Protein 6TQS (pdb70)

Solvent-accessible surface area: 41996 Å² total; per-residue (Å²): 240,166,110,134,62,42,37,72,6,19,7,7,43,5,32,27,20,51,55,0,117,14,37,79,39,191,94,70,77,67,71,9,77,0,42,0,37,2,35,10,83,22,37,0,0,0,27,2,60,0,30,8,30,110,26,1,107,0,64,39,12,83,36,24,1,82,54,40,40,63,31,75,0,52,0,5,15,69,79,81,81,107,13,40,47,146,9,72,0,6,2,7,3,0,24,3,137,104,66,22,5,60,10,72,70,50,14,89,110,31,34,173,119,26,75,164,61,104,3,17,18,21,88,2,96,1,60,67,59,119,134,119,94,100,114,69,52,36,21,63,6,21,10,7,46,6,18,30,20,66,54,0,41,4,2,64,11,47,76,47,86,32,27,3,34,0,27,0,37,3,40,10,61,33,31,0,0,0,31,2,58,1,44,7,26,118,28,2,124,2,118,40,15,72,38,14,2,76,49,40,44,63,29,88,0,48,0,20,22,77,84,84,92,107,6,28,55,142,9,82,0,4,2,6,5,0,35,9,132,150,104,31,30,78,25,114,77,81,5,74,107,31,32,172,119,21,66,152,65,117,2,18,22,20,121,0,98,3,62,59,75,60,131,155,105,188,188,111,138,58,44,41,74,6,21,4,8,48,4,21,31,22,93,60,0,120,18,40,88,38,189,95,70,69,80,67,8,71,0,45,0,24,1,28,16,111,29,34,0,0,0,24,1,59,0,29,6,25,117,33,1,113,1,56,40,22,78,36,23,2,71,47,10,17,64,32,79,0,48,0,4,14,76,79,84,83,107,7,35,46,146,11,41,0,8,2,5,3,0,41,8,139,148,117,24,41,56,19,119,78,87,6,74,93,33,33,158,118,21,62,166,76,113,0,14,27,20,113,3,98,1,60,64,63,169,153,54,39,16,61,6,24,11,8,29,4,27,30,22,60,68,0,38,5,3,31,2,47,71,53,89,65,18,1,24,0,14,0,12,0,31,15,73,36,33,0,0,1,31,3,67,0,30,6,24,117,32,0,119,1,144,42,24,84,37,24,6,80,49,10,23,47,27,52,0,49,0,17,8,63,82,83,81,110,7,36,50,130,9,35,0,12,2,5,3,0,54,8,136,147,121,37,36,63,20,118,69,78,8,68,87,29,35,151,132,22,64,155,98,116,6,18,38,18,117,1,88,2,56,58,53,127,111,127,175,86,54,44,70,141,16,96,22,9,51,4,21,27,20,86,43,0,32,6,4,43,6,46,58,57,83,46,28,3,29,0,11,0,29,1,66,25,91,43,31,0,0,0,28,2,69,1,42,18,38,154,43,2,108,0,142,39,15,78,34,25,4,80,59,61,44,58,27,65,0,40,0,19,11,58,58,80,79,114,2,40,44,144,10,67,0,8,2,16,4,0,68,6,135,165,103,38,36,61,18,117,77,79,7,69,100,38,30,164,116,23,66,217,134,134,27,77,79,21,124,2,96,0,63,60,55,60,145,159,128,48,128,45,61,52,68,140,15,94,16,8,52,4,28,26,20,73,58,0,44,6,3,36,6,59,44,41,56,74,19,2,18,0,23,0,32,2,64,29,158,19,31,0,0,0,36,14,132,27,92,23,88,150,58,7,111,18,116,44,46,78,33,22,2,82,60,62,39,41,32,62,0,46,0,27,20,88,28,17,48,80,29,43,75,140,5,80,0,22,3,16,3,0,71,4,143,125,123,49,32,59,19,120,72,86,6,72,91,29,32,156,118,23,74,215,130,131,25,79,86,22,133,2,95,9,68,98,94,132,110,32,93,84,10,106,72,155,43,119,78,14,68,77,92,90,27,114,75,11,105,99,99,131,33,120,89,11,103,83,165,52,118,83,6,126,85

Structure (mmCIF, N/CA/C/O backbone):
data_6TQS
#
_entry.id   6TQS
#
_cell.length_a   126.874
_cell.length_b   126.874
_cell.length_c   184.449
_cell.angle_alpha   90.000
_cell.angle_beta   90.000
_cell.angle_gamma   120.000
#
_symmetry.space_group_name_H-M   'P 61 2 2'
#
loop_
_entity.id
_entity.type
_entity.pdbx_description
1 polymer 'Motile sperm domain-containing protein 2'
2 polymer 'Oxysterol-binding protein-related protein 1'
3 non-polymer GLYCEROL
4 non-polymer 'trifluoroacetic acid'
5 non-polymer 'SULFATE ION'
6 non-polymer 'CHLORIDE ION'
7 non-polymer DI(HYDROXYETHYL)ETHER
8 non-polymer 'PENTAETHYLENE GLYCOL'
9 water water
#
loop_
_atom_site.group_PDB
_atom_site.id
_atom_site.type_symbol
_atom_site.label_atom_id
_atom_site.label_alt_id
_atom_site.label_comp_id
_atom_site.label_asym_id
_atom_site.label_entity_id
_atom_site.label_seq_id
_atom_site.pdbx_PDB_ins_code
_atom_site.Cartn_x
_atom_site.Cartn_y
_atom_site.Cartn_z
_atom_site.occupancy
_atom_site.B_iso_or_equiv
_atom_site.auth_seq_id
_atom_site.auth_comp_id
_atom_site.auth_asym_id
_atom_site.auth_atom_id
_atom_site.pdbx_PDB_model_num
ATOM 1 N N . LYS A 1 37 ? 47.638 1.200 20.429 1.00 118.37 317 LYS A N 1
ATOM 2 C CA . LYS A 1 37 ? 48.772 0.426 20.919 1.00 115.79 317 LYS A CA 1
ATOM 3 C C . LYS A 1 37 ? 49.622 -0.091 19.761 1.00 118.93 317 LYS A C 1
ATOM 4 O O . LYS A 1 37 ? 49.350 0.206 18.597 1.00 121.14 317 LYS A O 1
ATOM 10 N N . LYS A 1 38 ? 50.655 -0.858 20.089 1.00 121.86 318 LYS A N 1
ATOM 11 C CA . LYS A 1 38 ? 51.494 -1.463 19.060 1.00 122.54 318 LYS A CA 1
ATOM 12 C C . LYS A 1 38 ? 50.850 -2.747 18.550 1.00 122.38 318 LYS A C 1
ATOM 13 O O . LYS A 1 38 ? 50.386 -3.562 19.354 1.00 122.77 318 LYS A O 1
ATOM 19 N N . PRO A 1 39 ? 50.798 -2.958 17.235 1.00 114.38 319 PRO A N 1
ATOM 20 C CA . PRO A 1 39 ? 50.250 -4.216 16.714 1.00 108.87 319 PRO A CA 1
ATOM 21 C C . PRO A 1 39 ? 51.144 -5.395 17.065 1.00 102.48 319 PRO A C 1
ATOM 22 O O . PRO A 1 39 ? 52.372 -5.319 16.972 1.00 102.71 319 PRO A O 1
ATOM 26 N N . LEU A 1 40 ? 50.512 -6.491 17.472 1.00 95.11 320 LEU A N 1
ATOM 27 C CA . LEU A 1 40 ? 51.253 -7.689 17.838 1.00 87.65 320 LEU A CA 1
ATOM 28 C C . LEU A 1 40 ? 51.878 -8.330 16.606 1.00 81.95 320 LEU A C 1
ATOM 29 O O . LEU A 1 40 ? 51.273 -8.370 15.531 1.00 85.34 320 LEU A O 1
ATOM 34 N N . SER A 1 41 ? 53.104 -8.822 16.764 1.00 70.40 321 SER A N 1
ATOM 35 C CA . SER A 1 41 ? 53.786 -9.557 15.702 1.00 62.16 321 SER A CA 1
ATOM 36 C C . SER A 1 41 ? 53.122 -10.919 15.557 1.00 54.67 321 SER A C 1
ATOM 37 O O . SER A 1 41 ? 53.372 -11.833 16.346 1.00 55.11 321 SER A O 1
ATOM 40 N N . VAL A 1 42 ? 52.270 -11.063 14.547 1.00 49.99 322 VAL A N 1
ATOM 41 C CA . VAL A 1 42 ? 51.519 -12.298 14.354 1.00 50.83 322 VAL A CA 1
ATOM 42 C C . VAL A 1 42 ? 51.353 -12.549 12.861 1.00 49.27 322 VAL A C 1
ATOM 43 O O . VAL A 1 42 ? 50.899 -11.672 12.119 1.00 49.36 322 VAL A O 1
ATOM 47 N N . PHE A 1 43 ? 51.744 -13.742 12.420 1.00 48.36 323 PHE A N 1
ATOM 48 C CA . PHE A 1 43 ? 51.395 -14.203 11.087 1.00 45.34 323 PHE A CA 1
ATOM 49 C C . PHE A 1 43 ? 49.988 -14.781 11.110 1.00 48.75 323 PHE A C 1
ATOM 50 O O . PHE A 1 43 ? 49.621 -15.517 12.030 1.00 50.71 323 PHE A O 1
ATOM 58 N N . LYS A 1 44 ? 49.199 -14.443 10.095 1.00 46.15 324 LYS A N 1
ATOM 59 C CA . LYS A 1 44 ? 47.809 -14.870 10.015 1.00 42.10 324 LYS A CA 1
ATOM 60 C C . LYS A 1 44 ? 47.618 -15.730 8.776 1.00 43.18 324 LYS A C 1
ATOM 61 O O . LYS A 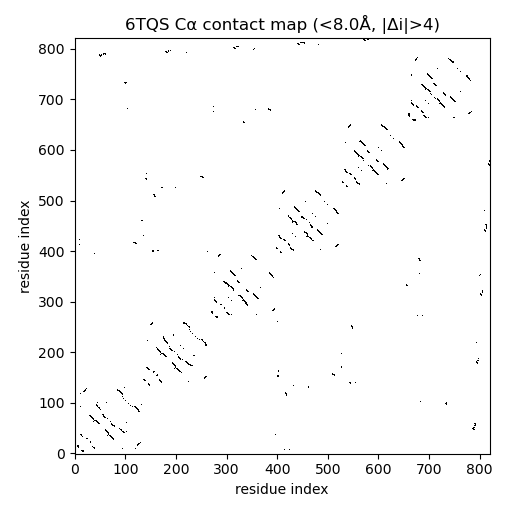1 44 ? 47.885 -15.282 7.656 1.00 47.27 324 LYS A O 1
ATOM 67 N N . GLY A 1 45 ? 47.166 -16.964 8.983 1.00 39.07 325 GLY A N 1
ATOM 68 C CA . GLY A 1 45 ? 46.836 -17.858 7.901 1.00 34.99 325 GLY A CA 1
ATOM 69 C C . GLY A 1 45 ? 45.414 -18.369 8.025 1.00 35.95 325 GLY A C 1
ATOM 70 O O . GLY A 1 45 ? 44.666 -17.974 8.924 1.00 43.74 325 GLY A O 1
ATOM 71 N N . PRO A 1 46 ? 45.011 -19.264 7.118 1.00 40.28 326 PRO A N 1
ATOM 72 C CA . PRO A 1 46 ? 43.635 -19.781 7.166 1.00 39.54 326 PRO A CA 1
ATOM 73 C C . PRO A 1 46 ? 43.392 -20.795 8.271 1.00 39.91 326 PRO A C 1
ATOM 74 O O . PRO A 1 46 ? 42.227 -21.042 8.610 1.00 40.98 326 PRO A O 1
ATOM 78 N N . LEU A 1 47 ? 44.438 -21.392 8.841 1.00 34.08 327 LEU A N 1
ATOM 79 C CA . LEU A 1 47 ? 44.288 -22.359 9.920 1.00 37.74 327 LEU A CA 1
ATOM 80 C C . LEU A 1 47 ? 44.786 -21.834 11.257 1.00 38.96 327 LEU A C 1
ATOM 81 O O . LEU A 1 47 ? 44.094 -21.966 12.273 1.00 35.18 327 LEU A O 1
ATOM 86 N N . LEU A 1 48 ? 45.974 -21.237 11.285 1.00 37.75 328 LEU A N 1
ATOM 87 C CA . LEU A 1 48 ? 46.592 -20.799 12.526 1.00 37.39 328 LEU A CA 1
ATOM 88 C C . LEU A 1 48 ? 47.006 -19.339 12.434 1.00 39.74 328 LEU A C 1
ATOM 89 O O . LEU A 1 48 ? 47.362 -18.839 11.364 1.00 41.46 328 LEU A O 1
ATOM 94 N N . HIS A 1 49 ? 46.951 -18.664 13.578 1.00 38.89 329 HIS A N 1
ATOM 95 C CA . HIS A 1 49 ? 47.663 -17.413 13.793 1.00 41.43 329 HIS A CA 1
ATOM 96 C C . HIS A 1 49 ? 48.896 -17.716 14.632 1.00 41.24 329 HIS A C 1
ATOM 97 O O . HIS A 1 49 ? 48.789 -18.335 15.696 1.00 43.29 329 HIS A O 1
ATOM 104 N N . ILE A 1 50 ? 50.062 -17.295 14.149 1.00 38.17 330 ILE A N 1
ATOM 105 C CA . ILE A 1 50 ? 51.340 -17.669 14.742 1.00 38.80 330 ILE A CA 1
ATOM 106 C C . ILE A 1 50 ? 52.055 -16.412 15.214 1.00 42.41 330 ILE A C 1
ATOM 107 O O . ILE A 1 50 ? 52.259 -15.476 14.432 1.00 47.22 330 ILE A O 1
ATOM 112 N N . SER A 1 51 ? 52.436 -16.396 16.489 1.00 40.03 331 SER A N 1
ATOM 113 C CA . SER A 1 51 ? 53.249 -15.341 17.063 1.00 47.10 331 SER A CA 1
ATOM 114 C C . SER A 1 51 ? 54.537 -15.940 17.612 1.00 43.50 331 SER A C 1
ATOM 115 O O . SER A 1 51 ? 54.485 -16.945 18.335 1.00 41.83 331 SER A O 1
ATOM 118 N N . PRO A 1 52 ? 55.711 -15.372 17.291 1.00 46.27 332 PRO A N 1
ATOM 119 C CA . PRO A 1 52 ? 55.886 -14.200 16.423 1.00 41.02 332 PRO A CA 1
ATOM 120 C C . PRO A 1 52 ? 55.720 -14.523 14.938 1.00 38.95 332 PRO A C 1
ATOM 121 O O . PRO A 1 52 ? 55.613 -15.694 14.569 1.00 35.98 332 PRO A O 1
ATOM 125 N N . ALA A 1 53 ? 55.709 -13.488 14.099 1.00 43.90 333 ALA A N 1
ATOM 126 C CA . ALA A 1 53 ? 55.408 -13.680 12.685 1.00 45.37 333 ALA A CA 1
ATOM 127 C C . ALA A 1 53 ? 56.574 -14.303 11.926 1.00 42.26 333 ALA A C 1
ATOM 128 O O . ALA A 1 53 ? 56.368 -15.215 11.117 1.00 41.22 333 ALA A O 1
ATOM 130 N N . GLU A 1 54 ? 57.799 -13.830 12.160 1.00 40.97 334 GLU A N 1
ATOM 131 C CA . GLU A 1 54 ? 58.928 -14.281 11.354 1.00 44.42 334 GLU A CA 1
ATOM 132 C C . GLU A 1 54 ? 60.160 -14.607 12.192 1.00 43.15 334 GLU A C 1
ATOM 133 O O . GLU A 1 54 ? 60.807 -15.636 11.972 1.00 40.64 334 GLU A O 1
ATOM 139 N N . GLU A 1 55 ? 60.500 -13.739 13.140 1.00 38.99 335 GLU A N 1
ATOM 140 C CA . GLU A 1 55 ? 61.764 -13.815 13.861 1.00 41.97 335 GLU A CA 1
ATOM 141 C C . GLU A 1 55 ? 61.542 -14.309 15.285 1.00 41.88 335 GLU A C 1
ATOM 142 O O . GLU A 1 55 ? 60.723 -13.749 16.021 1.00 39.68 335 GLU A O 1
ATOM 148 N N . LEU A 1 56 ? 62.285 -15.344 15.670 1.00 41.82 336 LEU A N 1
ATOM 149 C CA . LEU A 1 56 ? 62.275 -15.864 17.031 1.00 37.04 336 LEU A CA 1
ATOM 150 C C . LEU A 1 56 ? 63.430 -15.257 17.816 1.00 37.72 336 LEU A C 1
ATOM 151 O O . LEU A 1 56 ? 64.587 -15.340 17.392 1.00 37.44 336 LEU A O 1
ATOM 156 N N . TYR A 1 57 ? 63.114 -14.653 18.959 1.00 35.47 337 TYR A N 1
ATOM 157 C CA . TYR A 1 57 ? 64.107 -14.033 19.826 1.00 37.32 337 TYR A CA 1
ATOM 158 C C . TYR A 1 57 ? 64.137 -14.762 21.160 1.00 38.95 337 TYR A C 1
ATOM 159 O O . TYR A 1 57 ? 63.089 -14.989 21.774 1.00 34.63 337 TYR A O 1
ATOM 168 N N . PHE A 1 58 ? 65.338 -15.120 21.605 1.00 32.59 338 PHE A N 1
ATOM 169 C CA . PHE A 1 58 ? 65.532 -15.882 22.830 1.00 38.16 338 PHE A CA 1
ATOM 170 C C . PHE A 1 58 ? 65.919 -14.957 23.975 1.00 40.07 338 PHE A C 1
ATOM 171 O O . PHE A 1 58 ? 66.730 -14.042 23.805 1.00 43.11 338 PHE A O 1
ATOM 179 N N . GLY A 1 59 ? 65.336 -15.208 25.150 1.00 41.36 339 GLY A N 1
ATOM 180 C CA . GLY A 1 59 ? 65.661 -14.474 26.349 1.00 36.58 339 GLY A CA 1
ATOM 181 C C . GLY A 1 59 ? 66.177 -15.403 27.438 1.00 37.70 339 GLY A C 1
ATOM 182 O O . GLY A 1 59 ? 66.108 -16.633 27.331 1.00 41.87 339 GLY A O 1
ATOM 183 N N . SER A 1 60 ? 66.697 -14.791 28.497 1.00 40.99 340 SER A N 1
ATOM 184 C CA . SER A 1 60 ? 67.241 -15.517 29.636 1.00 39.26 340 SER A CA 1
ATOM 185 C C . SER A 1 60 ? 66.173 -15.644 30.713 1.00 39.75 340 SER A C 1
ATOM 186 O O . SER A 1 60 ? 65.485 -14.668 31.031 1.00 34.11 340 SER A O 1
ATOM 189 N N . THR A 1 61 ? 66.038 -16.843 31.269 1.00 35.80 341 THR A N 1
ATOM 190 C CA . THR A 1 61 ? 65.080 -17.102 32.332 1.00 36.84 341 THR A CA 1
ATOM 191 C C . THR A 1 61 ? 65.762 -17.016 33.692 1.00 39.67 341 THR A C 1
ATOM 192 O O . THR A 1 61 ? 66.984 -17.131 33.812 1.00 43.87 341 THR A O 1
ATOM 196 N N . GLU A 1 62 ? 64.944 -16.811 34.726 1.00 38.33 342 GLU A N 1
ATOM 197 C CA . GLU A 1 62 ? 65.463 -16.800 36.087 1.00 41.44 342 GLU A CA 1
ATOM 198 C C . GLU A 1 62 ? 66.053 -18.149 36.479 1.00 41.95 342 GLU A C 1
ATOM 199 O O . GLU A 1 62 ? 66.903 -18.210 37.374 1.00 40.09 342 GLU A O 1
ATOM 205 N N . SER A 1 63 ? 65.631 -19.227 35.820 1.00 42.65 343 SER A N 1
ATOM 206 C CA . SER A 1 63 ? 66.168 -20.560 36.051 1.00 43.10 343 SER A CA 1
ATOM 207 C C . SER A 1 63 ? 67.423 -20.840 35.232 1.00 40.73 343 SER A C 1
ATOM 208 O O . SER A 1 63 ? 67.804 -22.005 35.085 1.00 39.82 343 SER A O 1
ATOM 211 N N . GLY A 1 64 ? 68.057 -19.807 34.682 1.00 38.35 344 GLY A N 1
ATOM 212 C CA . GLY A 1 64 ? 69.342 -19.953 34.024 1.00 38.77 344 GLY A CA 1
ATOM 213 C C . GLY A 1 64 ? 69.337 -20.701 32.706 1.00 46.59 344 GLY A C 1
ATOM 214 O O . GLY A 1 64 ? 70.121 -21.637 32.523 1.00 49.76 344 GLY A O 1
ATOM 215 N N . GLU A 1 65 ? 68.477 -20.296 31.772 1.00 51.66 345 GLU A N 1
ATOM 216 C CA . GLU A 1 65 ? 68.445 -20.914 30.454 1.00 50.53 345 GLU A CA 1
ATOM 217 C C . GLU A 1 65 ? 67.921 -19.909 29.438 1.00 45.45 345 GLU A C 1
ATOM 218 O O . GLU A 1 65 ? 67.274 -18.919 29.789 1.00 46.55 345 GLU A O 1
ATOM 224 N N . LYS A 1 66 ? 68.223 -20.172 28.170 1.00 43.63 346 LYS A N 1
ATOM 225 C CA . LYS A 1 66 ? 67.662 -19.411 27.065 1.00 40.76 346 LYS A CA 1
ATOM 226 C C . LYS A 1 66 ? 66.332 -20.025 26.651 1.00 38.59 346 LYS A C 1
ATOM 227 O O . LYS A 1 66 ? 66.151 -21.244 26.702 1.00 39.42 346 LYS A O 1
ATOM 233 N N . LYS A 1 67 ? 65.399 -19.171 26.238 1.00 32.36 347 LYS A N 1
ATOM 234 C CA . LYS A 1 67 ? 64.042 -19.634 25.986 1.00 37.12 347 LYS A CA 1
ATOM 235 C C . LYS A 1 67 ? 63.305 -18.638 25.101 1.00 38.75 347 LYS A C 1
ATOM 236 O O . LYS A 1 67 ? 63.404 -17.425 25.306 1.00 36.61 347 LYS A O 1
ATOM 242 N N . THR A 1 68 ? 62.573 -19.162 24.119 1.00 43.02 348 THR A N 1
ATOM 243 C CA . THR A 1 68 ? 61.667 -18.381 23.289 1.00 42.94 348 THR A CA 1
ATOM 244 C C . THR A 1 68 ? 60.311 -19.072 23.259 1.00 42.22 348 THR A C 1
ATOM 245 O O . THR A 1 68 ? 60.163 -20.220 23.689 1.00 39.85 348 THR A O 1
ATOM 249 N N . LEU A 1 69 ? 59.310 -18.362 22.741 1.00 41.00 349 LEU A N 1
ATOM 250 C CA . LEU A 1 69 ? 57.943 -18.860 22.698 1.00 38.08 349 LEU A CA 1
ATOM 251 C C . LEU A 1 69 ? 57.394 -18.780 21.282 1.00 43.87 349 LEU A C 1
ATOM 252 O O . LEU A 1 69 ? 57.667 -17.824 20.550 1.00 41.88 349 LEU A O 1
ATOM 257 N N . ILE A 1 70 ? 56.622 -19.795 20.903 1.00 43.32 350 ILE A N 1
ATOM 258 C CA . ILE A 1 70 ? 55.840 -19.795 19.673 1.00 44.41 350 ILE A CA 1
ATOM 259 C C . ILE A 1 70 ? 54.398 -20.068 20.074 1.00 46.36 350 ILE A C 1
ATOM 260 O O . ILE A 1 70 ? 54.077 -21.167 20.546 1.00 46.36 350 ILE A O 1
ATOM 265 N N . VAL A 1 71 ? 53.531 -19.076 19.897 1.00 40.61 351 VAL A N 1
ATOM 266 C CA . VAL A 1 71 ? 52.121 -19.195 20.249 1.00 38.84 351 VAL A CA 1
ATOM 267 C C . VAL A 1 71 ? 51.333 -19.509 18.984 1.00 40.18 351 VAL A C 1
ATOM 268 O O . VAL A 1 71 ? 51.389 -18.757 18.002 1.00 38.21 351 VAL A O 1
ATOM 272 N N . LEU A 1 72 ? 50.606 -20.622 19.002 1.00 36.67 352 LEU A N 1
ATOM 273 C CA . LEU A 1 72 ? 49.719 -21.008 17.916 1.00 39.97 352 LEU A CA 1
ATOM 274 C C . LEU A 1 72 ? 48.277 -20.804 18.355 1.00 43.35 352 LEU A C 1
ATOM 275 O O . LEU A 1 72 ? 47.913 -21.143 19.484 1.00 48.01 352 LEU A O 1
ATOM 280 N N . THR A 1 73 ? 47.458 -20.250 17.464 1.00 40.90 353 THR A N 1
ATOM 281 C CA . THR A 1 73 ? 46.048 -20.012 17.750 1.00 38.88 353 THR A CA 1
ATOM 282 C C . THR A 1 73 ? 45.209 -20.589 16.620 1.00 39.97 353 THR A C 1
ATOM 283 O O . THR A 1 73 ? 45.334 -20.161 15.468 1.00 41.44 353 THR A O 1
ATOM 287 N N . ASN A 1 74 ? 44.360 -21.559 16.955 1.00 41.13 354 ASN A N 1
ATOM 288 C CA . ASN A 1 74 ? 43.452 -22.172 15.993 1.00 35.79 354 ASN A CA 1
ATOM 289 C C . ASN A 1 74 ? 42.286 -21.226 15.726 1.00 40.54 354 ASN A C 1
ATOM 290 O O . ASN A 1 74 ? 41.517 -20.907 16.640 1.00 35.22 354 ASN A O 1
ATOM 295 N N . VAL A 1 75 ? 42.147 -20.790 14.477 1.00 38.83 355 VAL A N 1
ATOM 296 C CA . VAL A 1 75 ? 41.090 -19.866 14.088 1.00 38.24 355 VAL A CA 1
ATOM 297 C C . VAL A 1 75 ? 40.024 -20.560 13.241 1.00 44.37 355 VAL A C 1
ATOM 298 O O . VAL A 1 75 ? 39.273 -19.898 12.528 1.00 50.55 355 VAL A O 1
ATOM 302 N N . THR A 1 76 ? 39.942 -21.884 13.310 1.00 44.86 356 THR A N 1
ATOM 303 C CA . THR A 1 76 ? 38.949 -22.659 12.581 1.00 46.87 356 THR A CA 1
ATOM 304 C C . THR A 1 76 ? 37.940 -23.254 13.558 1.00 46.85 356 THR A C 1
ATOM 305 O O . THR A 1 76 ? 38.055 -23.107 14.778 1.00 50.72 356 THR A O 1
ATOM 309 N N . LYS A 1 77 ? 36.937 -23.934 13.007 1.00 51.01 357 LYS A N 1
ATOM 310 C CA . LYS A 1 77 ? 35.920 -24.591 13.817 1.00 52.20 357 LYS A CA 1
ATOM 311 C C . LYS A 1 77 ? 36.287 -26.022 14.183 1.00 51.07 357 LYS A C 1
ATOM 312 O O . LYS A 1 77 ? 35.604 -26.625 15.017 1.00 53.14 357 LYS A O 1
ATOM 318 N N . ASN A 1 78 ? 37.336 -26.575 13.584 1.00 46.73 358 ASN A N 1
ATOM 319 C CA . ASN A 1 78 ? 37.757 -27.947 13.820 1.00 44.85 358 ASN A CA 1
ATOM 320 C C . ASN A 1 78 ? 39.102 -27.975 14.533 1.00 47.48 358 ASN A C 1
ATOM 321 O O . ASN A 1 78 ? 39.779 -26.956 14.691 1.00 54.82 358 ASN A O 1
ATOM 326 N N . ILE A 1 79 ? 39.483 -29.176 14.968 1.00 43.89 359 ILE A N 1
ATOM 327 C CA . ILE A 1 79 ? 40.792 -29.377 15.572 1.00 41.88 359 ILE A CA 1
ATOM 328 C C . ILE A 1 79 ? 41.864 -29.268 14.498 1.00 43.53 359 ILE A C 1
ATOM 329 O O . ILE A 1 79 ? 41.705 -29.778 13.380 1.00 42.53 359 ILE A O 1
ATOM 334 N N . VAL A 1 80 ? 42.960 -28.591 14.826 1.00 43.38 360 VAL A N 1
ATOM 335 C CA . VAL A 1 80 ? 44.104 -28.453 13.932 1.00 39.57 360 VAL A CA 1
ATOM 336 C C . VAL A 1 80 ? 45.268 -29.227 14.533 1.00 42.63 360 VAL A C 1
ATOM 337 O O . VAL A 1 80 ? 45.740 -28.902 15.630 1.00 41.45 360 VAL A O 1
ATOM 341 N N . ALA A 1 81 ? 45.727 -30.253 13.821 1.00 40.33 361 ALA A N 1
ATOM 342 C CA . ALA A 1 81 ? 46.928 -30.971 14.220 1.00 38.26 361 ALA A CA 1
ATOM 343 C C . ALA A 1 81 ? 48.158 -30.213 13.745 1.00 38.67 361 ALA A C 1
ATOM 344 O O . ALA A 1 81 ? 48.199 -29.714 12.617 1.00 37.56 361 ALA A O 1
ATOM 346 N N . PHE A 1 82 ? 49.163 -30.118 14.612 1.00 32.88 362 PHE A N 1
ATOM 347 C CA . PHE A 1 82 ? 50.372 -29.388 14.267 1.00 35.55 362 PHE A CA 1
ATOM 348 C C . PHE A 1 82 ? 51.602 -30.185 14.667 1.00 39.21 362 PHE A C 1
ATOM 349 O O . PHE A 1 82 ? 51.575 -30.976 15.613 1.00 36.78 362 PHE A O 1
ATOM 357 N N . LYS A 1 83 ? 52.680 -29.969 13.921 1.00 39.23 363 LYS A N 1
ATOM 358 C CA . LYS A 1 83 ? 53.995 -30.487 14.256 1.00 40.62 363 LYS A CA 1
ATOM 359 C C . LYS A 1 83 ? 55.011 -29.368 14.095 1.00 41.00 363 LYS A C 1
ATOM 360 O O . LYS A 1 83 ? 54.864 -28.492 13.238 1.00 42.67 363 LYS A O 1
ATOM 366 N N . VAL A 1 84 ? 56.036 -29.393 14.939 1.00 41.00 364 VAL A N 1
ATOM 367 C CA . VAL A 1 84 ? 57.109 -28.408 14.907 1.00 43.11 364 VAL A CA 1
ATOM 368 C C . VAL A 1 84 ? 58.379 -29.108 14.452 1.00 43.33 364 VAL A C 1
ATOM 369 O O . VAL A 1 84 ? 58.740 -30.162 14.987 1.00 48.30 364 VAL A O 1
ATOM 373 N N . ARG A 1 85 ? 59.045 -28.531 13.458 1.00 39.73 365 ARG A N 1
ATOM 374 C CA . ARG A 1 85 ? 60.296 -29.061 12.944 1.00 42.53 365 ARG A CA 1
ATOM 375 C C . ARG A 1 85 ? 61.358 -27.973 12.993 1.00 44.80 365 ARG A C 1
ATOM 376 O O . ARG A 1 85 ? 61.054 -26.778 12.983 1.00 44.28 365 ARG A O 1
ATOM 384 N N . THR A 1 86 ? 62.616 -28.402 13.045 1.00 44.25 366 THR A N 1
ATOM 385 C CA . THR A 1 86 ? 63.727 -27.468 13.121 1.00 43.26 366 THR A CA 1
ATOM 386 C C . THR A 1 86 ? 64.902 -28.017 12.327 1.00 45.03 366 THR A C 1
ATOM 387 O O . THR A 1 86 ? 65.045 -29.230 12.158 1.00 46.83 366 THR A O 1
ATOM 391 N N . THR A 1 87 ? 65.742 -27.104 11.836 1.00 42.50 367 THR A N 1
ATOM 392 C CA . THR A 1 87 ? 66.958 -27.505 11.141 1.00 40.74 367 THR A CA 1
ATOM 393 C C . THR A 1 87 ? 68.038 -28.004 12.090 1.00 41.59 367 THR A C 1
ATOM 394 O O . THR A 1 87 ? 69.030 -28.576 11.623 1.00 40.83 367 THR A O 1
ATOM 398 N N . ALA A 1 88 ? 67.875 -27.803 13.396 1.00 37.54 368 ALA A N 1
ATOM 399 C CA . ALA A 1 88 ? 68.847 -28.234 14.400 1.00 39.74 368 ALA A CA 1
ATOM 400 C C . ALA A 1 88 ? 68.133 -29.047 15.472 1.00 44.22 368 ALA A C 1
ATOM 401 O O . ALA A 1 88 ? 67.957 -28.586 16.607 1.00 44.33 368 ALA A O 1
ATOM 403 N N . PRO A 1 89 ? 67.714 -30.272 15.147 1.00 45.08 369 PRO A N 1
ATOM 404 C CA . PRO A 1 89 ? 66.997 -31.086 16.142 1.00 42.07 369 PRO A CA 1
ATOM 405 C C . PRO A 1 89 ? 67.849 -31.480 17.333 1.00 45.41 369 PRO A C 1
ATOM 406 O O . PRO A 1 89 ? 67.295 -31.810 18.389 1.00 48.10 369 PRO A O 1
ATOM 410 N N . GLU A 1 90 ? 69.176 -31.453 17.205 1.00 47.62 370 GLU A N 1
ATOM 411 C CA . GLU A 1 90 ? 70.057 -31.805 18.310 1.00 48.03 370 GLU A CA 1
ATOM 412 C C . GLU A 1 90 ? 70.253 -30.666 19.300 1.00 45.60 370 GLU A C 1
ATOM 413 O O . GLU A 1 90 ? 70.783 -30.901 20.391 1.00 51.86 370 GLU A O 1
ATOM 419 N N . LYS A 1 91 ? 69.834 -29.450 18.955 1.00 41.08 371 LYS A N 1
ATOM 420 C CA . LYS A 1 91 ? 70.156 -28.269 19.745 1.00 43.63 371 LYS A CA 1
ATOM 421 C C . LYS A 1 91 ? 69.016 -27.794 20.634 1.00 43.01 371 LYS A C 1
ATOM 422 O O . LYS A 1 91 ? 69.276 -27.278 21.726 1.00 44.65 371 LYS A O 1
ATOM 428 N N . TYR A 1 92 ? 67.766 -27.960 20.212 1.00 41.99 372 TYR A N 1
ATOM 429 C CA . TYR A 1 92 ? 66.635 -27.321 20.868 1.00 41.70 372 TYR A CA 1
ATOM 430 C C . TYR A 1 92 ? 65.706 -28.338 21.515 1.00 41.43 372 TYR A C 1
ATOM 431 O O . TYR A 1 92 ? 65.446 -29.409 20.956 1.00 36.35 372 TYR A O 1
ATOM 440 N N . ARG A 1 93 ? 65.209 -27.987 22.698 1.00 39.02 373 ARG A N 1
ATOM 441 C CA . ARG A 1 93 ? 64.044 -28.636 23.281 1.00 37.35 373 ARG A CA 1
ATOM 442 C C . ARG A 1 93 ? 62.798 -27.906 22.799 1.00 36.91 373 ARG A C 1
ATOM 443 O O . ARG A 1 93 ? 62.712 -26.679 22.910 1.00 38.94 373 ARG A O 1
ATOM 451 N N . VAL A 1 94 ? 61.845 -28.655 22.253 1.00 37.45 374 VAL A N 1
ATOM 452 C CA . VAL A 1 94 ? 60.634 -28.092 21.665 1.00 36.16 374 VAL A CA 1
ATOM 453 C C . VAL A 1 94 ? 59.446 -28.839 22.254 1.00 37.11 374 VAL A C 1
ATOM 454 O O . VAL A 1 94 ? 59.270 -30.036 21.995 1.00 36.86 374 VAL A O 1
ATOM 458 N N . LYS A 1 95 ? 58.622 -28.136 23.033 1.00 38.84 375 LYS A N 1
ATOM 459 C CA . LYS A 1 95 ? 57.518 -28.774 23.740 1.00 39.52 375 LYS A CA 1
ATOM 460 C C . LYS A 1 95 ? 56.298 -27.860 23.790 1.00 34.05 375 LYS A C 1
ATOM 461 O O . LYS A 1 95 ? 56.369 -26.761 24.352 1.00 33.01 375 LYS A O 1
ATOM 467 N N . PRO A 1 96 ? 55.157 -28.272 23.215 1.00 40.11 376 PRO A N 1
ATOM 468 C CA . PRO A 1 96 ? 55.002 -29.523 22.469 1.00 38.77 376 PRO A CA 1
ATOM 469 C C . PRO A 1 96 ? 55.519 -29.400 21.040 1.00 39.55 376 PRO A C 1
ATOM 470 O O . PRO A 1 96 ? 55.648 -28.287 20.525 1.00 44.05 376 PRO A O 1
ATOM 474 N N . SER A 1 97 ? 55.809 -30.535 20.413 1.00 36.18 377 SER A N 1
ATOM 475 C CA . SER A 1 97 ? 56.340 -30.562 19.061 1.00 37.21 377 SER A CA 1
ATOM 476 C C . SER A 1 97 ? 55.503 -31.379 18.089 1.00 40.61 377 SER A C 1
ATOM 477 O O . SER A 1 97 ? 55.717 -31.262 16.875 1.00 39.26 377 SER A O 1
ATOM 480 N N . ASN A 1 98 ? 54.566 -32.196 18.581 1.00 39.31 378 ASN A N 1
ATOM 481 C CA . ASN A 1 98 ? 53.756 -33.057 17.730 1.00 39.83 378 ASN A CA 1
ATOM 482 C C . ASN A 1 98 ? 52.402 -33.288 18.393 1.00 40.25 378 ASN A C 1
ATOM 483 O O . ASN A 1 98 ? 52.190 -34.320 19.043 1.00 43.65 378 ASN A O 1
ATOM 488 N N . SER A 1 99 ? 51.469 -32.352 18.211 1.00 36.45 379 SER A N 1
ATOM 489 C CA . SER A 1 99 ? 50.225 -32.403 18.962 1.00 36.35 379 SER A CA 1
ATOM 490 C C . SER A 1 99 ? 49.060 -31.812 18.176 1.00 41.65 379 SER A C 1
ATOM 491 O O . SER A 1 99 ? 49.029 -31.890 16.944 1.00 42.71 379 SER A O 1
ATOM 494 N N . SER A 1 100 ? 48.092 -31.234 18.881 1.00 44.04 380 SER A N 1
ATOM 495 C CA . SER A 1 100 ? 46.936 -30.630 18.237 1.00 43.38 380 SER A CA 1
ATOM 496 C C . SER A 1 100 ? 46.439 -29.464 19.079 1.00 43.23 380 SER A C 1
ATOM 497 O O . SER A 1 100 ? 46.770 -29.333 20.262 1.00 42.35 380 SER A O 1
ATOM 500 N N . CYS A 1 101 ? 45.633 -28.613 18.448 1.00 46.80 381 CYS A N 1
ATOM 501 C CA . CYS A 1 101 ? 45.078 -27.432 19.093 1.00 45.07 381 CYS A CA 1
ATOM 502 C C . CYS A 1 101 ? 43.576 -27.382 18.856 1.00 45.14 381 CYS A C 1
ATOM 503 O O . CYS A 1 101 ? 43.122 -27.413 17.707 1.00 48.35 381 CYS A O 1
ATOM 506 N N . ASP A 1 102 ? 42.815 -27.297 19.945 1.00 44.67 382 ASP A N 1
ATOM 507 C CA . ASP A 1 102 ? 41.370 -27.215 19.859 1.00 47.22 382 ASP A CA 1
ATOM 508 C C . ASP A 1 102 ? 40.946 -25.910 19.188 1.00 46.61 382 ASP A C 1
ATOM 509 O O . ASP A 1 102 ? 41.684 -24.921 19.209 1.00 45.62 382 ASP A O 1
ATOM 514 N N . PRO A 1 103 ? 39.765 -25.891 18.570 1.00 45.54 383 PRO A N 1
ATOM 515 C CA . PRO A 1 103 ? 39.295 -24.660 17.922 1.00 48.49 383 PRO A CA 1
ATOM 516 C C . PRO A 1 103 ? 39.128 -23.528 18.925 1.00 47.37 383 PRO A C 1
ATOM 517 O O . PRO A 1 103 ? 38.647 -23.725 20.043 1.00 46.15 383 PRO A O 1
ATOM 521 N N . GLY A 1 104 ? 39.538 -22.329 18.512 1.00 45.28 384 GLY A N 1
ATOM 522 C CA . GLY A 1 104 ? 39.497 -21.162 19.364 1.00 42.98 384 GLY A CA 1
ATOM 523 C C . GLY A 1 104 ? 40.564 -21.101 20.433 1.00 49.97 384 GLY A C 1
ATOM 524 O O . GLY A 1 104 ? 40.764 -20.031 21.020 1.00 52.30 384 GLY A O 1
ATOM 525 N N . ALA A 1 105 ? 41.261 -22.200 20.702 1.00 45.31 385 ALA A N 1
ATOM 526 C CA . ALA A 1 105 ? 42.257 -22.249 21.759 1.00 45.27 385 ALA A CA 1
ATOM 527 C C . ALA A 1 105 ? 43.633 -21.857 21.228 1.00 45.55 385 ALA A C 1
ATOM 528 O O . ALA A 1 105 ? 43.876 -21.799 20.021 1.00 50.81 385 ALA A O 1
ATOM 530 N N . SER A 1 106 ? 44.543 -21.583 22.159 1.00 42.68 386 SER A N 1
ATOM 531 C CA . SER A 1 106 ? 45.929 -21.281 21.845 1.00 40.55 386 SER A CA 1
ATOM 532 C C . SER A 1 106 ? 46.844 -22.273 22.548 1.00 39.94 386 SER A C 1
ATOM 533 O O . SER A 1 106 ? 46.501 -22.822 23.600 1.00 47.46 386 SER A O 1
ATOM 536 N N . VAL A 1 107 ? 48.012 -22.505 21.954 1.00 40.82 387 VAL A N 1
ATOM 537 C CA . VAL A 1 107 ? 49.018 -23.402 22.511 1.00 43.25 387 VAL A CA 1
ATOM 538 C C . VAL A 1 107 ? 50.356 -22.679 22.510 1.00 43.68 387 VAL A C 1
ATOM 539 O O . VAL A 1 107 ? 50.766 -22.122 21.485 1.00 44.20 387 VAL A O 1
ATOM 543 N N . ASP A 1 108 ? 51.032 -22.685 23.655 1.00 42.79 388 ASP A N 1
ATOM 544 C CA . ASP A 1 108 ? 52.367 -22.118 23.769 1.00 47.08 388 ASP A CA 1
ATOM 545 C C . ASP A 1 108 ? 53.405 -23.214 23.562 1.00 44.78 388 ASP A C 1
ATOM 546 O O . ASP A 1 108 ? 53.323 -24.281 24.180 1.00 51.65 388 ASP A O 1
ATOM 551 N N . ILE A 1 109 ? 54.371 -22.950 22.691 1.00 35.42 389 ILE A N 1
ATOM 552 C CA . ILE A 1 109 ? 55.448 -23.885 22.392 1.00 39.94 389 ILE A CA 1
ATOM 553 C C . ILE A 1 109 ? 56.726 -23.319 22.994 1.00 43.53 389 ILE A C 1
ATOM 554 O O . ILE A 1 109 ? 57.211 -22.263 22.569 1.00 45.18 389 ILE A O 1
ATOM 559 N N . VAL A 1 110 ? 57.269 -24.017 23.985 1.00 42.26 390 VAL A N 1
ATOM 560 C CA . VAL A 1 110 ? 58.481 -23.588 24.673 1.00 41.65 390 VAL A CA 1
ATOM 561 C C . VAL A 1 110 ? 59.683 -24.149 23.927 1.00 41.77 390 VAL A C 1
ATOM 562 O O . VAL A 1 110 ? 59.808 -25.367 23.756 1.00 41.09 390 VAL A O 1
ATOM 566 N N . VAL A 1 111 ? 60.569 -23.262 23.483 1.00 38.72 391 VAL A N 1
ATOM 567 C CA . VAL A 1 111 ? 61.772 -23.640 22.754 1.00 37.52 391 VAL A CA 1
ATOM 568 C C . VAL A 1 111 ? 62.978 -23.127 23.525 1.00 39.17 391 VAL A C 1
ATOM 569 O O . VAL A 1 111 ? 63.055 -21.936 23.847 1.00 39.13 391 VAL A O 1
ATOM 573 N N . SER A 1 112 ? 63.918 -24.028 23.820 1.00 37.54 392 SER A N 1
ATOM 574 C CA . SER A 1 112 ? 65.093 -23.689 24.598 1.00 38.45 392 SER A CA 1
ATOM 575 C C . SER A 1 112 ? 66.286 -24.481 24.073 1.00 37.14 392 SER A C 1
ATOM 576 O O . SER A 1 112 ? 66.186 -25.710 23.901 1.00 36.69 392 SER A O 1
ATOM 579 N N . PRO A 1 113 ? 67.414 -23.828 23.811 1.00 39.80 393 PRO A N 1
ATOM 580 C CA . PRO A 1 113 ? 68.611 -24.572 23.412 1.00 37.93 393 PRO A CA 1
ATOM 581 C C . PRO A 1 113 ? 69.210 -25.313 24.595 1.00 40.08 393 PRO A C 1
ATOM 582 O O . PRO A 1 113 ? 69.119 -24.877 25.745 1.00 39.63 393 PRO A O 1
ATOM 586 N N . HIS A 1 114 ? 69.817 -26.458 24.298 1.00 43.78 394 HIS A N 1
ATOM 587 C CA . HIS A 1 114 ? 70.484 -27.232 25.331 1.00 47.17 394 HIS A CA 1
ATOM 588 C C . HIS A 1 114 ? 71.665 -26.448 25.896 1.00 50.26 394 HIS A C 1
ATOM 589 O O . HIS A 1 114 ? 72.226 -25.561 25.246 1.00 52.79 394 HIS A O 1
ATOM 596 N N . GLY A 1 115 ? 72.031 -26.780 27.132 1.00 52.53 395 GLY A N 1
ATOM 597 C CA . GLY A 1 115 ? 73.081 -26.034 27.805 1.00 44.51 395 GLY A CA 1
ATOM 598 C C . GLY A 1 115 ? 74.395 -26.110 27.048 1.00 45.44 395 GLY A C 1
ATOM 599 O O . GLY A 1 115 ? 74.804 -27.172 26.573 1.00 52.32 395 GLY A O 1
ATOM 600 N N . GLY A 1 116 ? 75.062 -24.962 26.938 1.00 45.23 396 GLY A N 1
ATOM 601 C CA . GLY A 1 116 ? 76.321 -24.859 26.239 1.00 48.92 396 GLY A CA 1
ATOM 602 C C . GLY A 1 116 ? 76.210 -24.606 24.751 1.00 50.20 396 GLY A C 1
ATOM 603 O O . GLY A 1 116 ? 77.156 -24.079 24.155 1.00 53.98 396 GLY A O 1
ATOM 604 N N . LEU A 1 117 ? 75.087 -24.962 24.134 1.00 46.80 397 LEU A N 1
ATOM 605 C CA . LEU A 1 117 ? 74.889 -24.748 22.708 1.00 48.07 397 LEU A CA 1
ATOM 606 C C . LEU A 1 117 ? 74.344 -23.348 22.455 1.00 49.47 397 LEU A C 1
ATOM 607 O O . LEU A 1 117 ? 73.528 -22.836 23.227 1.00 56.11 397 LEU A O 1
ATOM 612 N N . THR A 1 118 ? 74.798 -22.737 21.366 1.00 50.76 398 THR A N 1
ATOM 613 C CA . THR A 1 118 ? 74.447 -21.368 21.023 1.00 52.71 398 THR A CA 1
ATOM 614 C C . THR A 1 118 ? 73.453 -21.340 19.870 1.00 44.07 398 THR A C 1
ATOM 615 O O . THR A 1 118 ? 73.475 -22.199 18.984 1.00 45.09 398 THR A O 1
ATOM 619 N N . VAL A 1 119 ? 72.583 -20.337 19.892 1.00 41.79 399 VAL A N 1
ATOM 620 C CA . VAL A 1 119 ? 71.602 -20.138 18.832 1.00 40.44 399 VAL A CA 1
ATOM 621 C C . VAL A 1 119 ? 72.299 -19.567 17.605 1.00 44.54 399 VAL A C 1
ATOM 622 O O . VAL A 1 119 ? 73.116 -18.644 17.706 1.00 46.51 399 VAL A O 1
ATOM 626 N N . SER A 1 120 ? 71.980 -20.121 16.439 1.00 46.36 400 SER A N 1
ATOM 627 C CA . SER A 1 120 ? 72.539 -19.677 15.171 1.00 46.89 400 SER A CA 1
ATOM 628 C C . SER A 1 120 ? 71.464 -18.989 14.342 1.00 43.75 400 SER A C 1
ATOM 629 O O . SER A 1 120 ? 70.303 -19.412 14.338 1.00 36.07 400 SER A O 1
ATOM 632 N N . ALA A 1 121 ? 71.858 -17.928 13.632 1.00 40.67 401 ALA A N 1
ATOM 633 C CA . ALA A 1 121 ? 70.922 -17.235 12.755 1.00 40.88 401 ALA A CA 1
ATOM 634 C C . ALA A 1 121 ? 70.419 -18.130 11.630 1.00 42.28 401 ALA A C 1
ATOM 635 O O . ALA A 1 121 ? 69.381 -17.829 11.031 1.00 46.63 401 ALA A O 1
ATOM 637 N N . GLN A 1 122 ? 71.126 -19.221 11.333 1.00 39.05 402 GLN A N 1
ATOM 638 C CA . GLN A 1 122 ? 70.673 -20.174 10.330 1.00 41.30 402 GLN A CA 1
ATOM 639 C C . GLN A 1 122 ? 69.663 -21.175 10.876 1.00 42.72 402 GLN A C 1
ATOM 640 O O . GLN A 1 122 ? 69.053 -21.904 10.087 1.00 44.20 402 GLN A O 1
ATOM 646 N N . ASP A 1 123 ? 69.475 -21.233 12.192 1.00 44.50 403 ASP A N 1
ATOM 647 C CA . ASP A 1 123 ? 68.476 -22.125 12.764 1.00 40.50 403 ASP A CA 1
ATOM 648 C C . ASP A 1 123 ? 67.080 -21.647 12.391 1.00 40.38 403 ASP A C 1
ATOM 649 O O . ASP A 1 123 ? 66.730 -20.483 12.612 1.00 42.83 403 ASP A O 1
ATOM 654 N N . ARG A 1 124 ? 66.283 -22.545 11.820 1.00 38.32 404 ARG A N 1
ATOM 655 C CA . ARG A 1 124 ? 64.928 -22.229 11.401 1.00 36.95 404 ARG A CA 1
ATOM 656 C C . ARG A 1 124 ? 63.965 -23.257 11.972 1.00 38.14 404 ARG A C 1
ATOM 657 O O . ARG A 1 124 ? 64.335 -24.407 12.223 1.00 35.43 404 ARG A O 1
ATOM 665 N N . PHE A 1 125 ? 62.723 -22.829 12.177 1.00 38.93 405 PHE A N 1
ATOM 666 C CA . PHE A 1 125 ? 61.664 -23.688 12.684 1.00 42.43 405 PHE A CA 1
ATOM 667 C C . PHE A 1 125 ? 60.525 -23.751 11.678 1.00 42.92 405 PHE A C 1
ATOM 668 O O . PHE A 1 125 ? 60.199 -22.751 11.030 1.00 38.67 405 PHE A O 1
ATOM 676 N N . LEU A 1 126 ? 59.926 -24.930 11.552 1.00 43.82 406 LEU A N 1
ATOM 677 C CA . LEU A 1 126 ? 58.837 -25.166 10.615 1.00 44.95 406 LEU A CA 1
ATOM 678 C C . LEU A 1 126 ? 57.585 -25.554 11.385 1.00 42.46 406 LEU A C 1
ATOM 679 O O . LEU A 1 126 ? 57.617 -26.476 12.207 1.00 39.21 406 LEU A O 1
ATOM 684 N N . ILE A 1 127 ? 56.491 -24.847 11.121 1.00 39.28 407 ILE A N 1
ATOM 685 C CA . ILE A 1 127 ? 55.187 -25.168 11.686 1.00 36.04 407 ILE A CA 1
ATOM 686 C C . ILE A 1 127 ? 54.348 -25.802 10.588 1.00 41.33 407 ILE A C 1
ATOM 687 O O . ILE A 1 127 ? 54.036 -25.154 9.582 1.00 41.88 407 ILE A O 1
ATOM 692 N N . MET A 1 128 ? 53.992 -27.069 10.772 1.00 39.63 408 MET A N 1
ATOM 693 C CA . MET A 1 128 ? 53.105 -27.785 9.867 1.00 41.46 408 MET A CA 1
ATOM 694 C C . MET A 1 128 ? 51.732 -27.881 10.513 1.00 38.37 408 MET A C 1
ATOM 695 O O . MET A 1 128 ? 51.617 -28.319 11.661 1.00 33.01 408 MET A O 1
ATOM 700 N N . ALA A 1 129 ? 50.697 -27.471 9.783 1.00 36.53 409 ALA A N 1
ATOM 701 C CA . ALA A 1 129 ? 49.341 -27.494 10.311 1.00 35.73 409 ALA A CA 1
ATOM 702 C C . ALA A 1 129 ? 48.382 -28.047 9.268 1.00 37.32 409 ALA A C 1
ATOM 703 O O . ALA A 1 129 ? 48.497 -27.738 8.079 1.00 37.80 409 ALA A O 1
ATOM 705 N N . ALA A 1 130 ? 47.436 -28.862 9.727 1.00 33.64 410 ALA A N 1
ATOM 706 C CA . ALA A 1 130 ? 46.382 -29.392 8.876 1.00 37.94 410 ALA A CA 1
ATOM 707 C C . ALA A 1 130 ? 45.126 -29.562 9.716 1.00 41.17 410 ALA A C 1
ATOM 708 O O . ALA A 1 130 ? 45.202 -29.935 10.890 1.00 39.61 410 ALA A O 1
ATOM 710 N N . GLU A 1 131 ? 43.974 -29.280 9.112 1.00 41.03 411 GLU A N 1
ATOM 711 C CA . GLU A 1 131 ? 42.708 -29.351 9.826 1.00 46.57 411 GLU A CA 1
ATOM 712 C C . GLU A 1 131 ? 42.265 -30.802 9.955 1.00 46.52 411 GLU A C 1
ATOM 713 O O . GLU A 1 131 ? 42.294 -31.559 8.979 1.00 42.48 411 GLU A O 1
ATOM 719 N N . MET A 1 132 ? 41.864 -31.192 11.161 1.00 49.28 412 MET A N 1
ATOM 720 C CA . MET A 1 132 ? 41.422 -32.554 11.412 1.00 52.39 412 MET A CA 1
ATOM 721 C C . MET A 1 132 ? 39.917 -32.677 11.194 1.00 57.81 412 MET A C 1
ATOM 722 O O . MET A 1 132 ? 39.187 -31.687 11.118 1.00 55.71 412 MET A O 1
ATOM 727 N N . GLU A 1 133 ? 39.456 -33.921 11.092 1.00 64.44 413 GLU A N 1
ATOM 728 C CA . GLU A 1 133 ? 38.041 -34.179 10.894 1.00 74.08 413 GLU A CA 1
ATOM 729 C C . GLU A 1 133 ? 37.254 -33.854 12.163 1.00 81.70 413 GLU A C 1
ATOM 730 O O . GLU A 1 133 ? 37.811 -33.630 13.241 1.00 80.04 413 GLU A O 1
ATOM 736 N N . GLN A 1 134 ? 35.927 -33.838 12.016 1.00 88.63 414 GLN A N 1
ATOM 737 C CA . GLN A 1 134 ? 35.057 -33.441 13.118 1.00 93.75 414 GLN A CA 1
ATOM 738 C C . GLN A 1 134 ? 35.097 -34.460 14.253 1.00 94.90 414 GLN A C 1
ATOM 739 O O . GLN A 1 134 ? 34.997 -34.091 15.429 1.00 94.17 414 GLN A O 1
ATOM 745 N N . SER A 1 135 ? 35.252 -35.742 13.922 1.00 97.71 415 SER A N 1
ATOM 746 C CA . SER A 1 135 ? 35.321 -36.794 14.930 1.00 103.29 415 SER A CA 1
ATOM 747 C C . SER A 1 135 ? 36.644 -37.544 14.835 1.00 98.23 415 SER A C 1
ATOM 748 O O . SER A 1 135 ? 36.662 -38.774 14.730 1.00 103.00 415 SER A O 1
ATOM 751 N N . SER A 1 136 ? 37.754 -36.814 14.874 1.00 87.85 416 SER A N 1
ATOM 752 C CA . SER A 1 136 ? 39.078 -37.398 14.728 1.00 78.33 416 SER A CA 1
ATOM 753 C C . SER A 1 136 ? 39.784 -37.472 16.076 1.00 64.81 416 SER A C 1
ATOM 754 O O . SER A 1 136 ? 39.583 -36.626 16.952 1.00 57.94 416 SER A O 1
ATOM 757 N N . GLY A 1 137 ? 40.618 -38.500 16.232 1.00 55.48 417 GLY A N 1
ATOM 758 C CA . GLY A 1 137 ? 41.350 -38.675 17.470 1.00 46.71 417 GLY A CA 1
ATOM 759 C C . GLY A 1 137 ? 42.629 -37.860 17.508 1.00 44.48 417 GLY A C 1
ATOM 760 O O . GLY A 1 137 ? 43.223 -37.533 16.482 1.00 46.86 417 GLY A O 1
ATOM 761 N N . THR A 1 138 ? 43.057 -37.529 18.726 1.00 41.49 418 THR A N 1
ATOM 762 C CA . THR A 1 138 ? 44.255 -36.726 18.935 1.00 42.61 418 THR A CA 1
ATOM 763 C C . THR A 1 138 ? 45.342 -37.479 19.688 1.00 35.28 418 THR A C 1
ATOM 764 O O . THR A 1 138 ? 46.343 -36.870 20.081 1.00 35.11 418 THR A O 1
ATOM 768 N N . GLY A 1 139 ? 45.175 -38.776 19.898 1.00 35.26 419 GLY A N 1
ATOM 769 C CA . GLY A 1 139 ? 46.188 -39.571 20.548 1.00 34.57 419 GLY A CA 1
ATOM 770 C C . GLY A 1 139 ? 47.371 -39.828 19.645 1.00 41.75 419 GLY A C 1
ATOM 771 O O . GLY A 1 139 ? 47.380 -39.494 18.449 1.00 44.87 419 GLY A O 1
ATOM 772 N N . PRO A 1 140 ? 48.403 -40.451 20.219 1.00 44.51 420 PRO A N 1
ATOM 773 C CA . PRO A 1 140 ? 49.659 -40.636 19.467 1.00 41.47 420 PRO A CA 1
ATOM 774 C C . PRO A 1 140 ? 49.492 -41.417 18.175 1.00 39.20 420 PRO A C 1
ATOM 775 O O . PRO A 1 140 ? 49.976 -40.979 17.123 1.00 42.02 420 PRO A O 1
ATOM 779 N N . ALA A 1 141 ? 48.824 -42.572 18.224 1.00 38.55 421 ALA A N 1
ATOM 780 C CA . ALA A 1 141 ? 48.641 -43.365 17.014 1.00 38.61 421 ALA A CA 1
ATOM 781 C C . ALA A 1 141 ? 47.711 -42.677 16.023 1.00 40.44 421 ALA A C 1
ATOM 782 O O . ALA A 1 141 ? 47.885 -42.826 14.808 1.00 40.28 421 ALA A O 1
ATOM 784 N N . GLU A 1 142 ? 46.722 -41.924 16.514 1.00 37.13 422 GLU A N 1
ATOM 785 C CA . GLU A 1 142 ? 45.828 -41.207 15.610 1.00 34.08 422 GLU A CA 1
ATOM 786 C C . GLU A 1 142 ? 46.552 -40.066 14.907 1.00 39.53 422 GLU A C 1
ATOM 787 O O . GLU A 1 142 ? 46.307 -39.804 13.723 1.00 43.17 422 GLU A O 1
ATOM 793 N N . LEU A 1 143 ? 47.443 -39.371 15.620 1.00 33.94 423 LEU A N 1
ATOM 794 C CA . LEU A 1 143 ? 48.222 -38.309 14.991 1.00 34.98 423 LEU A CA 1
ATOM 795 C C . LEU A 1 143 ? 49.171 -38.872 13.941 1.00 33.55 423 LEU A C 1
ATOM 796 O O . LEU A 1 143 ? 49.337 -38.282 12.867 1.00 37.45 423 LEU A O 1
ATOM 801 N N . THR A 1 144 ? 49.801 -40.011 14.235 1.00 36.16 424 THR A N 1
ATOM 802 C CA . THR A 1 144 ? 50.678 -40.650 13.260 1.00 37.65 424 THR A CA 1
ATOM 803 C C . THR A 1 144 ? 49.913 -41.016 11.994 1.00 41.81 424 THR A C 1
ATOM 804 O O . THR A 1 144 ? 50.376 -40.760 10.876 1.00 44.46 424 THR A O 1
ATOM 808 N N . GLN A 1 145 ? 48.728 -41.611 12.152 1.00 44.06 425 GLN A N 1
ATOM 809 C CA . GLN A 1 145 ? 47.937 -41.996 10.988 1.00 45.46 425 GLN A CA 1
ATOM 810 C C . GLN A 1 145 ? 47.440 -40.775 10.224 1.00 39.88 425 GLN A C 1
ATOM 811 O O . GLN A 1 145 ? 47.375 -40.796 8.990 1.00 40.87 425 GLN A O 1
ATOM 817 N N . PHE A 1 146 ? 47.091 -39.699 10.936 1.00 38.51 426 PHE A N 1
ATOM 818 C CA . PHE A 1 146 ? 46.597 -38.498 10.268 1.00 36.80 426 PHE A CA 1
ATOM 819 C C . PHE A 1 146 ? 47.644 -37.923 9.322 1.00 32.81 426 PHE A C 1
ATOM 820 O O . PHE A 1 146 ? 47.341 -37.583 8.173 1.00 32.02 426 PHE A O 1
ATOM 828 N N . TRP A 1 147 ? 48.889 -37.808 9.790 1.00 32.37 427 TRP A N 1
ATOM 829 C CA . TRP A 1 147 ? 49.941 -37.232 8.963 1.00 38.92 427 TRP A CA 1
ATOM 830 C C . TRP A 1 147 ? 50.397 -38.176 7.861 1.00 40.97 427 TRP A C 1
ATOM 831 O O . TRP A 1 147 ? 50.984 -37.717 6.875 1.00 40.82 427 TRP A O 1
ATOM 842 N N . LYS A 1 148 ? 50.146 -39.479 8.001 1.00 39.66 428 LYS A N 1
ATOM 843 C CA . LYS A 1 148 ? 50.437 -40.413 6.923 1.00 38.80 428 LYS A CA 1
ATOM 844 C C . LYS A 1 148 ? 49.376 -40.389 5.832 1.00 39.31 428 LYS A C 1
ATOM 845 O O . LYS A 1 148 ? 49.643 -40.854 4.718 1.00 42.54 428 LYS A O 1
ATOM 851 N N . GLU A 1 149 ? 48.189 -39.855 6.122 1.00 36.66 429 GLU A N 1
ATOM 852 C CA . GLU A 1 149 ? 47.073 -39.870 5.185 1.00 40.34 429 GLU A CA 1
ATOM 853 C C . GLU A 1 149 ? 46.741 -38.511 4.590 1.00 39.10 429 GLU A C 1
ATOM 854 O O . GLU A 1 149 ? 46.228 -38.458 3.471 1.00 45.09 429 GLU A O 1
ATOM 860 N N . VAL A 1 150 ? 47.010 -37.422 5.304 1.00 39.49 430 VAL A N 1
ATOM 861 C CA . VAL A 1 150 ? 46.543 -36.106 4.851 1.00 41.84 430 VAL A CA 1
ATOM 862 C C . VAL A 1 150 ? 47.200 -35.761 3.517 1.00 38.82 430 VAL A C 1
ATOM 863 O O . VAL A 1 150 ? 48.430 -35.908 3.371 1.00 36.21 430 VAL A O 1
ATOM 867 N N . PRO A 1 151 ? 46.439 -35.341 2.507 1.00 39.61 431 PRO A N 1
ATOM 868 C CA . PRO A 1 151 ? 47.062 -34.914 1.249 1.00 41.43 431 PRO A CA 1
ATOM 869 C C . PRO A 1 151 ? 47.910 -33.669 1.466 1.00 42.47 431 PRO A C 1
ATOM 870 O O . PRO A 1 151 ? 47.550 -32.777 2.236 1.00 45.66 431 PRO A O 1
ATOM 874 N N . ARG A 1 152 ? 49.050 -33.619 0.772 1.00 39.69 432 ARG A N 1
ATOM 875 C CA . ARG A 1 152 ? 50.044 -32.587 1.046 1.00 48.38 432 ARG A CA 1
ATOM 876 C C . ARG A 1 152 ? 49.552 -31.185 0.707 1.00 50.67 432 ARG A C 1
ATOM 877 O O . ARG A 1 152 ? 50.082 -30.210 1.251 1.00 51.03 432 ARG A O 1
ATOM 885 N N . ASN A 1 153 ? 48.553 -31.052 -0.167 1.00 50.38 433 ASN A N 1
ATOM 886 C CA A ASN A 1 153 ? 48.042 -29.731 -0.510 0.50 50.52 433 ASN A CA 1
ATOM 887 C CA B ASN A 1 153 ? 48.032 -29.737 -0.516 0.50 50.53 433 ASN A CA 1
ATOM 888 C C . ASN A 1 153 ? 47.086 -29.176 0.538 1.00 50.95 433 ASN A C 1
ATOM 889 O O . ASN A 1 153 ? 46.691 -28.008 0.437 1.00 53.18 433 ASN A O 1
ATOM 898 N N . LYS A 1 154 ? 46.713 -29.973 1.538 1.00 43.12 434 LYS A N 1
ATOM 899 C CA . LYS A 1 154 ? 45.916 -29.505 2.661 1.00 49.00 434 LYS A CA 1
ATOM 900 C C . LYS A 1 154 ? 46.764 -29.260 3.903 1.00 49.32 434 LYS A C 1
ATOM 901 O O . LYS A 1 154 ? 46.215 -28.995 4.978 1.00 53.24 434 LYS A O 1
ATOM 907 N N . VAL A 1 155 ? 48.084 -29.345 3.778 1.00 44.70 435 VAL A N 1
ATOM 908 C CA . VAL A 1 155 ? 49.006 -29.141 4.889 1.00 40.32 435 VAL A CA 1
ATOM 909 C C . VAL A 1 155 ? 49.580 -27.737 4.762 1.00 39.15 435 VAL A C 1
ATOM 910 O O . VAL A 1 155 ? 50.309 -27.436 3.811 1.00 36.78 435 VAL A O 1
ATOM 914 N N . MET A 1 156 ? 49.252 -26.873 5.718 1.00 39.44 436 MET A N 1
ATOM 915 C CA . MET A 1 156 ? 49.752 -25.506 5.728 1.00 35.30 436 MET A CA 1
ATOM 916 C C . MET A 1 156 ? 51.063 -25.436 6.499 1.00 39.50 436 MET A C 1
ATOM 917 O O . MET A 1 156 ? 51.231 -26.100 7.527 1.00 42.46 436 MET A O 1
ATOM 922 N N . GLU A 1 157 ? 51.993 -24.626 5.997 1.00 38.25 437 GLU A N 1
ATOM 923 C CA . GLU A 1 157 ? 53.321 -24.512 6.579 1.00 39.90 437 GLU A CA 1
ATOM 924 C C . GLU A 1 157 ? 53.701 -23.049 6.749 1.00 40.88 437 GLU A C 1
ATOM 925 O O . GLU A 1 157 ? 53.308 -22.188 5.956 1.00 39.56 437 GLU A O 1
ATOM 931 N N . HIS A 1 158 ? 54.476 -22.778 7.798 1.00 38.11 438 HIS A N 1
ATOM 932 C CA . HIS A 1 158 ? 55.008 -21.446 8.051 1.00 37.32 438 HIS A CA 1
ATOM 933 C C . HIS A 1 158 ? 56.354 -21.593 8.743 1.00 42.13 438 HIS A C 1
ATOM 934 O O . HIS A 1 158 ? 56.480 -22.366 9.697 1.00 44.07 438 HIS A O 1
ATOM 941 N N . ARG A 1 159 ? 57.348 -20.854 8.262 1.00 42.50 439 ARG A N 1
ATOM 942 C CA . ARG A 1 159 ? 58.718 -20.968 8.739 1.00 41.21 439 ARG A CA 1
ATOM 943 C C . ARG A 1 159 ? 59.093 -19.764 9.591 1.00 43.23 439 ARG A C 1
ATOM 944 O O . ARG A 1 159 ? 58.670 -18.637 9.316 1.00 44.77 439 ARG A O 1
ATOM 952 N N . LEU A 1 160 ? 59.886 -20.016 10.630 1.00 41.87 440 LEU A N 1
ATOM 953 C CA . LEU A 1 160 ? 60.405 -18.983 11.511 1.00 41.94 440 LEU A CA 1
ATOM 954 C C . LEU A 1 160 ? 61.923 -19.080 11.553 1.00 43.68 440 LEU A C 1
ATOM 955 O O . LEU A 1 160 ? 62.494 -20.162 11.386 1.00 43.06 440 LEU A O 1
ATOM 960 N N . ARG A 1 161 ? 62.575 -17.944 11.778 1.00 41.06 441 ARG A N 1
ATOM 961 C CA . ARG A 1 161 ? 64.027 -17.878 11.821 1.00 42.11 441 ARG A CA 1
ATOM 962 C C . ARG A 1 161 ? 64.487 -17.392 13.188 1.00 42.27 441 ARG A C 1
ATOM 963 O O . ARG A 1 161 ? 63.912 -16.456 13.753 1.00 42.86 441 ARG A O 1
ATOM 971 N N . CYS A 1 162 ? 65.526 -18.034 13.714 1.00 43.89 442 CYS A N 1
ATOM 972 C CA . CYS A 1 162 ? 66.099 -17.630 14.988 1.00 44.79 442 CYS A CA 1
ATOM 973 C C . CYS A 1 162 ? 67.055 -16.460 14.796 1.00 46.68 442 CYS A C 1
ATOM 974 O O . CYS A 1 162 ? 67.825 -16.418 13.832 1.00 43.49 442 CYS A O 1
ATOM 977 N N . HIS A 1 163 ? 66.998 -15.508 15.718 1.00 44.09 443 HIS A N 1
ATOM 978 C CA . HIS A 1 163 ? 67.956 -14.417 15.768 1.00 49.83 443 HIS A CA 1
ATOM 979 C C . HIS A 1 163 ? 69.021 -14.727 16.813 1.00 50.93 443 HIS A C 1
ATOM 980 O O . HIS A 1 163 ? 68.766 -15.435 17.791 1.00 49.26 443 HIS A O 1
ATOM 987 N N . THR A 1 164 ? 70.224 -14.203 16.589 1.00 54.28 444 THR A N 1
ATOM 988 C CA . THR A 1 164 ? 71.323 -14.451 17.512 1.00 53.68 444 THR A CA 1
ATOM 989 C C . THR A 1 164 ? 70.993 -13.904 18.897 1.00 57.93 444 THR A C 1
ATOM 990 O O .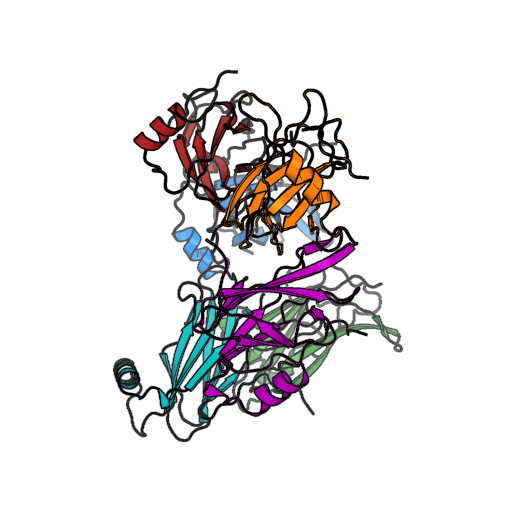 THR A 1 164 ? 70.299 -12.894 19.044 1.00 58.26 444 THR A O 1
ATOM 994 N N . VAL A 1 165 ? 71.502 -14.591 19.920 1.00 63.71 445 VAL A N 1
ATOM 995 C CA . VAL A 1 165 ? 71.182 -14.245 21.299 1.00 75.57 445 VAL A CA 1
ATOM 996 C C . VAL A 1 165 ? 71.798 -12.900 21.661 1.00 92.53 445 VAL A C 1
ATOM 997 O O . VAL A 1 165 ? 72.966 -12.623 21.354 1.00 90.18 445 VAL A O 1
ATOM 1001 N N . GLU A 1 166 ? 71.004 -12.052 22.310 1.00 111.31 446 GLU A N 1
ATOM 1002 C CA . GLU A 1 166 ? 71.470 -10.793 22.869 1.00 126.89 446 GLU A CA 1
ATOM 1003 C C . GLU A 1 166 ? 71.340 -10.846 24.385 1.00 135.13 446 GLU A C 1
ATOM 1004 O O . GLU A 1 166 ? 70.394 -11.438 24.915 1.00 141.30 446 GLU A O 1
ATOM 1010 N N . SER A 1 167 ? 72.295 -10.235 25.078 1.00 134.81 447 SER A N 1
ATOM 1011 C CA . SER A 1 167 ? 72.278 -10.212 26.536 1.00 132.31 447 SER A CA 1
ATOM 1012 C C . SER A 1 167 ? 73.087 -9.039 27.078 1.00 130.62 447 SER A C 1
ATOM 1013 O O . SER A 1 167 ? 73.539 -9.063 28.223 1.00 128.55 447 SER A O 1
ATOM 1016 N N . PHE B 1 36 ? 28.632 -35.236 11.944 1.00 101.95 316 PHE B N 1
ATOM 1017 C CA . PHE B 1 36 ? 27.581 -34.631 12.753 1.00 100.32 316 PHE B CA 1
ATOM 1018 C C . PHE B 1 36 ? 27.308 -33.198 12.307 1.00 102.27 316 PHE B C 1
ATOM 1019 O O . PHE B 1 36 ? 28.223 -32.478 11.907 1.00 106.28 316 PHE B O 1
ATOM 1021 N N . LYS B 1 37 ? 26.046 -32.792 12.380 1.00 96.35 317 LYS B N 1
ATOM 1022 C CA . LYS B 1 37 ? 25.623 -31.465 11.962 1.00 89.88 317 LYS B CA 1
ATOM 1023 C C . LYS B 1 37 ? 25.518 -30.531 13.162 1.00 86.28 317 LYS B C 1
ATOM 1024 O O . LYS B 1 37 ? 25.346 -30.963 14.305 1.00 85.44 317 LYS B O 1
ATOM 1028 N N . LYS B 1 38 ? 25.624 -29.237 12.885 1.00 85.29 318 LYS B N 1
ATOM 1029 C CA . LYS B 1 38 ? 25.453 -28.238 13.931 1.00 81.68 318 LYS B CA 1
ATOM 1030 C C . LYS B 1 38 ? 24.004 -28.243 14.404 1.00 81.57 318 LYS B C 1
ATOM 1031 O O . LYS B 1 38 ? 23.087 -28.204 13.574 1.00 80.92 318 LYS B O 1
ATOM 1037 N N . PRO B 1 39 ? 23.754 -28.306 15.711 1.00 82.22 319 PRO B N 1
ATOM 1038 C CA . PRO B 1 39 ? 22.368 -28.338 16.195 1.00 76.49 319 PRO B CA 1
ATOM 1039 C C . PRO B 1 39 ? 21.624 -27.066 15.819 1.00 74.18 319 PRO B C 1
ATOM 1040 O O . PRO B 1 39 ? 22.106 -25.953 16.041 1.00 73.89 319 PRO B O 1
ATOM 1044 N N . LEU B 1 40 ? 20.442 -27.243 15.232 1.00 71.20 320 LEU B N 1
ATOM 1045 C CA . LEU B 1 40 ? 19.617 -26.106 14.848 1.00 66.75 320 LEU B CA 1
ATOM 1046 C C . LEU B 1 40 ? 19.199 -25.317 16.081 1.00 63.59 320 LEU B C 1
ATOM 1047 O O . LEU B 1 40 ? 18.666 -25.879 17.042 1.00 62.78 320 LEU B O 1
ATOM 1052 N N . SER B 1 41 ? 19.456 -24.012 16.058 1.00 63.01 321 SER B N 1
ATOM 1053 C CA . SER B 1 41 ? 19.045 -23.136 17.150 1.00 62.73 321 SER B CA 1
ATOM 1054 C C . SER B 1 41 ? 17.525 -23.048 17.169 1.00 64.82 321 SER B C 1
ATOM 1055 O O . SER B 1 41 ? 16.919 -22.451 16.274 1.00 70.07 321 SER B O 1
ATOM 1058 N N . VAL B 1 42 ? 16.904 -23.647 18.181 1.00 63.20 322 VAL B N 1
ATOM 1059 C CA . VAL B 1 42 ? 15.447 -23.705 18.265 1.00 59.01 322 VAL B CA 1
ATOM 1060 C C . VAL B 1 42 ? 15.037 -23.746 19.730 1.00 59.92 322 VAL B C 1
ATOM 1061 O O . VAL B 1 42 ? 15.597 -24.511 20.522 1.00 61.64 322 VAL B O 1
ATOM 1065 N N . PHE B 1 43 ? 14.071 -22.905 20.092 1.00 57.37 323 PHE B N 1
ATOM 1066 C CA . PHE B 1 43 ? 13.418 -22.985 21.389 1.00 55.51 323 PHE B CA 1
ATOM 1067 C C . PHE B 1 43 ? 12.164 -23.837 21.254 1.00 54.55 323 PHE B C 1
ATOM 1068 O O . PHE B 1 43 ? 11.325 -23.580 20.385 1.00 59.50 323 PHE B O 1
ATOM 1076 N N . LYS B 1 44 ? 12.040 -24.847 22.107 1.00 54.28 324 LYS B N 1
ATOM 1077 C CA . LYS B 1 44 ? 10.916 -25.773 22.073 1.00 52.74 324 LYS B CA 1
ATOM 1078 C C . LYS B 1 44 ? 10.008 -25.503 23.265 1.00 54.03 324 LYS B C 1
ATOM 1079 O O . LYS B 1 44 ? 10.432 -25.644 24.417 1.00 56.80 324 LYS B O 1
ATOM 1085 N N . GLY B 1 45 ? 8.768 -25.113 22.984 1.00 53.19 325 GLY B N 1
ATOM 1086 C CA . GLY B 1 45 ? 7.777 -24.906 24.012 1.00 51.34 325 GLY B CA 1
ATOM 1087 C C . GLY B 1 45 ? 6.579 -25.813 23.822 1.00 50.40 325 GLY B C 1
ATOM 1088 O O . GLY B 1 45 ? 6.530 -26.628 22.896 1.00 50.84 325 GLY B O 1
ATOM 1089 N N . PRO B 1 46 ? 5.582 -25.691 24.703 1.00 49.45 326 PRO B N 1
ATOM 1090 C CA . PRO B 1 46 ? 4.400 -26.556 24.578 1.00 45.60 326 PRO B CA 1
ATOM 1091 C C . PRO B 1 46 ? 3.533 -26.226 23.375 1.00 48.33 326 PRO B C 1
ATOM 1092 O O . PRO B 1 46 ? 2.883 -27.128 22.833 1.00 48.28 326 PRO B O 1
ATOM 1096 N N . LEU B 1 47 ? 3.503 -24.968 22.936 1.00 48.92 327 LEU B N 1
ATOM 1097 C CA . LEU B 1 47 ? 2.662 -24.563 21.816 1.00 53.76 327 LEU B CA 1
ATOM 1098 C C . LEU B 1 47 ? 3.435 -24.369 20.518 1.00 58.86 327 LEU B C 1
ATOM 1099 O O . LEU B 1 47 ? 2.924 -24.707 19.446 1.00 61.62 327 LEU B O 1
ATOM 1104 N N . LEU B 1 48 ? 4.652 -23.832 20.580 1.00 59.86 328 LEU B N 1
ATOM 1105 C CA . LEU B 1 48 ? 5.402 -23.500 19.378 1.00 60.27 328 LEU B CA 1
ATOM 1106 C C . LEU B 1 48 ? 6.863 -23.891 19.538 1.00 59.53 328 LEU B C 1
ATOM 1107 O O . LEU B 1 48 ? 7.389 -23.960 20.652 1.00 54.43 328 LEU B O 1
ATOM 1112 N N . HIS B 1 49 ? 7.506 -24.157 18.404 1.00 57.38 329 HIS B N 1
ATOM 1113 C CA . HIS B 1 49 ? 8.958 -24.233 18.308 1.00 52.23 329 HIS B CA 1
ATOM 1114 C C . HIS B 1 49 ? 9.442 -22.962 17.621 1.00 55.18 329 HIS B C 1
ATOM 1115 O O . HIS B 1 49 ? 8.993 -22.642 16.515 1.00 60.34 329 HIS B O 1
ATOM 1122 N N . ILE B 1 50 ? 10.339 -22.235 18.279 1.00 50.12 330 ILE B N 1
ATOM 1123 C CA . ILE B 1 50 ? 10.775 -20.920 17.822 1.00 55.97 330 ILE B CA 1
ATOM 1124 C C . ILE B 1 50 ? 12.245 -21.006 17.440 1.00 57.68 330 ILE B C 1
ATOM 1125 O O . ILE B 1 50 ? 13.083 -21.426 18.248 1.00 61.00 330 ILE B O 1
ATOM 1130 N N . SER B 1 51 ? 12.557 -20.605 16.208 1.00 52.00 331 SER B N 1
ATOM 1131 C CA . SER B 1 51 ? 13.919 -20.599 15.702 1.00 58.10 331 SER B CA 1
ATOM 1132 C C . SER B 1 51 ? 14.233 -19.209 15.159 1.00 61.10 331 SER B C 1
ATOM 1133 O O . SER B 1 51 ? 13.479 -18.690 14.318 1.00 65.08 331 SER B O 1
ATOM 1136 N N . PRO B 1 52 ? 15.327 -18.568 15.605 1.00 57.56 332 PRO B N 1
ATOM 1137 C CA . PRO B 1 52 ? 16.290 -19.089 16.584 1.00 56.07 332 PRO B CA 1
ATOM 1138 C C . PRO B 1 52 ? 15.776 -19.055 18.023 1.00 61.37 332 PRO B C 1
ATOM 1139 O O . PRO B 1 52 ? 14.686 -18.544 18.280 1.00 62.08 332 PRO B O 1
ATOM 1143 N N . ALA B 1 53 ? 16.572 -19.592 18.950 1.00 61.19 333 ALA B N 1
ATOM 1144 C CA . ALA B 1 53 ? 16.107 -19.763 20.322 1.00 63.00 333 ALA B CA 1
ATOM 1145 C C . ALA B 1 53 ? 16.229 -18.480 21.137 1.00 67.25 333 ALA B C 1
ATOM 1146 O O . ALA B 1 53 ? 15.320 -18.146 21.905 1.00 66.58 333 ALA B O 1
ATOM 1148 N N . GLU B 1 54 ? 17.339 -17.754 20.996 1.00 69.17 334 GLU B N 1
ATOM 1149 C CA . GLU B 1 54 ? 17.580 -16.590 21.841 1.00 73.80 334 GLU B CA 1
ATOM 1150 C C . GLU B 1 54 ? 17.999 -15.366 21.035 1.00 75.04 334 GLU B C 1
ATOM 1151 O O . GLU B 1 54 ? 17.260 -14.379 20.962 1.00 78.68 334 GLU B O 1
ATOM 1157 N N . GLU B 1 55 ? 19.184 -15.419 20.433 1.00 73.25 335 GLU B N 1
ATOM 1158 C CA . GLU B 1 55 ? 19.790 -14.249 19.813 1.00 79.37 335 GLU B CA 1
ATOM 1159 C C . GLU B 1 55 ? 19.363 -14.123 18.356 1.00 74.62 335 GLU B C 1
ATOM 1160 O O . GLU B 1 55 ? 19.419 -15.096 17.597 1.00 78.59 335 GLU B O 1
ATOM 1166 N N . LEU B 1 56 ? 18.945 -12.921 17.971 1.00 72.15 336 LEU B N 1
ATOM 1167 C CA . LEU B 1 56 ? 18.613 -12.600 16.589 1.00 71.01 336 LEU B CA 1
ATOM 1168 C C . LEU B 1 56 ? 19.795 -11.892 15.940 1.00 74.30 336 LEU B C 1
ATOM 1169 O O . LEU B 1 56 ? 20.292 -10.892 16.469 1.00 76.80 336 LEU B O 1
ATOM 1174 N N . TYR B 1 57 ? 20.242 -12.409 14.799 1.00 71.72 337 TYR B N 1
ATOM 1175 C CA . TYR B 1 57 ? 21.352 -11.833 14.052 1.00 74.89 337 TYR B CA 1
ATOM 1176 C C . TYR B 1 57 ? 20.844 -11.281 12.729 1.00 74.95 337 TYR B C 1
ATOM 1177 O O . TYR B 1 57 ? 20.198 -11.999 11.958 1.00 73.02 337 TYR B O 1
ATOM 1186 N N . PHE B 1 58 ? 21.140 -10.011 12.471 1.00 74.39 338 PHE B N 1
ATOM 1187 C CA . PHE B 1 58 ? 20.694 -9.345 11.258 1.00 75.70 338 PHE B CA 1
ATOM 1188 C C . PHE B 1 58 ? 21.739 -9.489 10.162 1.00 81.10 338 PHE B C 1
ATOM 1189 O O . PHE B 1 58 ? 22.941 -9.354 10.410 1.00 86.97 338 PHE B O 1
ATOM 1197 N N . GLY B 1 59 ? 21.276 -9.762 8.954 1.00 78.00 339 GLY B N 1
ATOM 1198 C CA . GLY B 1 59 ? 22.152 -9.901 7.802 1.00 78.18 339 GLY B CA 1
ATOM 1199 C C . GLY B 1 59 ? 21.744 -8.954 6.692 1.00 85.60 339 GLY B C 1
ATOM 1200 O O . GLY B 1 59 ? 20.558 -8.668 6.516 1.00 86.26 339 GLY B O 1
ATOM 1201 N N . SER B 1 60 ? 22.733 -8.468 5.948 1.00 88.40 340 SER B N 1
ATOM 1202 C CA . SER B 1 60 ? 22.461 -7.592 4.817 1.00 87.87 340 SER B CA 1
ATOM 1203 C C . SER B 1 60 ? 21.857 -8.398 3.673 1.00 88.99 340 SER B C 1
ATOM 1204 O O . SER B 1 60 ? 22.454 -9.375 3.209 1.00 88.53 340 SER B O 1
ATOM 1207 N N . THR B 1 61 ? 20.672 -7.995 3.222 1.00 89.18 341 THR B N 1
ATOM 1208 C CA . THR B 1 61 ? 20.013 -8.662 2.113 1.00 86.93 341 THR B CA 1
ATOM 1209 C C . THR B 1 61 ? 20.534 -8.110 0.788 1.00 90.75 341 THR B C 1
ATOM 1210 O O . THR B 1 61 ? 21.343 -7.180 0.745 1.00 92.55 341 THR B O 1
ATOM 1214 N N . GLU B 1 62 ? 20.059 -8.692 -0.316 1.00 89.79 342 GLU B N 1
ATOM 1215 C CA . GLU B 1 62 ? 20.474 -8.213 -1.629 1.00 89.58 342 GLU B CA 1
ATOM 1216 C C . GLU B 1 62 ? 19.953 -6.808 -1.900 1.00 96.61 342 GLU B C 1
ATOM 1217 O O . GLU B 1 62 ? 20.625 -6.016 -2.572 1.00 103.49 342 GLU B O 1
ATOM 1223 N N . SER B 1 63 ? 18.777 -6.473 -1.372 1.00 99.12 343 SER B N 1
ATOM 1224 C CA . SER B 1 63 ? 18.187 -5.164 -1.621 1.00 99.69 343 SER B CA 1
ATOM 1225 C C . SER B 1 63 ? 17.630 -4.535 -0.348 1.00 102.73 343 SER B C 1
ATOM 1226 O O . SER B 1 63 ? 17.899 -3.362 -0.063 1.00 98.81 343 SER B O 1
ATOM 1229 N N . GLY B 1 64 ? 16.856 -5.302 0.425 1.00 108.30 344 GLY B N 1
ATOM 1230 C CA . GLY B 1 64 ? 16.150 -4.753 1.576 1.00 117.65 344 GLY B CA 1
ATOM 1231 C C . GLY B 1 64 ? 17.007 -4.427 2.781 1.00 121.03 344 GLY B C 1
ATOM 1232 O O . GLY B 1 64 ? 16.454 -4.119 3.841 1.00 117.49 344 GLY B O 1
ATOM 1233 N N . GLU B 1 65 ? 18.326 -4.506 2.654 1.00 131.65 345 GLU B N 1
ATOM 1234 C CA . GLU B 1 65 ? 19.283 -4.135 3.706 1.00 141.34 345 GLU B CA 1
ATOM 1235 C C . GLU B 1 65 ? 19.106 -5.038 4.928 1.00 134.55 345 GLU B C 1
ATOM 1236 O O . GLU B 1 65 ? 18.695 -6.196 4.799 1.00 133.96 345 GLU B O 1
ATOM 1239 N N . LYS B 1 66 ? 19.417 -4.503 6.110 1.00 120.89 346 LYS B N 1
ATOM 1240 C CA . LYS B 1 66 ? 19.496 -5.304 7.327 1.00 108.23 346 LYS B CA 1
ATOM 1241 C C . LYS B 1 66 ? 18.182 -6.020 7.611 1.00 102.90 346 LYS B C 1
ATOM 1242 O O . LYS B 1 66 ? 17.097 -5.458 7.438 1.00 108.16 346 LYS B O 1
ATOM 1244 N N . LYS B 1 67 ? 18.288 -7.267 8.069 1.00 93.65 347 LYS B N 1
ATOM 1245 C CA . LYS B 1 67 ? 17.122 -8.126 8.221 1.00 86.61 347 LYS B CA 1
ATOM 1246 C C . LYS B 1 67 ? 17.505 -9.390 8.980 1.00 85.38 347 LYS B C 1
ATOM 1247 O O . LYS B 1 67 ? 18.559 -9.978 8.724 1.00 81.40 347 LYS B O 1
ATOM 1253 N N . THR B 1 68 ? 16.644 -9.792 9.915 1.00 85.58 348 THR B N 1
ATOM 1254 C CA . THR B 1 68 ? 16.745 -11.074 10.596 1.00 83.09 348 THR B CA 1
ATOM 1255 C C . THR B 1 68 ? 15.414 -11.802 10.460 1.00 75.10 348 THR B C 1
ATOM 1256 O O . THR B 1 68 ? 14.394 -11.202 10.110 1.00 72.99 348 THR B O 1
ATOM 1260 N N . LEU B 1 69 ? 15.426 -13.103 10.744 1.00 72.12 349 LEU B N 1
ATOM 1261 C CA . LEU B 1 69 ? 14.247 -13.938 10.564 1.00 75.59 349 LEU B CA 1
ATOM 1262 C C . LEU B 1 69 ? 13.859 -14.647 11.855 1.00 76.43 349 LEU B C 1
ATOM 1263 O O . LEU B 1 69 ? 14.708 -14.969 12.692 1.00 76.37 349 LEU B O 1
ATOM 1268 N N . ILE B 1 70 ? 12.556 -14.889 11.995 1.00 76.58 350 ILE B N 1
ATOM 1269 C CA . ILE B 1 70 ? 11.980 -15.631 13.112 1.00 73.61 350 ILE B CA 1
ATOM 1270 C C . ILE B 1 70 ? 11.001 -16.643 12.533 1.00 73.59 350 ILE B C 1
ATOM 1271 O O . ILE B 1 70 ? 10.044 -16.261 11.849 1.00 80.00 350 ILE B O 1
ATOM 1276 N N . VAL B 1 71 ? 11.235 -17.924 12.803 1.00 66.96 351 VAL B N 1
ATOM 1277 C CA . VAL B 1 71 ? 10.409 -19.008 12.282 1.00 66.47 351 VAL B CA 1
ATOM 1278 C C . VAL B 1 71 ? 9.661 -19.650 13.442 1.00 66.12 351 VAL B C 1
ATOM 1279 O O . VAL B 1 71 ? 10.274 -20.052 14.438 1.00 65.52 351 VAL B O 1
ATOM 1283 N N . LEU B 1 72 ? 8.340 -19.745 13.311 1.00 65.54 352 LEU B N 1
ATOM 1284 C CA . LEU B 1 72 ? 7.486 -20.382 14.302 1.00 64.06 352 LEU B CA 1
ATOM 1285 C C . LEU B 1 72 ? 6.868 -21.641 13.709 1.00 61.94 352 LEU B C 1
ATOM 1286 O O . LEU B 1 72 ? 6.403 -21.633 12.565 1.00 65.46 352 LEU B O 1
ATOM 1291 N N . THR B 1 73 ? 6.859 -22.719 14.491 1.00 51.34 353 THR B N 1
ATOM 1292 C CA . THR B 1 73 ? 6.302 -23.994 14.058 1.00 54.36 353 THR B CA 1
ATOM 1293 C C . THR B 1 73 ? 5.280 -24.472 15.078 1.00 56.48 353 THR B C 1
ATOM 1294 O O . THR B 1 73 ? 5.594 -24.592 16.267 1.00 56.80 353 THR B O 1
ATOM 1298 N N . ASN B 1 74 ? 4.063 -24.745 14.612 1.00 61.08 354 ASN B N 1
ATOM 1299 C CA . ASN B 1 74 ? 2.996 -25.230 15.478 1.00 60.74 354 ASN B CA 1
ATOM 1300 C C . ASN B 1 74 ? 3.199 -26.716 15.744 1.00 62.94 354 ASN B C 1
ATOM 1301 O O . ASN B 1 74 ? 3.215 -27.524 14.809 1.00 65.22 354 ASN B O 1
ATOM 1306 N N . VAL B 1 75 ? 3.352 -27.076 17.017 1.00 63.31 355 VAL B N 1
ATOM 1307 C CA . VAL B 1 75 ? 3.565 -28.459 17.423 1.00 61.36 355 VAL B CA 1
ATOM 1308 C C . VAL B 1 75 ? 2.328 -29.052 18.083 1.00 61.00 355 VAL B C 1
ATOM 1309 O O . VAL B 1 75 ? 2.384 -30.170 18.605 1.00 57.34 355 VAL B O 1
ATOM 1313 N N . THR B 1 76 ? 1.210 -28.331 18.076 1.00 63.14 356 THR B N 1
ATOM 1314 C CA . THR B 1 76 ? -0.026 -28.805 18.673 1.00 65.08 356 THR B CA 1
ATOM 1315 C C . THR B 1 76 ? -0.951 -29.352 17.589 1.00 71.95 356 THR B C 1
ATOM 1316 O O . THR B 1 76 ? -0.604 -29.416 16.407 1.00 77.13 356 THR B O 1
ATOM 1320 N N . LYS B 1 77 ? -2.152 -29.753 18.004 1.00 72.02 357 LYS B N 1
ATOM 1321 C CA . LYS B 1 77 ? -3.166 -30.247 17.084 1.00 71.49 357 LYS B CA 1
ATOM 1322 C C . LYS B 1 77 ? -4.144 -29.168 16.641 1.00 71.57 357 LYS B C 1
ATOM 1323 O O . LYS B 1 77 ? -4.905 -29.398 15.695 1.00 71.61 357 LYS B O 1
ATOM 1327 N N . ASN B 1 78 ? -4.146 -28.010 17.292 1.00 74.38 358 ASN B N 1
ATOM 1328 C CA . ASN B 1 78 ? -5.046 -26.917 16.958 1.00 74.88 358 ASN B CA 1
ATOM 1329 C C . ASN B 1 78 ? -4.261 -25.736 16.401 1.00 73.36 358 ASN B C 1
ATOM 1330 O O . ASN B 1 78 ? -3.029 -25.692 16.453 1.00 72.02 358 ASN B O 1
ATOM 1335 N N . ILE B 1 79 ? -5.003 -24.766 15.865 1.00 72.29 359 ILE B N 1
ATOM 1336 C CA . ILE B 1 79 ? -4.390 -23.547 15.357 1.00 73.04 359 ILE B CA 1
ATOM 1337 C C . ILE B 1 79 ? -3.914 -22.695 16.525 1.00 74.37 359 ILE B C 1
ATOM 1338 O O . ILE B 1 79 ? -4.590 -22.586 17.557 1.00 74.32 359 ILE B O 1
ATOM 1343 N N . VAL B 1 80 ? -2.739 -22.091 16.373 1.00 75.77 360 VAL B N 1
ATOM 1344 C CA . VAL B 1 80 ? -2.132 -21.259 17.406 1.00 72.09 360 VAL B CA 1
ATOM 1345 C C . VAL B 1 80 ? -2.059 -19.829 16.890 1.00 74.43 360 VAL B C 1
ATOM 1346 O O . VAL B 1 80 ? -1.462 -19.570 15.837 1.00 74.15 360 VAL B O 1
ATOM 1350 N N . ALA B 1 81 ? -2.666 -18.905 17.627 1.00 72.50 361 ALA B N 1
ATOM 1351 C CA . ALA B 1 81 ? -2.570 -17.485 17.327 1.00 71.38 361 ALA B CA 1
ATOM 1352 C C . ALA B 1 81 ? -1.319 -16.906 17.973 1.00 72.54 361 ALA B C 1
ATOM 1353 O O . ALA B 1 81 ? -0.919 -17.311 19.068 1.00 74.44 361 ALA B O 1
ATOM 1355 N N . PHE B 1 82 ? -0.697 -15.951 17.284 1.00 69.28 362 PHE B N 1
ATOM 1356 C CA . PHE B 1 82 ? 0.549 -15.375 17.764 1.00 66.79 362 PHE B CA 1
ATOM 1357 C C . PHE B 1 82 ? 0.590 -13.879 17.486 1.00 65.64 362 PHE B C 1
ATOM 1358 O O . PHE B 1 82 ? 0.036 -13.396 16.495 1.00 65.55 362 PHE B O 1
ATOM 1366 N N . LYS B 1 83 ? 1.261 -13.154 18.381 1.00 66.45 363 LYS B N 1
ATOM 1367 C CA . LYS B 1 83 ? 1.482 -11.721 18.249 1.00 71.37 363 LYS B CA 1
ATOM 1368 C C . LYS B 1 83 ? 2.932 -11.417 18.599 1.00 69.52 363 LYS B C 1
ATOM 1369 O O . LYS B 1 83 ? 3.545 -12.110 19.416 1.00 60.96 363 LYS B O 1
ATOM 1375 N N . VAL B 1 84 ? 3.476 -10.375 17.975 1.00 70.74 364 VAL B N 1
ATOM 1376 C CA . VAL B 1 84 ? 4.873 -9.989 18.147 1.00 69.63 364 VAL B CA 1
ATOM 1377 C C . VAL B 1 84 ? 4.934 -8.647 18.862 1.00 79.59 364 VAL B C 1
ATOM 1378 O O . VAL B 1 84 ? 4.120 -7.753 18.601 1.00 83.03 364 VAL B O 1
ATOM 1382 N N . ARG B 1 85 ? 5.901 -8.508 19.768 1.00 81.66 365 ARG B N 1
ATOM 1383 C CA . ARG B 1 85 ? 6.125 -7.265 20.491 1.00 85.86 365 ARG B CA 1
ATOM 1384 C C . ARG B 1 85 ? 7.618 -6.968 20.516 1.00 88.67 365 ARG B C 1
ATOM 1385 O O . ARG B 1 85 ? 8.452 -7.834 20.240 1.00 90.07 365 ARG B O 1
ATOM 1393 N N . THR B 1 86 ? 7.951 -5.724 20.852 1.00 87.96 366 THR B N 1
ATOM 1394 C CA . THR B 1 86 ? 9.341 -5.290 20.854 1.00 85.27 366 THR B CA 1
ATOM 1395 C C . THR B 1 86 ? 9.500 -4.107 21.795 1.00 83.95 366 THR B C 1
ATOM 1396 O O . THR B 1 86 ? 8.587 -3.292 21.951 1.00 86.00 366 THR B O 1
ATOM 1400 N N . THR B 1 87 ? 10.676 -4.026 22.425 1.00 81.39 367 THR B N 1
ATOM 1401 C CA . THR B 1 87 ? 10.986 -2.888 23.282 1.00 84.80 367 THR B CA 1
ATOM 1402 C C . THR B 1 87 ? 11.195 -1.610 22.483 1.00 90.06 367 THR B C 1
ATOM 1403 O O . THR B 1 87 ? 11.128 -0.517 23.055 1.00 95.25 367 THR B O 1
ATOM 1407 N N . ALA B 1 88 ? 11.445 -1.723 21.180 1.00 90.31 368 ALA B N 1
ATOM 1408 C CA . ALA B 1 88 ? 11.639 -0.573 20.299 1.00 96.02 368 ALA B CA 1
ATOM 1409 C C . ALA B 1 88 ? 10.750 -0.731 19.071 1.00 93.48 368 ALA B C 1
ATOM 1410 O O . ALA B 1 88 ? 11.233 -1.022 17.970 1.00 91.97 368 ALA B O 1
ATOM 1412 N N . PRO B 1 89 ? 9.435 -0.544 19.227 1.00 95.02 369 PRO B N 1
ATOM 1413 C CA . PRO B 1 89 ? 8.539 -0.665 18.066 1.00 96.62 369 PRO B CA 1
ATOM 1414 C C . PRO B 1 89 ? 8.727 0.434 17.039 1.00 103.19 369 PRO B C 1
ATOM 1415 O O . PRO B 1 89 ? 8.335 0.249 15.880 1.00 104.33 369 PRO B O 1
ATOM 1419 N N . GLU B 1 90 ? 9.310 1.567 17.424 1.00 107.73 370 GLU B N 1
ATOM 1420 C CA . GLU B 1 90 ? 9.546 2.682 16.516 1.00 110.51 370 GLU B CA 1
ATOM 1421 C C . GLU B 1 90 ? 10.766 2.477 15.627 1.00 108.83 370 GLU B C 1
ATOM 1422 O O . GLU B 1 90 ? 11.064 3.350 14.804 1.00 111.23 370 GLU B O 1
ATOM 1428 N N . LYS B 1 91 ? 11.470 1.357 15.767 1.00 105.83 371 LYS B N 1
ATOM 1429 C CA . LYS B 1 91 ? 12.719 1.114 15.056 1.00 102.66 371 LYS B CA 1
ATOM 1430 C C . LYS B 1 91 ? 12.625 0.005 14.021 1.00 98.30 371 LYS B C 1
ATOM 1431 O O . LYS B 1 91 ? 13.260 0.099 12.968 1.00 94.96 371 LYS B O 1
ATOM 1437 N N . TYR B 1 92 ? 11.847 -1.039 14.285 1.00 98.95 372 TYR B N 1
ATOM 1438 C CA . TYR B 1 92 ? 11.798 -2.218 13.435 1.00 94.36 372 TYR B CA 1
ATOM 1439 C C . TYR B 1 92 ? 10.456 -2.327 12.723 1.00 93.44 372 TYR B C 1
ATOM 1440 O O . TYR B 1 92 ? 9.456 -1.728 13.128 1.00 90.86 372 TYR B O 1
ATOM 1449 N N . ARG B 1 93 ? 10.455 -3.110 11.647 1.00 94.83 373 ARG B N 1
ATOM 1450 C CA . ARG B 1 93 ? 9.250 -3.468 10.909 1.00 93.88 373 ARG B CA 1
ATOM 1451 C C . ARG B 1 93 ? 9.103 -4.982 10.951 1.00 91.67 373 ARG B C 1
ATOM 1452 O O . ARG B 1 93 ? 9.999 -5.707 10.506 1.00 86.88 373 ARG B O 1
ATOM 1460 N N . VAL B 1 94 ? 7.981 -5.455 11.488 1.00 91.42 374 VAL B N 1
ATOM 1461 C CA . VAL B 1 94 ? 7.733 -6.877 11.692 1.00 85.72 374 VAL B CA 1
ATOM 1462 C C . VAL B 1 94 ? 6.509 -7.276 10.882 1.00 85.77 374 VAL B C 1
ATOM 1463 O O . VAL B 1 94 ? 5.476 -6.599 10.935 1.00 92.42 374 VAL B O 1
ATOM 1467 N N . LYS B 1 95 ? 6.623 -8.374 10.138 1.00 82.50 375 LYS B N 1
ATOM 1468 C CA . LYS B 1 95 ? 5.520 -8.854 9.316 1.00 85.91 375 LYS B CA 1
ATOM 1469 C C . LYS B 1 95 ? 5.682 -10.342 9.029 1.00 84.73 375 LYS B C 1
ATOM 1470 O O . LYS B 1 95 ? 6.708 -10.757 8.476 1.00 85.91 375 LYS B O 1
ATOM 1476 N N . PRO B 1 96 ? 4.697 -11.184 9.381 1.00 85.00 376 PRO B N 1
ATOM 1477 C CA . PRO B 1 96 ? 3.456 -10.822 10.070 1.00 83.91 376 PRO B CA 1
ATOM 1478 C C . PRO B 1 96 ? 3.681 -10.626 11.564 1.00 84.16 376 PRO B C 1
ATOM 1479 O O . PRO B 1 96 ? 4.649 -11.146 12.119 1.00 84.45 376 PRO B O 1
ATOM 1483 N N . SER B 1 97 ? 2.788 -9.876 12.204 1.00 83.53 377 SER B N 1
ATOM 1484 C CA . SER B 1 97 ? 2.908 -9.573 13.620 1.00 83.31 377 SER B CA 1
ATOM 1485 C C . SER B 1 97 ? 1.652 -9.907 14.409 1.00 85.15 377 SER B C 1
ATOM 1486 O O . SER B 1 97 ? 1.663 -9.789 15.640 1.00 89.83 377 SER B O 1
ATOM 1489 N N . ASN B 1 98 ? 0.572 -10.311 13.739 1.00 83.12 378 ASN B N 1
ATOM 1490 C CA . ASN B 1 98 ? -0.678 -10.638 14.414 1.00 79.74 378 ASN B CA 1
ATOM 1491 C C . ASN B 1 98 ? -1.501 -11.607 13.571 1.00 79.83 378 ASN B C 1
ATOM 1492 O O . ASN B 1 98 ? -2.508 -11.217 12.968 1.00 81.65 378 ASN B O 1
ATOM 1497 N N . SER B 1 99 ? -1.090 -12.875 13.529 1.00 80.95 379 SER B N 1
ATOM 1498 C CA . SER B 1 99 ? -1.755 -13.852 12.675 1.00 81.30 379 SER B CA 1
ATOM 1499 C C . SER B 1 99 ? -1.954 -15.184 13.389 1.00 83.52 379 SER B C 1
ATOM 1500 O O . SER B 1 99 ? -2.081 -15.225 14.617 1.00 85.31 379 SER B O 1
ATOM 1503 N N . SER B 1 100 ? -1.990 -16.276 12.628 1.00 83.54 380 SER B N 1
ATOM 1504 C CA . SER B 1 100 ? -2.160 -17.603 13.201 1.00 79.49 380 SER B CA 1
ATOM 1505 C C . SER B 1 100 ? -1.393 -18.614 12.363 1.00 82.85 380 SER B C 1
ATOM 1506 O O . SER B 1 100 ? -1.148 -18.397 11.172 1.00 86.01 380 SER B O 1
ATOM 1509 N N . CYS B 1 101 ? -1.021 -19.723 12.998 1.00 82.20 381 CYS B N 1
ATOM 1510 C CA . CYS B 1 101 ? -0.282 -20.799 12.349 1.00 81.02 381 CYS B CA 1
ATOM 1511 C C . CYS B 1 101 ? -1.057 -22.098 12.511 1.00 81.32 381 CYS B C 1
ATOM 1512 O O . CYS B 1 101 ? -1.367 -22.504 13.637 1.00 82.01 381 CYS B O 1
ATOM 1515 N N . ASP B 1 102 ? -1.363 -22.745 11.389 1.00 83.23 382 ASP B N 1
ATOM 1516 C CA . ASP B 1 102 ? -2.083 -24.002 11.406 1.00 84.22 382 ASP B CA 1
ATOM 1517 C C . ASP B 1 102 ? -1.209 -25.106 12.000 1.00 80.99 382 ASP B C 1
ATOM 1518 O O . ASP B 1 102 ? 0.021 -25.025 11.963 1.00 79.64 382 ASP B O 1
ATOM 1523 N N . PRO B 1 103 ? -1.826 -26.141 12.572 1.00 79.34 383 PRO B N 1
ATOM 1524 C CA . PRO B 1 103 ? -1.036 -27.222 13.176 1.00 75.90 383 PRO B CA 1
ATOM 1525 C C . PRO B 1 103 ? -0.159 -27.921 12.147 1.00 76.10 383 PRO B C 1
ATOM 1526 O O . PRO B 1 103 ? -0.577 -28.180 11.016 1.00 78.57 383 PRO B O 1
ATOM 1530 N N . GLY B 1 104 ? 1.075 -28.223 12.553 1.00 72.64 384 GLY B N 1
ATOM 1531 C CA . GLY B 1 104 ? 2.052 -28.825 11.675 1.00 71.07 384 GLY B CA 1
ATOM 1532 C C . GLY B 1 104 ? 2.724 -27.875 10.709 1.00 70.88 384 GLY B C 1
ATOM 1533 O O . GLY B 1 104 ? 3.772 -28.220 10.152 1.00 69.59 384 GLY B O 1
ATOM 1534 N N . ALA B 1 105 ? 2.163 -26.689 10.495 1.00 71.09 385 ALA B N 1
ATOM 1535 C CA . ALA B 1 105 ? 2.715 -25.725 9.559 1.00 73.87 385 ALA B CA 1
ATOM 1536 C C . ALA B 1 105 ? 3.721 -24.811 10.253 1.00 79.69 385 ALA B C 1
ATOM 1537 O O . ALA B 1 105 ? 3.889 -24.834 11.474 1.00 84.33 385 ALA B O 1
ATOM 1539 N N . SER B 1 106 ? 4.399 -23.995 9.448 1.00 80.45 386 SER B N 1
ATOM 1540 C CA . SER B 1 106 ? 5.381 -23.042 9.940 1.00 77.81 386 SER B CA 1
ATOM 1541 C C . SER B 1 106 ? 5.122 -21.676 9.324 1.00 76.95 386 SER B C 1
ATOM 1542 O O . SER B 1 106 ? 4.557 -21.567 8.232 1.00 82.30 386 SER B O 1
ATOM 1545 N N . VAL B 1 107 ? 5.542 -20.632 10.036 1.00 72.72 387 VAL B N 1
ATOM 1546 C CA . VAL B 1 107 ? 5.355 -19.251 9.606 1.00 73.30 387 VAL B CA 1
ATOM 1547 C C . VAL B 1 107 ? 6.694 -18.533 9.685 1.00 72.39 387 VAL B C 1
ATOM 1548 O O . VAL B 1 107 ? 7.376 -18.595 10.714 1.00 71.76 387 VAL B O 1
ATOM 1552 N N . ASP B 1 108 ? 7.067 -17.857 8.602 1.00 75.77 388 ASP B N 1
ATOM 1553 C CA . ASP B 1 108 ? 8.284 -17.059 8.550 1.00 80.10 388 ASP B CA 1
ATOM 1554 C C . ASP B 1 108 ? 7.936 -15.609 8.861 1.00 78.98 388 ASP B C 1
ATOM 1555 O O . ASP B 1 108 ? 7.120 -14.999 8.162 1.00 83.23 388 ASP B O 1
ATOM 1560 N N . ILE B 1 109 ? 8.551 -15.064 9.907 1.00 71.93 389 ILE B N 1
ATOM 1561 C CA . ILE B 1 109 ? 8.334 -13.684 10.326 1.00 72.30 389 ILE B CA 1
ATOM 1562 C C . ILE B 1 109 ? 9.564 -12.877 9.935 1.00 75.33 389 ILE B C 1
ATOM 1563 O O . ILE B 1 109 ? 10.687 -13.207 10.337 1.00 74.98 389 ILE B O 1
ATOM 1568 N N . VAL B 1 110 ? 9.354 -11.821 9.154 1.00 77.53 390 VAL B N 1
ATOM 1569 C CA . VAL B 1 110 ? 10.434 -10.991 8.634 1.00 76.19 390 VAL B CA 1
ATOM 1570 C C . VAL B 1 110 ? 10.553 -9.749 9.506 1.00 77.26 390 VAL B C 1
ATOM 1571 O O . VAL B 1 110 ? 9.582 -9.002 9.675 1.00 75.62 390 VAL B O 1
ATOM 1575 N N A VAL B 1 111 ? 11.740 -9.529 10.065 0.30 78.51 391 VAL B N 1
ATOM 1576 N N B VAL B 1 111 ? 11.745 -9.523 10.052 0.70 78.60 391 VAL B N 1
ATOM 1577 C CA A VAL B 1 111 ? 12.010 -8.394 10.941 0.30 80.89 391 VAL B CA 1
ATOM 1578 C CA B VAL B 1 111 ? 12.039 -8.351 10.871 0.70 80.86 391 VAL B CA 1
ATOM 1579 C C A VAL B 1 111 ? 13.105 -7.563 10.288 0.30 85.32 391 VAL B C 1
ATOM 1580 C C B VAL B 1 111 ? 13.139 -7.580 10.153 0.70 85.37 391 VAL B C 1
ATOM 1581 O O A VAL B 1 111 ? 14.255 -8.010 10.182 0.30 86.15 391 VAL B O 1
ATOM 1582 O O B VAL B 1 111 ? 14.327 -7.900 10.289 0.70 86.23 391 VAL B O 1
ATOM 1589 N N A SER B 1 112 ? 12.754 -6.354 9.853 0.30 90.03 392 SER B N 1
ATOM 1590 N N B SER B 1 112 ? 12.753 -6.564 9.384 0.70 90.13 392 SER B N 1
ATOM 1591 C CA A SER B 1 112 ? 13.697 -5.456 9.208 0.30 93.98 392 SER B CA 1
ATOM 1592 C CA B SER B 1 112 ? 13.699 -5.748 8.630 0.70 93.94 392 SER B CA 1
ATOM 1593 C C A SER B 1 112 ? 13.631 -4.095 9.891 0.30 97.31 392 SER B C 1
ATOM 1594 C C B SER B 1 112 ? 13.358 -4.282 8.858 0.70 99.30 392 SER B C 1
ATOM 1595 O O A SER B 1 112 ? 12.538 -3.516 10.015 0.30 98.78 392 SER B O 1
ATOM 1596 O O B SER B 1 112 ? 12.229 -3.856 8.543 0.70 99.07 392 SER B O 1
ATOM 1601 N N A PRO B 1 113 ? 14.758 -3.557 10.351 0.30 98.87 393 PRO B N 1
ATOM 1602 N N B PRO B 1 113 ? 14.276 -3.481 9.392 0.70 98.88 393 PRO B N 1
ATOM 1603 C CA A PRO B 1 113 ? 14.738 -2.238 10.989 0.30 100.51 393 PRO B CA 1
ATOM 1604 C CA B PRO B 1 113 ? 13.988 -2.056 9.594 0.70 101.44 393 PRO B CA 1
ATOM 1605 C C A PRO B 1 113 ? 14.525 -1.132 9.968 0.30 104.53 393 PRO B C 1
ATOM 1606 C C B PRO B 1 113 ? 13.896 -1.316 8.267 0.70 102.47 393 PRO B C 1
ATOM 1607 O O A PRO B 1 113 ? 14.688 -1.316 8.759 0.30 102.81 393 PRO B O 1
ATOM 1608 O O B PRO B 1 113 ? 14.155 -1.857 7.190 0.70 99.98 393 PRO B O 1
ATOM 1615 N N A HIS B 1 114 ? 14.152 0.038 10.479 0.30 105.65 394 HIS B N 1
ATOM 1616 N N B HIS B 1 114 ? 13.515 -0.044 8.363 0.70 105.01 394 HIS B N 1
ATOM 1617 C CA A HIS B 1 114 ? 14.011 1.210 9.629 0.30 106.20 394 HIS B CA 1
ATOM 1618 C CA B HIS B 1 114 ? 13.353 0.793 7.183 0.70 104.23 394 HIS B CA 1
ATOM 1619 C C A HIS B 1 114 ? 15.381 1.698 9.178 0.30 104.81 394 HIS B C 1
ATOM 1620 C C B HIS B 1 114 ? 14.641 1.487 6.761 0.70 107.33 394 HIS B C 1
ATOM 1621 O O A HIS B 1 114 ? 16.327 1.762 9.969 0.30 101.79 394 HIS B O 1
ATOM 1622 O O B HIS B 1 114 ? 14.776 1.847 5.586 0.70 113.37 394 HIS B O 1
ATOM 1635 N N A GLY B 1 115 ? 15.486 2.035 7.895 0.30 109.73 395 GLY B N 1
ATOM 1636 N N B GLY B 1 115 ? 15.584 1.681 7.681 0.70 108.37 395 GLY B N 1
ATOM 1637 C CA A GLY B 1 115 ? 16.736 2.500 7.329 0.30 111.47 395 GLY B CA 1
ATOM 1638 C CA B GLY B 1 115 ? 16.855 2.289 7.341 0.70 111.41 395 GLY B CA 1
ATOM 1639 C C A GLY B 1 115 ? 17.284 3.737 8.009 0.30 115.34 395 GLY B C 1
ATOM 1640 C C B GLY B 1 115 ? 17.182 3.523 8.157 0.70 114.71 395 GLY B C 1
ATOM 1641 O O A GLY B 1 115 ? 16.567 4.725 8.197 0.30 118.01 395 GLY B O 1
ATOM 1642 O O B GLY B 1 115 ? 16.280 4.246 8.591 0.70 116.51 395 GLY B O 1
ATOM 1643 N N A GLY B 1 116 ? 18.561 3.692 8.380 0.30 116.07 396 GLY B N 1
ATOM 1644 N N B GLY B 1 116 ? 18.473 3.774 8.372 0.70 115.97 396 GLY B N 1
ATOM 1645 C CA A GLY B 1 116 ? 19.206 4.776 9.086 0.30 120.94 396 GLY B CA 1
ATOM 1646 C CA B GLY B 1 116 ? 18.920 4.932 9.116 0.70 121.32 396 GLY B CA 1
ATOM 1647 C C A GLY B 1 116 ? 19.281 4.596 10.587 0.30 121.38 396 GLY B C 1
ATOM 1648 C C B GLY B 1 116 ? 19.011 4.745 10.614 0.70 121.83 396 GLY B C 1
ATOM 1649 O O A GLY B 1 116 ? 19.966 5.382 11.255 0.30 124.06 396 GLY B O 1
ATOM 1650 O O B GLY B 1 116 ? 19.464 5.665 11.308 0.70 125.01 396 GLY B O 1
ATOM 1651 N N . LEU B 1 117 ? 18.601 3.593 11.135 1.00 118.58 397 LEU B N 1
ATOM 1652 C CA . LEU B 1 117 ? 18.627 3.317 12.562 1.00 115.31 397 LEU B CA 1
ATOM 1653 C C . LEU B 1 117 ? 19.589 2.172 12.854 1.00 114.58 397 LEU B C 1
ATOM 1654 O O . LEU B 1 117 ? 19.963 1.401 11.966 1.00 111.33 397 LEU B O 1
ATOM 1659 N N . THR B 1 118 ? 19.987 2.069 14.118 1.00 120.98 398 THR B N 1
ATOM 1660 C CA . THR B 1 118 ? 20.979 1.097 14.556 1.00 121.56 398 THR B CA 1
ATOM 1661 C C . THR B 1 118 ? 20.320 0.038 15.428 1.00 116.09 398 THR B C 1
ATOM 1662 O O . THR B 1 118 ? 19.612 0.369 16.386 1.00 119.82 398 THR B O 1
ATOM 1666 N N . VAL B 1 119 ? 20.551 -1.230 15.091 1.00 105.53 399 VAL B N 1
ATOM 1667 C CA . VAL B 1 119 ? 20.082 -2.325 15.929 1.00 100.40 399 VAL B CA 1
ATOM 1668 C C . VAL B 1 119 ? 20.826 -2.289 17.256 1.00 100.35 399 VAL B C 1
ATOM 1669 O O . VAL B 1 119 ? 22.062 -2.244 17.294 1.00 104.43 399 VAL B O 1
ATOM 1673 N N . SER B 1 120 ? 20.075 -2.301 18.350 1.00 95.77 400 SER B N 1
ATOM 1674 C CA . SER B 1 120 ? 20.640 -2.192 19.685 1.00 97.03 400 SER B CA 1
ATOM 1675 C C . SER B 1 120 ? 20.655 -3.554 20.364 1.00 89.59 400 SER B C 1
ATOM 1676 O O . SER B 1 120 ? 19.695 -4.323 20.259 1.00 86.33 400 SER B O 1
ATOM 1679 N N . ALA B 1 121 ? 21.751 -3.844 21.068 1.00 87.64 401 ALA B N 1
ATOM 1680 C CA . ALA B 1 121 ? 21.798 -5.037 21.905 1.00 88.02 401 ALA B CA 1
ATOM 1681 C C . ALA B 1 121 ? 20.811 -4.965 23.062 1.00 90.21 401 ALA B C 1
ATOM 1682 O O . ALA B 1 121 ? 20.536 -5.994 23.690 1.00 88.42 401 ALA B O 1
ATOM 1684 N N . GLN B 1 122 ? 20.283 -3.776 23.364 1.00 94.96 402 GLN B N 1
ATOM 1685 C CA . GLN B 1 122 ? 19.248 -3.652 24.380 1.00 98.63 402 GLN B CA 1
ATOM 1686 C C . GLN B 1 122 ? 17.859 -3.943 23.831 1.00 94.37 402 GLN B C 1
ATOM 1687 O O . GLN B 1 122 ? 16.925 -4.142 24.615 1.00 91.96 402 GLN B O 1
ATOM 1693 N N . ASP B 1 123 ? 17.706 -3.980 22.509 1.00 92.65 403 ASP B N 1
ATOM 1694 C CA . ASP B 1 123 ? 16.406 -4.241 21.908 1.00 90.38 403 ASP B CA 1
ATOM 1695 C C . ASP B 1 123 ? 15.990 -5.689 22.140 1.00 89.22 403 ASP B C 1
ATOM 1696 O O . ASP B 1 123 ? 16.777 -6.617 21.931 1.00 85.68 403 ASP B O 1
ATOM 1701 N N . ARG B 1 124 ? 14.747 -5.877 22.574 1.00 86.16 404 ARG B N 1
ATOM 1702 C CA . ARG B 1 124 ? 14.194 -7.192 22.848 1.00 83.04 404 ARG B CA 1
ATOM 1703 C C . ARG B 1 124 ? 12.972 -7.431 21.971 1.00 81.94 404 ARG B C 1
ATOM 1704 O O . ARG B 1 124 ? 12.355 -6.495 21.456 1.00 81.01 404 ARG B O 1
ATOM 1712 N N . PHE B 1 125 ? 12.633 -8.705 21.805 1.00 83.69 405 PHE B N 1
ATOM 1713 C CA . PHE B 1 125 ? 11.428 -9.115 21.104 1.00 82.10 405 PHE B CA 1
ATOM 1714 C C . PHE B 1 125 ? 10.687 -10.137 21.951 1.00 78.07 405 PHE B C 1
ATOM 1715 O O . PHE B 1 125 ? 11.288 -10.841 22.766 1.00 74.97 405 PHE B O 1
ATOM 1723 N N . LEU B 1 126 ? 9.373 -10.210 21.754 1.00 77.64 406 LEU B N 1
ATOM 1724 C CA . LEU B 1 126 ? 8.522 -11.083 22.549 1.00 77.45 406 LEU B CA 1
ATOM 1725 C C . LEU B 1 126 ? 7.470 -11.716 21.654 1.00 71.77 406 LEU B C 1
ATOM 1726 O O . LEU B 1 126 ? 6.774 -11.013 20.914 1.00 70.01 406 LEU B O 1
ATOM 1731 N N . ILE B 1 127 ? 7.359 -13.039 21.726 1.00 66.86 407 ILE B N 1
ATOM 1732 C CA . ILE B 1 127 ? 6.378 -13.801 20.963 1.00 62.63 407 ILE B CA 1
ATOM 1733 C C . ILE B 1 127 ? 5.303 -14.278 21.929 1.00 59.74 407 ILE B C 1
ATOM 1734 O O . ILE B 1 127 ? 5.597 -15.005 22.885 1.00 56.51 407 ILE B O 1
ATOM 1739 N N . MET B 1 128 ? 4.063 -13.866 21.685 1.00 66.21 408 MET B N 1
ATOM 1740 C CA . MET B 1 128 ? 2.913 -14.326 22.452 1.00 66.34 408 MET B CA 1
ATOM 1741 C C . MET B 1 128 ? 2.185 -15.397 21.655 1.00 63.48 408 MET B C 1
ATOM 1742 O O . MET B 1 128 ? 1.945 -15.223 20.458 1.00 63.63 408 MET B O 1
ATOM 1747 N N . ALA B 1 129 ? 1.837 -16.500 22.315 1.00 58.04 409 ALA B N 1
ATOM 1748 C CA . ALA B 1 129 ? 1.170 -17.610 21.650 1.00 57.35 409 ALA B CA 1
ATOM 1749 C C . ALA B 1 129 ? 0.091 -18.185 22.555 1.00 62.78 409 ALA B C 1
ATOM 1750 O O . ALA B 1 129 ? 0.300 -18.349 23.760 1.00 64.39 409 ALA B O 1
ATOM 1752 N N . ALA B 1 130 ? -1.059 -18.492 21.961 1.00 63.16 410 ALA B N 1
ATOM 1753 C CA . ALA B 1 130 ? -2.175 -19.105 22.665 1.00 65.01 410 ALA B CA 1
ATOM 1754 C C . ALA B 1 130 ? -2.878 -20.072 21.724 1.00 68.21 410 ALA B C 1
ATOM 1755 O O . ALA B 1 130 ? -3.064 -19.773 20.541 1.00 69.01 410 ALA B O 1
ATOM 1757 N N . GLU B 1 131 ? -3.262 -21.230 22.254 1.00 69.93 411 GLU B N 1
ATOM 1758 C CA . GLU B 1 131 ? -3.919 -22.252 21.452 1.00 75.17 411 GLU B CA 1
ATOM 1759 C C . GLU B 1 131 ? -5.409 -21.956 21.336 1.00 81.37 411 GLU B C 1
ATOM 1760 O O . GLU B 1 131 ? -6.098 -21.784 22.347 1.00 83.03 411 GLU B O 1
ATOM 1766 N N . MET B 1 132 ? -5.902 -21.899 20.102 1.00 89.52 412 MET B N 1
ATOM 1767 C CA . MET B 1 132 ? -7.303 -21.591 19.846 1.00 99.67 412 MET B CA 1
ATOM 1768 C C . MET B 1 132 ? -8.134 -22.868 19.951 1.00 109.60 412 MET B C 1
ATOM 1769 O O . MET B 1 132 ? -7.640 -23.934 20.330 1.00 111.28 412 MET B O 1
ATOM 1774 N N . GLU B 1 133 ? -9.418 -22.771 19.614 1.00 118.95 413 GLU B N 1
ATOM 1775 C CA . GLU B 1 133 ? -10.305 -23.926 19.629 1.00 123.29 413 GLU B CA 1
ATOM 1776 C C . GLU B 1 133 ? -10.024 -24.786 18.397 1.00 127.05 413 GLU B C 1
ATOM 1777 O O . GLU B 1 133 ? -9.072 -24.549 17.648 1.00 130.05 413 GLU B O 1
ATOM 1783 N N . GLN B 1 134 ? -10.856 -25.804 18.171 1.00 128.69 414 GLN B N 1
ATOM 1784 C CA . GLN B 1 134 ? -10.684 -26.639 16.987 1.00 129.35 414 GLN B CA 1
ATOM 1785 C C . GLN B 1 134 ? 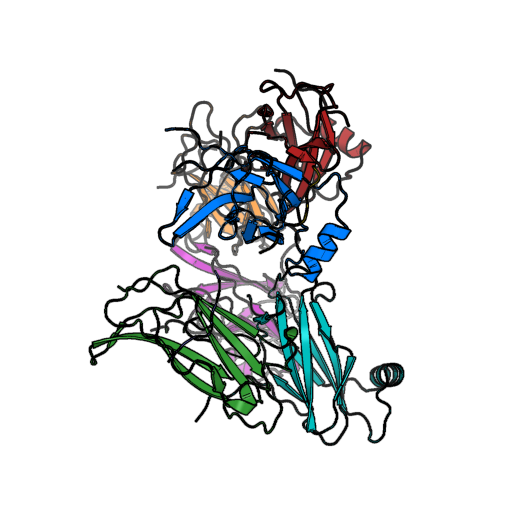-10.978 -25.857 15.713 1.00 132.96 414 GLN B C 1
ATOM 1786 O O . GLN B 1 134 ? -10.231 -25.952 14.732 1.00 132.32 414 GLN B O 1
ATOM 1792 N N . SER B 1 135 ? -12.057 -25.077 15.710 1.00 137.50 415 SER B N 1
ATOM 1793 C CA . SER B 1 135 ? -12.440 -24.253 14.565 1.00 139.79 415 SER B CA 1
ATOM 1794 C C . SER B 1 135 ? -12.699 -22.837 15.072 1.00 140.87 415 SER B C 1
ATOM 1795 O O . SER B 1 135 ? -13.800 -22.529 15.537 1.00 140.63 415 SER B O 1
ATOM 1798 N N . SER B 1 136 ? -11.684 -21.982 14.982 1.00 141.11 416 SER B N 1
ATOM 1799 C CA . SER B 1 136 ? -11.765 -20.608 15.451 1.00 139.89 416 SER B CA 1
ATOM 1800 C C . SER B 1 136 ? -11.576 -19.645 14.286 1.00 137.03 416 SER B C 1
ATOM 1801 O O . SER B 1 136 ? -11.011 -19.995 13.246 1.00 134.92 416 SER B O 1
ATOM 1804 N N . GLY B 1 137 ? -12.060 -18.421 14.476 1.00 137.15 417 GLY B N 1
ATOM 1805 C CA . GLY B 1 137 ? -11.987 -17.425 13.419 1.00 139.45 417 GLY B CA 1
ATOM 1806 C C . GLY B 1 137 ? -10.554 -16.995 13.164 1.00 137.65 417 GLY B C 1
ATOM 1807 O O . GLY B 1 137 ? -9.828 -16.614 14.090 1.00 140.02 417 GLY B O 1
ATOM 1808 N N . THR B 1 138 ? -10.140 -17.052 11.898 1.00 132.03 418 THR B N 1
ATOM 1809 C CA . THR B 1 138 ? -8.784 -16.689 11.513 1.00 122.22 418 THR B CA 1
ATOM 1810 C C . THR B 1 138 ? -8.643 -15.217 11.149 1.00 120.52 418 THR B C 1
ATOM 1811 O O . THR B 1 138 ? -7.535 -14.673 11.240 1.00 121.68 418 THR B O 1
ATOM 1815 N N . GLY B 1 139 ? -9.731 -14.561 10.751 1.00 115.76 419 GLY B N 1
ATOM 1816 C CA . GLY B 1 139 ? -9.695 -13.168 10.372 1.00 111.20 419 GLY B CA 1
ATOM 1817 C C . GLY B 1 139 ? -9.234 -12.266 11.499 1.00 106.45 419 GLY B C 1
ATOM 1818 O O . GLY B 1 139 ? -9.294 -12.625 12.679 1.00 105.75 419 GLY B O 1
ATOM 1819 N N . PRO B 1 140 ? -8.759 -11.068 11.148 1.00 104.72 420 PRO B N 1
ATOM 1820 C CA . PRO B 1 140 ? -8.219 -10.164 12.178 1.00 104.44 420 PRO B CA 1
ATOM 1821 C C . PRO B 1 140 ? -9.233 -9.765 13.234 1.00 105.44 420 PRO B C 1
ATOM 1822 O O . PRO B 1 140 ? -8.858 -9.581 14.399 1.00 103.27 420 PRO B O 1
ATOM 1826 N N . ALA B 1 141 ? -10.509 -9.625 12.867 1.00 109.13 421 ALA B N 1
ATOM 1827 C CA . ALA B 1 141 ? -11.518 -9.245 13.850 1.00 114.47 421 ALA B CA 1
ATOM 1828 C C . ALA B 1 141 ? -11.753 -10.360 14.861 1.00 112.67 421 ALA B C 1
ATOM 1829 O O . ALA B 1 141 ? -11.927 -10.096 16.056 1.00 112.65 421 ALA B O 1
ATOM 1831 N N . GLU B 1 142 ? -11.761 -11.613 14.401 1.00 108.29 422 GLU B N 1
ATOM 1832 C CA . GLU B 1 142 ? -11.962 -12.729 15.318 1.00 105.45 422 GLU B CA 1
ATOM 1833 C C . GLU B 1 142 ? -10.743 -12.954 16.203 1.00 102.79 422 GLU B C 1
ATOM 1834 O O . GLU B 1 142 ? -10.882 -13.425 17.338 1.00 102.55 422 GLU B O 1
ATOM 1840 N N . LEU B 1 143 ? -9.547 -12.628 15.707 1.00 99.57 423 LEU B N 1
ATOM 1841 C CA . LEU B 1 143 ? -8.348 -12.760 16.529 1.00 100.15 423 LEU B CA 1
ATOM 1842 C C . LEU B 1 143 ? -8.365 -11.774 17.689 1.00 103.78 423 LEU B C 1
ATOM 1843 O O . LEU B 1 143 ? -7.991 -12.125 18.815 1.00 104.94 423 LEU B O 1
ATOM 1848 N N . THR B 1 144 ? -8.796 -10.535 17.434 1.00 102.74 424 THR B N 1
ATOM 1849 C CA . THR B 1 144 ? -8.863 -9.539 18.499 1.00 100.80 424 THR B CA 1
ATOM 1850 C C . THR B 1 144 ? -9.827 -9.974 19.596 1.00 98.46 424 THR B C 1
ATOM 1851 O O . THR B 1 144 ? -9.557 -9.773 20.786 1.00 102.07 424 THR B O 1
ATOM 1855 N N . GLN B 1 145 ? -10.954 -10.581 19.216 1.00 95.79 425 GLN B N 1
ATOM 1856 C CA . GLN B 1 145 ? -11.865 -11.125 20.216 1.00 95.21 425 GLN B CA 1
ATOM 1857 C C . GLN B 1 145 ? -11.230 -12.293 20.961 1.00 87.53 425 GLN B C 1
ATOM 1858 O O . GLN B 1 145 ? -11.407 -12.430 22.177 1.00 84.68 425 GLN B O 1
ATOM 1864 N N . PHE B 1 146 ? -10.482 -13.138 20.248 1.00 84.20 426 PHE B N 1
ATOM 1865 C CA . PHE B 1 146 ? -9.875 -14.307 20.876 1.00 82.42 426 PHE B CA 1
ATOM 1866 C C . PHE B 1 146 ? -8.879 -13.901 21.954 1.00 85.81 426 PHE B C 1
ATOM 1867 O O . PHE B 1 146 ? -8.870 -14.467 23.054 1.00 84.73 426 PHE B O 1
ATOM 1875 N N . TRP B 1 147 ? -8.026 -12.917 21.655 1.00 88.78 427 TRP B N 1
ATOM 1876 C CA . TRP B 1 147 ? -7.004 -12.515 22.615 1.00 91.95 427 TRP B CA 1
ATOM 1877 C C . TRP B 1 147 ? -7.611 -11.853 23.845 1.00 95.88 427 TRP B C 1
ATOM 1878 O O . TRP B 1 147 ? -7.027 -11.919 24.933 1.00 96.53 427 TRP B O 1
ATOM 1889 N N . LYS B 1 148 ? -8.774 -11.216 23.702 1.00 100.71 428 LYS B N 1
ATOM 1890 C CA . LYS B 1 148 ? -9.466 -10.679 24.865 1.00 106.09 428 LYS B CA 1
ATOM 1891 C C . LYS B 1 148 ? -10.299 -11.735 25.579 1.00 107.41 428 LYS B C 1
ATOM 1892 O O . LYS B 1 148 ? -10.638 -11.549 26.754 1.00 109.53 428 LYS B O 1
ATOM 1898 N N . GLU B 1 149 ? -10.628 -12.839 24.904 1.00 105.85 429 GLU B N 1
ATOM 1899 C CA . GLU B 1 149 ? -11.308 -13.959 25.544 1.00 103.33 429 GLU B CA 1
ATOM 1900 C C . GLU B 1 149 ? -10.345 -14.938 26.197 1.00 102.61 429 GLU B C 1
ATOM 1901 O O . GLU B 1 149 ? -10.703 -15.568 27.198 1.00 104.04 429 GLU B O 1
ATOM 1907 N N . VAL B 1 150 ? -9.143 -15.086 25.653 1.00 100.71 430 VAL B N 1
ATOM 1908 C CA . VAL B 1 150 ? -8.226 -16.123 26.139 1.00 96.36 430 VAL B CA 1
ATOM 1909 C C . VAL B 1 150 ? -7.716 -15.738 27.523 1.00 93.15 430 VAL B C 1
ATOM 1910 O O . VAL B 1 150 ? -7.454 -14.547 27.775 1.00 91.58 430 VAL B O 1
ATOM 1914 N N . PRO B 1 151 ? -7.604 -16.678 28.458 1.00 92.43 431 PRO B N 1
ATOM 1915 C CA . PRO B 1 151 ? -7.009 -16.350 29.756 1.00 93.47 431 PRO B CA 1
ATOM 1916 C C . PRO B 1 151 ? -5.524 -16.061 29.622 1.00 96.73 431 PRO B C 1
ATOM 1917 O O . PRO B 1 151 ? -4.841 -16.582 28.736 1.00 96.91 431 PRO B O 1
ATOM 1921 N N . ARG B 1 152 ? -5.021 -15.216 30.525 1.00 97.47 432 ARG B N 1
ATOM 1922 C CA . ARG B 1 152 ? -3.613 -14.841 30.468 1.00 96.07 432 ARG B CA 1
ATOM 1923 C C . ARG B 1 152 ? -2.699 -15.977 30.910 1.00 91.79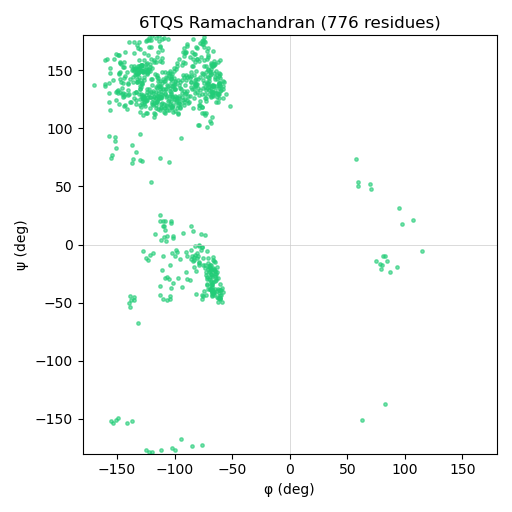 432 ARG B C 1
ATOM 1924 O O . ARG B 1 152 ? -1.539 -16.033 30.487 1.00 90.79 432 ARG B O 1
ATOM 1932 N N . ASN B 1 153 ? -3.190 -16.883 31.756 1.00 89.47 433 ASN B N 1
ATOM 1933 C CA . ASN B 1 153 ? -2.392 -18.030 32.170 1.00 84.56 433 ASN B CA 1
ATOM 1934 C C . ASN B 1 153 ? -2.321 -19.112 31.100 1.00 80.22 433 ASN B C 1
ATOM 1935 O O . ASN B 1 153 ? -1.606 -20.103 31.290 1.00 79.49 433 ASN B O 1
ATOM 1940 N N . LYS B 1 154 ? -3.041 -18.950 29.990 1.00 77.98 434 LYS B N 1
ATOM 1941 C CA . LYS B 1 154 ? -2.952 -19.855 28.852 1.00 77.07 434 LYS B CA 1
ATOM 1942 C C . LYS B 1 154 ? -2.240 -19.221 27.664 1.00 74.91 434 LYS B C 1
ATOM 1943 O O . LYS B 1 154 ? -2.289 -19.768 26.558 1.00 73.46 434 LYS B O 1
ATOM 1949 N N . VAL B 1 155 ? -1.582 -18.083 27.867 1.00 69.79 435 VAL B N 1
ATOM 1950 C CA . VAL B 1 155 ? -0.830 -17.397 26.822 1.00 67.29 435 VAL B CA 1
ATOM 1951 C C . VAL B 1 155 ? 0.652 -17.607 27.097 1.00 63.98 435 VAL B C 1
ATOM 1952 O O . VAL B 1 155 ? 1.172 -17.143 28.120 1.00 67.66 435 VAL B O 1
ATOM 1956 N N . MET B 1 156 ? 1.329 -18.301 26.190 1.00 55.78 436 MET B N 1
ATOM 1957 C CA . MET B 1 156 ? 2.758 -18.538 26.320 1.00 54.97 436 MET B CA 1
ATOM 1958 C C . MET B 1 156 ? 3.540 -17.366 25.741 1.00 59.61 436 MET B C 1
ATOM 1959 O O . MET B 1 156 ? 3.100 -16.705 24.797 1.00 58.69 436 MET B O 1
ATOM 1964 N N . GLU B 1 157 ? 4.711 -17.111 26.323 1.00 56.61 437 GLU B N 1
ATOM 1965 C CA . GLU B 1 157 ? 5.578 -16.028 25.889 1.00 56.24 437 GLU B CA 1
ATOM 1966 C C . GLU B 1 157 ? 7.016 -16.517 25.793 1.00 59.22 437 GLU B C 1
ATOM 1967 O O . GLU B 1 157 ? 7.454 -17.368 26.572 1.00 58.82 437 GLU B O 1
ATOM 1973 N N . HIS B 1 158 ? 7.745 -15.969 24.824 1.00 63.29 438 HIS B N 1
ATOM 1974 C CA . HIS B 1 158 ? 9.160 -16.267 24.646 1.00 64.48 438 HIS B CA 1
ATOM 1975 C C . HIS B 1 158 ? 9.869 -15.004 24.187 1.00 67.95 438 HIS B C 1
ATOM 1976 O O . HIS B 1 158 ? 9.452 -14.375 23.209 1.00 64.89 438 HIS B O 1
ATOM 1983 N N . ARG B 1 159 ? 10.938 -14.641 24.887 1.00 70.87 439 ARG B N 1
ATOM 1984 C CA A ARG B 1 159 ? 11.673 -13.416 24.611 0.51 74.15 439 ARG B CA 1
ATOM 1985 C CA B ARG B 1 159 ? 11.675 -13.416 24.613 0.49 74.16 439 ARG B CA 1
ATOM 1986 C C . ARG B 1 159 ? 12.912 -13.711 23.775 1.00 71.76 439 ARG B C 1
ATOM 1987 O O . ARG B 1 159 ? 13.579 -14.732 23.969 1.00 66.79 439 ARG B O 1
ATOM 2002 N N . LEU B 1 160 ? 13.209 -12.808 22.844 1.00 71.82 440 LEU B N 1
ATOM 2003 C CA . LEU B 1 160 ? 14.370 -12.902 21.973 1.00 74.48 440 LEU B CA 1
ATOM 2004 C C . LEU B 1 160 ? 15.208 -11.638 22.112 1.00 78.41 440 LEU B C 1
ATOM 2005 O O . LEU B 1 160 ? 14.679 -10.547 22.344 1.00 78.07 440 LEU B O 1
ATOM 2010 N N . ARG B 1 161 ? 16.521 -11.792 21.971 1.00 80.51 441 ARG B N 1
ATOM 2011 C CA . ARG B 1 161 ? 17.463 -10.692 22.118 1.00 86.75 441 ARG B CA 1
ATOM 2012 C C . ARG B 1 161 ? 18.090 -10.364 20.770 1.00 83.34 441 ARG B C 1
ATOM 2013 O O . ARG B 1 161 ? 18.639 -11.248 20.105 1.00 79.24 441 ARG B O 1
ATOM 2021 N N . CYS B 1 162 ? 18.009 -9.097 20.374 1.00 82.92 442 CYS B N 1
ATOM 2022 C CA . CYS B 1 162 ? 18.658 -8.647 19.153 1.00 83.46 442 CYS B CA 1
ATOM 2023 C C . CYS B 1 162 ? 20.160 -8.504 19.368 1.00 82.25 442 CYS B C 1
ATOM 2024 O O . CYS B 1 162 ? 20.626 -8.170 20.460 1.00 82.30 442 CYS B O 1
ATOM 2027 N N . HIS B 1 163 ? 20.917 -8.766 18.307 1.00 83.74 443 HIS B N 1
ATOM 2028 C CA . HIS B 1 163 ? 22.365 -8.625 18.317 1.00 86.60 443 HIS B CA 1
ATOM 2029 C C . HIS B 1 163 ? 22.763 -7.540 17.327 1.00 87.58 443 HIS B C 1
ATOM 2030 O O . HIS B 1 163 ? 22.240 -7.487 16.209 1.00 88.17 443 HIS B O 1
ATOM 2037 N N . THR B 1 164 ? 23.681 -6.672 17.747 1.00 88.74 444 THR B N 1
ATOM 2038 C CA . THR B 1 164 ? 24.121 -5.578 16.893 1.00 94.43 444 THR B CA 1
ATOM 2039 C C . THR B 1 164 ? 24.745 -6.115 15.610 1.00 97.35 444 THR B C 1
ATOM 2040 O O . THR B 1 164 ? 25.375 -7.176 15.594 1.00 96.06 444 THR B O 1
ATOM 2044 N N . VAL B 1 165 ? 24.555 -5.367 14.522 1.00 99.19 445 VAL B N 1
ATOM 2045 C CA . VAL B 1 165 ? 25.067 -5.789 13.223 1.00 99.85 445 VAL B CA 1
ATOM 2046 C C . VAL B 1 165 ? 26.587 -5.827 13.268 1.00 103.82 445 VAL B C 1
ATOM 2047 O O . VAL B 1 165 ? 27.242 -4.824 13.580 1.00 101.74 445 VAL B O 1
ATOM 2051 N N . GLU B 1 166 ? 27.154 -6.990 12.962 1.00 110.48 446 GLU B N 1
ATOM 2052 C CA . GLU B 1 166 ? 28.600 -7.144 12.913 1.00 119.74 446 GLU B CA 1
ATOM 2053 C C . GLU B 1 166 ? 29.136 -6.524 11.629 1.00 130.09 446 GLU B C 1
ATOM 2054 O O . GLU B 1 166 ? 28.634 -6.808 10.536 1.00 129.37 446 GLU B O 1
ATOM 2060 N N . SER B 1 167 ? 30.147 -5.672 11.765 1.00 140.14 447 SER B N 1
ATOM 2061 C CA . SER B 1 167 ? 30.706 -4.939 10.633 1.00 151.54 447 SER B CA 1
ATOM 2062 C C . SER B 1 167 ? 31.226 -5.874 9.546 1.00 155.96 447 SER B C 1
ATOM 2063 O O . SER B 1 167 ? 30.669 -5.932 8.450 1.00 159.28 447 SER B O 1
ATOM 2066 N N . ALA C 1 35 ? 17.782 -26.891 50.711 1.00 102.48 315 ALA C N 1
ATOM 2067 C CA . ALA C 1 35 ? 18.135 -28.112 51.426 1.00 102.65 315 ALA C CA 1
ATOM 2068 C C . ALA C 1 35 ? 18.769 -29.132 50.486 1.00 102.62 315 ALA C C 1
ATOM 2069 O O . ALA C 1 35 ? 19.193 -30.205 50.916 1.00 103.50 315 ALA C O 1
ATOM 2071 N N . PHE C 1 36 ? 18.825 -28.791 49.200 1.00 102.15 316 PHE C N 1
ATOM 2072 C CA . PHE C 1 36 ? 19.455 -29.665 48.220 1.00 100.88 316 PHE C CA 1
ATOM 2073 C C . PHE C 1 36 ? 20.969 -29.622 48.384 1.00 98.44 316 PHE C C 1
ATOM 2074 O O . PHE C 1 36 ? 21.576 -28.547 48.373 1.00 97.95 316 PHE C O 1
ATOM 2076 N N . LYS C 1 37 ? 21.576 -30.795 48.536 1.00 96.58 317 LYS C N 1
ATOM 2077 C CA . LYS C 1 37 ? 23.001 -30.871 48.821 1.00 90.49 317 LYS C CA 1
ATOM 2078 C C . LYS C 1 37 ? 23.828 -30.428 47.620 1.00 86.32 317 LYS C C 1
ATOM 2079 O O . LYS C 1 37 ? 23.457 -30.644 46.463 1.00 86.40 317 LYS C O 1
ATOM 2085 N N . LYS C 1 38 ? 24.961 -29.805 47.910 1.00 80.98 318 LYS C N 1
ATOM 2086 C CA . LYS C 1 38 ? 25.925 -29.491 46.866 1.00 74.17 318 LYS C CA 1
ATOM 2087 C C . LYS C 1 38 ? 26.564 -30.783 46.370 1.00 73.11 318 LYS C C 1
ATOM 2088 O O . LYS C 1 38 ? 27.024 -31.592 47.185 1.00 70.85 318 LYS C O 1
ATOM 2094 N N . PRO C 1 39 ? 26.598 -31.024 45.060 1.00 71.71 319 PRO C N 1
ATOM 2095 C CA . PRO C 1 39 ? 27.211 -32.260 44.559 1.00 67.18 319 PRO C CA 1
ATOM 2096 C C . PRO C 1 39 ? 28.701 -32.304 44.869 1.00 64.59 319 PRO C C 1
ATOM 2097 O O . PRO C 1 39 ? 29.419 -31.315 44.712 1.00 62.99 319 PRO C O 1
ATOM 2101 N N . LEU C 1 40 ? 29.155 -33.469 45.326 1.00 61.57 320 LEU C N 1
ATOM 2102 C CA . LEU C 1 40 ? 30.557 -33.648 45.681 1.00 58.33 320 LEU C CA 1
ATOM 2103 C C . LEU C 1 40 ? 31.432 -33.593 44.435 1.00 57.28 320 LEU C C 1
ATOM 2104 O O . LEU C 1 40 ? 31.136 -34.241 43.426 1.00 61.19 320 LEU C O 1
ATOM 2109 N N . SER C 1 41 ? 32.509 -32.814 44.505 1.00 50.38 321 SER C N 1
ATOM 2110 C CA . SER C 1 41 ? 33.460 -32.724 43.402 1.00 48.65 321 SER C CA 1
ATOM 2111 C C . SER C 1 41 ? 34.275 -34.010 43.336 1.00 48.28 321 SER C C 1
ATOM 2112 O O . SER C 1 41 ? 35.069 -34.297 44.238 1.00 47.22 321 SER C O 1
ATOM 2115 N N . VAL C 1 42 ? 34.083 -34.785 42.273 1.00 46.00 322 VAL C N 1
ATOM 2116 C CA . VAL C 1 42 ? 34.756 -36.072 42.124 1.00 44.65 322 VAL C CA 1
ATOM 2117 C C . VAL C 1 42 ? 34.948 -36.360 40.642 1.00 47.78 322 VAL C C 1
ATOM 2118 O O . VAL C 1 42 ? 34.015 -36.221 39.845 1.00 49.84 322 VAL C O 1
ATOM 2122 N N . PHE C 1 43 ? 36.167 -36.746 40.271 1.00 45.54 323 PHE C N 1
ATOM 2123 C CA . PHE C 1 43 ? 36.426 -37.315 38.957 1.00 41.32 323 PHE C CA 1
ATOM 2124 C C . PHE C 1 43 ? 36.287 -38.828 39.044 1.00 43.14 323 PHE C C 1
ATOM 2125 O O . PHE C 1 43 ? 36.887 -39.463 39.917 1.00 47.26 323 PHE C O 1
ATOM 2133 N N . LYS C 1 44 ? 35.503 -39.402 38.139 1.00 40.01 324 LYS C N 1
ATOM 2134 C CA . LYS C 1 44 ? 35.236 -40.834 38.125 1.00 43.37 324 LYS C CA 1
ATOM 2135 C C . LYS C 1 44 ? 35.882 -41.454 36.894 1.00 44.53 324 LYS C C 1
ATOM 2136 O O . LYS C 1 44 ? 35.573 -41.065 35.762 1.00 43.20 324 LYS C O 1
ATOM 2142 N N . GLY C 1 45 ? 36.781 -42.409 37.119 1.00 42.31 325 GLY C N 1
ATOM 2143 C CA . GLY C 1 45 ? 37.408 -43.144 36.049 1.00 40.38 325 GLY C CA 1
ATOM 2144 C C . GLY C 1 45 ? 37.171 -44.633 36.193 1.00 41.10 325 GLY C C 1
ATOM 2145 O O . GLY C 1 45 ? 36.486 -45.088 37.114 1.00 42.99 325 GLY C O 1
ATOM 2146 N N . PRO C 1 46 ? 37.736 -45.427 35.280 1.00 37.15 326 PRO C N 1
ATOM 2147 C CA . PRO C 1 46 ? 37.513 -46.879 35.350 1.00 36.67 326 PRO C CA 1
ATOM 2148 C C . PRO C 1 46 ? 38.192 -47.538 36.536 1.00 37.73 326 PRO C C 1
ATOM 2149 O O . PRO C 1 46 ? 37.703 -48.568 37.017 1.00 44.50 326 PRO C O 1
ATOM 2153 N N . LEU C 1 47 ? 39.300 -46.984 37.026 1.00 34.98 327 LEU C N 1
ATOM 2154 C CA . LEU C 1 47 ? 40.017 -47.568 38.154 1.00 37.82 327 LEU C CA 1
ATOM 2155 C C . LEU C 1 47 ? 39.793 -46.806 39.455 1.00 39.32 327 LEU C C 1
ATOM 2156 O O . LEU C 1 47 ? 39.528 -47.420 40.493 1.00 39.07 327 LEU C O 1
ATOM 2161 N N . LEU C 1 48 ? 39.898 -45.481 39.423 1.00 38.03 328 LEU C N 1
ATOM 2162 C CA . LEU C 1 48 ? 39.814 -44.665 40.624 1.00 35.85 328 LEU C CA 1
ATOM 2163 C C . LEU C 1 48 ? 38.728 -43.608 40.496 1.00 35.91 328 LEU C C 1
ATOM 2164 O O . LEU C 1 48 ? 38.434 -43.119 39.400 1.00 39.29 328 LEU C O 1
ATOM 2169 N N . HIS C 1 49 ? 38.133 -43.270 41.636 1.00 35.21 329 HIS C N 1
ATOM 2170 C CA . HIS C 1 49 ? 37.400 -42.025 41.813 1.00 34.50 329 HIS C CA 1
ATOM 2171 C C . HIS C 1 49 ? 38.282 -41.079 42.617 1.00 36.95 329 HIS C C 1
ATOM 2172 O O . HIS C 1 49 ? 38.848 -41.476 43.641 1.00 39.84 329 HIS C O 1
ATOM 2179 N N . ILE C 1 50 ? 38.415 -39.842 42.147 1.00 38.70 330 ILE C N 1
ATOM 2180 C CA . ILE C 1 50 ? 39.367 -38.894 42.710 1.00 36.40 330 ILE C CA 1
ATOM 2181 C C . ILE C 1 50 ? 38.620 -37.631 43.111 1.00 42.29 330 ILE C C 1
ATOM 2182 O O . ILE C 1 50 ? 37.935 -37.021 42.282 1.00 40.64 330 ILE C O 1
ATOM 2187 N N . SER C 1 51 ? 38.756 -37.241 44.378 1.00 37.58 331 SER C N 1
ATOM 2188 C CA A SER C 1 51 ? 38.151 -36.030 44.898 0.43 38.45 331 SER C CA 1
ATOM 2189 C CA B SER C 1 51 ? 38.152 -36.028 44.896 0.57 38.32 331 SER C CA 1
ATOM 2190 C C . SER C 1 51 ? 39.229 -35.133 45.494 1.00 41.10 331 SER C C 1
ATOM 2191 O O . SER C 1 51 ? 40.037 -35.604 46.308 1.00 42.11 331 SER C O 1
ATOM 2196 N N . PRO C 1 52 ? 39.285 -33.844 45.120 1.00 41.57 332 PRO C N 1
ATOM 2197 C CA . PRO C 1 52 ? 38.397 -33.175 44.159 1.00 40.63 332 PRO C CA 1
ATOM 2198 C C . PRO C 1 52 ? 38.674 -33.544 42.701 1.00 40.56 332 PRO C C 1
ATOM 2199 O O . PRO C 1 52 ? 39.628 -34.267 42.413 1.00 36.35 332 PRO C O 1
ATOM 2203 N N . ALA C 1 53 ? 37.836 -33.040 41.793 1.00 41.18 333 ALA C N 1
ATOM 2204 C CA . ALA C 1 53 ? 37.912 -33.457 40.398 1.00 42.14 333 ALA C CA 1
ATOM 2205 C C . ALA C 1 53 ? 39.084 -32.813 39.668 1.00 38.70 333 ALA C C 1
ATOM 2206 O O . ALA C 1 53 ? 39.780 -33.487 38.900 1.00 38.84 333 ALA C O 1
ATOM 2208 N N . GLU C 1 54 ? 39.315 -31.517 39.881 1.00 35.91 334 GLU C N 1
ATOM 2209 C CA . GLU C 1 54 ? 40.329 -30.805 39.113 1.00 41.83 334 GLU C CA 1
ATOM 2210 C C . GLU C 1 54 ? 41.166 -29.870 39.979 1.00 43.13 334 GLU C C 1
ATOM 2211 O O . GLU C 1 54 ? 42.399 -29.871 39.887 1.00 43.44 334 GLU C O 1
ATOM 2217 N N . GLU C 1 55 ? 40.513 -29.066 40.814 1.00 38.57 335 GLU C N 1
ATOM 2218 C CA . GLU C 1 55 ? 41.166 -27.969 41.518 1.00 40.71 335 GLU C CA 1
ATOM 2219 C C . GLU C 1 55 ? 41.423 -28.335 42.973 1.00 38.22 335 GLU C C 1
ATOM 2220 O O . GLU C 1 55 ? 40.510 -28.772 43.681 1.00 42.30 335 GLU C O 1
ATOM 2226 N N . LEU C 1 56 ? 42.662 -28.140 43.415 1.00 35.35 336 LEU C N 1
ATOM 2227 C CA . LEU C 1 56 ? 43.062 -28.390 44.792 1.00 40.18 336 LEU C CA 1
ATOM 2228 C C . LEU C 1 56 ? 43.120 -27.072 45.551 1.00 42.00 336 LEU C C 1
ATOM 2229 O O . LEU C 1 56 ? 43.805 -26.135 45.127 1.00 47.30 336 LEU C O 1
ATOM 2234 N N . TYR C 1 57 ? 42.403 -27.003 46.669 1.00 36.51 337 TYR C N 1
ATOM 2235 C CA . TYR C 1 57 ? 42.376 -25.820 47.518 1.00 37.22 337 TYR C CA 1
ATOM 2236 C C . TYR C 1 57 ? 43.064 -26.129 48.840 1.00 39.05 337 TYR C C 1
ATOM 2237 O O . TYR C 1 57 ? 42.782 -27.155 49.469 1.00 36.16 337 TYR C O 1
ATOM 2246 N N . PHE C 1 58 ? 43.961 -25.240 49.256 1.00 37.71 338 PHE C N 1
ATOM 2247 C CA . PHE C 1 58 ? 44.741 -25.412 50.472 1.00 37.96 338 PHE C CA 1
ATOM 2248 C C . PHE C 1 58 ? 44.130 -24.607 51.611 1.00 40.48 338 PHE C C 1
ATOM 2249 O O . PHE C 1 58 ? 43.665 -23.481 51.412 1.00 40.52 338 PHE C O 1
ATOM 2257 N N . GLY C 1 59 ? 44.139 -25.192 52.809 1.00 40.15 339 GLY C N 1
ATOM 2258 C CA . GLY C 1 59 ? 43.699 -24.519 54.007 1.00 38.71 339 GLY C CA 1
ATOM 2259 C C . GLY C 1 59 ? 44.776 -24.542 55.079 1.00 37.91 339 GLY C C 1
ATOM 2260 O O . GLY C 1 59 ? 45.831 -25.160 54.924 1.00 42.02 339 GLY C O 1
ATOM 2261 N N . SER C 1 60 ? 44.480 -23.854 56.176 1.00 39.57 340 SER C N 1
ATOM 2262 C CA . SER C 1 60 ? 45.394 -23.747 57.306 1.00 39.34 340 SER C CA 1
ATOM 2263 C C . SER C 1 60 ? 44.988 -24.738 58.387 1.00 39.95 340 SER C C 1
ATOM 2264 O O . SER C 1 60 ? 43.837 -24.737 58.836 1.00 43.74 340 SER C O 1
ATOM 2267 N N . THR C 1 61 ? 45.929 -25.577 58.802 1.00 40.80 341 THR C N 1
ATOM 2268 C CA . THR C 1 61 ? 45.672 -26.546 59.854 1.00 41.84 341 THR C CA 1
ATOM 2269 C C . THR C 1 61 ? 45.920 -25.926 61.224 1.00 42.27 341 THR C C 1
ATOM 2270 O O . THR C 1 61 ? 46.594 -24.903 61.360 1.00 42.18 341 THR C O 1
ATOM 2274 N N . GLU C 1 62 ? 45.361 -26.569 62.252 1.00 44.94 342 GLU C N 1
ATOM 2275 C CA . GLU C 1 62 ? 45.641 -26.154 63.620 1.00 45.09 342 GLU C CA 1
ATOM 2276 C C . GLU C 1 62 ? 47.107 -26.355 63.976 1.00 43.50 342 GLU C C 1
ATOM 2277 O O . GLU C 1 62 ? 47.614 -25.691 64.886 1.00 43.23 342 GLU C O 1
ATOM 2283 N N . SER C 1 63 ? 47.799 -27.247 63.269 1.00 41.22 343 SER C N 1
ATOM 2284 C CA . SER C 1 63 ? 49.226 -27.468 63.449 1.00 40.60 343 SER C CA 1
ATOM 2285 C C . SER C 1 63 ? 50.080 -26.483 62.658 1.00 43.02 343 SER C C 1
ATOM 2286 O O . SER C 1 63 ? 51.288 -26.701 62.528 1.00 42.01 343 SER C O 1
ATOM 2289 N N . GLY C 1 64 ? 49.482 -25.424 62.117 1.00 42.22 344 GLY C N 1
ATOM 2290 C CA . GLY C 1 64 ? 50.233 -24.355 61.486 1.00 41.22 344 GLY C CA 1
ATOM 2291 C C . GLY C 1 64 ? 50.888 -24.699 60.163 1.00 42.16 344 GLY C C 1
ATOM 2292 O O . GLY C 1 64 ? 52.064 -24.389 59.953 1.00 43.55 344 GLY C O 1
ATOM 2293 N N . GLU C 1 65 ? 50.144 -25.326 59.254 1.00 43.62 345 GLU C N 1
ATOM 2294 C CA . GLU C 1 65 ? 50.664 -25.638 57.932 1.00 46.65 345 GLU C CA 1
ATOM 2295 C C . GLU C 1 65 ? 49.549 -25.519 56.904 1.00 42.56 345 GLU C C 1
ATOM 2296 O O . GLU C 1 65 ? 48.369 -25.683 57.223 1.00 44.27 345 GLU C O 1
ATOM 2302 N N . LYS C 1 66 ? 49.936 -25.218 55.667 1.00 44.26 346 LYS C N 1
ATOM 2303 C CA . LYS C 1 66 ? 49.007 -25.281 54.549 1.00 40.91 346 LYS C CA 1
ATOM 2304 C C . LYS C 1 66 ? 48.850 -26.728 54.103 1.00 36.31 346 LYS C C 1
ATOM 2305 O O . LYS C 1 66 ? 49.814 -27.498 54.101 1.00 38.70 346 LYS C O 1
ATOM 2311 N N . LYS C 1 67 ? 47.629 -27.102 53.729 1.00 35.99 347 LYS C N 1
ATOM 2312 C CA . LYS C 1 67 ? 47.341 -28.506 53.474 1.00 41.58 347 LYS C CA 1
ATOM 2313 C C . LYS C 1 67 ? 46.130 -28.636 52.561 1.00 38.73 347 LYS C C 1
ATOM 2314 O O . LYS C 1 67 ? 45.149 -27.903 52.710 1.00 38.90 347 LYS C O 1
ATOM 2320 N N . THR C 1 68 ? 46.213 -29.572 51.619 1.00 40.67 348 THR C N 1
ATOM 2321 C CA . THR C 1 68 ? 45.081 -29.988 50.803 1.00 41.16 348 THR C CA 1
ATOM 2322 C C . THR C 1 68 ? 45.024 -31.510 50.795 1.00 41.22 348 THR C C 1
ATOM 2323 O O . THR C 1 68 ? 45.955 -32.190 51.234 1.00 38.12 348 THR C O 1
ATOM 2327 N N . LEU C 1 69 ? 43.917 -32.049 50.289 1.00 37.88 349 LEU C N 1
ATOM 2328 C CA . LEU C 1 69 ? 43.679 -33.485 50.308 1.00 38.73 349 LEU C CA 1
ATOM 2329 C C . LEU C 1 69 ? 43.316 -33.987 48.920 1.00 40.22 349 LEU C C 1
ATOM 2330 O O . LEU C 1 69 ? 42.547 -33.348 48.197 1.00 36.94 349 LEU C O 1
ATOM 2335 N N . ILE C 1 70 ? 43.874 -35.138 48.559 1.00 41.88 350 ILE C N 1
ATOM 2336 C CA . ILE C 1 70 ? 43.484 -35.877 47.364 1.00 39.80 350 ILE C CA 1
ATOM 2337 C C . ILE C 1 70 ? 42.940 -37.215 47.841 1.00 38.15 350 ILE C C 1
ATOM 2338 O O . ILE C 1 70 ? 43.688 -38.035 48.388 1.00 46.42 350 ILE C O 1
ATOM 2343 N N . VAL C 1 71 ? 41.644 -37.436 47.648 1.00 36.70 351 VAL C N 1
ATOM 2344 C CA . VAL C 1 71 ? 40.977 -38.646 48.114 1.00 35.67 351 VAL C CA 1
ATOM 2345 C C . VAL C 1 71 ? 40.842 -39.598 46.933 1.00 36.92 351 VAL C C 1
ATOM 2346 O O . VAL C 1 71 ? 40.134 -39.306 45.963 1.00 39.08 351 VAL C O 1
ATOM 2350 N N . LEU C 1 72 ? 41.522 -40.738 47.010 1.00 37.50 352 LEU C N 1
ATOM 2351 C CA . LEU C 1 72 ? 41.418 -41.787 46.006 1.00 37.28 352 LEU C CA 1
ATOM 2352 C C . LEU C 1 72 ? 40.509 -42.894 46.522 1.00 41.19 352 LEU C C 1
ATOM 2353 O O . LEU C 1 72 ? 40.610 -43.298 47.683 1.00 40.40 352 LEU C O 1
ATOM 2358 N N . THR C 1 73 ? 39.628 -43.386 45.655 1.00 40.43 353 THR C N 1
ATOM 2359 C CA . THR C 1 73 ? 38.735 -44.488 45.993 1.00 36.34 353 THR C CA 1
ATOM 2360 C C . THR C 1 73 ? 38.859 -45.563 44.925 1.00 32.71 353 THR C C 1
ATOM 2361 O O . THR C 1 73 ? 38.633 -45.292 43.741 1.00 35.60 353 THR C O 1
ATOM 2365 N N . ASN C 1 74 ? 39.220 -46.773 45.343 1.00 35.50 354 ASN C N 1
ATOM 2366 C CA . ASN C 1 74 ? 39.341 -47.904 44.431 1.00 36.63 354 ASN C CA 1
ATOM 2367 C C . ASN C 1 74 ? 37.952 -48.450 44.120 1.00 39.79 354 ASN C C 1
ATOM 2368 O O . ASN C 1 74 ? 37.233 -48.885 45.027 1.00 39.44 354 ASN C O 1
ATOM 2373 N N . VAL C 1 75 ? 37.577 -48.433 42.845 1.00 40.55 355 VAL C N 1
ATOM 2374 C CA . VAL C 1 75 ? 36.262 -48.892 42.421 1.00 42.03 355 VAL C CA 1
ATOM 2375 C C . VAL C 1 75 ? 36.352 -50.205 41.643 1.00 43.79 355 VAL C C 1
ATOM 2376 O O . VAL C 1 75 ? 35.397 -50.593 40.972 1.00 46.49 355 VAL C O 1
ATOM 2380 N N . THR C 1 76 ? 37.482 -50.898 41.727 1.00 44.55 356 THR C N 1
ATOM 2381 C CA . THR C 1 76 ? 37.669 -52.185 41.072 1.00 42.72 356 THR C CA 1
ATOM 2382 C C . THR C 1 76 ? 37.616 -53.301 42.112 1.00 45.53 356 THR C C 1
ATOM 2383 O O . THR C 1 76 ? 37.495 -53.061 43.316 1.00 47.89 356 THR C O 1
ATOM 2387 N N . LYS C 1 77 ? 37.708 -54.539 41.630 1.00 42.88 357 LYS C N 1
ATOM 2388 C CA . LYS C 1 77 ? 37.750 -55.702 42.506 1.00 51.14 357 LYS C CA 1
ATOM 2389 C C . LYS C 1 77 ? 39.167 -56.091 42.905 1.00 53.33 357 LYS C C 1
ATOM 2390 O O . LYS C 1 77 ? 39.336 -56.983 43.744 1.00 55.02 357 LYS C O 1
ATOM 2396 N N . ASN C 1 78 ? 40.178 -55.450 42.332 1.00 49.43 358 ASN C N 1
ATOM 2397 C CA . ASN C 1 78 ? 41.575 -55.758 42.594 1.00 48.11 358 ASN C CA 1
ATOM 2398 C C . ASN C 1 78 ? 42.251 -54.588 43.297 1.00 46.56 358 ASN C C 1
ATOM 2399 O O . ASN C 1 78 ? 41.732 -53.469 43.345 1.00 47.32 358 ASN C O 1
ATOM 2404 N N . ILE C 1 79 ? 43.428 -54.870 43.855 1.00 44.56 359 ILE C N 1
ATOM 2405 C CA . ILE C 1 79 ? 44.260 -53.820 44.425 1.00 46.91 359 ILE C CA 1
ATOM 2406 C C . ILE C 1 79 ? 44.741 -52.901 43.311 1.00 51.85 359 ILE C C 1
ATOM 2407 O O . ILE C 1 79 ? 45.145 -53.358 42.233 1.00 53.67 359 ILE C O 1
ATOM 2412 N N . VAL C 1 80 ? 44.689 -51.596 43.560 1.00 47.12 360 VAL C N 1
ATOM 2413 C CA . VAL C 1 80 ? 45.152 -50.592 42.610 1.00 40.02 360 VAL C CA 1
ATOM 2414 C C . VAL C 1 80 ? 46.394 -49.932 43.190 1.00 41.45 360 VAL C C 1
ATOM 2415 O O . VAL C 1 80 ? 46.334 -49.313 44.259 1.00 45.63 360 VAL C O 1
ATOM 2419 N N . ALA C 1 81 ? 47.518 -50.071 42.493 1.00 36.80 361 ALA C N 1
ATOM 2420 C CA . ALA C 1 81 ? 48.724 -49.343 42.855 1.00 38.06 361 ALA C CA 1
ATOM 2421 C C . ALA C 1 81 ? 48.655 -47.930 42.293 1.00 40.43 361 ALA C C 1
ATOM 2422 O O . ALA C 1 81 ? 48.236 -47.722 41.150 1.00 42.02 361 ALA C O 1
ATOM 2424 N N . PHE C 1 82 ? 49.059 -46.955 43.101 1.00 37.87 362 PHE C N 1
ATOM 2425 C CA . PHE C 1 82 ? 49.021 -45.564 42.683 1.00 36.65 362 PHE C CA 1
ATOM 2426 C C . PHE C 1 82 ? 50.335 -44.873 43.016 1.00 37.24 362 PHE C C 1
ATOM 2427 O O . PHE C 1 82 ? 50.990 -45.186 44.014 1.00 39.44 362 PHE C O 1
ATOM 2435 N N . LYS C 1 83 ? 50.713 -43.933 42.155 1.00 32.38 363 LYS C N 1
ATOM 2436 C CA . LYS C 1 83 ? 51.854 -43.063 42.382 1.00 37.52 363 LYS C CA 1
ATOM 2437 C C . LYS C 1 83 ? 51.434 -41.626 42.118 1.00 36.60 363 LYS C C 1
ATOM 2438 O O . LYS C 1 83 ? 50.584 -41.357 41.265 1.00 37.58 363 LYS C O 1
ATOM 2444 N N . VAL C 1 84 ? 52.034 -40.705 42.865 1.00 36.34 364 VAL C N 1
ATOM 2445 C CA . VAL C 1 84 ? 51.715 -39.286 42.781 1.00 38.02 364 VAL C CA 1
ATOM 2446 C C . VAL C 1 84 ? 52.939 -38.550 42.261 1.00 42.08 364 VAL C C 1
ATOM 2447 O O . VAL C 1 84 ? 54.040 -38.708 42.801 1.00 46.94 364 VAL C O 1
ATOM 2451 N N . ARG C 1 85 ? 52.746 -37.751 41.216 1.00 36.22 365 ARG C N 1
ATOM 2452 C CA . ARG C 1 85 ? 53.810 -36.945 40.645 1.00 38.18 365 ARG C CA 1
ATOM 2453 C C . ARG C 1 85 ? 53.362 -35.492 40.582 1.00 39.74 365 ARG C C 1
ATOM 2454 O O . ARG C 1 85 ? 52.168 -35.186 40.614 1.00 38.79 365 ARG C O 1
ATOM 2462 N N . THR C 1 86 ? 54.340 -34.593 40.503 1.00 38.23 366 THR C N 1
ATOM 2463 C CA . THR C 1 86 ? 54.059 -33.167 40.571 1.00 43.75 366 THR C CA 1
ATOM 2464 C C . THR C 1 86 ? 55.061 -32.408 39.716 1.00 47.70 366 THR C C 1
ATOM 2465 O O . THR C 1 86 ? 56.171 -32.879 39.453 1.00 48.23 366 THR C O 1
ATOM 2469 N N . THR C 1 87 ? 54.649 -31.217 39.282 1.00 45.54 367 THR C N 1
ATOM 2470 C CA . THR C 1 87 ? 55.527 -30.327 38.536 1.00 42.23 367 THR C CA 1
ATOM 2471 C C . THR C 1 87 ? 56.477 -29.549 39.435 1.00 45.73 367 THR C C 1
ATOM 2472 O O . THR C 1 87 ? 57.368 -28.864 38.922 1.00 45.58 367 THR C O 1
ATOM 2476 N N . ALA C 1 88 ? 56.311 -29.636 40.754 1.00 44.66 368 ALA C N 1
ATOM 2477 C CA . ALA C 1 88 ? 57.170 -28.937 41.711 1.00 40.76 368 ALA C CA 1
ATOM 2478 C C . ALA C 1 88 ? 57.512 -29.883 42.854 1.00 46.27 368 ALA C C 1
ATOM 2479 O O . ALA C 1 88 ? 57.048 -29.713 43.987 1.00 43.54 368 ALA C O 1
ATOM 2481 N N . PRO C 1 89 ? 58.338 -30.899 42.588 1.00 46.55 369 PRO C N 1
ATOM 2482 C CA . PRO C 1 89 ? 58.685 -31.855 43.653 1.00 43.91 369 PRO C CA 1
ATOM 2483 C C . PRO C 1 89 ? 59.479 -31.234 44.785 1.00 50.39 369 PRO C C 1
ATOM 2484 O O . PRO C 1 89 ? 59.465 -31.770 45.900 1.00 53.40 369 PRO C O 1
ATOM 2488 N N . GLU C 1 90 ? 60.167 -30.120 44.536 1.00 50.38 370 GLU C N 1
ATOM 2489 C CA . GLU C 1 90 ? 60.931 -29.442 45.573 1.00 48.20 370 GLU C CA 1
ATOM 2490 C C . GLU C 1 90 ? 60.057 -28.603 46.495 1.00 47.07 370 GLU C C 1
ATOM 2491 O O . GLU C 1 90 ? 60.517 -28.213 47.573 1.00 49.09 370 GLU C O 1
ATOM 2497 N N . LYS C 1 91 ? 58.816 -28.321 46.103 1.00 42.46 371 LYS C N 1
ATOM 2498 C CA . LYS C 1 91 ? 57.951 -27.428 46.863 1.00 41.75 371 LYS C CA 1
ATOM 2499 C C . LYS C 1 91 ? 56.989 -28.155 47.793 1.00 45.10 371 LYS C C 1
ATOM 2500 O O . LYS C 1 91 ? 56.624 -27.604 48.837 1.00 45.35 371 LYS C O 1
ATOM 2506 N N . TYR C 1 92 ? 56.583 -29.380 47.465 1.00 42.93 372 TYR C N 1
ATOM 2507 C CA . TYR C 1 92 ? 55.465 -30.022 48.140 1.00 41.34 372 TYR C CA 1
ATOM 2508 C C . TYR C 1 92 ? 55.883 -31.280 48.887 1.00 44.51 372 TYR C C 1
ATOM 2509 O O . TYR C 1 92 ? 56.778 -32.018 48.465 1.00 39.87 372 TYR C O 1
ATOM 2518 N N . ARG C 1 93 ? 55.204 -31.508 50.006 1.00 44.74 373 ARG C N 1
ATOM 2519 C CA A ARG C 1 93 ? 55.331 -32.737 50.778 0.60 44.27 373 ARG C CA 1
ATOM 2520 C CA B ARG C 1 93 ? 55.328 -32.732 50.786 0.40 44.31 373 ARG C CA 1
ATOM 2521 C C . ARG C 1 93 ? 54.088 -33.582 50.536 1.00 40.13 373 ARG C C 1
ATOM 2522 O O . ARG C 1 93 ? 52.971 -33.165 50.862 1.00 41.50 373 ARG C O 1
ATOM 2537 N N . VAL C 1 94 ? 54.281 -34.762 49.950 1.00 38.21 374 VAL C N 1
ATOM 2538 C CA . VAL C 1 94 ? 53.180 -35.618 49.525 1.00 40.48 374 VAL C CA 1
ATOM 2539 C C . VAL C 1 94 ? 53.302 -36.965 50.222 1.00 38.43 374 VAL C C 1
ATOM 2540 O O . VAL C 1 94 ? 54.354 -37.612 50.152 1.00 42.21 374 VAL C O 1
ATOM 2544 N N . LYS C 1 95 ? 52.219 -37.390 50.884 1.00 37.68 375 LYS C N 1
ATOM 2545 C CA . LYS C 1 95 ? 52.189 -38.653 51.597 1.00 40.35 375 LYS C CA 1
ATOM 2546 C C . LYS C 1 95 ? 50.777 -39.227 51.640 1.00 39.57 375 LYS C C 1
ATOM 2547 O O . LYS C 1 95 ? 49.854 -38.537 52.103 1.00 44.99 375 LYS C O 1
ATOM 2550 N N . PRO C 1 96 ? 50.570 -40.464 51.171 1.00 40.61 376 PRO C N 1
ATOM 2551 C CA . PRO C 1 96 ? 51.600 -41.255 50.490 1.00 33.49 376 PRO C CA 1
ATOM 2552 C C . PRO C 1 96 ? 51.733 -40.852 49.026 1.00 37.09 376 PRO C C 1
ATOM 2553 O O . PRO C 1 96 ? 50.816 -40.251 48.468 1.00 38.95 376 PRO C O 1
ATOM 2557 N N . SER C 1 97 ? 52.871 -41.171 48.416 1.00 35.45 377 SER C N 1
ATOM 2558 C CA . SER C 1 97 ? 53.126 -40.824 47.029 1.00 41.22 377 SER C CA 1
ATOM 2559 C C . SER C 1 97 ? 53.409 -42.029 46.146 1.00 47.05 377 SER C C 1
ATOM 2560 O O . SER C 1 97 ? 53.470 -41.872 44.921 1.00 48.13 377 SER C O 1
ATOM 2563 N N . ASN C 1 98 ? 53.576 -43.217 46.726 1.00 43.36 378 ASN C N 1
ATOM 2564 C CA . ASN C 1 98 ? 53.909 -44.415 45.967 1.00 43.10 378 ASN C CA 1
ATOM 2565 C C . ASN C 1 98 ? 53.431 -45.645 46.729 1.00 46.36 378 ASN C C 1
ATOM 2566 O O . ASN C 1 98 ? 54.235 -46.346 47.353 1.00 47.26 378 ASN C O 1
ATOM 2571 N N . SER C 1 99 ? 52.126 -45.917 46.686 1.00 44.55 379 SER C N 1
ATOM 2572 C CA . SER C 1 99 ? 51.551 -46.995 47.481 1.00 44.28 379 SER C CA 1
ATOM 2573 C C . SER C 1 99 ? 50.467 -47.735 46.708 1.00 44.06 379 SER C C 1
ATOM 2574 O O . SER C 1 99 ? 50.488 -47.765 45.473 1.00 41.96 379 SER C O 1
ATOM 2577 N N . SER C 1 100 ? 49.519 -48.336 47.425 1.00 42.68 380 SER C N 1
ATOM 2578 C CA . SER C 1 100 ? 48.418 -49.057 46.806 1.00 44.19 380 SER C CA 1
ATOM 2579 C C . SER C 1 100 ? 47.152 -48.840 47.624 1.00 48.00 380 SER C C 1
ATOM 2580 O O . SER C 1 100 ? 47.190 -48.365 48.763 1.00 48.70 380 SER C O 1
ATOM 2583 N N . CYS C 1 101 ? 46.018 -49.197 47.025 1.00 47.81 381 CYS C N 1
ATOM 2584 C CA . CYS C 1 101 ? 44.712 -49.027 47.645 1.00 42.27 381 CYS C CA 1
ATOM 2585 C C . CYS C 1 101 ? 43.910 -50.308 47.477 1.00 45.99 381 CYS C C 1
ATOM 2586 O O . CYS C 1 101 ? 43.820 -50.848 46.370 1.00 52.54 381 CYS C O 1
ATOM 2589 N N . ASP C 1 102 ? 43.332 -50.788 48.573 1.00 39.92 382 ASP C N 1
ATOM 2590 C CA . ASP C 1 102 ? 42.550 -52.011 48.527 1.00 47.70 382 ASP C CA 1
ATOM 2591 C C . ASP C 1 102 ? 41.221 -51.767 47.811 1.00 46.62 382 ASP C C 1
ATOM 2592 O O . ASP C 1 102 ? 40.717 -50.642 47.787 1.00 47.57 382 ASP C O 1
ATOM 2597 N N . PRO C 1 103 ? 40.642 -52.806 47.209 1.00 43.63 383 PRO C N 1
ATOM 2598 C CA . PRO C 1 103 ? 39.345 -52.644 46.539 1.00 46.36 383 PRO C CA 1
ATOM 2599 C C . PRO C 1 103 ? 38.269 -52.177 47.509 1.00 48.66 383 PRO C C 1
ATOM 2600 O O . PRO C 1 103 ? 38.123 -52.713 48.610 1.00 51.60 383 PRO C O 1
ATOM 2604 N N . GLY C 1 104 ? 37.514 -51.163 47.088 1.00 46.86 384 GLY C N 1
ATOM 2605 C CA . GLY C 1 104 ? 36.495 -50.560 47.918 1.00 49.88 384 GLY C CA 1
ATOM 2606 C C . GLY C 1 104 ? 37.003 -49.565 48.936 1.00 57.32 384 GLY C C 1
ATOM 2607 O O . GLY C 1 104 ? 36.209 -48.766 49.449 1.00 59.70 384 GLY C O 1
ATOM 2608 N N . ALA C 1 105 ? 38.297 -49.574 49.242 1.00 52.91 385 ALA C N 1
ATOM 2609 C CA . ALA C 1 105 ? 38.844 -48.683 50.252 1.00 45.84 385 ALA C CA 1
ATOM 2610 C C . ALA C 1 105 ? 39.186 -47.322 49.651 1.00 46.59 385 ALA C C 1
ATOM 2611 O O . ALA C 1 105 ? 39.244 -47.143 48.431 1.00 44.44 385 ALA C O 1
ATOM 2613 N N . SER C 1 106 ? 39.405 -46.354 50.538 1.00 46.50 386 SER C N 1
ATOM 2614 C CA . SER C 1 106 ? 39.830 -45.015 50.169 1.00 39.90 386 SER C CA 1
ATOM 2615 C C . SER C 1 106 ? 41.150 -44.690 50.854 1.00 41.09 386 SER C C 1
ATOM 2616 O O . SER C 1 106 ? 41.493 -45.262 51.892 1.00 45.73 386 SER C O 1
ATOM 2619 N N . VAL C 1 107 ? 41.894 -43.765 50.252 1.00 42.53 387 VAL C N 1
ATOM 2620 C CA . VAL C 1 107 ? 43.189 -43.334 50.768 1.00 44.13 387 VAL C CA 1
ATOM 2621 C C . VAL C 1 107 ? 43.252 -41.816 50.696 1.00 41.22 387 VAL C C 1
ATOM 2622 O O . VAL C 1 107 ? 42.961 -41.227 49.649 1.00 36.17 387 VAL C O 1
ATOM 2626 N N . ASP C 1 108 ? 43.629 -41.184 51.805 1.00 39.32 388 ASP C N 1
ATOM 2627 C CA . ASP C 1 108 ? 43.832 -39.742 51.851 1.00 43.96 388 ASP C CA 1
ATOM 2628 C C . ASP C 1 108 ? 45.291 -39.430 51.546 1.00 48.20 388 ASP C C 1
ATOM 2629 O O . ASP C 1 108 ? 46.192 -39.884 52.260 1.00 47.14 388 ASP C O 1
ATOM 2634 N N . ILE C 1 109 ? 45.522 -38.665 50.484 1.00 44.93 389 ILE C N 1
ATOM 2635 C CA . ILE C 1 109 ? 46.851 -38.177 50.138 1.00 42.13 389 ILE C CA 1
ATOM 2636 C C . ILE C 1 109 ? 46.993 -36.777 50.714 1.00 37.71 389 ILE C C 1
ATOM 2637 O O . ILE C 1 109 ? 46.246 -35.865 50.340 1.00 37.71 389 ILE C O 1
ATOM 2642 N N . VAL C 1 110 ? 47.938 -36.608 51.630 1.00 36.55 390 VAL C N 1
ATOM 2643 C CA . VAL C 1 110 ? 48.170 -35.325 52.282 1.00 38.16 390 VAL C CA 1
ATOM 2644 C C . VAL C 1 110 ? 49.238 -34.569 51.505 1.00 36.11 390 VAL C C 1
ATOM 2645 O O . VAL C 1 110 ? 50.341 -35.083 51.285 1.00 36.07 390 VAL C O 1
ATOM 2649 N N . VAL C 1 111 ? 48.908 -33.352 51.084 1.00 34.86 391 VAL C N 1
ATOM 2650 C CA . VAL C 1 111 ? 49.803 -32.508 50.302 1.00 36.44 391 VAL C CA 1
ATOM 2651 C C . VAL C 1 111 ? 49.986 -31.192 51.041 1.00 35.58 391 VAL C C 1
ATOM 2652 O O . VAL C 1 111 ? 49.003 -30.527 51.389 1.00 41.31 391 VAL C O 1
ATOM 2656 N N . SER C 1 112 ? 51.243 -30.815 51.277 1.00 31.35 392 SER C N 1
ATOM 2657 C CA . SER C 1 112 ? 51.557 -29.601 52.002 1.00 36.18 392 SER C CA 1
ATOM 2658 C C . SER C 1 112 ? 52.799 -28.961 51.393 1.00 35.72 392 SER C C 1
ATOM 2659 O O . SER C 1 112 ? 53.823 -29.646 51.216 1.00 38.33 392 SER C O 1
ATOM 2662 N N . PRO C 1 113 ? 52.753 -27.674 51.067 1.00 35.30 393 PRO C N 1
ATOM 2663 C CA . PRO C 1 113 ? 53.983 -26.979 50.687 1.00 37.95 393 PRO C CA 1
ATOM 2664 C C . PRO C 1 113 ? 54.890 -26.839 51.895 1.00 37.58 393 PRO C C 1
ATOM 2665 O O . PRO C 1 113 ? 54.431 -26.739 53.035 1.00 31.63 393 PRO C O 1
ATOM 2669 N N . HIS C 1 114 ? 56.194 -26.861 51.641 1.00 39.71 394 HIS C N 1
ATOM 2670 C CA . HIS C 1 114 ? 57.140 -26.643 52.722 1.00 38.22 394 HIS C CA 1
ATOM 2671 C C . HIS C 1 114 ? 56.956 -25.244 53.300 1.00 40.77 394 HIS C C 1
ATOM 2672 O O . HIS C 1 114 ? 56.427 -24.338 52.651 1.00 41.04 394 HIS C O 1
ATOM 2679 N N . GLY C 1 115 ? 57.383 -25.082 54.550 1.00 40.24 395 GLY C N 1
ATOM 2680 C CA . GLY C 1 115 ? 57.250 -23.791 55.202 1.00 35.87 395 GLY C CA 1
ATOM 2681 C C . GLY C 1 115 ? 57.962 -22.697 54.425 1.00 33.59 395 GLY C C 1
ATOM 2682 O O . GLY C 1 115 ? 59.079 -22.879 53.938 1.00 36.57 395 GLY C O 1
ATOM 2683 N N . GLY C 1 116 ? 57.296 -21.550 54.301 1.00 34.05 396 GLY C N 1
ATOM 2684 C CA . GLY C 1 116 ? 57.845 -20.422 53.581 1.00 42.62 396 GLY C CA 1
ATOM 2685 C C . GLY C 1 116 ? 57.630 -20.441 52.085 1.00 40.41 396 GLY C C 1
ATOM 2686 O O . GLY C 1 116 ? 57.836 -19.407 51.437 1.00 45.87 396 GLY C O 1
ATOM 2687 N N . LEU C 1 117 ? 57.227 -21.569 51.511 1.00 35.31 397 LEU C N 1
ATOM 2688 C CA . LEU C 1 117 ? 56.989 -21.652 50.079 1.00 41.47 397 LEU C CA 1
ATOM 2689 C C . LEU C 1 117 ? 55.535 -21.318 49.761 1.00 42.38 397 LEU C C 1
ATOM 2690 O O . LEU C 1 117 ? 54.642 -21.451 50.601 1.00 44.44 397 LEU C O 1
ATOM 2695 N N . THR C 1 118 ? 55.306 -20.877 48.528 1.00 41.94 398 THR C N 1
ATOM 2696 C CA . THR C 1 118 ? 54.015 -20.350 48.106 1.00 43.26 398 THR C CA 1
ATOM 2697 C C . THR C 1 118 ? 53.392 -21.256 47.054 1.00 42.18 398 THR C C 1
ATOM 2698 O O . THR C 1 118 ? 54.034 -21.586 46.050 1.00 45.58 398 THR C O 1
ATOM 2702 N N . VAL C 1 119 ? 52.140 -21.652 47.288 1.00 41.08 399 VAL C N 1
ATOM 2703 C CA . VAL C 1 119 ? 51.398 -22.433 46.308 1.00 38.67 399 VAL C CA 1
ATOM 2704 C C . VAL C 1 119 ? 51.136 -21.583 45.072 1.00 43.75 399 VAL C C 1
ATOM 2705 O O . VAL C 1 119 ? 50.766 -20.404 45.168 1.00 47.53 399 VAL C O 1
ATOM 2709 N N . SER C 1 120 ? 51.333 -22.179 43.899 1.00 43.66 400 SER C N 1
ATOM 2710 C CA . SER C 1 120 ? 51.150 -21.499 42.627 1.00 41.97 400 SER C CA 1
ATOM 2711 C C . SER C 1 120 ? 50.007 -22.135 41.847 1.00 40.96 400 SER C C 1
ATOM 2712 O O . SER C 1 120 ? 49.794 -23.349 41.906 1.00 42.98 400 SER C O 1
ATOM 2715 N N . ALA C 1 121 ? 49.275 -21.298 41.106 1.00 40.81 401 ALA C N 1
ATOM 2716 C CA . ALA C 1 121 ? 48.216 -21.784 40.230 1.00 40.73 401 ALA C CA 1
ATOM 2717 C C . ALA C 1 121 ? 48.747 -22.618 39.074 1.00 43.63 401 ALA C C 1
ATOM 2718 O O . ALA C 1 121 ? 47.952 -23.248 38.369 1.00 46.63 401 ALA C O 1
ATOM 2720 N N . GLN C 1 122 ? 50.061 -22.631 38.862 1.00 43.14 402 GLN C N 1
ATOM 2721 C CA . GLN C 1 122 ? 50.683 -23.411 37.804 1.00 50.31 402 GLN C CA 1
ATOM 2722 C C . GLN C 1 122 ? 51.254 -24.729 38.305 1.00 46.96 402 GLN C C 1
ATOM 2723 O O . GLN C 1 122 ? 51.739 -25.527 37.497 1.00 44.32 402 GLN C O 1
ATOM 2729 N N . ASP C 1 123 ? 51.215 -24.973 39.614 1.00 39.43 403 ASP C N 1
ATOM 2730 C CA . ASP C 1 123 ? 51.598 -26.272 40.145 1.00 39.56 403 ASP C CA 1
ATOM 2731 C C . ASP C 1 123 ? 50.511 -27.294 39.845 1.00 41.04 403 ASP C C 1
ATOM 2732 O O . ASP C 1 123 ? 49.319 -27.028 40.022 1.00 42.48 403 ASP C O 1
ATOM 2737 N N . ARG C 1 124 ? 50.926 -28.471 39.390 1.00 39.20 404 ARG C N 1
ATOM 2738 C CA . ARG C 1 124 ? 50.002 -29.525 39.003 1.00 39.57 404 ARG C CA 1
ATOM 2739 C C . ARG C 1 124 ? 50.474 -30.862 39.552 1.00 40.60 404 ARG C C 1
ATOM 2740 O O . ARG C 1 124 ? 51.671 -31.088 39.748 1.00 41.29 404 ARG C O 1
ATOM 2748 N N . PHE C 1 125 ? 49.512 -31.745 39.808 1.00 37.40 405 PHE C N 1
ATOM 2749 C CA . PHE C 1 125 ? 49.775 -33.082 40.315 1.00 37.40 405 PHE C CA 1
ATOM 2750 C C . PHE C 1 125 ? 49.213 -34.117 39.351 1.00 36.76 405 PHE C C 1
ATOM 2751 O O . PHE C 1 125 ? 48.214 -33.874 38.669 1.00 36.83 405 PHE C O 1
ATOM 2759 N N . LEU C 1 126 ? 49.866 -35.276 39.303 1.00 38.21 406 LEU C N 1
ATOM 2760 C CA . LEU C 1 126 ? 49.483 -36.361 38.410 1.00 38.82 406 LEU C CA 1
ATOM 2761 C C . LEU C 1 126 ? 49.293 -37.634 39.218 1.00 40.60 406 LEU C C 1
ATOM 2762 O O . LEU C 1 126 ? 50.190 -38.037 39.966 1.00 41.50 406 LEU C O 1
ATOM 2767 N N . ILE C 1 127 ? 48.133 -38.265 39.066 1.00 41.94 407 ILE C N 1
ATOM 2768 C CA . ILE C 1 127 ? 47.834 -39.533 39.719 1.00 37.03 407 ILE C CA 1
ATOM 2769 C C . ILE C 1 127 ? 47.938 -40.639 38.679 1.00 34.49 407 ILE C C 1
ATOM 2770 O O . ILE C 1 127 ? 47.221 -40.624 37.673 1.00 36.26 407 ILE C O 1
ATOM 2775 N N . MET C 1 128 ? 48.831 -41.594 38.916 1.00 38.93 408 MET C N 1
ATOM 2776 C CA . MET C 1 128 ? 48.987 -42.767 38.066 1.00 39.92 408 MET C CA 1
ATOM 2777 C C . MET C 1 128 ? 48.443 -43.978 38.807 1.00 37.37 408 MET C C 1
ATOM 2778 O O . MET C 1 128 ? 48.800 -44.205 39.966 1.00 38.26 408 MET C O 1
ATOM 2783 N N . ALA C 1 129 ? 47.587 -44.752 38.143 1.00 39.22 409 ALA C N 1
ATOM 2784 C CA . ALA C 1 129 ? 46.955 -45.904 38.769 1.00 39.51 409 ALA C CA 1
ATOM 2785 C C . ALA C 1 129 ? 46.918 -47.074 37.799 1.00 37.13 409 ALA C C 1
ATOM 2786 O O . ALA C 1 129 ? 46.702 -46.889 36.598 1.00 36.91 409 ALA C O 1
ATOM 2788 N N . ALA C 1 130 ? 47.121 -48.279 38.330 1.00 34.43 410 ALA C N 1
ATOM 2789 C CA . ALA C 1 130 ? 47.073 -49.500 37.540 1.00 40.31 410 ALA C CA 1
ATOM 2790 C C . ALA C 1 130 ? 46.684 -50.658 38.447 1.00 40.46 410 ALA C C 1
ATOM 2791 O O . ALA C 1 130 ? 47.110 -50.717 39.604 1.00 38.28 410 ALA C O 1
ATOM 2793 N N . GLU C 1 131 ? 45.871 -51.572 37.919 1.00 37.86 411 GLU C N 1
ATOM 2794 C CA . GLU C 1 131 ? 45.432 -52.721 38.698 1.00 43.98 411 GLU C CA 1
ATOM 2795 C C . GLU C 1 131 ? 46.557 -53.736 38.847 1.00 43.21 411 GLU C C 1
ATOM 2796 O O . GLU C 1 131 ? 47.302 -54.007 37.901 1.00 47.02 411 GLU C O 1
ATOM 2802 N N . MET C 1 132 ? 46.673 -54.302 40.042 1.00 46.72 412 MET C N 1
ATOM 2803 C CA . MET C 1 132 ? 47.575 -55.414 40.293 1.00 47.86 412 MET C CA 1
ATOM 2804 C C . MET C 1 132 ? 46.793 -56.719 40.232 1.00 54.02 412 MET C C 1
ATOM 2805 O O . MET C 1 132 ? 45.582 -56.748 40.466 1.00 56.09 412 MET C O 1
ATOM 2810 N N . GLU C 1 133 ? 47.494 -57.801 39.905 1.00 64.75 413 GLU C N 1
ATOM 2811 C CA . GLU C 1 133 ? 46.855 -59.107 39.877 1.00 77.96 413 GLU C CA 1
ATOM 2812 C C . GLU C 1 133 ? 46.430 -59.514 41.286 1.00 87.74 413 GLU C C 1
ATOM 2813 O O . GLU C 1 133 ? 46.952 -59.017 42.289 1.00 83.43 413 GLU C O 1
ATOM 2819 N N . GLN C 1 134 ? 45.457 -60.421 41.353 1.00 98.22 414 GLN C N 1
ATOM 2820 C CA . GLN C 1 134 ? 44.929 -60.847 42.642 1.00 105.60 414 GLN C CA 1
ATOM 2821 C C . GLN C 1 134 ? 46.026 -61.483 43.487 1.00 111.65 414 GLN C C 1
ATOM 2822 O O . GLN C 1 134 ? 46.864 -62.237 42.983 1.00 113.98 414 GLN C O 1
ATOM 2828 N N . SER C 1 135 ? 46.021 -61.158 44.781 1.00 117.05 415 SER C N 1
ATOM 2829 C CA . SER C 1 135 ? 47.035 -61.610 45.734 1.00 115.99 415 SER C CA 1
ATOM 2830 C C . SER C 1 135 ? 48.434 -61.183 45.277 1.00 108.42 415 SER C C 1
ATOM 2831 O O . SER C 1 135 ? 49.248 -61.979 44.806 1.00 110.11 415 SER C O 1
ATOM 2834 N N . SER C 1 136 ? 48.685 -59.885 45.430 1.00 101.19 416 SER C N 1
ATOM 2835 C CA . SER C 1 136 ? 49.951 -59.273 45.053 1.00 95.42 416 SER C CA 1
ATOM 2836 C C . SER C 1 136 ? 50.561 -58.589 46.266 1.00 90.67 416 SER C C 1
ATOM 2837 O O . SER C 1 136 ? 49.864 -57.878 46.998 1.00 90.09 416 SER C O 1
ATOM 2840 N N . GLY C 1 137 ? 51.856 -58.806 46.478 1.00 83.65 417 GLY C N 1
ATOM 2841 C CA . GLY C 1 137 ? 52.559 -58.067 47.509 1.00 74.69 417 GLY C CA 1
ATOM 2842 C C . GLY C 1 137 ? 52.632 -56.591 47.158 1.00 65.27 417 GLY C C 1
ATOM 2843 O O . GLY C 1 137 ? 52.892 -56.214 46.015 1.00 61.64 417 GLY C O 1
ATOM 2844 N N . THR C 1 138 ? 52.385 -55.746 48.158 1.00 59.70 418 THR C N 1
ATOM 2845 C CA . THR C 1 138 ? 52.353 -54.301 47.970 1.00 53.75 418 THR C CA 1
ATOM 2846 C C . THR C 1 138 ? 53.510 -53.604 48.681 1.00 53.65 418 THR C C 1
ATOM 2847 O O . THR C 1 138 ? 53.409 -52.427 49.035 1.00 54.58 418 THR C O 1
ATOM 2851 N N . GLY C 1 139 ? 54.614 -54.316 48.891 1.00 49.69 419 GLY C N 1
ATOM 2852 C CA . GLY C 1 139 ? 55.793 -53.734 49.483 1.00 48.04 419 GLY C CA 1
ATOM 2853 C C . GLY C 1 139 ? 56.493 -52.793 48.524 1.00 53.70 419 GLY C C 1
ATOM 2854 O O . GLY C 1 139 ? 56.210 -52.775 47.322 1.00 62.44 419 GLY C O 1
ATOM 2855 N N . PRO C 1 140 ? 57.421 -51.984 49.043 1.00 52.55 420 PRO C N 1
ATOM 2856 C CA . PRO C 1 140 ? 58.115 -51.020 48.170 1.00 52.28 420 PRO C CA 1
ATOM 2857 C C . PRO C 1 140 ? 58.839 -51.670 47.004 1.00 61.23 420 PRO C C 1
ATOM 2858 O O . PRO C 1 140 ? 58.798 -51.144 45.884 1.00 62.00 420 PRO C O 1
ATOM 2862 N N . ALA C 1 141 ? 59.500 -52.806 47.232 1.00 61.71 421 ALA C N 1
ATOM 2863 C CA . ALA C 1 141 ? 60.204 -53.476 46.143 1.00 56.82 421 ALA C CA 1
ATOM 2864 C C . ALA C 1 141 ? 59.229 -54.126 45.171 1.00 53.02 421 ALA C C 1
ATOM 2865 O O . ALA C 1 141 ? 59.483 -54.163 43.961 1.00 49.78 421 ALA C O 1
ATOM 2867 N N . GLU C 1 142 ? 58.108 -54.646 45.677 1.00 54.49 422 GLU C N 1
ATOM 2868 C CA . GLU C 1 142 ? 57.122 -55.266 44.798 1.00 58.08 422 GLU C CA 1
ATOM 2869 C C . GLU C 1 142 ? 56.454 -54.231 43.901 1.00 59.65 422 GLU C C 1
ATOM 2870 O O . GLU C 1 142 ? 56.189 -54.501 42.724 1.00 61.94 422 GLU C O 1
ATOM 2876 N N . LEU C 1 143 ? 56.171 -53.044 44.440 1.00 53.95 423 LEU C N 1
ATOM 2877 C CA . LEU C 1 143 ? 55.548 -52.000 43.633 1.00 49.16 423 LEU C CA 1
ATOM 2878 C C . LEU C 1 143 ? 56.504 -51.488 42.563 1.00 48.39 423 LEU C C 1
ATOM 2879 O O . LEU C 1 143 ? 56.087 -51.207 41.434 1.00 43.20 423 LEU C O 1
ATOM 2884 N N . THR C 1 144 ? 57.790 -51.358 42.900 1.00 50.82 424 THR C N 1
ATOM 2885 C CA . THR C 1 144 ? 58.775 -50.946 41.905 1.00 50.63 424 THR C CA 1
ATOM 2886 C C . THR C 1 144 ? 58.834 -51.939 40.752 1.00 51.43 424 THR C C 1
ATOM 2887 O O . THR C 1 144 ? 58.957 -51.544 39.587 1.00 51.66 424 THR C O 1
ATOM 2891 N N . GLN C 1 145 ? 58.741 -53.234 41.059 1.00 55.27 425 GLN C N 1
ATOM 2892 C CA A GLN C 1 145 ? 58.743 -54.243 40.007 0.57 58.88 425 GLN C CA 1
ATOM 2893 C CA B GLN C 1 145 ? 58.742 -54.246 40.008 0.43 58.92 425 GLN C CA 1
ATOM 2894 C C . GLN C 1 145 ? 57.465 -54.180 39.179 1.00 60.12 425 GLN C C 1
ATOM 2895 O O . GLN C 1 145 ? 57.507 -54.323 37.951 1.00 62.50 425 GLN C O 1
ATOM 2906 N N . PHE C 1 146 ? 56.323 -53.966 39.835 1.00 56.86 426 PHE C N 1
ATOM 2907 C CA . PHE C 1 146 ? 55.049 -53.910 39.125 1.00 51.79 426 PHE C CA 1
ATOM 2908 C C . PHE C 1 146 ? 55.033 -52.781 38.103 1.00 46.12 426 PHE C C 1
ATOM 2909 O O . PHE C 1 146 ? 54.607 -52.971 36.958 1.00 42.26 426 PHE C O 1
ATOM 2917 N N . TRP C 1 147 ? 55.494 -51.593 38.501 1.00 41.80 427 TRP C N 1
ATOM 2918 C CA . TRP C 1 147 ? 55.492 -50.454 37.591 1.00 45.87 427 TRP C CA 1
ATOM 2919 C C . TRP C 1 147 ? 56.450 -50.640 36.423 1.00 51.80 427 TRP C C 1
ATOM 2920 O O . TRP C 1 147 ? 56.290 -49.971 35.396 1.00 52.03 427 TRP C O 1
ATOM 2931 N N . LYS C 1 148 ? 57.434 -51.531 36.549 1.00 50.89 428 LYS C N 1
ATOM 2932 C CA . LYS C 1 148 ? 58.339 -51.809 35.442 1.00 52.17 428 LYS C CA 1
ATOM 2933 C C . LYS C 1 148 ? 57.750 -52.779 34.426 1.00 47.10 428 LYS C C 1
ATOM 2934 O O . LYS C 1 148 ? 58.188 -52.783 33.271 1.00 48.61 428 LYS C O 1
ATOM 2940 N N . GLU C 1 149 ? 56.770 -53.594 34.823 1.00 44.99 429 GLU C N 1
ATOM 2941 C CA A GLU C 1 149 ? 56.215 -54.624 33.957 0.57 45.07 429 GLU C CA 1
ATOM 2942 C CA B GLU C 1 149 ? 56.217 -54.620 33.952 0.43 45.29 429 GLU C CA 1
ATOM 2943 C C . GLU C 1 149 ? 54.797 -54.335 33.485 1.00 46.99 429 GLU C C 1
ATOM 2944 O O . GLU C 1 149 ? 54.293 -55.064 32.623 1.00 52.07 429 GLU C O 1
ATOM 2955 N N . VAL C 1 150 ? 54.141 -53.313 34.015 1.00 42.06 430 VAL C N 1
ATOM 2956 C CA . VAL C 1 150 ? 52.749 -53.054 33.639 1.00 40.84 430 VAL C CA 1
ATOM 2957 C C . VAL C 1 150 ? 52.722 -52.354 32.283 1.00 41.61 430 VAL C C 1
ATOM 2958 O O . VAL C 1 150 ? 53.447 -51.365 32.087 1.00 39.84 430 VAL C O 1
ATOM 2962 N N . PRO C 1 151 ? 51.943 -52.849 31.320 1.00 40.97 431 PRO C N 1
ATOM 2963 C CA . PRO C 1 151 ? 51.803 -52.133 30.048 1.00 39.49 431 PRO C CA 1
ATOM 2964 C C . PRO C 1 151 ? 51.207 -50.751 30.269 1.00 41.31 431 PRO C C 1
ATOM 2965 O O . PRO C 1 151 ? 50.280 -50.572 31.062 1.00 46.00 431 PRO C O 1
ATOM 2969 N N . ARG C 1 152 ? 51.757 -49.765 29.559 1.00 35.10 432 ARG C N 1
ATOM 2970 C CA . ARG C 1 152 ? 51.365 -48.378 29.783 1.00 38.49 432 ARG C CA 1
ATOM 2971 C C . ARG C 1 152 ? 49.961 -48.065 29.282 1.00 39.72 432 ARG C C 1
ATOM 2972 O O . ARG C 1 152 ? 49.436 -46.993 29.602 1.00 41.78 432 ARG C O 1
ATOM 2980 N N . ASN C 1 153 ? 49.342 -48.961 28.516 1.00 41.01 433 ASN C N 1
ATOM 2981 C CA . ASN C 1 153 ? 47.936 -48.801 28.174 1.00 39.72 433 ASN C CA 1
ATOM 2982 C C . ASN C 1 153 ? 47.012 -49.242 29.300 1.00 39.03 433 ASN C C 1
ATOM 2983 O O . ASN C 1 153 ? 45.804 -48.991 29.224 1.00 42.49 433 ASN C O 1
ATOM 2988 N N . LYS C 1 154 ? 47.546 -49.887 30.336 1.00 33.50 434 LYS C N 1
ATOM 2989 C CA . LYS C 1 154 ? 46.778 -50.254 31.517 1.00 34.88 434 LYS C CA 1
ATOM 2990 C C . LYS C 1 154 ? 47.025 -49.317 32.691 1.00 39.83 434 LYS C C 1
ATOM 2991 O O . LYS C 1 154 ? 46.531 -49.579 33.792 1.00 42.28 434 LYS C O 1
ATOM 2997 N N . VAL C 1 155 ? 47.779 -48.242 32.489 1.00 40.10 435 VAL C N 1
ATOM 2998 C CA . VAL C 1 155 ? 48.039 -47.251 33.525 1.00 37.60 435 VAL C CA 1
ATOM 2999 C C . VAL C 1 155 ? 47.153 -46.046 33.248 1.00 42.39 435 VAL C C 1
ATOM 3000 O O . VAL C 1 155 ? 47.281 -45.398 32.202 1.00 36.99 435 VAL C O 1
ATOM 3004 N N . MET C 1 156 ? 46.252 -45.747 34.177 1.00 40.30 436 MET C N 1
ATOM 3005 C CA . MET C 1 156 ? 45.383 -44.588 34.050 1.00 35.58 436 MET C CA 1
ATOM 3006 C C . MET C 1 156 ? 46.015 -43.386 34.739 1.00 37.73 436 MET C C 1
ATOM 3007 O O . MET C 1 156 ? 46.697 -43.517 35.759 1.00 36.88 436 MET C O 1
ATOM 3012 N N . GLU C 1 157 ? 45.785 -42.208 34.166 1.00 36.42 437 GLU C N 1
ATOM 3013 C CA . GLU C 1 157 ? 46.361 -40.970 34.671 1.00 35.13 437 GLU C CA 1
ATOM 3014 C C . GLU C 1 157 ? 45.289 -39.897 34.765 1.00 37.38 437 GLU C C 1
ATOM 3015 O O . GLU C 1 157 ? 44.432 -39.781 33.884 1.00 36.87 437 GLU C O 1
ATOM 3021 N N . HIS C 1 158 ? 45.346 -39.113 35.841 1.00 35.97 438 HIS C N 1
ATOM 3022 C CA . HIS C 1 158 ? 44.473 -37.960 36.016 1.00 35.81 438 HIS C CA 1
ATOM 3023 C C . HIS C 1 158 ? 45.273 -36.824 36.634 1.00 38.22 438 HIS C C 1
ATOM 3024 O O . HIS C 1 158 ? 45.995 -37.029 37.615 1.00 41.64 438 HIS C O 1
ATOM 3031 N N . ARG C 1 159 ? 45.137 -35.632 36.064 1.00 32.59 439 ARG C N 1
ATOM 3032 C CA . ARG C 1 159 ? 45.883 -34.461 36.495 1.00 35.51 439 ARG C CA 1
ATOM 3033 C C . ARG C 1 159 ? 45.009 -33.551 37.348 1.00 40.24 439 ARG C C 1
ATOM 3034 O O . ARG C 1 159 ? 43.795 -33.454 37.149 1.00 44.28 439 ARG C O 1
ATOM 3042 N N . LEU C 1 160 ? 45.645 -32.889 38.310 1.00 38.23 440 LEU C N 1
ATOM 3043 C CA . LEU C 1 160 ? 44.994 -31.914 39.169 1.00 38.41 440 LEU C CA 1
ATOM 3044 C C . LEU C 1 160 ? 45.800 -30.626 39.145 1.00 36.03 440 LEU C C 1
ATOM 3045 O O . LEU C 1 160 ? 47.005 -30.638 38.882 1.00 38.75 440 LEU C O 1
ATOM 3050 N N . ARG C 1 161 ? 45.128 -29.512 39.421 1.00 39.24 441 ARG C N 1
ATOM 3051 C CA . ARG C 1 161 ? 45.754 -28.197 39.405 1.00 42.68 441 ARG C CA 1
ATOM 3052 C C . ARG C 1 161 ? 45.552 -27.512 40.748 1.00 39.92 441 ARG C C 1
ATOM 3053 O O . ARG C 1 161 ? 44.440 -27.506 41.287 1.00 43.85 441 ARG C O 1
ATOM 3061 N N . CYS C 1 162 ? 46.626 -26.937 41.281 1.00 38.79 442 CYS C N 1
ATOM 3062 C CA . CYS C 1 162 ? 46.550 -26.197 42.531 1.00 37.41 442 CYS C CA 1
ATOM 3063 C C . CYS C 1 162 ? 45.904 -24.838 42.308 1.00 42.19 442 CYS C C 1
ATOM 3064 O O . CYS C 1 162 ? 46.131 -24.185 41.285 1.00 44.48 442 CYS C O 1
ATOM 3067 N N . HIS C 1 163 ? 45.092 -24.418 43.271 1.00 45.05 443 HIS C N 1
ATOM 3068 C CA . HIS C 1 163 ? 44.550 -23.0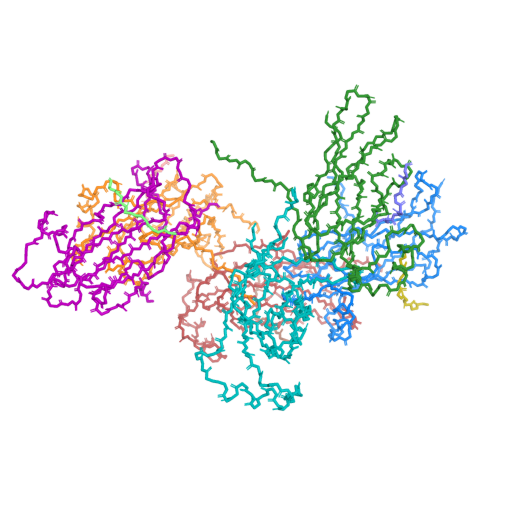69 43.303 1.00 49.30 443 HIS C CA 1
ATOM 3069 C C . HIS C 1 163 ? 45.316 -22.247 44.331 1.00 49.12 443 HIS C C 1
ATOM 3070 O O . HIS C 1 163 ? 45.745 -22.761 45.367 1.00 48.52 443 HIS C O 1
ATOM 3077 N N . THR C 1 164 ? 45.493 -20.963 44.028 1.00 52.28 444 THR C N 1
ATOM 3078 C CA . THR C 1 164 ? 46.248 -20.088 44.914 1.00 55.12 444 THR C CA 1
ATOM 3079 C C . THR C 1 164 ? 45.586 -20.010 46.285 1.00 57.96 444 THR C C 1
ATOM 3080 O O . THR C 1 164 ? 44.357 -20.025 46.403 1.00 57.69 444 THR C O 1
ATOM 3084 N N . VAL C 1 165 ? 46.417 -19.940 47.325 1.00 61.48 445 VAL C N 1
ATOM 3085 C CA . VAL C 1 165 ? 45.924 -19.964 48.697 1.00 68.21 445 VAL C CA 1
ATOM 3086 C C . VAL C 1 165 ? 45.087 -18.721 48.963 1.00 77.26 445 VAL C C 1
ATOM 3087 O O . VAL C 1 165 ? 45.484 -17.598 48.624 1.00 75.56 445 VAL C O 1
ATOM 3091 N N . GLU C 1 166 ? 43.919 -18.919 49.566 1.00 88.26 446 GLU C N 1
ATOM 3092 C CA . GLU C 1 166 ? 43.010 -17.821 49.870 1.00 96.82 446 GLU C CA 1
ATOM 3093 C C . GLU C 1 166 ? 43.117 -17.411 51.336 1.00 92.72 446 GLU C C 1
ATOM 3094 O O . GLU C 1 166 ? 43.501 -16.285 51.649 1.00 93.50 446 GLU C O 1
ATOM 3100 N N . LEU D 1 40 ? 37.212 -16.388 17.828 1.00 100.55 320 LEU D N 1
ATOM 3101 C CA . LEU D 1 40 ? 36.479 -17.052 16.757 1.00 98.48 320 LEU D CA 1
ATOM 3102 C C . LEU D 1 40 ? 35.893 -16.049 15.769 1.00 98.19 320 LEU D C 1
ATOM 3103 O O . LEU D 1 40 ? 34.813 -15.501 15.991 1.00 102.29 320 LEU D O 1
ATOM 3108 N N . SER D 1 41 ? 36.616 -15.816 14.676 1.00 92.40 321 SER D N 1
ATOM 3109 C CA . SER D 1 41 ? 36.153 -14.912 13.629 1.00 88.62 321 SER D CA 1
ATOM 3110 C C . SER D 1 41 ? 35.031 -15.581 12.847 1.00 79.74 321 SER D C 1
ATOM 3111 O O . SER D 1 41 ? 35.262 -16.560 12.129 1.00 76.53 321 SER D O 1
ATOM 3114 N N . VAL D 1 42 ? 33.813 -15.059 12.984 1.00 75.52 322 VAL D N 1
ATOM 3115 C CA . VAL D 1 42 ? 32.657 -15.626 12.299 1.00 74.01 322 VAL D CA 1
ATOM 3116 C C . VAL D 1 42 ? 31.569 -14.570 12.151 1.00 71.87 322 VAL D C 1
ATOM 3117 O O . VAL D 1 42 ? 31.218 -13.880 13.115 1.00 73.90 322 VAL D O 1
ATOM 3121 N N . PHE D 1 43 ? 31.045 -14.424 10.937 1.00 68.78 323 PHE D N 1
ATOM 3122 C CA . PHE D 1 43 ? 29.879 -13.588 10.689 1.00 65.75 323 PHE D CA 1
ATOM 3123 C C . PHE D 1 43 ? 28.623 -14.441 10.796 1.00 66.11 323 PHE D C 1
ATOM 3124 O O . PHE D 1 43 ? 28.555 -15.529 10.216 1.00 64.01 323 PHE D O 1
ATOM 3132 N N . LYS D 1 44 ? 27.633 -13.947 11.535 1.00 67.12 324 LYS D N 1
ATOM 3133 C CA . LYS D 1 44 ? 26.402 -14.684 11.794 1.00 64.91 324 LYS D CA 1
ATOM 3134 C C . LYS D 1 44 ? 25.232 -13.969 11.134 1.00 64.50 324 LYS D C 1
ATOM 3135 O O . LYS D 1 44 ? 24.916 -12.828 11.488 1.00 63.96 324 LYS D O 1
ATOM 3141 N N . GLY D 1 45 ? 24.595 -14.641 10.179 1.00 67.11 325 GLY D N 1
ATOM 3142 C CA . GLY D 1 45 ? 23.412 -14.124 9.535 1.00 67.15 325 GLY D CA 1
ATOM 3143 C C . GLY D 1 45 ? 22.227 -15.046 9.735 1.00 65.55 325 GLY D C 1
ATOM 3144 O O . GLY D 1 45 ? 22.333 -16.097 10.375 1.00 64.28 325 GLY D O 1
ATOM 3145 N N . PRO D 1 46 ? 21.066 -14.669 9.191 1.00 60.66 326 PRO D N 1
ATOM 3146 C CA . PRO D 1 46 ? 19.876 -15.518 9.360 1.00 58.80 326 PRO D CA 1
ATOM 3147 C C . PRO D 1 46 ? 19.939 -16.815 8.575 1.00 61.11 326 PRO D C 1
ATOM 3148 O O . PRO D 1 46 ? 19.224 -17.763 8.924 1.00 58.73 326 PRO D O 1
ATOM 3152 N N . LEU D 1 47 ? 20.766 -16.894 7.533 1.00 57.64 327 LEU D N 1
ATOM 3153 C CA . LEU D 1 47 ? 20.905 -18.106 6.738 1.00 54.68 327 LEU D CA 1
ATOM 3154 C C . LEU D 1 47 ? 22.217 -18.833 6.988 1.00 55.44 327 LEU D C 1
ATOM 3155 O O . LEU D 1 47 ? 22.218 -20.050 7.197 1.00 54.54 327 LEU D O 1
ATOM 3160 N N . LEU D 1 48 ? 23.341 -18.120 6.974 1.00 55.60 328 LEU D N 1
ATOM 3161 C CA . LEU D 1 48 ? 24.652 -18.746 7.045 1.00 53.92 328 LEU D CA 1
ATOM 3162 C C . LEU D 1 48 ? 25.488 -18.132 8.158 1.00 55.85 328 LEU D C 1
ATOM 3163 O O . LEU D 1 48 ? 25.358 -16.948 8.480 1.00 58.05 328 LEU D O 1
ATOM 3168 N N . HIS D 1 49 ? 26.348 -18.961 8.743 1.00 55.57 329 HIS D N 1
ATOM 3169 C CA . HIS D 1 49 ? 27.473 -18.503 9.546 1.00 53.47 329 HIS D CA 1
ATOM 3170 C C . HIS D 1 49 ? 28.727 -18.619 8.690 1.00 55.37 329 HIS D C 1
ATOM 3171 O O . HIS D 1 49 ? 29.092 -19.721 8.266 1.00 56.88 329 HIS D O 1
ATOM 3178 N N . ILE D 1 50 ? 29.376 -17.488 8.426 1.00 56.56 330 ILE D N 1
ATOM 3179 C CA . ILE D 1 50 ? 30.501 -17.416 7.501 1.00 55.43 330 ILE D CA 1
ATOM 3180 C C . ILE D 1 50 ? 31.779 -17.199 8.298 1.00 55.50 330 ILE D C 1
ATOM 3181 O O . ILE D 1 50 ? 31.847 -16.300 9.145 1.00 53.08 330 ILE D O 1
ATOM 3186 N N . SER D 1 51 ? 32.790 -18.023 8.024 1.00 54.35 331 SER D N 1
ATOM 3187 C CA . SER D 1 51 ? 34.090 -17.912 8.665 1.00 50.21 331 SER D CA 1
ATOM 3188 C C . SER D 1 51 ? 35.158 -17.861 7.578 1.00 45.33 331 SER D C 1
ATOM 3189 O O . SER D 1 51 ? 35.168 -18.722 6.681 1.00 45.71 331 SER D O 1
ATOM 3192 N N . PRO D 1 52 ? 36.072 -16.879 7.611 1.00 49.53 332 PRO D N 1
ATOM 3193 C CA . PRO D 1 52 ? 36.168 -15.813 8.616 1.00 47.07 332 PRO D CA 1
ATOM 3194 C C . PRO D 1 52 ? 35.096 -14.740 8.463 1.00 53.31 332 PRO D C 1
ATOM 3195 O O . PRO D 1 52 ? 34.282 -14.805 7.542 1.00 56.96 332 PRO D O 1
ATOM 3199 N N . ALA D 1 53 ? 35.106 -13.758 9.366 1.00 57.75 333 ALA D N 1
ATOM 3200 C CA . ALA D 1 53 ? 34.048 -12.754 9.379 1.00 62.84 333 ALA D CA 1
ATOM 3201 C C . ALA D 1 53 ? 34.226 -11.744 8.253 1.00 66.01 333 ALA D C 1
ATOM 3202 O O . ALA D 1 53 ? 33.269 -11.424 7.538 1.00 66.33 333 ALA D O 1
ATOM 3204 N N . GLU D 1 54 ? 35.442 -11.223 8.084 1.00 69.70 334 GLU D N 1
ATOM 3205 C CA . GLU D 1 54 ? 35.679 -10.172 7.100 1.00 75.72 334 GLU D CA 1
ATOM 3206 C C . GLU D 1 54 ? 36.992 -10.372 6.350 1.00 72.03 334 GLU D C 1
ATOM 3207 O O . GLU D 1 54 ? 37.018 -10.329 5.116 1.00 72.10 334 GLU D O 1
ATOM 3213 N N . GLU D 1 55 ? 38.083 -10.584 7.082 1.00 67.20 335 GLU D N 1
ATOM 3214 C CA . GLU D 1 55 ? 39.419 -10.607 6.498 1.00 63.23 335 GLU D CA 1
ATOM 3215 C C . GLU D 1 55 ? 39.802 -12.017 6.064 1.00 52.29 335 GLU D C 1
ATOM 3216 O O . GLU D 1 55 ? 39.679 -12.969 6.841 1.00 49.12 335 GLU D O 1
ATOM 3222 N N . LEU D 1 56 ? 40.280 -12.141 4.828 1.00 46.90 336 LEU D N 1
ATOM 3223 C CA . LEU D 1 56 ? 40.785 -13.401 4.296 1.00 43.12 336 LEU D CA 1
ATOM 3224 C C . LEU D 1 56 ? 42.308 -13.362 4.291 1.00 43.84 336 LEU D C 1
ATOM 3225 O O . LEU D 1 56 ? 42.908 -12.457 3.700 1.00 50.17 336 LEU D O 1
ATOM 3230 N N . TYR D 1 57 ? 42.928 -14.338 4.948 1.00 39.05 337 TYR D N 1
ATOM 3231 C CA . TYR D 1 57 ? 44.378 -14.452 5.010 1.00 40.23 337 TYR D CA 1
ATOM 3232 C C . TYR D 1 57 ? 44.829 -15.718 4.297 1.00 41.12 337 TYR D C 1
ATOM 3233 O O . TYR D 1 57 ? 44.252 -16.793 4.492 1.00 46.15 337 TYR D O 1
ATOM 3242 N N . PHE D 1 58 ? 45.865 -15.584 3.476 1.00 31.18 338 PHE D N 1
ATOM 3243 C CA . PHE D 1 58 ? 46.381 -16.684 2.675 1.00 41.72 338 PHE D CA 1
ATOM 3244 C C . PHE D 1 58 ? 47.626 -17.277 3.320 1.00 45.32 338 PHE D C 1
ATOM 3245 O O . PHE D 1 58 ? 48.504 -16.548 3.792 1.00 46.02 338 PHE D O 1
ATOM 3253 N N . GLY D 1 59 ? 47.697 -18.608 3.333 1.00 42.61 339 GLY D N 1
ATOM 3254 C CA . GLY D 1 59 ? 48.862 -19.324 3.795 1.00 42.12 339 GLY D CA 1
ATOM 3255 C C . GLY D 1 59 ? 49.497 -20.128 2.672 1.00 47.47 339 GLY D C 1
ATOM 3256 O O . GLY D 1 59 ? 49.001 -20.173 1.544 1.00 47.15 339 GLY D O 1
ATOM 3257 N N . SER D 1 60 ? 50.609 -20.773 3.011 1.00 46.51 340 SER D N 1
ATOM 3258 C CA . SER D 1 60 ? 51.378 -21.565 2.061 1.00 44.28 340 SER D CA 1
ATOM 3259 C C . SER D 1 60 ? 51.200 -23.044 2.366 1.00 43.62 340 SER D C 1
ATOM 3260 O O . SER D 1 60 ? 51.412 -23.478 3.503 1.00 45.08 340 SER D O 1
ATOM 3263 N N . THR D 1 61 ? 50.815 -23.812 1.351 1.00 40.91 341 THR D N 1
ATOM 3264 C CA . THR D 1 61 ? 50.670 -25.248 1.507 1.00 47.59 341 THR D CA 1
ATOM 3265 C C . THR D 1 61 ? 52.031 -25.933 1.407 1.00 55.35 341 THR D C 1
ATOM 3266 O O . THR D 1 61 ? 53.039 -25.327 1.032 1.00 51.59 341 THR D O 1
ATOM 3270 N N . GLU D 1 62 ? 52.052 -27.222 1.756 1.00 61.67 342 GLU D N 1
ATOM 3271 C CA . GLU D 1 62 ? 53.273 -28.004 1.599 1.00 66.41 342 GLU D CA 1
ATOM 3272 C C . GLU D 1 62 ? 53.666 -28.122 0.133 1.00 70.91 342 GLU D C 1
ATOM 3273 O O . GLU D 1 62 ? 54.847 -28.312 -0.183 1.00 70.63 342 GLU D O 1
ATOM 3279 N N . SER D 1 63 ? 52.693 -28.007 -0.774 1.00 74.62 343 SER D N 1
ATOM 3280 C CA . SER D 1 63 ? 53.002 -27.967 -2.198 1.00 80.13 343 SER D CA 1
ATOM 3281 C C . SER D 1 63 ? 53.734 -26.686 -2.576 1.00 83.69 343 SER D C 1
ATOM 3282 O O . SER D 1 63 ? 54.558 -26.693 -3.497 1.00 87.42 343 SER D O 1
ATOM 3285 N N . GLY D 1 64 ? 53.452 -25.586 -1.879 1.00 87.61 344 GLY D N 1
ATOM 3286 C CA . GLY D 1 64 ? 54.067 -24.301 -2.148 1.00 83.66 344 GLY D CA 1
ATOM 3287 C C . GLY D 1 64 ? 53.110 -23.236 -2.636 1.00 79.47 344 GLY D C 1
ATOM 3288 O O . GLY D 1 64 ? 53.522 -22.077 -2.779 1.00 77.83 344 GLY D O 1
ATOM 3289 N N . GLU D 1 65 ? 51.852 -23.582 -2.889 1.00 72.16 345 GLU D N 1
ATOM 3290 C CA . GLU D 1 65 ? 50.884 -22.637 -3.422 1.00 68.48 345 GLU D CA 1
ATOM 3291 C C . GLU D 1 65 ? 50.093 -21.976 -2.300 1.00 59.82 345 GLU D C 1
ATOM 3292 O O . GLU D 1 65 ? 49.940 -22.530 -1.207 1.00 57.65 345 GLU D O 1
ATOM 3298 N N . LYS D 1 66 ? 49.594 -20.777 -2.583 1.00 53.14 346 LYS D N 1
ATOM 3299 C CA . LYS D 1 66 ? 48.858 -20.002 -1.597 1.00 49.56 346 LYS D CA 1
ATOM 3300 C C . LYS D 1 66 ? 47.410 -20.474 -1.524 1.00 46.89 346 LYS D C 1
ATOM 3301 O O . LYS D 1 66 ? 46.834 -20.929 -2.516 1.00 48.58 346 LYS D O 1
ATOM 3307 N N . LYS D 1 67 ? 46.820 -20.357 -0.335 1.00 42.26 347 LYS D N 1
ATOM 3308 C CA . LYS D 1 67 ? 45.493 -20.913 -0.109 1.00 46.13 347 LYS D CA 1
ATOM 3309 C C . LYS D 1 67 ? 44.853 -20.254 1.106 1.00 45.89 347 LYS D C 1
ATOM 3310 O O . LYS D 1 67 ? 45.518 -20.031 2.121 1.00 47.49 347 LYS D O 1
ATOM 3316 N N . THR D 1 68 ? 43.562 -19.946 0.990 1.00 44.55 348 THR D N 1
ATOM 3317 C CA . THR D 1 68 ? 42.754 -19.463 2.101 1.00 43.60 348 THR D CA 1
ATOM 3318 C C . THR D 1 68 ? 41.441 -20.236 2.126 1.00 44.02 348 THR D C 1
ATOM 3319 O O . THR D 1 68 ? 41.128 -21.002 1.211 1.00 42.39 348 THR D O 1
ATOM 3323 N N . LEU D 1 69 ? 40.664 -20.028 3.188 1.00 40.69 349 LEU D N 1
ATOM 3324 C CA . LEU D 1 69 ? 39.444 -20.790 3.414 1.00 44.71 349 LEU D CA 1
ATOM 3325 C C . LEU D 1 69 ? 38.257 -19.864 3.635 1.00 47.68 349 LEU D C 1
ATOM 3326 O O . LEU D 1 69 ? 38.389 -18.798 4.243 1.00 51.88 349 LEU D O 1
ATOM 3331 N N . ILE D 1 70 ? 37.099 -20.287 3.132 1.00 46.06 350 ILE D N 1
ATOM 3332 C CA . ILE D 1 70 ? 35.810 -19.682 3.448 1.00 47.30 350 ILE D CA 1
ATOM 3333 C C . ILE D 1 70 ? 34.898 -20.816 3.893 1.00 51.83 350 ILE D C 1
ATOM 3334 O O . ILE D 1 70 ? 34.530 -21.675 3.082 1.00 56.20 350 ILE D O 1
ATOM 3339 N N . VAL D 1 71 ? 34.537 -20.828 5.173 1.00 48.36 351 VAL D N 1
ATOM 3340 C CA . VAL D 1 71 ? 33.706 -21.880 5.748 1.00 45.67 351 VAL D CA 1
ATOM 3341 C C . VAL D 1 71 ? 32.295 -21.338 5.923 1.00 42.20 351 VAL D C 1
ATOM 3342 O O . VAL D 1 71 ? 32.084 -20.346 6.630 1.00 40.88 351 VAL D O 1
ATOM 3346 N N . LEU D 1 72 ? 31.329 -21.985 5.279 1.00 43.71 352 LEU D N 1
ATOM 3347 C CA . LEU D 1 72 ? 29.924 -21.624 5.389 1.00 44.17 352 LEU D CA 1
ATOM 3348 C C . LEU D 1 72 ? 29.196 -22.679 6.209 1.00 40.76 352 LEU D C 1
ATOM 3349 O O . LEU D 1 72 ? 29.464 -23.875 6.071 1.00 41.42 352 LEU D O 1
ATOM 3354 N N . THR D 1 73 ? 28.273 -22.235 7.059 1.00 40.74 353 THR D N 1
ATOM 3355 C CA . THR D 1 73 ? 27.494 -23.133 7.902 1.00 43.03 353 THR D CA 1
ATOM 3356 C C . THR D 1 73 ? 26.020 -22.787 7.770 1.00 45.56 353 THR D C 1
ATOM 3357 O O . THR D 1 73 ? 25.615 -21.659 8.072 1.00 43.78 353 THR D O 1
ATOM 3361 N N . ASN D 1 74 ? 25.223 -23.754 7.321 1.00 49.63 354 ASN D N 1
ATOM 3362 C CA . ASN D 1 74 ? 23.780 -23.580 7.210 1.00 52.18 354 ASN D CA 1
ATOM 3363 C C . ASN D 1 74 ? 23.155 -23.678 8.597 1.00 51.60 354 ASN D C 1
ATOM 3364 O O . ASN D 1 74 ? 23.247 -24.722 9.252 1.00 48.01 354 ASN D O 1
ATOM 3369 N N . VAL D 1 75 ? 22.519 -22.599 9.042 1.00 49.83 355 VAL D N 1
ATOM 3370 C CA . VAL D 1 75 ? 21.862 -22.564 10.341 1.00 51.01 355 VAL D CA 1
ATOM 3371 C C . VAL D 1 75 ? 20.341 -22.551 10.193 1.00 53.29 355 VAL D C 1
ATOM 3372 O O . VAL D 1 75 ? 19.629 -22.229 11.141 1.00 58.79 355 VAL D O 1
ATOM 3376 N N . THR D 1 76 ? 19.832 -22.894 9.014 1.00 53.82 356 THR D N 1
ATOM 3377 C CA . THR D 1 76 ? 18.401 -22.986 8.783 1.00 56.66 356 THR D CA 1
ATOM 3378 C C . THR D 1 76 ? 17.980 -24.453 8.784 1.00 56.47 356 THR D C 1
ATOM 3379 O O . THR D 1 76 ? 18.779 -25.355 9.052 1.00 56.76 356 THR D O 1
ATOM 3383 N N . LYS D 1 77 ? 16.708 -24.700 8.477 1.00 57.29 357 LYS D N 1
ATOM 3384 C CA . LYS D 1 77 ? 16.166 -26.050 8.439 1.00 55.99 357 LYS D CA 1
ATOM 3385 C C . LYS D 1 77 ? 16.021 -26.596 7.025 1.00 60.76 357 LYS D C 1
ATOM 3386 O O . LYS D 1 77 ? 15.703 -27.779 6.865 1.00 61.32 357 LYS D O 1
ATOM 3390 N N . ASN D 1 78 ? 16.247 -25.774 6.005 1.00 64.52 358 ASN D N 1
ATOM 3391 C CA . ASN D 1 78 ? 16.199 -26.199 4.615 1.00 69.52 358 ASN D CA 1
ATOM 3392 C C . ASN D 1 78 ? 17.589 -26.123 3.997 1.00 63.09 358 ASN D C 1
ATOM 3393 O O . ASN D 1 78 ? 18.550 -25.654 4.613 1.00 56.69 358 ASN D O 1
ATOM 3398 N N . ILE D 1 79 ? 17.684 -26.595 2.755 1.00 63.01 359 ILE D N 1
ATOM 3399 C CA . ILE D 1 79 ? 18.923 -26.467 1.999 1.00 61.98 359 ILE D CA 1
ATOM 3400 C C . ILE D 1 79 ? 19.103 -25.014 1.583 1.00 64.54 359 ILE D C 1
ATOM 3401 O O . ILE D 1 79 ? 18.167 -24.372 1.088 1.00 70.67 359 ILE D O 1
ATOM 3406 N N . VAL D 1 80 ? 20.304 -24.485 1.790 1.00 60.94 360 VAL D N 1
ATOM 3407 C CA . VAL D 1 80 ? 20.643 -23.120 1.406 1.00 58.96 360 VAL D CA 1
ATOM 3408 C C . VAL D 1 80 ? 21.588 -23.198 0.216 1.00 56.61 360 VAL D C 1
ATOM 3409 O O . VAL D 1 80 ? 22.722 -23.678 0.340 1.00 56.19 360 VAL D O 1
ATOM 3413 N N . ALA D 1 81 ? 21.122 -22.736 -0.940 1.00 56.37 361 ALA D N 1
ATOM 3414 C CA . ALA D 1 81 ? 21.968 -22.651 -2.119 1.00 53.45 361 ALA D CA 1
ATOM 3415 C C . ALA D 1 81 ? 22.847 -21.412 -2.034 1.00 59.07 361 ALA D C 1
ATOM 3416 O O . ALA D 1 81 ? 22.378 -20.325 -1.686 1.00 65.94 361 ALA D O 1
ATOM 3418 N N . PHE D 1 82 ? 24.129 -21.578 -2.348 1.00 55.88 362 PHE D N 1
ATOM 3419 C CA . PHE D 1 82 ? 25.084 -20.487 -2.257 1.00 53.63 362 PHE D CA 1
ATOM 3420 C C . PHE D 1 82 ? 25.869 -20.362 -3.554 1.00 52.81 362 PHE D C 1
ATOM 3421 O O . PHE D 1 82 ? 26.109 -21.349 -4.256 1.00 56.57 362 PHE D O 1
ATOM 3429 N N . LYS D 1 83 ? 26.263 -19.129 -3.862 1.00 46.17 363 LYS D N 1
ATOM 3430 C CA . LYS D 1 83 ? 27.144 -18.834 -4.980 1.00 55.47 363 LYS D CA 1
ATOM 3431 C C . LYS D 1 83 ? 28.224 -17.870 -4.512 1.00 61.58 363 LYS D C 1
ATOM 3432 O O . LYS D 1 83 ? 27.996 -17.043 -3.625 1.00 66.86 363 LYS D O 1
ATOM 3438 N N . VAL D 1 84 ? 29.406 -17.990 -5.109 1.00 59.22 364 VAL D N 1
ATOM 3439 C CA . VAL D 1 84 ? 30.568 -17.195 -4.732 1.00 55.62 364 VAL D CA 1
ATOM 3440 C C . VAL D 1 84 ? 30.954 -16.309 -5.907 1.00 59.57 364 VAL D C 1
ATOM 3441 O O . VAL D 1 84 ? 31.151 -16.802 -7.024 1.00 64.09 364 VAL D O 1
ATOM 3445 N N . ARG D 1 85 ? 31.061 -15.007 -5.655 1.00 55.94 365 ARG D N 1
ATOM 3446 C CA A ARG D 1 85 ? 31.472 -14.043 -6.661 0.50 60.11 365 ARG D CA 1
ATOM 3447 C CA B ARG D 1 85 ? 31.471 -14.041 -6.661 0.50 60.11 365 ARG D CA 1
ATOM 3448 C C . ARG D 1 85 ? 32.683 -13.265 -6.164 1.00 61.07 365 ARG D C 1
ATOM 3449 O O . ARG D 1 85 ? 32.894 -13.116 -4.957 1.00 55.06 365 ARG D O 1
ATOM 3464 N N . THR D 1 86 ? 33.482 -12.771 -7.108 1.00 65.53 366 THR D N 1
ATOM 3465 C CA . THR D 1 86 ? 34.708 -12.062 -6.772 1.00 63.21 366 THR D CA 1
ATOM 3466 C C . THR D 1 86 ? 34.935 -10.919 -7.751 1.00 61.75 366 THR D C 1
ATOM 3467 O O . THR D 1 86 ? 34.428 -10.921 -8.875 1.00 63.04 366 THR D O 1
ATOM 3471 N N . THR D 1 87 ? 35.716 -9.936 -7.301 1.00 63.99 367 THR D N 1
ATOM 3472 C CA . THR D 1 87 ? 36.090 -8.801 -8.134 1.00 66.35 367 THR D CA 1
ATOM 3473 C C . THR D 1 87 ? 37.272 -9.099 -9.046 1.00 64.49 367 THR D C 1
ATOM 3474 O O . THR D 1 87 ? 37.583 -8.278 -9.916 1.00 64.49 367 THR D O 1
ATOM 3478 N N . ALA D 1 88 ? 37.937 -10.237 -8.866 1.00 63.86 368 ALA D N 1
ATOM 3479 C CA . ALA D 1 88 ? 39.066 -10.639 -9.706 1.00 65.64 368 ALA D CA 1
ATOM 3480 C C . ALA D 1 88 ? 38.910 -12.111 -10.062 1.00 65.34 368 ALA D C 1
ATOM 3481 O O . ALA D 1 88 ? 39.619 -12.977 -9.536 1.00 60.79 368 ALA D O 1
ATOM 3483 N N . PRO D 1 89 ? 37.978 -12.431 -10.965 1.00 68.29 369 PRO D N 1
ATOM 3484 C CA . PRO D 1 89 ? 37.778 -13.841 -11.335 1.00 64.93 369 PRO D CA 1
ATOM 3485 C C . PRO D 1 89 ? 38.934 -14.431 -12.120 1.00 65.91 369 PRO D C 1
ATOM 3486 O O . PRO D 1 89 ? 39.038 -15.660 -12.206 1.00 66.35 369 PRO D O 1
ATOM 3490 N N . GLU D 1 90 ? 39.803 -13.602 -12.695 1.00 65.92 370 GLU D N 1
ATOM 3491 C CA . GLU D 1 90 ? 40.959 -14.088 -13.432 1.00 68.59 370 GLU D CA 1
ATOM 3492 C C . GLU D 1 90 ? 42.159 -14.373 -12.539 1.00 61.79 370 GLU D C 1
ATOM 3493 O O . GLU D 1 90 ? 43.173 -14.877 -13.031 1.00 62.62 370 GLU D O 1
ATOM 3499 N N . LYS D 1 91 ? 42.072 -14.066 -11.246 1.00 58.39 371 LYS D N 1
ATOM 3500 C CA . LYS D 1 91 ? 43.203 -14.227 -10.343 1.00 56.10 371 LYS D CA 1
ATOM 3501 C C . LYS D 1 91 ? 43.061 -15.411 -9.397 1.00 53.76 371 LYS D C 1
ATOM 3502 O O . LYS D 1 91 ? 44.076 -15.985 -8.989 1.00 54.37 371 LYS D O 1
ATOM 3508 N N . TYR D 1 92 ? 41.838 -15.802 -9.052 1.00 50.71 372 TYR D N 1
ATOM 3509 C CA . TYR D 1 92 ? 41.603 -16.792 -8.011 1.00 52.25 372 TYR D CA 1
ATOM 3510 C C . TYR D 1 92 ? 40.863 -18.003 -8.559 1.00 53.70 372 TYR D C 1
ATOM 3511 O O . TYR D 1 92 ? 39.975 -17.874 -9.406 1.00 54.24 372 TYR D O 1
ATOM 3520 N N . ARG D 1 93 ? 41.237 -19.178 -8.059 1.00 56.07 373 ARG D N 1
ATOM 3521 C CA . ARG D 1 93 ? 40.486 -20.408 -8.265 1.00 57.93 373 ARG D CA 1
ATOM 3522 C C . ARG D 1 93 ? 39.611 -20.648 -7.042 1.00 53.07 373 ARG D C 1
ATOM 3523 O O . ARG D 1 93 ? 40.111 -20.664 -5.912 1.00 51.15 373 ARG D O 1
ATOM 3531 N N . VAL D 1 94 ? 38.311 -20.821 -7.266 1.00 52.13 374 VAL D N 1
ATOM 3532 C CA . VAL D 1 94 ? 37.333 -20.952 -6.192 1.00 48.89 374 VAL D CA 1
ATOM 3533 C C . VAL D 1 94 ? 36.606 -22.278 -6.358 1.00 50.91 374 VAL D C 1
ATOM 3534 O O . VAL D 1 94 ? 36.120 -22.592 -7.451 1.00 55.29 374 VAL D O 1
ATOM 3538 N N . LYS D 1 95 ? 36.525 -23.048 -5.274 1.00 50.72 375 LYS D N 1
ATOM 3539 C CA . LYS D 1 95 ? 35.949 -24.385 -5.339 1.00 55.41 375 LYS D CA 1
ATOM 3540 C C . LYS D 1 95 ? 35.425 -24.820 -3.975 1.00 50.06 375 LYS D C 1
ATOM 3541 O O . LYS D 1 95 ? 36.206 -24.975 -3.027 1.00 48.16 375 LYS D O 1
ATOM 3547 N N . PRO D 1 96 ? 34.106 -25.023 -3.829 1.00 44.11 376 PRO D N 1
ATOM 3548 C CA . PRO D 1 96 ? 33.115 -24.778 -4.881 1.00 46.61 376 PRO D CA 1
ATOM 3549 C C . PRO D 1 96 ? 32.685 -23.317 -4.945 1.00 54.05 376 PRO D C 1
ATOM 3550 O O . PRO D 1 96 ? 32.926 -22.563 -4.003 1.00 52.73 376 PRO D O 1
ATOM 3554 N N . SER D 1 97 ? 32.050 -22.928 -6.051 1.00 55.83 377 SER D N 1
ATOM 3555 C CA . SER D 1 97 ? 31.575 -21.567 -6.236 1.00 56.46 377 SER D CA 1
ATOM 3556 C C . SER D 1 97 ? 30.092 -21.479 -6.558 1.00 57.95 377 SER D C 1
ATOM 3557 O O . SER D 1 97 ? 29.537 -20.375 -6.529 1.00 64.43 377 SER D O 1
ATOM 3560 N N . ASN D 1 98 ? 29.437 -22.599 -6.862 1.00 53.69 378 ASN D N 1
ATOM 3561 C CA . ASN D 1 98 ? 28.023 -22.606 -7.241 1.00 53.80 378 ASN D CA 1
ATOM 3562 C C . ASN D 1 98 ? 27.465 -23.971 -6.832 1.00 57.58 378 ASN D C 1
ATOM 3563 O O . ASN D 1 98 ? 27.481 -24.922 -7.617 1.00 63.04 378 ASN D O 1
ATOM 3568 N N . SER D 1 99 ? 26.978 -24.053 -5.594 1.00 49.99 379 SER D N 1
ATOM 3569 C CA . SER D 1 99 ? 26.500 -25.321 -5.057 1.00 54.20 379 SER D CA 1
ATOM 3570 C C . SER D 1 99 ? 25.441 -25.103 -3.982 1.00 57.44 379 SER D C 1
ATOM 3571 O O . SER D 1 99 ? 24.746 -24.082 -3.984 1.00 60.08 379 SER D O 1
ATOM 3574 N N . SER D 1 100 ? 25.311 -26.058 -3.062 1.00 55.12 380 SER D N 1
ATOM 3575 C CA . SER D 1 100 ? 24.311 -25.996 -2.007 1.00 59.17 380 SER D CA 1
ATOM 3576 C C . SER D 1 100 ? 24.928 -26.483 -0.703 1.00 54.86 380 SER D C 1
ATOM 3577 O O . SER D 1 100 ? 26.070 -26.949 -0.665 1.00 56.71 380 SER D O 1
ATOM 3580 N N . CYS D 1 101 ? 24.156 -26.370 0.377 1.00 53.17 381 CYS D N 1
ATOM 3581 C CA . CYS D 1 101 ? 24.620 -26.767 1.702 1.00 50.71 381 CYS D CA 1
ATOM 3582 C C . CYS D 1 101 ? 23.429 -27.274 2.499 1.00 53.15 381 CYS D C 1
ATOM 3583 O O . CYS D 1 101 ? 22.462 -26.535 2.706 1.00 50.51 381 CYS D O 1
ATOM 3586 N N . ASP D 1 102 ? 23.502 -28.528 2.941 1.00 51.78 382 ASP D N 1
ATOM 3587 C CA . ASP D 1 102 ? 22.409 -29.124 3.690 1.00 56.33 382 ASP D CA 1
ATOM 3588 C C . ASP D 1 102 ? 22.256 -28.439 5.049 1.00 54.05 382 ASP D C 1
ATOM 3589 O O . ASP D 1 102 ? 23.218 -27.879 5.582 1.00 49.33 382 ASP D O 1
ATOM 3594 N N . PRO D 1 103 ? 21.053 -28.460 5.622 1.00 51.78 383 PRO D N 1
ATOM 3595 C CA . PRO D 1 103 ? 20.837 -27.789 6.912 1.00 51.22 383 PRO D CA 1
ATOM 3596 C C . PRO D 1 103 ? 21.716 -28.378 8.006 1.00 48.87 383 PRO D C 1
ATOM 3597 O O . PRO D 1 103 ? 21.800 -29.596 8.175 1.00 47.23 383 PRO D O 1
ATOM 3601 N N . GLY D 1 104 ? 22.376 -27.493 8.752 1.00 48.75 384 GLY D N 1
ATOM 3602 C CA . GLY D 1 104 ? 23.289 -27.893 9.798 1.00 47.06 384 GLY D CA 1
ATOM 3603 C C . GLY D 1 104 ? 24.681 -28.255 9.334 1.00 50.36 384 GLY D C 1
ATOM 3604 O O . GLY D 1 104 ? 25.571 -28.422 10.177 1.00 50.07 384 GLY D O 1
ATOM 3605 N N . ALA D 1 105 ? 24.905 -28.375 8.030 1.00 47.32 385 ALA D N 1
ATOM 3606 C CA . ALA D 1 105 ? 26.188 -28.807 7.501 1.00 44.37 385 ALA D CA 1
ATOM 3607 C C . ALA D 1 105 ? 27.099 -27.612 7.228 1.00 44.74 385 ALA D C 1
ATOM 3608 O O . ALA D 1 105 ? 26.669 -26.458 7.188 1.00 41.06 385 ALA D O 1
ATOM 3610 N N . SER D 1 106 ? 28.380 -27.908 7.037 1.00 43.44 386 SER D N 1
ATOM 3611 C CA . SER D 1 106 ? 29.378 -26.910 6.690 1.00 44.20 386 SER D CA 1
ATOM 3612 C C . SER D 1 106 ? 30.075 -27.303 5.395 1.00 47.31 386 SER D C 1
ATOM 3613 O O . SER D 1 106 ? 30.239 -28.489 5.093 1.00 50.42 386 SER D O 1
ATOM 3616 N N . VAL D 1 107 ? 30.485 -26.294 4.630 1.00 47.31 387 VAL D N 1
ATOM 3617 C CA . VAL D 1 107 ? 31.185 -26.492 3.367 1.00 48.34 387 VAL D CA 1
ATOM 3618 C C . VAL D 1 107 ? 32.439 -25.629 3.370 1.00 51.88 387 VAL D C 1
ATOM 3619 O O . VAL D 1 107 ? 32.390 -24.454 3.753 1.00 57.58 387 VAL D O 1
ATOM 3623 N N . ASP D 1 108 ? 33.561 -26.214 2.962 1.00 49.08 388 ASP D N 1
ATOM 3624 C CA . ASP D 1 108 ? 34.826 -25.500 2.852 1.00 49.44 388 ASP D CA 1
ATOM 3625 C C . ASP D 1 108 ? 35.010 -25.032 1.414 1.00 50.74 388 ASP D C 1
ATOM 3626 O O . ASP D 1 108 ? 35.072 -25.852 0.491 1.00 53.96 388 ASP D O 1
ATOM 3631 N N . ILE D 1 109 ? 35.092 -23.720 1.229 1.00 44.51 389 ILE D N 1
ATOM 3632 C CA . ILE D 1 109 ? 35.379 -23.120 -0.067 1.00 42.10 389 ILE D CA 1
ATOM 3633 C C . ILE D 1 109 ? 36.870 -22.814 -0.104 1.00 46.16 389 ILE D C 1
ATOM 3634 O O . ILE D 1 109 ? 37.356 -21.951 0.634 1.00 45.53 389 ILE D O 1
ATOM 3639 N N . VAL D 1 110 ? 37.599 -23.523 -0.958 1.00 40.74 390 VAL D N 1
ATOM 3640 C CA . VAL D 1 110 ? 39.037 -23.334 -1.095 1.00 39.77 390 VAL D CA 1
ATOM 3641 C C . VAL D 1 110 ? 39.282 -22.238 -2.123 1.00 44.37 390 VAL D C 1
ATOM 3642 O O . VAL D 1 110 ? 38.837 -22.339 -3.272 1.00 42.90 390 VAL D O 1
ATOM 3646 N N . VAL D 1 111 ? 39.987 -21.190 -1.709 1.00 41.96 391 VAL D N 1
ATOM 3647 C CA . VAL D 1 111 ? 40.311 -20.060 -2.571 1.00 43.80 391 VAL D CA 1
ATOM 3648 C C . VAL D 1 111 ? 41.826 -19.969 -2.664 1.00 45.54 391 VAL D C 1
ATOM 3649 O O . VAL D 1 111 ? 42.509 -19.845 -1.639 1.00 46.94 391 VAL D O 1
ATOM 3653 N N . SER D 1 112 ? 42.350 -20.029 -3.889 1.00 50.69 392 SER D N 1
ATOM 3654 C CA . SER D 1 112 ? 43.784 -20.013 -4.116 1.00 53.24 392 SER D CA 1
ATOM 3655 C C . SER D 1 112 ? 44.090 -19.139 -5.327 1.00 55.96 392 SER D C 1
ATOM 3656 O O . SER D 1 112 ? 43.476 -19.324 -6.394 1.00 56.98 392 SER D O 1
ATOM 3659 N N . PRO D 1 113 ? 45.016 -18.191 -5.207 1.00 56.80 393 PRO D N 1
ATOM 3660 C CA . PRO D 1 113 ? 45.407 -17.402 -6.376 1.00 51.86 393 PRO D CA 1
ATOM 3661 C C . PRO D 1 113 ? 46.285 -18.216 -7.309 1.00 53.35 393 PRO D C 1
ATOM 3662 O O . PRO D 1 113 ? 46.967 -19.157 -6.896 1.00 52.73 393 PRO D O 1
ATOM 3666 N N . HIS D 1 114 ? 46.251 -17.854 -8.588 1.00 54.70 394 HIS D N 1
ATOM 3667 C CA . HIS D 1 114 ? 47.154 -18.479 -9.541 1.00 57.83 394 HIS D CA 1
ATOM 3668 C C . HIS D 1 114 ? 48.592 -18.109 -9.198 1.00 55.12 394 HIS D C 1
ATOM 3669 O O . HIS D 1 114 ? 48.871 -16.998 -8.739 1.00 44.88 394 HIS D O 1
ATOM 3676 N N . GLY D 1 115 ? 49.503 -19.057 -9.406 1.00 57.24 395 GLY D N 1
ATOM 3677 C CA . GLY D 1 115 ? 50.899 -18.860 -9.064 1.00 54.13 395 GLY D CA 1
ATOM 3678 C C . GLY D 1 115 ? 51.515 -17.633 -9.702 1.00 60.22 395 GLY D C 1
ATOM 3679 O O . GLY D 1 115 ? 51.394 -17.426 -10.913 1.00 67.29 395 GLY D O 1
ATOM 3680 N N . GLY D 1 116 ? 52.173 -16.805 -8.892 1.00 58.32 396 GLY D N 1
ATOM 3681 C CA . GLY D 1 116 ? 52.806 -15.597 -9.365 1.00 59.88 396 GLY D CA 1
ATOM 3682 C C . GLY D 1 116 ? 51.955 -14.348 -9.275 1.00 63.96 396 GLY D C 1
ATOM 3683 O O . GLY D 1 116 ? 52.501 -13.240 -9.315 1.00 69.30 396 GLY D O 1
ATOM 3684 N N . LEU D 1 117 ? 50.637 -14.490 -9.159 1.00 60.06 397 LEU D N 1
ATOM 3685 C CA . LEU D 1 117 ? 49.760 -13.334 -9.048 1.00 63.00 397 LEU D CA 1
ATOM 3686 C C . LEU D 1 117 ? 49.735 -12.829 -7.612 1.00 66.12 397 LEU D C 1
ATOM 3687 O O . LEU D 1 117 ? 49.686 -13.615 -6.661 1.00 62.64 397 LEU D O 1
ATOM 3692 N N . THR D 1 118 ? 49.770 -11.508 -7.460 1.00 69.39 398 THR D N 1
ATOM 3693 C CA . THR D 1 118 ? 49.861 -10.881 -6.150 1.00 66.21 398 THR D CA 1
ATOM 3694 C C . THR D 1 118 ? 48.470 -10.692 -5.558 1.00 65.29 398 THR D C 1
ATOM 3695 O O . THR D 1 118 ? 47.583 -10.126 -6.206 1.00 67.80 398 THR D O 1
ATOM 3699 N N . VAL D 1 119 ? 48.284 -11.172 -4.329 1.00 60.87 399 VAL D N 1
ATOM 3700 C CA . VAL D 1 119 ? 47.040 -10.929 -3.612 1.00 56.28 399 VAL D CA 1
ATOM 3701 C C . VAL D 1 119 ? 46.941 -9.447 -3.280 1.00 55.79 399 VAL D C 1
ATOM 3702 O O . VAL D 1 119 ? 47.894 -8.843 -2.770 1.00 62.82 399 VAL D O 1
ATOM 3706 N N . SER D 1 120 ? 45.791 -8.851 -3.575 1.00 52.38 400 SER D N 1
ATOM 3707 C CA . SER D 1 120 ? 45.581 -7.422 -3.401 1.00 60.09 400 SER D CA 1
ATOM 3708 C C . SER D 1 120 ? 44.530 -7.172 -2.330 1.00 62.08 400 SER D C 1
ATOM 3709 O O . SER D 1 120 ? 43.552 -7.919 -2.219 1.00 59.43 400 SER D O 1
ATOM 3712 N N . ALA D 1 121 ? 44.738 -6.113 -1.545 1.00 65.37 401 ALA D N 1
ATOM 3713 C CA . ALA D 1 121 ? 43.751 -5.691 -0.559 1.00 65.36 401 ALA D CA 1
ATOM 3714 C C . ALA D 1 121 ? 42.464 -5.188 -1.198 1.00 65.73 401 ALA D C 1
ATOM 3715 O O . ALA D 1 121 ? 41.465 -5.022 -0.491 1.00 63.75 401 ALA D O 1
ATOM 3717 N N . GLN D 1 122 ? 42.468 -4.936 -2.506 1.00 69.53 402 GLN D N 1
ATOM 3718 C CA . GLN D 1 122 ? 41.267 -4.548 -3.230 1.00 75.28 402 GLN D CA 1
ATOM 3719 C C . GLN D 1 122 ? 40.449 -5.743 -3.703 1.00 70.25 402 GLN D C 1
ATOM 3720 O O . GLN D 1 122 ? 39.301 -5.560 -4.122 1.00 71.28 402 GLN D O 1
ATOM 3726 N N . ASP D 1 123 ? 41.008 -6.950 -3.648 1.00 65.09 403 ASP D N 1
ATOM 3727 C CA . ASP D 1 123 ? 40.276 -8.141 -4.061 1.00 63.05 403 ASP D CA 1
ATOM 3728 C C . ASP D 1 123 ? 39.181 -8.451 -3.049 1.00 62.51 403 ASP D C 1
ATOM 3729 O O . ASP D 1 123 ? 39.462 -8.682 -1.869 1.00 60.05 403 ASP D O 1
ATOM 3734 N N A ARG D 1 124 ? 37.935 -8.441 -3.507 0.40 63.09 404 ARG D N 1
ATOM 3735 N N B ARG D 1 124 ? 37.935 -8.471 -3.515 0.60 62.86 404 ARG D N 1
ATOM 3736 C CA A ARG D 1 124 ? 36.791 -8.742 -2.664 0.40 63.61 404 ARG D CA 1
ATOM 3737 C CA B ARG D 1 124 ? 36.776 -8.719 -2.674 0.60 63.64 404 ARG D CA 1
ATOM 3738 C C A ARG D 1 124 ? 36.121 -10.029 -3.125 0.40 59.98 404 ARG D C 1
ATOM 3739 C C B ARG D 1 124 ? 36.055 -9.977 -3.140 0.60 59.88 404 ARG D C 1
ATOM 3740 O O A ARG D 1 124 ? 36.233 -10.437 -4.284 0.40 59.47 404 ARG D O 1
ATOM 3741 O O B ARG D 1 124 ? 36.069 -10.317 -4.327 0.60 59.80 404 ARG D O 1
ATOM 3756 N N . PHE D 1 125 ? 35.424 -10.668 -2.192 1.00 59.87 405 PHE D N 1
ATOM 3757 C CA . PHE D 1 125 ? 34.641 -11.861 -2.471 1.00 57.47 405 PHE D CA 1
ATOM 3758 C C . PHE D 1 125 ? 33.222 -11.656 -1.964 1.00 57.75 405 PHE D C 1
ATOM 3759 O O . PHE D 1 125 ? 32.997 -10.975 -0.960 1.00 56.47 405 PHE D O 1
ATOM 3767 N N . LEU D 1 126 ? 32.265 -12.246 -2.674 1.00 60.05 406 LEU D N 1
ATOM 3768 C CA . LEU D 1 126 ? 30.852 -12.092 -2.360 1.00 62.48 406 LEU D CA 1
ATOM 3769 C C . LEU D 1 126 ? 30.224 -13.465 -2.185 1.00 59.73 406 LEU D C 1
ATOM 3770 O O . LEU D 1 126 ? 30.377 -14.335 -3.048 1.00 61.00 406 LEU D O 1
ATOM 3775 N N . ILE D 1 127 ? 29.527 -13.655 -1.070 1.00 56.28 407 ILE D N 1
ATOM 3776 C CA . ILE D 1 127 ? 28.762 -14.868 -0.810 1.00 54.90 407 ILE D CA 1
ATOM 3777 C C . ILE D 1 127 ? 27.288 -14.520 -0.951 1.00 58.02 407 ILE D C 1
ATOM 3778 O O . ILE D 1 127 ? 26.776 -13.655 -0.230 1.00 59.66 407 ILE D O 1
ATOM 3783 N N . MET D 1 128 ? 26.610 -15.180 -1.884 1.00 56.95 408 MET D N 1
ATOM 3784 C CA . MET D 1 128 ? 25.175 -15.029 -2.075 1.00 60.25 408 MET D CA 1
ATOM 3785 C C . MET D 1 128 ? 24.492 -16.327 -1.674 1.00 58.28 408 MET D C 1
ATOM 3786 O O . MET D 1 128 ? 24.858 -17.398 -2.164 1.00 56.36 408 MET D O 1
ATOM 3791 N N . ALA D 1 129 ? 23.505 -16.231 -0.786 1.00 62.28 409 ALA D N 1
ATOM 3792 C CA . ALA D 1 129 ? 22.841 -17.408 -0.250 1.00 62.31 409 ALA D CA 1
ATOM 3793 C C . ALA D 1 129 ? 21.337 -17.191 -0.224 1.00 62.58 409 ALA D C 1
ATOM 3794 O O . ALA D 1 129 ? 20.865 -16.081 0.033 1.00 64.06 409 ALA D O 1
ATOM 3796 N N . ALA D 1 130 ? 20.592 -18.262 -0.488 1.00 62.98 410 ALA D N 1
ATOM 3797 C CA . ALA D 1 130 ? 19.139 -18.223 -0.456 1.00 66.73 410 ALA D CA 1
ATOM 3798 C C . ALA D 1 130 ? 18.623 -19.584 -0.013 1.00 68.15 410 ALA D C 1
ATOM 3799 O O . ALA D 1 130 ? 19.236 -20.617 -0.295 1.00 67.23 410 ALA D O 1
ATOM 3801 N N . GLU D 1 131 ? 17.493 -19.574 0.688 1.00 69.44 411 GLU D N 1
ATOM 3802 C CA . GLU D 1 131 ? 16.898 -20.809 1.180 1.00 67.98 411 GLU D CA 1
ATOM 3803 C C . GLU D 1 131 ? 16.085 -21.480 0.080 1.00 71.36 411 GLU D C 1
ATOM 3804 O O . GLU D 1 131 ? 15.257 -20.837 -0.574 1.00 71.70 411 GLU D O 1
ATOM 3810 N N . MET D 1 132 ? 16.323 -22.771 -0.123 1.00 73.28 412 MET D N 1
ATOM 3811 C CA . MET D 1 132 ? 15.570 -23.546 -1.095 1.00 78.01 412 MET D CA 1
ATOM 3812 C C . MET D 1 132 ? 14.363 -24.204 -0.430 1.00 83.34 412 MET D C 1
ATOM 3813 O O . MET D 1 132 ? 14.221 -24.218 0.794 1.00 79.11 412 MET D O 1
ATOM 3818 N N . GLU D 1 133 ? 13.484 -24.755 -1.261 1.00 92.40 413 GLU D N 1
ATOM 3819 C CA . GLU D 1 133 ? 12.350 -25.506 -0.752 1.00 97.93 413 GLU D CA 1
ATOM 3820 C C . GLU D 1 133 ? 12.774 -26.932 -0.413 1.00 101.60 413 GLU D C 1
ATOM 3821 O O . GLU D 1 133 ? 13.771 -27.450 -0.923 1.00 102.36 413 GLU D O 1
ATOM 3827 N N . GLN D 1 134 ? 12.003 -27.564 0.467 1.00 105.38 414 GLN D N 1
ATOM 3828 C CA . GLN D 1 134 ? 12.321 -28.921 0.889 1.00 107.53 414 GLN D CA 1
ATOM 3829 C C . GLN D 1 134 ? 12.069 -29.902 -0.250 1.00 111.92 414 GLN D C 1
ATOM 3830 O O . GLN D 1 134 ? 11.121 -29.747 -1.026 1.00 116.56 414 GLN D O 1
ATOM 3836 N N . SER D 1 135 ? 12.938 -30.912 -0.349 1.00 112.50 415 SER D N 1
ATOM 3837 C CA . SER D 1 135 ? 12.895 -31.903 -1.427 1.00 117.04 415 SER D CA 1
ATOM 3838 C C . SER D 1 135 ? 13.042 -31.235 -2.795 1.00 120.63 415 SER D C 1
ATOM 3839 O O . SER D 1 135 ? 12.252 -31.459 -3.715 1.00 122.41 415 SER D O 1
ATOM 3842 N N . SER D 1 136 ? 14.071 -30.402 -2.921 1.00 119.92 416 SER D N 1
ATOM 3843 C CA . SER D 1 136 ? 14.405 -29.738 -4.170 1.00 118.77 416 SER D CA 1
ATOM 3844 C C . SER D 1 136 ? 15.710 -30.297 -4.722 1.00 113.77 416 SER D C 1
ATOM 3845 O O . SER D 1 136 ? 16.595 -30.712 -3.969 1.00 111.32 416 SER D O 1
ATOM 3848 N N . GLY D 1 137 ? 15.819 -30.305 -6.048 1.00 111.64 417 GLY D N 1
ATOM 3849 C CA . GLY D 1 137 ? 17.022 -30.813 -6.681 1.00 106.41 417 GLY D CA 1
ATOM 3850 C C . GLY D 1 137 ? 18.201 -29.878 -6.468 1.00 99.88 417 GLY D C 1
ATOM 3851 O O . GLY D 1 137 ? 18.060 -28.655 -6.450 1.00 98.48 417 GLY D O 1
ATOM 3852 N N . THR D 1 138 ? 19.382 -30.472 -6.302 1.00 94.04 418 THR D N 1
ATOM 3853 C CA . THR D 1 138 ? 20.614 -29.723 -6.093 1.00 86.71 418 THR D CA 1
ATOM 3854 C C . THR D 1 138 ? 21.549 -29.788 -7.294 1.00 78.07 418 THR D C 1
ATOM 3855 O O . THR D 1 138 ? 22.681 -29.300 -7.212 1.00 74.95 418 THR D O 1
ATOM 3859 N N . GLY D 1 139 ? 21.107 -30.378 -8.401 1.00 75.03 419 GLY D N 1
ATOM 3860 C CA . GLY D 1 139 ? 21.925 -30.492 -9.584 1.00 79.02 419 GLY D CA 1
ATOM 3861 C C . GLY D 1 139 ? 22.207 -29.147 -10.221 1.00 83.75 419 GLY D C 1
ATOM 3862 O O . GLY D 1 139 ? 21.574 -28.137 -9.899 1.00 88.71 419 GLY D O 1
ATOM 3863 N N . PRO D 1 140 ? 23.177 -29.110 -11.141 1.00 81.69 420 PRO D N 1
ATOM 3864 C CA . PRO D 1 140 ? 23.513 -27.830 -11.791 1.00 81.16 420 PRO D CA 1
ATOM 3865 C C . PRO D 1 140 ? 22.349 -27.215 -12.547 1.00 85.65 420 PRO D C 1
ATOM 3866 O O . PRO D 1 140 ? 22.177 -25.990 -12.519 1.00 88.39 420 PRO D O 1
ATOM 3870 N N . ALA D 1 141 ? 21.541 -28.033 -13.224 1.00 86.93 421 ALA D N 1
ATOM 3871 C CA . ALA D 1 141 ? 20.386 -27.498 -13.937 1.00 87.58 421 ALA D CA 1
ATOM 3872 C C . ALA D 1 141 ? 19.340 -26.961 -12.968 1.00 92.10 421 ALA D C 1
ATOM 3873 O O . ALA D 1 141 ? 18.756 -25.898 -13.205 1.00 96.70 421 ALA D O 1
ATOM 3875 N N . GLU D 1 142 ? 19.095 -27.679 -11.869 1.00 92.58 422 GLU D N 1
ATOM 3876 C CA . GLU D 1 142 ? 18.109 -27.223 -10.893 1.00 95.48 422 GLU D CA 1
ATOM 3877 C C . GLU D 1 142 ? 18.570 -25.949 -10.194 1.00 91.50 422 GLU D C 1
ATOM 3878 O O . GLU D 1 142 ? 17.776 -25.021 -10.000 1.00 89.84 422 GLU D O 1
ATOM 3884 N N . LEU D 1 143 ? 19.847 -25.889 -9.804 1.00 85.17 423 LEU D N 1
ATOM 3885 C CA . LEU D 1 143 ? 20.370 -24.682 -9.173 1.00 81.88 423 LEU D CA 1
ATOM 3886 C C . LEU D 1 143 ? 20.306 -23.493 -10.124 1.00 83.49 423 LEU D C 1
ATOM 3887 O O . LEU D 1 143 ? 20.012 -22.368 -9.704 1.00 84.41 423 LEU D O 1
ATOM 3892 N N . THR D 1 144 ? 20.579 -23.724 -11.410 1.00 80.54 424 THR D N 1
ATOM 3893 C CA . THR D 1 144 ? 20.446 -22.657 -12.397 1.00 83.38 424 THR D CA 1
ATOM 3894 C C . THR D 1 144 ? 19.003 -22.176 -12.484 1.00 80.29 424 THR D C 1
ATOM 3895 O O . THR D 1 144 ? 18.736 -20.968 -12.494 1.00 76.07 424 THR D O 1
ATOM 3899 N N . GLN D 1 145 ? 18.054 -23.114 -12.540 1.00 81.00 425 GLN D N 1
ATOM 3900 C CA . GLN D 1 145 ? 16.646 -22.736 -12.596 1.00 86.10 425 GLN D CA 1
ATOM 3901 C C . GLN D 1 145 ? 16.197 -22.086 -11.294 1.00 80.21 425 GLN D C 1
ATOM 3902 O O . GLN D 1 145 ? 15.367 -21.169 -11.307 1.00 75.60 425 GLN D O 1
ATOM 3908 N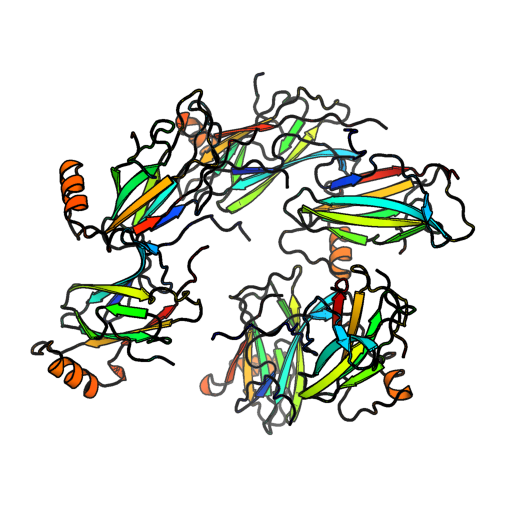 N . PHE D 1 146 ? 16.734 -22.545 -10.161 1.00 79.20 426 PHE D N 1
ATOM 3909 C CA . PHE D 1 146 ? 16.365 -21.958 -8.876 1.00 77.71 426 PHE D CA 1
ATOM 3910 C C . PHE D 1 146 ? 16.765 -20.490 -8.808 1.00 81.54 426 PHE D C 1
ATOM 3911 O O . PHE D 1 146 ? 15.955 -19.631 -8.440 1.00 85.63 426 PHE D O 1
ATOM 3919 N N . TRP D 1 147 ? 18.018 -20.183 -9.159 1.00 81.35 427 TRP D N 1
ATOM 3920 C CA . TRP D 1 147 ? 18.485 -18.802 -9.087 1.00 81.27 427 TRP D CA 1
ATOM 3921 C C . TRP D 1 147 ? 17.743 -17.901 -10.066 1.00 88.54 427 TRP D C 1
ATOM 3922 O O . TRP D 1 147 ? 17.626 -16.693 -9.829 1.00 86.20 427 TRP D O 1
ATOM 3933 N N . LYS D 1 148 ? 17.237 -18.463 -11.166 1.00 91.10 428 LYS D N 1
ATOM 3934 C CA . LYS D 1 148 ? 16.384 -17.685 -12.059 1.00 94.45 428 LYS D CA 1
ATOM 3935 C C . LYS D 1 148 ? 15.017 -17.437 -11.434 1.00 99.68 428 LYS D C 1
ATOM 3936 O O . LYS D 1 148 ? 14.413 -16.378 -11.643 1.00 104.83 428 LYS D O 1
ATOM 3942 N N . GLU D 1 149 ? 14.515 -18.399 -10.659 1.00 97.16 429 GLU D N 1
ATOM 3943 C CA . GLU D 1 149 ? 13.171 -18.315 -10.102 1.00 95.35 429 GLU D CA 1
ATOM 3944 C C . GLU D 1 149 ? 13.122 -17.614 -8.751 1.00 89.13 429 GLU D C 1
ATOM 3945 O O . GLU D 1 149 ? 12.104 -16.992 -8.426 1.00 88.41 429 GLU D O 1
ATOM 3951 N N . VAL D 1 150 ? 14.185 -17.699 -7.960 1.00 87.18 430 VAL D N 1
ATOM 3952 C CA . VAL D 1 150 ? 14.152 -17.146 -6.600 1.00 84.65 430 VAL D CA 1
ATOM 3953 C C . VAL D 1 150 ? 14.072 -15.626 -6.673 1.00 78.68 430 VAL D C 1
ATOM 3954 O O . VAL D 1 150 ? 14.766 -15.011 -7.504 1.00 76.62 430 VAL D O 1
ATOM 3958 N N . PRO D 1 151 ? 13.231 -14.980 -5.868 1.00 82.27 431 PRO D N 1
ATOM 3959 C CA . PRO D 1 151 ? 13.147 -13.518 -5.914 1.00 85.84 431 PRO D CA 1
ATOM 3960 C C . PRO D 1 151 ? 14.350 -12.859 -5.256 1.00 82.22 431 PRO D C 1
ATOM 3961 O O . PRO D 1 151 ? 15.056 -13.448 -4.435 1.00 79.41 431 PRO D O 1
ATOM 3965 N N . ARG D 1 152 ? 14.566 -11.598 -5.635 1.00 86.69 432 ARG D N 1
ATOM 3966 C CA . ARG D 1 152 ? 15.693 -10.825 -5.126 1.00 87.34 432 ARG D CA 1
ATOM 3967 C C . ARG D 1 152 ? 15.554 -10.496 -3.645 1.00 87.69 432 ARG D C 1
ATOM 3968 O O . ARG D 1 152 ? 16.563 -10.239 -2.981 1.00 84.76 432 ARG D O 1
ATOM 3976 N N . ASN D 1 153 ? 14.331 -10.518 -3.111 1.00 93.63 433 ASN D N 1
ATOM 3977 C CA . ASN D 1 153 ? 14.103 -10.119 -1.727 1.00 94.92 433 ASN D CA 1
ATOM 3978 C C . ASN D 1 153 ? 14.683 -11.111 -0.724 1.00 87.30 433 ASN D C 1
ATOM 3979 O O . ASN D 1 153 ? 14.917 -10.739 0.430 1.00 80.27 433 ASN D O 1
ATOM 3984 N N . LYS D 1 154 ? 14.931 -12.354 -1.136 1.00 85.36 434 LYS D N 1
ATOM 3985 C CA . LYS D 1 154 ? 15.340 -13.408 -0.216 1.00 81.13 434 LYS D CA 1
ATOM 3986 C C . LYS D 1 154 ? 16.840 -13.675 -0.215 1.00 76.68 434 LYS D C 1
ATOM 3987 O O . LYS D 1 154 ? 17.319 -14.409 0.657 1.00 73.02 434 LYS D O 1
ATOM 3993 N N . VAL D 1 155 ? 17.589 -13.108 -1.154 1.00 71.88 435 VAL D N 1
ATOM 3994 C CA . VAL D 1 155 ? 19.010 -13.413 -1.284 1.00 65.10 435 VAL D CA 1
ATOM 3995 C C . VAL D 1 155 ? 19.789 -12.651 -0.218 1.00 66.03 435 VAL D C 1
ATOM 3996 O O . VAL D 1 155 ? 19.711 -11.421 -0.136 1.00 69.84 435 VAL D O 1
ATOM 4000 N N . MET D 1 156 ? 20.543 -13.382 0.598 1.00 63.59 436 MET D N 1
ATOM 4001 C CA . MET D 1 156 ? 21.422 -12.792 1.597 1.00 65.39 436 MET D CA 1
ATOM 4002 C C . MET D 1 156 ? 22.838 -12.703 1.041 1.00 65.80 436 MET D C 1
ATOM 4003 O O . MET D 1 156 ? 23.324 -13.642 0.404 1.00 66.15 436 MET D O 1
ATOM 4008 N N . GLU D 1 157 ? 23.495 -11.570 1.282 1.00 65.98 437 GLU D N 1
ATOM 4009 C CA . GLU D 1 157 ? 24.826 -11.320 0.749 1.00 62.80 437 GLU D CA 1
ATOM 4010 C C . GLU D 1 157 ? 25.766 -10.874 1.859 1.00 62.44 437 GLU D C 1
ATOM 4011 O O . GLU D 1 157 ? 25.385 -10.088 2.732 1.00 66.19 437 GLU D O 1
ATOM 4017 N N . HIS D 1 158 ? 26.995 -11.382 1.814 1.00 58.98 438 HIS D N 1
ATOM 4018 C CA . HIS D 1 158 ? 28.052 -10.986 2.732 1.00 60.00 438 HIS D CA 1
ATOM 4019 C C . HIS D 1 158 ? 29.358 -10.903 1.959 1.00 62.73 438 HIS D C 1
ATOM 4020 O O . HIS D 1 158 ? 29.644 -11.760 1.118 1.00 63.66 438 HIS D O 1
ATOM 4027 N N . ARG D 1 159 ? 30.147 -9.874 2.246 1.00 61.84 439 ARG D N 1
ATOM 4028 C CA . ARG D 1 159 ? 31.363 -9.592 1.500 1.00 62.61 439 ARG D CA 1
ATOM 4029 C C . ARG D 1 159 ? 32.591 -9.839 2.363 1.00 61.26 439 ARG D C 1
ATOM 4030 O O . ARG D 1 159 ? 32.611 -9.497 3.550 1.00 65.16 439 ARG D O 1
ATOM 4038 N N . LEU D 1 160 ? 33.611 -10.439 1.758 1.00 56.20 440 LEU D N 1
ATOM 4039 C CA . LEU D 1 160 ? 34.906 -10.636 2.389 1.00 55.00 440 LEU D CA 1
ATOM 4040 C C . LEU D 1 160 ? 35.969 -9.917 1.572 1.00 58.67 440 LEU D C 1
ATOM 4041 O O . LEU D 1 160 ? 35.823 -9.736 0.360 1.00 63.95 440 LEU D O 1
ATOM 4046 N N . ARG D 1 161 ? 37.040 -9.500 2.242 1.00 57.03 441 ARG D N 1
ATOM 4047 C CA A ARG D 1 161 ? 38.134 -8.785 1.600 0.40 61.36 441 ARG D CA 1
ATOM 4048 C CA B ARG D 1 161 ? 38.131 -8.806 1.575 0.60 61.27 441 ARG D CA 1
ATOM 4049 C C . ARG D 1 161 ? 39.448 -9.505 1.869 1.00 60.25 441 ARG D C 1
ATOM 4050 O O . ARG D 1 161 ? 39.720 -9.908 3.006 1.00 56.64 441 ARG D O 1
ATOM 4065 N N . CYS D 1 162 ? 40.260 -9.651 0.825 1.00 56.19 442 CYS D N 1
ATOM 4066 C CA . CYS D 1 162 ? 41.549 -10.310 0.939 1.00 55.61 442 CYS D CA 1
ATOM 4067 C C . CYS D 1 162 ? 42.564 -9.404 1.623 1.00 58.55 442 CYS D C 1
ATOM 4068 O O . CYS D 1 162 ? 42.539 -8.179 1.475 1.00 60.80 442 CYS D O 1
ATOM 4071 N N . HIS D 1 163 ? 43.463 -10.024 2.378 1.00 59.89 443 HIS D N 1
ATOM 4072 C CA . HIS D 1 163 ? 44.601 -9.341 2.971 1.00 56.75 443 HIS D CA 1
ATOM 4073 C C . HIS D 1 163 ? 45.863 -9.763 2.230 1.00 53.96 443 HIS D C 1
ATOM 4074 O O . HIS D 1 163 ? 45.984 -10.914 1.800 1.00 50.39 443 HIS D O 1
ATOM 4081 N N . THR D 1 164 ? 46.793 -8.827 2.067 1.00 58.41 444 THR D N 1
ATOM 4082 C CA . THR D 1 164 ? 48.026 -9.138 1.362 1.00 61.67 444 THR D CA 1
ATOM 4083 C C . THR D 1 164 ? 48.882 -10.101 2.178 1.00 64.64 444 THR D C 1
ATOM 4084 O O . THR D 1 164 ? 48.771 -10.194 3.404 1.00 60.75 444 THR D O 1
ATOM 4088 N N . VAL D 1 165 ? 49.742 -10.831 1.475 1.00 71.00 445 VAL D N 1
ATOM 4089 C CA . VAL D 1 165 ? 50.708 -11.709 2.124 1.00 73.00 445 VAL D CA 1
ATOM 4090 C C . VAL D 1 165 ? 51.927 -10.880 2.505 1.00 79.14 445 VAL D C 1
ATOM 4091 O O . VAL D 1 165 ? 52.603 -10.319 1.637 1.00 79.95 445 VAL D O 1
ATOM 4095 N N . GLU D 1 166 ? 52.205 -10.797 3.802 1.00 89.17 446 GLU D N 1
ATOM 4096 C CA . GLU D 1 166 ? 53.318 -9.987 4.275 1.00 102.32 446 GLU D CA 1
ATOM 4097 C C . GLU D 1 166 ? 54.650 -10.643 3.928 1.00 110.11 446 GLU D C 1
ATOM 4098 O O . GLU D 1 166 ? 54.841 -11.847 4.121 1.00 109.78 446 GLU D O 1
ATOM 4104 N N . SER D 1 167 ? 55.572 -9.835 3.412 1.00 118.52 447 SER D N 1
ATOM 4105 C CA . SER D 1 167 ? 56.829 -10.324 2.870 1.00 124.97 447 SER D CA 1
ATOM 4106 C C . SER D 1 167 ? 57.815 -10.672 3.982 1.00 127.37 447 SER D C 1
ATOM 4107 O O . SER D 1 167 ? 57.683 -10.242 5.131 1.00 127.82 447 SER D O 1
ATOM 4110 N N . SER D 1 168 ? 58.818 -11.466 3.616 1.00 129.56 448 SER D N 1
ATOM 4111 C CA . SER D 1 168 ? 59.885 -11.858 4.529 1.00 128.53 448 SER D CA 1
ATOM 4112 C C . SER D 1 168 ? 61.084 -12.379 3.744 1.00 128.61 448 SER D C 1
ATOM 4113 O O . SER D 1 168 ? 60.968 -13.342 2.986 1.00 127.03 448 SER D O 1
ATOM 4116 N N . PRO E 1 39 ? 5.796 -33.361 10.703 1.00 117.29 319 PRO E N 1
ATOM 4117 C CA . PRO E 1 39 ? 4.635 -34.048 11.278 1.00 115.04 319 PRO E CA 1
ATOM 4118 C C . PRO E 1 39 ? 4.405 -33.688 12.742 1.00 109.83 319 PRO E C 1
ATOM 4119 O O . PRO E 1 39 ? 5.233 -33.012 13.352 1.00 110.66 319 PRO E O 1
ATOM 4123 N N . LEU E 1 40 ? 3.285 -34.142 13.295 1.00 102.20 320 LEU E N 1
ATOM 4124 C CA . LEU E 1 40 ? 2.939 -33.861 14.680 1.00 92.38 320 LEU E CA 1
ATOM 4125 C C . LEU E 1 40 ? 3.587 -34.887 15.600 1.00 83.81 320 LEU E C 1
ATOM 4126 O O . LEU E 1 40 ? 3.643 -36.078 15.281 1.00 83.56 320 LEU E O 1
ATOM 4131 N N . SER E 1 41 ? 4.077 -34.417 16.744 1.00 75.10 321 SER E N 1
ATOM 4132 C CA . SER E 1 41 ? 4.619 -35.306 17.769 1.00 68.41 321 SER E CA 1
ATOM 4133 C C . SER E 1 41 ? 3.447 -35.920 18.520 1.00 65.37 321 SER E C 1
ATOM 4134 O O . SER E 1 41 ? 2.826 -35.272 19.367 1.00 68.00 321 SER E O 1
ATOM 4137 N N . VAL E 1 42 ? 3.131 -37.174 18.208 1.00 58.46 322 VAL E N 1
ATOM 4138 C CA . VAL E 1 42 ? 1.981 -37.847 18.803 1.00 56.48 322 VAL E CA 1
ATOM 4139 C C . VAL E 1 42 ? 2.279 -39.335 18.910 1.00 54.33 322 VAL E C 1
ATOM 4140 O O . VAL E 1 42 ? 2.724 -39.962 17.944 1.00 51.57 322 VAL E O 1
ATOM 4144 N N . PHE E 1 43 ? 2.054 -39.895 20.094 1.00 50.18 323 PHE E N 1
ATOM 4145 C CA . PHE E 1 43 ? 2.052 -41.338 20.270 1.00 41.63 323 PHE E CA 1
ATOM 4146 C C . PHE E 1 43 ? 0.667 -41.873 19.941 1.00 40.85 323 PHE E C 1
ATOM 4147 O O . PHE E 1 43 ? -0.345 -41.259 20.287 1.00 41.75 323 PHE E O 1
ATOM 4155 N N . LYS E 1 44 ? 0.626 -43.019 19.269 1.00 42.34 324 LYS E N 1
ATOM 4156 C CA . LYS E 1 44 ? -0.627 -43.647 18.868 1.00 42.06 324 LYS E CA 1
ATOM 4157 C C . LYS E 1 44 ? -0.701 -45.042 19.470 1.00 39.89 324 LYS E C 1
ATOM 4158 O O . LYS E 1 44 ? 0.135 -45.900 19.166 1.00 41.55 324 LYS E O 1
ATOM 4164 N N . GLY E 1 45 ? -1.697 -45.259 20.326 1.00 35.43 325 GLY E N 1
ATOM 4165 C CA . GLY E 1 45 ? -1.949 -46.557 20.902 1.00 29.66 325 GLY E CA 1
ATOM 4166 C C . GLY E 1 45 ? -3.356 -47.023 20.593 1.00 34.96 325 GLY E C 1
ATOM 4167 O O . GLY E 1 45 ? -4.145 -46.309 19.968 1.00 36.00 325 GLY E O 1
ATOM 4168 N N . PRO E 1 46 ? -3.704 -48.236 21.031 1.00 33.19 326 PRO E N 1
ATOM 4169 C CA . PRO E 1 46 ? -5.046 -48.761 20.730 1.00 32.76 326 PRO E CA 1
ATOM 4170 C C . PRO E 1 46 ? -6.166 -48.027 21.451 1.00 38.99 326 PRO E C 1
ATOM 4171 O O . PRO E 1 46 ? -7.328 -48.151 21.041 1.00 41.05 326 PRO E O 1
ATOM 4175 N N . LEU E 1 47 ? -5.866 -47.267 22.501 1.00 37.10 327 LEU E N 1
ATOM 4176 C CA . LEU E 1 47 ? -6.886 -46.532 23.241 1.00 38.26 327 LEU E CA 1
ATOM 4177 C C . LEU E 1 47 ? -6.775 -45.024 23.095 1.00 40.11 327 LEU E C 1
ATOM 4178 O O . LEU E 1 47 ? -7.793 -44.354 22.904 1.00 43.57 327 LEU E O 1
ATOM 4183 N N . LEU E 1 48 ? -5.569 -44.468 23.177 1.00 39.86 328 LEU E N 1
ATOM 4184 C CA . LEU E 1 48 ? -5.382 -43.026 23.165 1.00 44.11 328 LEU E CA 1
ATOM 4185 C C . LEU E 1 48 ? -4.314 -42.624 22.159 1.00 43.41 328 LEU E C 1
ATOM 4186 O O . LEU E 1 48 ? -3.396 -43.389 21.855 1.00 40.49 328 LEU E O 1
ATOM 4191 N N . HIS E 1 49 ? -4.455 -41.405 21.647 1.00 42.19 329 HIS E N 1
ATOM 4192 C CA . HIS E 1 49 ? -3.359 -40.677 21.029 1.00 42.62 329 HIS E CA 1
ATOM 4193 C C . HIS E 1 49 ? -2.884 -39.617 22.014 1.00 44.72 329 HIS E C 1
ATOM 4194 O O . HIS E 1 49 ? -3.698 -38.917 22.624 1.00 47.46 329 HIS E O 1
ATOM 4201 N N . ILE E 1 50 ? -1.568 -39.510 22.181 1.00 39.68 330 ILE E N 1
ATOM 4202 C CA . ILE E 1 50 ? -0.982 -38.662 23.213 1.00 42.04 330 ILE E CA 1
ATOM 4203 C C . ILE E 1 50 ? -0.016 -37.686 22.559 1.00 47.15 330 ILE E C 1
ATOM 4204 O O . ILE E 1 50 ? 0.930 -38.103 21.879 1.00 46.12 330 ILE E O 1
ATOM 4209 N N . SER E 1 51 ? -0.248 -36.392 22.771 1.00 48.38 331 SER E N 1
ATOM 4210 C CA . SER E 1 51 ? 0.632 -35.338 22.304 1.00 52.40 331 SER E CA 1
ATOM 4211 C C . SER E 1 51 ? 1.187 -34.574 23.499 1.00 55.45 331 SER E C 1
ATOM 4212 O O . SER E 1 51 ? 0.410 -34.128 24.356 1.00 57.82 331 SER E O 1
ATOM 4215 N N . PRO E 1 52 ? 2.514 -34.406 23.606 1.00 52.95 332 PRO E N 1
ATOM 4216 C CA . PRO E 1 52 ? 3.516 -34.907 22.660 1.00 52.22 332 PRO E CA 1
ATOM 4217 C C . PRO E 1 52 ? 3.766 -36.406 22.800 1.00 51.83 332 PRO E C 1
ATOM 4218 O O . PRO E 1 52 ? 3.222 -37.039 23.705 1.00 51.07 332 PRO E O 1
ATOM 4222 N N . ALA E 1 53 ? 4.588 -36.958 21.908 1.00 49.32 333 ALA E N 1
ATOM 4223 C CA . ALA E 1 53 ? 4.830 -38.396 21.909 1.00 45.12 333 ALA E CA 1
ATOM 4224 C C . ALA E 1 53 ? 5.743 -38.820 23.052 1.00 46.08 333 ALA E C 1
ATOM 4225 O O . ALA E 1 53 ? 5.521 -39.869 23.666 1.00 49.92 333 ALA E O 1
ATOM 4227 N N . GLU E 1 54 ? 6.776 -38.029 23.350 1.00 44.38 334 GLU E N 1
ATOM 4228 C CA . GLU E 1 54 ? 7.768 -38.440 24.337 1.00 47.38 334 GLU E CA 1
ATOM 4229 C C . GLU E 1 54 ? 8.201 -37.296 25.249 1.00 46.70 334 GLU E C 1
ATOM 4230 O O . GLU E 1 54 ? 8.151 -37.424 26.477 1.00 47.68 334 GLU E O 1
ATOM 4236 N N . GLU E 1 55 ? 8.634 -36.182 24.665 1.00 48.02 335 GLU E N 1
ATOM 4237 C CA . GLU E 1 55 ? 9.322 -35.125 25.398 1.00 54.12 335 GLU E CA 1
ATOM 4238 C C . GLU E 1 55 ? 8.373 -33.984 25.741 1.00 53.27 335 GLU E C 1
ATOM 4239 O O . GLU E 1 55 ? 7.704 -33.438 24.858 1.00 56.45 335 GLU E O 1
ATOM 4245 N N . LEU E 1 56 ? 8.336 -33.618 27.021 1.00 50.87 336 LEU E N 1
ATOM 4246 C CA . LEU E 1 56 ? 7.562 -32.480 27.502 1.00 51.47 336 LEU E CA 1
ATOM 4247 C C . LEU E 1 56 ? 8.483 -31.273 27.634 1.00 51.18 336 LEU E C 1
ATOM 4248 O O . LEU E 1 56 ? 9.496 -31.335 28.339 1.00 52.74 336 LEU E O 1
ATOM 4253 N N . TYR E 1 57 ? 8.132 -30.183 26.959 1.00 51.13 337 TYR E N 1
ATOM 4254 C CA . TYR E 1 57 ? 8.883 -28.936 27.025 1.00 54.44 337 TYR E CA 1
ATOM 4255 C C . TYR E 1 57 ? 8.043 -27.880 27.729 1.00 57.98 337 TYR E C 1
ATOM 4256 O O . TYR E 1 57 ? 6.856 -27.721 27.425 1.00 55.72 337 TYR E O 1
ATOM 4265 N N . PHE E 1 58 ? 8.661 -27.162 28.663 1.00 59.16 338 PHE E N 1
ATOM 4266 C CA . PHE E 1 58 ? 7.974 -26.170 29.479 1.00 59.28 338 PHE E CA 1
ATOM 4267 C C . PHE E 1 58 ? 8.226 -24.771 28.931 1.00 60.82 338 PHE E C 1
ATOM 4268 O O . PHE E 1 58 ? 9.368 -24.416 28.619 1.00 60.60 338 PHE E O 1
ATOM 4276 N N . GLY E 1 59 ? 7.158 -23.981 28.821 1.00 61.32 339 GLY E N 1
ATOM 4277 C CA . GLY E 1 59 ? 7.243 -22.595 28.426 1.00 59.65 339 GLY E CA 1
ATOM 4278 C C . GLY E 1 59 ? 6.841 -21.659 29.556 1.00 61.07 339 GLY E C 1
ATOM 4279 O O . GLY E 1 59 ? 6.479 -22.073 30.654 1.00 59.56 339 GLY E O 1
ATOM 4280 N N . SER E 1 60 ? 6.908 -20.366 29.256 1.00 63.97 340 SER E N 1
ATOM 4281 C CA . SER E 1 60 ? 6.585 -19.316 30.213 1.00 61.87 340 SER E CA 1
ATOM 4282 C C . SER E 1 60 ? 5.262 -18.666 29.832 1.00 60.21 340 SER E C 1
ATOM 4283 O O . SER E 1 60 ? 5.045 -18.331 28.664 1.00 55.64 340 SER E O 1
ATOM 4286 N N . THR E 1 61 ? 4.390 -18.485 30.818 1.00 66.01 341 THR E N 1
ATOM 4287 C CA . THR E 1 61 ? 3.071 -17.921 30.581 1.00 68.29 341 THR E CA 1
ATOM 4288 C C . THR E 1 61 ? 3.084 -16.408 30.765 1.00 73.38 341 THR E C 1
ATOM 4289 O O . THR E 1 61 ? 3.989 -15.834 31.375 1.00 73.68 341 THR E O 1
ATOM 4293 N N . GLU E 1 62 ? 2.050 -15.762 30.218 1.00 78.99 342 GLU E N 1
ATOM 4294 C CA . GLU E 1 62 ? 1.878 -14.329 30.429 1.00 83.50 342 GLU E CA 1
ATOM 4295 C C . GLU E 1 62 ? 1.628 -14.012 31.897 1.00 87.19 342 GLU E C 1
ATOM 4296 O O . GLU E 1 62 ? 1.987 -12.928 32.370 1.00 87.54 342 GLU E O 1
ATOM 4302 N N . SER E 1 63 ? 1.027 -14.949 32.633 1.00 89.12 343 SER E N 1
ATOM 4303 C CA . SER E 1 63 ? 0.784 -14.749 34.057 1.00 91.29 343 SER E CA 1
ATOM 4304 C C . SER E 1 63 ? 2.055 -14.859 34.888 1.00 94.57 343 SER E C 1
ATOM 4305 O O . SER E 1 63 ? 2.072 -14.397 36.033 1.00 97.64 343 SER E O 1
ATOM 4308 N N . GLY E 1 64 ? 3.108 -15.457 34.345 1.00 98.89 344 GLY E N 1
ATOM 4309 C CA . GLY E 1 64 ? 4.391 -15.516 35.015 1.00 97.78 344 GLY E CA 1
ATOM 4310 C C . GLY E 1 64 ? 4.789 -16.858 35.587 1.00 95.32 344 GLY E C 1
ATOM 4311 O O . GLY E 1 64 ? 5.640 -16.896 36.482 1.00 100.04 344 GLY E O 1
ATOM 4312 N N . GLU E 1 65 ? 4.204 -17.951 35.108 1.00 87.93 345 GLU E N 1
ATOM 4313 C CA . GLU E 1 65 ? 4.522 -19.287 35.581 1.00 83.90 345 GLU E CA 1
ATOM 4314 C C . GLU E 1 65 ? 4.963 -20.160 34.414 1.00 78.10 345 GLU E C 1
ATOM 4315 O O . GLU E 1 65 ? 4.739 -19.836 33.245 1.00 76.47 345 GLU E O 1
ATOM 4321 N N . LYS E 1 66 ? 5.604 -21.273 34.751 1.00 74.29 346 LYS E N 1
ATOM 4322 C CA . LYS E 1 66 ? 6.027 -22.272 33.781 1.00 66.87 346 LYS E CA 1
ATOM 4323 C C . LYS E 1 66 ? 4.997 -23.391 33.721 1.00 63.39 346 LYS E C 1
ATOM 4324 O O . LYS E 1 66 ? 4.443 -23.791 34.749 1.00 65.58 346 LYS E O 1
ATOM 4328 N N . LYS E 1 67 ? 4.740 -23.893 32.515 1.00 59.45 347 LYS E N 1
ATOM 4329 C CA . LYS E 1 67 ? 3.813 -25.006 32.353 1.00 61.25 347 LYS E CA 1
ATOM 4330 C C . LYS E 1 67 ? 4.053 -25.680 31.010 1.00 58.47 347 LYS E C 1
ATOM 4331 O O . LYS E 1 67 ? 4.629 -25.093 30.090 1.00 58.22 347 LYS E O 1
ATOM 4337 N N . THR E 1 68 ? 3.605 -26.930 30.919 1.00 56.03 348 THR E N 1
ATOM 4338 C CA . THR E 1 68 ? 3.613 -27.699 29.684 1.00 54.71 348 THR E CA 1
ATOM 4339 C C . THR E 1 68 ? 2.236 -28.322 29.492 1.00 56.30 348 THR E C 1
ATOM 4340 O O . THR E 1 68 ? 1.364 -28.229 30.360 1.00 57.19 348 THR E O 1
ATOM 4344 N N . LEU E 1 69 ? 2.040 -28.970 28.345 1.00 49.59 349 LEU E N 1
ATOM 4345 C CA . LEU E 1 69 ? 0.725 -29.463 27.960 1.00 52.00 349 LEU E CA 1
ATOM 4346 C C . LEU E 1 69 ? 0.793 -30.929 27.557 1.00 52.57 349 LEU E C 1
ATOM 4347 O O . LEU E 1 69 ? 1.754 -31.368 26.917 1.00 52.25 349 LEU E O 1
ATOM 4352 N N . ILE E 1 70 ? -0.236 -31.681 27.945 1.00 47.62 350 ILE E N 1
ATOM 4353 C CA . ILE E 1 70 ? -0.442 -33.057 27.507 1.00 46.69 350 ILE E CA 1
ATOM 4354 C C . ILE E 1 70 ? -1.857 -33.159 26.960 1.00 48.93 350 ILE E C 1
ATOM 4355 O O . ILE E 1 70 ? -2.819 -32.810 27.653 1.00 57.63 350 ILE E O 1
ATOM 4360 N N . VAL E 1 71 ? -1.986 -33.631 25.723 1.00 40.42 351 VAL E N 1
ATOM 4361 C CA . VAL E 1 71 ? -3.277 -33.745 25.054 1.00 40.52 351 VAL E CA 1
ATOM 4362 C C . VAL E 1 71 ? -3.545 -35.219 24.782 1.00 38.92 351 VAL E C 1
ATOM 4363 O O . VAL E 1 71 ? -2.744 -35.890 24.119 1.00 38.79 351 VAL E O 1
ATOM 4367 N N . LEU E 1 72 ? -4.666 -35.716 25.293 1.00 33.12 352 LEU E N 1
ATOM 4368 C CA . LEU E 1 72 ? -5.109 -37.082 25.067 1.00 39.02 352 LEU E CA 1
ATOM 4369 C C . LEU E 1 72 ? -6.312 -37.078 24.132 1.00 43.35 352 LEU E C 1
ATOM 4370 O O . LEU E 1 72 ? -7.108 -36.136 24.127 1.00 43.32 352 LEU E O 1
ATOM 4375 N N . THR E 1 73 ? -6.441 -38.139 23.338 1.00 40.42 353 THR E N 1
ATOM 4376 C CA . THR E 1 73 ? -7.553 -38.272 22.403 1.00 41.18 353 THR E CA 1
ATOM 4377 C C . THR E 1 73 ? -8.065 -39.702 22.441 1.00 43.51 353 THR E C 1
ATOM 4378 O O . THR E 1 73 ? -7.305 -40.643 22.194 1.00 46.16 353 THR E O 1
ATOM 4382 N N . ASN E 1 74 ? -9.351 -39.859 22.748 1.00 43.44 354 ASN E N 1
ATOM 4383 C CA . ASN E 1 74 ? -9.989 -41.170 22.788 1.00 46.33 354 ASN E CA 1
ATOM 4384 C C . ASN E 1 74 ? -10.304 -41.623 21.366 1.00 47.02 354 ASN E C 1
ATOM 4385 O O . ASN E 1 74 ? -11.098 -40.984 20.668 1.00 43.02 354 ASN E O 1
ATOM 4390 N N . VAL E 1 75 ? -9.692 -42.725 20.940 1.00 46.15 355 VAL E N 1
ATOM 4391 C CA . VAL E 1 75 ? -9.904 -43.262 19.602 1.00 40.00 355 VAL E CA 1
ATOM 4392 C C . VAL E 1 75 ? -10.697 -44.568 19.642 1.00 47.65 355 VAL E C 1
ATOM 4393 O O . VAL E 1 75 ? -10.658 -45.345 18.688 1.00 51.47 355 VAL E O 1
ATOM 4397 N N . THR E 1 76 ? -11.418 -44.824 20.729 1.00 43.16 356 THR E N 1
ATOM 4398 C CA . THR E 1 76 ? -12.265 -46.001 20.855 1.00 43.45 356 THR E CA 1
ATOM 4399 C C . THR E 1 76 ? -13.732 -45.585 20.799 1.00 47.01 356 THR E C 1
ATOM 4400 O O . THR E 1 76 ? -14.068 -44.401 20.711 1.00 50.86 356 THR E O 1
ATOM 4404 N N . LYS E 1 77 ? -14.615 -46.582 20.856 1.00 46.55 357 LYS E N 1
ATOM 4405 C CA . LYS E 1 77 ? -16.048 -46.324 20.818 1.00 51.36 357 LYS E CA 1
ATOM 4406 C C . LYS E 1 77 ? -16.632 -45.994 22.185 1.00 51.47 357 LYS E C 1
ATOM 4407 O O . LYS E 1 77 ? -17.789 -45.567 22.256 1.00 50.61 357 LYS E O 1
ATOM 4409 N N . ASN E 1 78 ? -15.871 -46.172 23.260 1.00 51.32 358 ASN E N 1
ATOM 4410 C CA . ASN E 1 78 ? -16.370 -45.999 24.615 1.00 50.56 358 ASN E CA 1
ATOM 4411 C C . ASN E 1 78 ? -15.556 -44.945 25.355 1.00 47.54 358 ASN E C 1
ATOM 4412 O O . ASN E 1 78 ? -14.508 -44.487 24.893 1.00 48.85 358 ASN E O 1
ATOM 4417 N N . ILE E 1 79 ? -16.064 -44.563 26.528 1.00 45.48 359 ILE E N 1
ATOM 4418 C CA . ILE E 1 79 ? -15.351 -43.636 27.396 1.00 50.29 359 ILE E CA 1
ATOM 4419 C C . ILE E 1 79 ? -14.079 -44.297 27.907 1.00 49.25 359 ILE E C 1
ATOM 4420 O O . ILE E 1 79 ? -14.075 -45.478 28.280 1.00 51.49 359 ILE E O 1
ATOM 4425 N N . VAL E 1 80 ? -12.985 -43.541 27.918 1.00 48.73 360 VAL E N 1
ATOM 4426 C CA . VAL E 1 80 ? -11.699 -44.019 28.412 1.00 45.51 360 VAL E CA 1
ATOM 4427 C C . VAL E 1 80 ? -11.385 -43.282 29.705 1.00 43.54 360 VAL E C 1
ATOM 4428 O O . VAL E 1 80 ? -11.330 -42.046 29.727 1.00 43.66 360 VAL E O 1
ATOM 4432 N N . ALA E 1 81 ? -11.192 -44.037 30.782 1.00 41.96 361 ALA E N 1
ATOM 4433 C CA . ALA E 1 81 ? -10.708 -43.466 32.028 1.00 37.77 361 ALA E CA 1
ATOM 4434 C C . ALA E 1 81 ? -9.195 -43.319 31.965 1.00 40.68 361 ALA E C 1
ATOM 4435 O O . ALA E 1 81 ? -8.500 -44.170 31.403 1.00 46.08 361 ALA E O 1
ATOM 4437 N N . PHE E 1 82 ? -8.681 -42.231 32.535 1.00 38.39 362 PHE E N 1
ATOM 4438 C CA . PHE E 1 82 ? -7.246 -41.994 32.509 1.00 41.66 362 PHE E CA 1
ATOM 4439 C C . PHE E 1 82 ? -6.786 -41.365 33.814 1.00 42.55 362 PHE E C 1
ATOM 4440 O O . PHE E 1 82 ? -7.509 -40.570 34.422 1.00 46.51 362 PHE E O 1
ATOM 4448 N N . LYS E 1 83 ? -5.576 -41.730 34.234 1.00 38.53 363 LYS E N 1
ATOM 4449 C CA . LYS E 1 83 ? -4.925 -41.144 35.395 1.00 42.05 363 LYS E CA 1
ATOM 4450 C C . LYS E 1 83 ? -3.495 -40.779 35.027 1.00 44.81 363 LYS E C 1
ATOM 4451 O O . LYS E 1 83 ? -2.881 -41.407 34.160 1.00 40.09 363 LYS E O 1
ATOM 4457 N N . VAL E 1 84 ? -2.968 -39.756 35.693 1.00 47.16 364 VAL E N 1
ATOM 4458 C CA . VAL E 1 84 ? -1.627 -39.250 35.429 1.00 49.33 364 VAL E CA 1
ATOM 4459 C C . VAL E 1 84 ? -0.776 -39.494 36.665 1.00 47.50 364 VAL E C 1
ATOM 4460 O O . VAL E 1 84 ? -1.125 -39.052 37.767 1.00 50.42 364 VAL E O 1
ATOM 4464 N N . ARG E 1 85 ? 0.337 -40.199 36.486 1.00 46.40 365 ARG E N 1
ATOM 4465 C CA . ARG E 1 85 ? 1.288 -40.450 37.555 1.00 50.14 365 ARG E CA 1
ATOM 4466 C C . ARG E 1 85 ? 2.631 -39.827 37.199 1.00 47.18 365 ARG E C 1
ATOM 4467 O O . ARG E 1 85 ? 2.939 -39.590 36.028 1.00 45.51 365 ARG E O 1
ATOM 4475 N N . THR E 1 86 ? 3.433 -39.560 38.227 1.00 48.11 366 THR E N 1
ATOM 4476 C CA . THR E 1 86 ? 4.707 -38.886 38.028 1.00 50.60 366 THR E CA 1
ATOM 4477 C C . THR E 1 86 ? 5.715 -39.387 39.051 1.00 50.57 366 THR E C 1
ATOM 4478 O O . THR E 1 86 ? 5.354 -39.889 40.119 1.00 50.24 366 THR E O 1
ATOM 4482 N N . THR E 1 87 ? 6.996 -39.245 38.705 1.00 51.36 367 THR E N 1
ATOM 4483 C CA . THR E 1 87 ? 8.072 -39.634 39.606 1.00 53.00 367 THR E CA 1
ATOM 4484 C C . THR E 1 87 ? 8.328 -38.599 40.693 1.00 54.49 367 THR E C 1
ATOM 4485 O O . THR E 1 87 ? 8.995 -38.914 41.685 1.00 56.63 367 THR E O 1
ATOM 4489 N N . ALA E 1 88 ? 7.815 -37.380 40.533 1.00 52.77 368 ALA E N 1
ATOM 4490 C CA . ALA E 1 88 ? 7.990 -36.302 41.506 1.00 57.99 368 ALA E CA 1
ATOM 4491 C C . ALA E 1 88 ? 6.640 -35.641 41.746 1.00 56.70 368 ALA E C 1
ATOM 4492 O O . ALA E 1 88 ? 6.352 -34.568 41.196 1.00 52.96 368 ALA E O 1
ATOM 4494 N N . PRO E 1 89 ? 5.785 -36.252 42.571 1.00 54.52 369 PRO E N 1
ATOM 4495 C CA . PRO E 1 89 ? 4.438 -35.694 42.776 1.00 54.40 369 PRO E CA 1
ATOM 4496 C C . PRO E 1 89 ? 4.422 -34.393 43.560 1.00 62.65 369 PRO E C 1
ATOM 4497 O O . PRO E 1 89 ? 3.429 -33.660 43.481 1.00 68.83 369 PRO E O 1
ATOM 4501 N N . GLU E 1 90 ? 5.477 -34.081 44.309 1.00 61.88 370 GLU E N 1
ATOM 4502 C CA . GLU E 1 90 ? 5.550 -32.841 45.069 1.00 69.70 370 GLU E CA 1
ATOM 4503 C C . GLU E 1 90 ? 6.227 -31.717 44.297 1.00 72.37 370 GLU E C 1
ATOM 4504 O O . GLU E 1 90 ? 6.514 -30.666 44.880 1.00 77.20 370 GLU E O 1
ATOM 4510 N N . LYS E 1 91 ? 6.486 -31.912 43.003 1.00 71.63 371 LYS E N 1
ATOM 4511 C CA . LYS E 1 91 ? 7.104 -30.889 42.173 1.00 71.93 371 LYS E CA 1
ATOM 4512 C C . LYS E 1 91 ? 6.171 -30.292 41.132 1.00 65.97 371 LYS E C 1
ATOM 4513 O O . LYS E 1 91 ? 6.427 -29.175 40.673 1.00 60.73 371 LYS E O 1
ATOM 4519 N N . TYR E 1 92 ? 5.101 -30.990 40.756 1.00 63.92 372 TYR E N 1
ATOM 4520 C CA . TYR E 1 92 ? 4.243 -30.558 39.663 1.00 60.57 372 TYR E CA 1
ATOM 4521 C C . TYR E 1 92 ? 2.783 -30.547 40.091 1.00 55.04 372 TYR E C 1
ATOM 4522 O O . TYR E 1 92 ? 2.369 -31.291 40.984 1.00 52.53 372 TYR E O 1
ATOM 4531 N N . ARG E 1 93 ? 2.010 -29.691 39.430 1.00 52.79 373 ARG E N 1
ATOM 4532 C CA . ARG E 1 93 ? 0.558 -29.656 39.548 1.00 57.51 373 ARG E CA 1
ATOM 4533 C C . ARG E 1 93 ? -0.029 -30.176 38.242 1.00 57.89 373 ARG E C 1
ATOM 4534 O O . ARG E 1 93 ? 0.235 -29.614 37.174 1.00 60.98 373 ARG E O 1
ATOM 4542 N N . VAL E 1 94 ? -0.812 -31.247 38.326 1.00 54.93 374 VAL E N 1
ATOM 4543 C CA . VAL E 1 94 ? -1.368 -31.911 37.152 1.00 54.48 374 VAL E CA 1
ATOM 4544 C C . VAL E 1 94 ? -2.884 -31.790 37.205 1.00 54.58 374 VAL E C 1
ATOM 4545 O O . VAL E 1 94 ? -3.522 -32.322 38.122 1.00 53.88 374 VAL E O 1
ATOM 4549 N N . LYS E 1 95 ? -3.458 -31.110 36.216 1.00 52.71 375 LYS E N 1
ATOM 4550 C CA . LYS E 1 95 ? -4.897 -30.888 36.190 1.00 57.02 375 LYS E CA 1
ATOM 4551 C C . LYS E 1 95 ? -5.435 -31.008 34.769 1.00 53.37 375 LYS E C 1
ATOM 4552 O O . LYS E 1 95 ? -5.056 -30.221 33.892 1.00 50.41 375 LYS E O 1
ATOM 4558 N N . PRO E 1 96 ? -6.317 -31.982 34.496 1.00 53.56 376 PRO E N 1
ATOM 4559 C CA . PRO E 1 96 ? -6.743 -32.983 35.478 1.00 50.50 376 PRO E CA 1
ATOM 4560 C C . PRO E 1 96 ? -5.772 -34.157 35.565 1.00 51.57 376 PRO E C 1
ATOM 4561 O O . PRO E 1 96 ? -5.001 -34.392 34.635 1.00 57.42 376 PRO E O 1
ATOM 4565 N N . SER E 1 97 ? -5.817 -34.885 36.679 1.00 51.26 377 SER E N 1
ATOM 4566 C CA . SER E 1 97 ? -4.943 -36.026 36.899 1.00 51.65 377 SER E CA 1
ATOM 4567 C C . SER E 1 97 ? -5.687 -37.340 37.084 1.00 48.69 377 SER E C 1
ATOM 4568 O O . SER E 1 97 ? -5.038 -38.391 37.140 1.00 48.73 377 SER E O 1
ATOM 4571 N N . ASN E 1 98 ? -7.017 -37.313 37.180 1.00 46.04 378 ASN E N 1
ATOM 4572 C CA . ASN E 1 98 ? -7.805 -38.523 37.429 1.00 45.40 378 ASN E CA 1
ATOM 4573 C C . ASN E 1 98 ? -9.218 -38.228 36.914 1.00 47.06 378 ASN E C 1
ATOM 4574 O O . ASN E 1 98 ? -10.043 -37.671 37.636 1.00 43.45 378 ASN E O 1
ATOM 4579 N N . SER E 1 99 ? -9.477 -38.605 35.660 1.00 50.47 379 SER E N 1
ATOM 4580 C CA . SER E 1 99 ? -10.744 -38.221 35.037 1.00 46.93 379 SER E CA 1
ATOM 4581 C C . SER E 1 99 ? -11.073 -39.217 33.921 1.00 46.94 379 SER E C 1
ATOM 4582 O O . SER E 1 99 ? -10.677 -40.381 33.984 1.00 49.76 379 SER E O 1
ATOM 4585 N N . SER E 1 100 ? -11.809 -38.749 32.911 1.00 46.35 380 SER E N 1
ATOM 4586 C CA . SER E 1 100 ? -12.205 -39.589 31.791 1.00 46.11 380 SER E CA 1
ATOM 4587 C C . SER E 1 100 ? -12.299 -38.735 30.534 1.00 46.97 380 SER E C 1
ATOM 4588 O O . SER E 1 100 ? -12.371 -37.505 30.598 1.00 47.32 380 SER E O 1
ATOM 4591 N N . CYS E 1 101 ? -12.306 -39.410 29.385 1.00 52.28 381 CYS E N 1
ATOM 4592 C CA . CYS E 1 101 ? -12.386 -38.755 28.084 1.00 47.98 381 CYS E CA 1
ATOM 4593 C C . CYS E 1 101 ? -13.424 -39.471 27.233 1.00 46.46 381 CYS E C 1
ATOM 4594 O O . CYS E 1 101 ? -13.326 -40.684 27.020 1.00 49.94 381 CYS E O 1
ATOM 4597 N N . ASP E 1 102 ? -14.411 -38.719 26.749 1.00 42.70 382 ASP E N 1
ATOM 4598 C CA . ASP E 1 102 ? -15.460 -39.285 25.921 1.00 46.84 382 ASP E CA 1
ATOM 4599 C C . ASP E 1 102 ? -14.896 -39.739 24.575 1.00 45.36 382 ASP E C 1
ATOM 4600 O O . ASP E 1 102 ? -13.859 -39.245 24.128 1.00 48.27 382 ASP E O 1
ATOM 4605 N N . PRO E 1 103 ? -15.559 -40.691 23.917 1.00 44.95 383 PRO E N 1
ATOM 4606 C CA . PRO E 1 103 ? -15.047 -41.195 22.636 1.00 48.47 383 PRO E CA 1
ATOM 4607 C C . PRO E 1 103 ? -14.978 -40.099 21.584 1.00 48.66 383 PRO E C 1
ATOM 4608 O O . PRO E 1 103 ? -15.911 -39.311 21.416 1.00 54.02 383 PRO E O 1
ATOM 4612 N N . GLY E 1 104 ? -13.852 -40.057 20.872 1.00 44.31 384 GLY E N 1
ATOM 4613 C CA . GLY E 1 104 ? -13.601 -39.039 19.878 1.00 44.83 384 GLY E CA 1
ATOM 4614 C C . GLY E 1 104 ? -13.153 -37.701 20.425 1.00 50.47 384 GLY E C 1
ATOM 4615 O O . GLY E 1 104 ? -12.548 -36.918 19.683 1.00 52.95 384 GLY E O 1
ATOM 4616 N N . ALA E 1 105 ? -13.419 -37.415 21.697 1.00 47.75 385 ALA E N 1
ATOM 4617 C CA . ALA E 1 105 ? -13.082 -36.128 22.280 1.00 48.06 385 ALA E CA 1
ATOM 4618 C C . ALA E 1 105 ? -11.613 -36.087 22.698 1.00 41.88 385 ALA E C 1
ATOM 4619 O O . ALA E 1 105 ? -10.908 -37.100 22.716 1.00 39.65 385 ALA E O 1
ATOM 4621 N N . SER E 1 106 ? -11.156 -34.886 23.043 1.00 43.15 386 SER E N 1
ATOM 4622 C CA . SER E 1 106 ? -9.799 -34.667 23.513 1.00 46.04 386 SER E CA 1
ATOM 4623 C C . SER E 1 106 ? -9.834 -33.887 24.819 1.00 44.42 386 SER E C 1
ATOM 4624 O O . SER E 1 106 ? -10.744 -33.090 25.060 1.00 44.39 386 SER E O 1
ATOM 4627 N N . VAL E 1 107 ? -8.832 -34.124 25.661 1.00 41.08 387 VAL E N 1
ATOM 4628 C CA . VAL E 1 107 ? -8.719 -33.465 26.956 1.00 44.21 387 VAL E CA 1
ATOM 4629 C C . VAL E 1 107 ? -7.310 -32.906 27.091 1.00 46.45 387 VAL E C 1
ATOM 4630 O O . VAL E 1 107 ? -6.331 -33.590 26.771 1.00 48.08 387 VAL E O 1
ATOM 4634 N N . ASP E 1 108 ? -7.210 -31.659 27.543 1.00 46.21 388 ASP E N 1
ATOM 4635 C CA . ASP E 1 108 ? -5.929 -31.000 27.756 1.00 50.94 388 ASP E CA 1
ATOM 4636 C C . ASP E 1 108 ? -5.527 -31.130 29.218 1.00 52.34 388 ASP E C 1
ATOM 4637 O O . ASP E 1 108 ? -6.308 -30.792 30.114 1.00 60.10 388 ASP E O 1
ATOM 4642 N N . ILE E 1 109 ? -4.313 -31.617 29.454 1.00 47.11 389 ILE E N 1
ATOM 4643 C CA . ILE E 1 109 ? -3.767 -31.777 30.797 1.00 46.78 389 ILE E CA 1
ATOM 4644 C C . ILE E 1 109 ? -2.675 -30.734 30.985 1.00 45.46 389 ILE E C 1
ATOM 4645 O O . ILE E 1 109 ? -1.660 -30.751 30.276 1.00 41.87 389 ILE E O 1
ATOM 4650 N N . VAL E 1 110 ? -2.882 -29.829 31.935 1.00 45.18 390 VAL E N 1
ATOM 4651 C CA . VAL E 1 110 ? -1.921 -28.773 32.230 1.00 43.42 390 VAL E CA 1
ATOM 4652 C C . VAL E 1 110 ? -0.977 -29.268 33.318 1.00 48.32 390 VAL E C 1
ATOM 4653 O O . VAL E 1 110 ? -1.415 -29.648 34.409 1.00 52.00 390 VAL E O 1
ATOM 4657 N N . VAL E 1 111 ? 0.319 -29.267 33.019 1.00 44.41 391 VAL E N 1
ATOM 4658 C CA . VAL E 1 111 ? 1.354 -29.674 33.961 1.00 47.36 391 VAL E CA 1
ATOM 4659 C C . VAL E 1 111 ? 2.233 -28.459 34.223 1.00 59.72 391 VAL E C 1
ATOM 4660 O O . VAL E 1 111 ? 2.947 -27.996 33.325 1.00 65.03 391 VAL E O 1
ATOM 4664 N N . SER E 1 112 ? 2.184 -27.944 35.450 1.00 57.53 392 SER E N 1
ATOM 4665 C CA . SER E 1 112 ? 2.953 -26.771 35.834 1.00 61.20 392 SER E CA 1
ATOM 4666 C C . SER E 1 112 ? 3.729 -27.079 37.109 1.00 61.49 392 SER E C 1
ATOM 4667 O O . SER E 1 112 ? 3.135 -27.538 38.101 1.00 55.24 392 SER E O 1
ATOM 4670 N N . PRO E 1 113 ? 5.040 -26.851 37.131 1.00 60.86 393 PRO E N 1
ATOM 4671 C CA . PRO E 1 113 ? 5.799 -27.075 38.364 1.00 67.33 393 PRO E CA 1
ATOM 4672 C C . PRO E 1 113 ? 5.474 -26.022 39.410 1.00 73.53 393 PRO E C 1
ATOM 4673 O O . PRO E 1 113 ? 5.118 -24.885 39.091 1.00 77.24 393 PRO E O 1
ATOM 4677 N N . HIS E 1 114 ? 5.590 -26.421 40.675 1.00 81.99 394 HIS E N 1
ATOM 4678 C CA . HIS E 1 114 ? 5.384 -25.480 41.767 1.00 94.91 394 HIS E CA 1
ATOM 4679 C C . HIS E 1 114 ? 6.415 -24.362 41.689 1.00 110.30 394 HIS E C 1
ATOM 4680 O O . HIS E 1 114 ? 7.599 -24.612 41.444 1.00 113.72 394 HIS E O 1
ATOM 4687 N N . GLY E 1 115 ? 5.955 -23.127 41.885 1.00 121.84 395 GLY E N 1
ATOM 4688 C CA . GLY E 1 115 ? 6.813 -21.961 41.803 1.00 132.01 395 GLY E CA 1
ATOM 4689 C C . GLY E 1 115 ? 8.062 -22.075 42.651 1.00 141.74 395 GLY E C 1
ATOM 4690 O O . GLY E 1 115 ? 7.983 -22.213 43.875 1.00 147.02 395 GLY E O 1
ATOM 4691 N N . GLY E 1 116 ? 9.223 -22.029 42.006 1.00 138.63 396 GLY E N 1
ATOM 4692 C CA . GLY E 1 116 ? 10.476 -22.204 42.707 1.00 141.79 396 GLY E CA 1
ATOM 4693 C C . GLY E 1 116 ? 11.013 -23.614 42.698 1.00 136.96 396 GLY E C 1
ATOM 4694 O O . GLY E 1 116 ? 11.665 -24.023 43.665 1.00 144.06 396 GLY E O 1
ATOM 4695 N N . LEU E 1 117 ? 10.750 -24.380 41.642 1.00 118.86 397 LEU E N 1
ATOM 4696 C CA . LEU E 1 117 ? 11.277 -25.733 41.503 1.00 102.69 397 LEU E CA 1
ATOM 4697 C C . LEU E 1 117 ? 11.720 -25.925 40.063 1.00 91.68 397 LEU E C 1
ATOM 4698 O O . LEU E 1 117 ? 10.920 -25.754 39.139 1.00 94.83 397 LEU E O 1
ATOM 4703 N N . THR E 1 118 ? 12.990 -26.274 39.875 1.00 84.64 398 THR E N 1
ATOM 4704 C CA . THR E 1 118 ? 13.545 -26.428 38.538 1.00 84.43 398 THR E CA 1
ATOM 4705 C C . THR E 1 118 ? 13.157 -27.783 37.959 1.00 82.06 398 THR E C 1
ATOM 4706 O O . THR E 1 118 ? 13.311 -28.817 38.616 1.00 79.50 398 THR E O 1
ATOM 4710 N N . VAL E 1 119 ? 12.651 -27.773 36.726 1.00 79.19 399 VAL E N 1
ATOM 4711 C CA . VAL E 1 119 ? 12.304 -29.014 36.046 1.00 70.82 399 VAL E CA 1
ATOM 4712 C C . VAL E 1 119 ? 13.572 -29.809 35.770 1.00 69.47 399 VAL E C 1
ATOM 4713 O O . VAL E 1 119 ? 14.547 -29.285 35.216 1.00 68.56 399 VAL E O 1
ATOM 4717 N N . SER E 1 120 ? 13.567 -31.079 36.161 1.00 67.01 400 SER E N 1
ATOM 4718 C CA . SER E 1 120 ? 14.710 -31.959 35.977 1.00 65.74 400 SER E CA 1
ATOM 4719 C C . SER E 1 120 ? 14.462 -32.903 34.809 1.00 66.11 400 SER E C 1
ATOM 4720 O O . SER E 1 120 ? 13.337 -33.367 34.597 1.00 64.75 400 SER E O 1
ATOM 4723 N N . ALA E 1 121 ? 15.524 -33.186 34.051 1.00 66.65 401 ALA E N 1
ATOM 4724 C CA . ALA E 1 121 ? 15.432 -34.145 32.958 1.00 65.27 401 ALA E CA 1
ATOM 4725 C C . ALA E 1 121 ? 15.158 -35.560 33.446 1.00 67.78 401 ALA E C 1
ATOM 4726 O O . ALA E 1 121 ? 14.804 -36.421 32.633 1.00 71.34 401 ALA E O 1
ATOM 4728 N N . GLN E 1 122 ? 15.315 -35.819 34.744 1.00 65.05 402 GLN E N 1
ATOM 4729 C CA . GLN E 1 122 ? 14.998 -37.113 35.332 1.00 65.09 402 GLN E CA 1
ATOM 4730 C C . GLN E 1 122 ? 13.521 -37.265 35.667 1.00 55.76 402 GLN E C 1
ATOM 4731 O O . GLN E 1 122 ? 13.078 -38.385 35.941 1.00 55.75 402 GLN E O 1
ATOM 4737 N N . ASP E 1 123 ? 12.756 -36.177 35.656 1.00 53.49 403 ASP E N 1
ATOM 4738 C CA . ASP E 1 123 ? 11.337 -36.258 35.970 1.00 55.97 403 ASP E CA 1
ATOM 4739 C C . ASP E 1 123 ? 10.576 -36.933 34.836 1.00 53.69 403 ASP E C 1
ATOM 4740 O O . ASP E 1 123 ? 10.826 -36.675 33.655 1.00 53.16 403 ASP E O 1
ATOM 4745 N N . ARG E 1 124 ? 9.637 -37.802 35.204 1.00 49.82 404 ARG E N 1
ATOM 4746 C CA . ARG E 1 124 ? 8.893 -38.593 34.238 1.00 55.17 404 ARG E CA 1
ATOM 4747 C C . ARG E 1 124 ? 7.416 -38.583 34.605 1.00 50.76 404 ARG E C 1
ATOM 4748 O O . ARG E 1 124 ? 7.052 -38.410 35.771 1.00 49.57 404 ARG E O 1
ATOM 4756 N N . PHE E 1 125 ? 6.568 -38.762 33.594 1.00 47.74 405 PHE E N 1
ATOM 4757 C CA . PHE E 1 125 ? 5.125 -38.818 33.778 1.00 45.10 405 PHE E CA 1
ATOM 4758 C C . PHE E 1 125 ? 4.576 -40.084 33.138 1.00 47.44 405 PHE E C 1
ATOM 4759 O O . PHE E 1 125 ? 5.117 -40.584 32.149 1.00 50.59 405 PHE E O 1
ATOM 4767 N N . LEU E 1 126 ? 3.489 -40.597 33.712 1.00 44.81 406 LEU E N 1
ATOM 4768 C CA . LEU E 1 126 ? 2.880 -41.840 33.263 1.00 40.83 406 LEU E CA 1
ATOM 4769 C C . LEU E 1 126 ? 1.395 -41.624 33.022 1.00 42.53 406 LEU E C 1
ATOM 4770 O O . LEU E 1 126 ? 0.680 -41.155 33.913 1.00 47.73 406 LEU E O 1
ATOM 4775 N N . ILE E 1 127 ? 0.937 -41.972 31.824 1.00 36.25 407 ILE E N 1
ATOM 4776 C CA . ILE E 1 127 ? -0.479 -41.938 31.480 1.00 37.35 407 ILE E CA 1
ATOM 4777 C C . ILE E 1 127 ? -1.012 -43.363 31.554 1.00 40.96 407 ILE E C 1
ATOM 4778 O O . ILE E 1 127 ? -0.526 -44.253 30.848 1.00 45.03 407 ILE E O 1
ATOM 4783 N N . MET E 1 128 ? -1.999 -43.583 32.415 1.00 42.56 408 MET E N 1
ATOM 4784 C CA . MET E 1 128 ? -2.701 -44.855 32.512 1.00 42.04 408 MET E CA 1
ATOM 4785 C C . MET E 1 128 ? -4.077 -44.703 31.884 1.00 39.57 408 MET E C 1
ATOM 4786 O O . MET E 1 128 ? -4.757 -43.700 32.109 1.00 37.22 408 MET E O 1
ATOM 4791 N N . ALA E 1 129 ? -4.488 -45.692 31.094 1.00 40.23 409 ALA E N 1
ATOM 4792 C CA . ALA E 1 129 ? -5.770 -45.607 30.409 1.00 36.74 409 ALA E CA 1
ATOM 4793 C C . ALA E 1 129 ? -6.388 -46.990 30.285 1.00 38.55 409 ALA E C 1
ATOM 4794 O O . ALA E 1 129 ? -5.690 -47.970 30.009 1.00 40.72 409 ALA E O 1
ATOM 4796 N N . ALA E 1 130 ? -7.703 -47.054 30.485 1.00 35.41 410 ALA E N 1
ATOM 4797 C CA . ALA E 1 130 ? -8.466 -48.278 30.303 1.00 38.00 410 ALA E CA 1
ATOM 4798 C C . ALA E 1 130 ? -9.855 -47.909 29.807 1.00 44.47 410 ALA E C 1
ATOM 4799 O O . ALA E 1 130 ? -10.390 -46.851 30.148 1.00 44.31 410 ALA E O 1
ATOM 4801 N N . GLU E 1 131 ? -10.433 -48.792 28.997 1.00 45.06 411 GLU E N 1
ATOM 4802 C CA . GLU E 1 131 ? -11.722 -48.521 28.375 1.00 47.01 411 GLU E CA 1
ATOM 4803 C C . GLU E 1 131 ? -12.854 -48.905 29.318 1.00 46.63 411 GLU E C 1
ATOM 4804 O O . GLU E 1 131 ? -12.835 -49.984 29.920 1.00 45.16 411 GLU E O 1
ATOM 4810 N N . MET E 1 132 ? -13.833 -48.017 29.453 1.00 46.37 412 MET E N 1
ATOM 4811 C CA . MET E 1 132 ? -15.010 -48.288 30.261 1.00 50.52 412 MET E CA 1
ATOM 4812 C C . MET E 1 132 ? -16.122 -48.867 29.390 1.00 59.87 412 MET E C 1
ATOM 4813 O O . MET E 1 132 ? -16.073 -48.821 28.160 1.00 61.56 412 MET E O 1
ATOM 4818 N N . GLU E 1 133 ? -17.133 -49.427 30.045 1.00 70.65 413 GLU E N 1
ATOM 4819 C CA . GLU E 1 133 ? -18.278 -49.945 29.316 1.00 80.42 413 GLU E CA 1
ATOM 4820 C C . GLU E 1 133 ? -19.249 -48.814 28.982 1.00 86.01 413 GLU E C 1
ATOM 4821 O O . GLU E 1 133 ? -19.182 -47.717 29.543 1.00 83.79 413 GLU E O 1
ATOM 4827 N N . GLN E 1 134 ? -20.160 -49.095 28.045 1.00 93.80 414 GLN E N 1
ATOM 4828 C CA . GLN E 1 134 ? -21.025 -48.041 27.520 1.00 104.15 414 GLN E CA 1
ATOM 4829 C C . GLN E 1 134 ? -21.953 -47.476 28.589 1.00 111.58 414 GLN E C 1
ATOM 4830 O O . GLN E 1 134 ? -22.304 -46.292 28.541 1.00 110.63 414 GLN E O 1
ATOM 4836 N N . SER E 1 135 ? -22.358 -48.296 29.556 1.00 123.07 415 SER E N 1
ATOM 4837 C CA . SER E 1 135 ? -23.229 -47.842 30.638 1.00 130.39 415 SER E CA 1
ATOM 4838 C C . SER E 1 135 ? -22.405 -47.678 31.914 1.00 127.93 415 SER E C 1
ATOM 4839 O O . SER E 1 135 ? -22.511 -48.444 32.874 1.00 133.66 415 SER E O 1
ATOM 4842 N N . SER E 1 136 ? -21.565 -46.646 31.904 1.00 120.22 416 SER E N 1
ATOM 4843 C CA . SER E 1 136 ? -20.639 -46.381 32.995 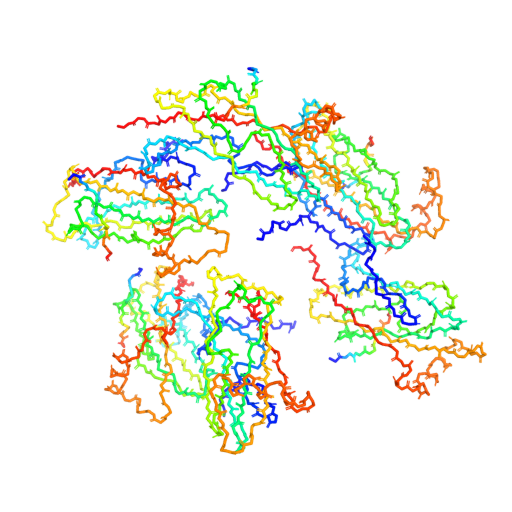1.00 109.62 416 SER E CA 1
ATOM 4844 C C . SER E 1 136 ? -20.716 -44.918 33.401 1.00 99.31 416 SER E C 1
ATOM 4845 O O . SER E 1 136 ? -20.839 -44.032 32.550 1.00 95.16 416 SER E O 1
ATOM 4848 N N . GLY E 1 137 ? -20.641 -44.672 34.706 1.00 94.14 417 GLY E N 1
ATOM 4849 C CA . GLY E 1 137 ? -20.586 -43.320 35.218 1.00 92.86 417 GLY E CA 1
ATOM 4850 C C . GLY E 1 137 ? -19.156 -42.828 35.354 1.00 87.89 417 GLY E C 1
ATOM 4851 O O . GLY E 1 137 ? -18.242 -43.591 35.657 1.00 92.20 417 GLY E O 1
ATOM 4852 N N . THR E 1 138 ? -18.970 -41.529 35.121 1.00 76.77 418 THR E N 1
ATOM 4853 C CA . THR E 1 138 ? -17.655 -40.908 35.169 1.00 68.19 418 THR E CA 1
ATOM 4854 C C . THR E 1 138 ? -17.432 -40.108 36.448 1.00 63.40 418 THR E C 1
ATOM 4855 O O . THR E 1 138 ? -16.551 -39.241 36.484 1.00 60.42 418 THR E O 1
ATOM 4859 N N . GLY E 1 139 ? -18.207 -40.380 37.495 1.00 64.94 419 GLY E N 1
ATOM 4860 C CA . GLY E 1 139 ? -18.045 -39.706 38.760 1.00 65.13 419 GLY E CA 1
ATOM 4861 C C . GLY E 1 139 ? -16.786 -40.144 39.480 1.00 66.33 419 GLY E C 1
ATOM 4862 O O . GLY E 1 139 ? -16.225 -41.209 39.204 1.00 68.47 419 GLY E O 1
ATOM 4863 N N . PRO E 1 140 ? -16.314 -39.321 40.422 1.00 66.08 420 PRO E N 1
ATOM 4864 C CA . PRO E 1 140 ? -15.074 -39.670 41.140 1.00 65.56 420 PRO E CA 1
ATOM 4865 C C . PRO E 1 140 ? -15.157 -40.997 41.874 1.00 68.43 420 PRO E C 1
ATOM 4866 O O . PRO E 1 140 ? -14.170 -41.742 41.914 1.00 67.00 420 PRO E O 1
ATOM 4870 N N . ALA E 1 141 ? -16.314 -41.314 42.460 1.00 67.12 421 ALA E N 1
ATOM 4871 C CA . ALA E 1 141 ? -16.470 -42.602 43.125 1.00 65.34 421 ALA E CA 1
ATOM 4872 C C . ALA E 1 141 ? -16.519 -43.742 42.115 1.00 67.58 421 ALA E C 1
ATOM 4873 O O . ALA E 1 141 ? -15.960 -44.818 42.358 1.00 69.86 421 ALA E O 1
ATOM 4875 N N . GLU E 1 142 ? -17.178 -43.524 40.974 1.00 70.01 422 GLU E N 1
ATOM 4876 C CA . GLU E 1 142 ? -17.247 -44.564 39.951 1.00 66.59 422 GLU E CA 1
ATOM 4877 C C . GLU E 1 142 ? -15.877 -44.827 39.339 1.00 62.09 422 GLU E C 1
ATOM 4878 O O . GLU E 1 142 ? -15.522 -45.981 39.074 1.00 63.76 422 GLU E O 1
ATOM 4884 N N . LEU E 1 143 ? -15.097 -43.768 39.103 1.00 55.81 423 LEU E N 1
ATOM 4885 C CA . LEU E 1 143 ? -13.763 -43.944 38.539 1.00 54.31 423 LEU E CA 1
ATOM 4886 C C . LEU E 1 143 ? -12.840 -44.654 39.520 1.00 56.09 423 LEU E C 1
ATOM 4887 O O . LEU E 1 143 ? -12.053 -45.522 39.124 1.00 55.12 423 LEU E O 1
ATOM 4892 N N . THR E 1 144 ? -12.916 -44.296 40.804 1.00 57.18 424 THR E N 1
ATOM 4893 C CA . THR E 1 144 ? -12.155 -45.019 41.816 1.00 56.08 424 THR E CA 1
ATOM 4894 C C . THR E 1 144 ? -12.574 -46.483 41.865 1.00 52.27 424 THR E C 1
ATOM 4895 O O . THR E 1 144 ? -11.728 -47.378 41.970 1.00 49.81 424 THR E O 1
ATOM 4899 N N . GLN E 1 145 ? -13.881 -46.742 41.783 1.00 55.02 425 GLN E N 1
ATOM 4900 C CA . GLN E 1 145 ? -14.372 -48.115 41.741 1.00 56.98 425 GLN E CA 1
ATOM 4901 C C . GLN E 1 145 ? -13.909 -48.826 40.476 1.00 55.72 425 GLN E C 1
ATOM 4902 O O . GLN E 1 145 ? -13.564 -50.013 40.511 1.00 54.47 425 GLN E O 1
ATOM 4908 N N . PHE E 1 146 ? -13.881 -48.107 39.351 1.00 51.81 426 PHE E N 1
ATOM 4909 C CA . PHE E 1 146 ? -13.502 -48.721 38.083 1.00 48.25 426 PHE E CA 1
ATOM 4910 C C . PHE E 1 146 ? -12.046 -49.168 38.092 1.00 47.57 426 PHE E C 1
ATOM 4911 O O . PHE E 1 146 ? -11.722 -50.266 37.625 1.00 46.14 426 PHE E O 1
ATOM 4919 N N . TRP E 1 147 ? -11.151 -48.328 38.618 1.00 46.34 427 TRP E N 1
ATOM 4920 C CA . TRP E 1 147 ? -9.728 -48.655 38.591 1.00 50.38 427 TRP E CA 1
ATOM 4921 C C . TRP E 1 147 ? -9.395 -49.837 39.493 1.00 54.66 427 TRP E C 1
ATOM 4922 O O . TRP E 1 147 ? -8.405 -50.537 39.251 1.00 46.53 427 TRP E O 1
ATOM 4933 N N . LYS E 1 148 ? -10.203 -50.079 40.528 1.00 54.92 428 LYS E N 1
ATOM 4934 C CA . LYS E 1 148 ? -9.987 -51.239 41.385 1.00 52.23 428 LYS E CA 1
ATOM 4935 C C . LYS E 1 148 ? -10.378 -52.543 40.704 1.00 52.37 428 LYS E C 1
ATOM 4936 O O . LYS E 1 148 ? -9.868 -53.603 41.083 1.00 54.59 428 LYS E O 1
ATOM 4942 N N . GLU E 1 149 ? -11.262 -52.491 39.706 1.00 52.83 429 GLU E N 1
ATOM 4943 C CA . GLU E 1 149 ? -11.779 -53.699 39.078 1.00 53.02 429 GLU E CA 1
ATOM 4944 C C . GLU E 1 149 ? -11.178 -53.990 37.710 1.00 44.35 429 GLU E C 1
ATOM 4945 O O . GLU E 1 149 ? -11.290 -55.126 37.236 1.00 45.71 429 GLU E O 1
ATOM 4951 N N . VAL E 1 150 ? -10.555 -53.012 37.068 1.00 38.23 430 VAL E N 1
ATOM 4952 C CA . VAL E 1 150 ? -10.072 -53.224 35.699 1.00 43.12 430 VAL E CA 1
ATOM 4953 C C . VAL E 1 150 ? -8.842 -54.128 35.730 1.00 47.45 430 VAL E C 1
ATOM 4954 O O . VAL E 1 150 ? -7.914 -53.885 36.523 1.00 43.11 430 VAL E O 1
ATOM 4958 N N . PRO E 1 151 ? -8.799 -55.187 34.924 1.00 51.96 431 PRO E N 1
ATOM 4959 C CA . PRO E 1 151 ? -7.619 -56.059 34.915 1.00 45.47 431 PRO E CA 1
ATOM 4960 C C . PRO E 1 151 ? -6.396 -55.329 34.386 1.00 41.72 431 PRO E C 1
ATOM 4961 O O . PRO E 1 151 ? -6.490 -54.447 33.529 1.00 45.62 431 PRO E O 1
ATOM 4965 N N . ARG E 1 152 ? -5.232 -55.711 34.917 1.00 39.05 432 ARG E N 1
ATOM 4966 C CA . ARG E 1 152 ? -3.997 -55.019 34.563 1.00 41.89 432 ARG E CA 1
ATOM 4967 C C . ARG E 1 152 ? -3.662 -55.172 33.084 1.00 43.63 432 ARG E C 1
ATOM 4968 O O . ARG E 1 152 ? -3.054 -54.272 32.494 1.00 44.98 432 ARG E O 1
ATOM 4976 N N . ASN E 1 153 ? -4.049 -56.289 32.465 1.00 44.71 433 ASN E N 1
ATOM 4977 C CA . ASN E 1 153 ? -3.784 -56.480 31.044 1.00 46.08 433 ASN E CA 1
ATOM 4978 C C . ASN E 1 153 ? -4.723 -55.677 30.154 1.00 44.70 433 ASN E C 1
ATOM 4979 O O . ASN E 1 153 ? -4.577 -55.721 28.928 1.00 41.01 433 ASN E O 1
ATOM 4984 N N . LYS E 1 154 ? -5.681 -54.956 30.735 1.00 45.01 434 LYS E N 1
ATOM 4985 C CA . LYS E 1 154 ? -6.542 -54.051 29.989 1.00 42.07 434 LYS E CA 1
ATOM 4986 C C . LYS E 1 154 ? -6.219 -52.587 30.250 1.00 40.85 434 LYS E C 1
ATOM 4987 O O . LYS E 1 154 ? -6.915 -51.709 29.729 1.00 40.26 434 LYS E O 1
ATOM 4993 N N . VAL E 1 155 ? -5.187 -52.302 31.040 1.00 41.96 435 VAL E N 1
ATOM 4994 C CA . VAL E 1 155 ? -4.763 -50.940 31.341 1.00 40.10 435 VAL E CA 1
ATOM 4995 C C . VAL E 1 155 ? -3.542 -50.627 30.489 1.00 38.38 435 VAL E C 1
ATOM 4996 O O . VAL E 1 155 ? -2.506 -51.292 30.608 1.00 32.78 435 VAL E O 1
ATOM 5000 N N . MET E 1 156 ? -3.660 -49.620 29.629 1.00 31.42 436 MET E N 1
ATOM 5001 C CA . MET E 1 156 ? -2.550 -49.194 28.792 1.00 37.15 436 MET E CA 1
ATOM 5002 C C . MET E 1 156 ? -1.766 -48.097 29.498 1.00 39.58 436 MET E C 1
ATOM 5003 O O . MET E 1 156 ? -2.341 -47.262 30.202 1.00 39.83 436 MET E O 1
ATOM 5008 N N . GLU E 1 157 ? -0.449 -48.111 29.314 1.00 36.60 437 GLU E N 1
ATOM 5009 C CA . GLU E 1 157 ? 0.438 -47.147 29.948 1.00 40.24 437 GLU E CA 1
ATOM 5010 C C . GLU E 1 157 ? 1.375 -46.547 28.912 1.00 42.30 437 GLU E C 1
ATOM 5011 O O . GLU E 1 157 ? 1.810 -47.234 27.984 1.00 43.20 437 GLU E O 1
ATOM 5017 N N . HIS E 1 158 ? 1.680 -45.262 29.078 1.00 43.44 438 HIS E N 1
ATOM 5018 C CA . HIS E 1 158 ? 2.627 -44.571 28.212 1.00 42.22 438 HIS E CA 1
ATOM 5019 C C . HIS E 1 158 ? 3.361 -43.522 29.033 1.00 45.61 438 HIS E C 1
ATOM 5020 O O . HIS E 1 158 ? 2.729 -42.737 29.746 1.00 43.71 438 HIS E O 1
ATOM 5027 N N . ARG E 1 159 ? 4.686 -43.510 28.924 1.00 46.54 439 ARG E N 1
ATOM 5028 C CA . ARG E 1 159 ? 5.533 -42.645 29.730 1.00 46.07 439 ARG E CA 1
ATOM 5029 C C . ARG E 1 159 ? 5.975 -41.419 28.940 1.00 47.14 439 ARG E C 1
ATOM 5030 O O . ARG E 1 159 ? 6.130 -41.463 27.717 1.00 47.92 439 ARG E O 1
ATOM 5038 N N . LEU E 1 160 ? 6.170 -40.316 29.662 1.00 47.04 440 LEU E N 1
ATOM 5039 C CA . LEU E 1 160 ? 6.636 -39.059 29.096 1.00 44.67 440 LEU E CA 1
ATOM 5040 C C . LEU E 1 160 ? 7.756 -38.509 29.964 1.00 47.41 440 LEU E C 1
ATOM 5041 O O . LEU E 1 160 ? 7.689 -38.578 31.195 1.00 46.79 440 LEU E O 1
ATOM 5046 N N . ARG E 1 161 ? 8.781 -37.960 29.321 1.00 49.36 441 ARG E N 1
ATOM 5047 C CA . ARG E 1 161 ? 9.970 -37.467 30.001 1.00 52.22 441 ARG E CA 1
ATOM 5048 C C . ARG E 1 161 ? 10.012 -35.947 29.933 1.00 53.83 441 ARG E C 1
ATOM 5049 O O . ARG E 1 161 ? 9.791 -35.362 28.868 1.00 54.15 441 ARG E O 1
ATOM 5057 N N . CYS E 1 162 ? 10.293 -35.315 31.070 1.00 47.47 442 CYS E N 1
ATOM 5058 C CA . CYS E 1 162 ? 10.432 -33.867 31.118 1.00 50.14 442 CYS E CA 1
ATOM 5059 C C . CYS E 1 162 ? 11.786 -33.443 30.566 1.00 54.53 442 CYS E C 1
ATOM 5060 O O . CYS E 1 162 ? 12.794 -34.131 30.752 1.00 58.05 442 CYS E O 1
ATOM 5063 N N . HIS E 1 163 ? 11.802 -32.304 29.883 1.00 55.34 443 HIS E N 1
ATOM 5064 C CA . HIS E 1 163 ? 13.028 -31.702 29.383 1.00 57.66 443 HIS E CA 1
ATOM 5065 C C . HIS E 1 163 ? 13.334 -30.451 30.194 1.00 62.18 443 HIS E C 1
ATOM 5066 O O . HIS E 1 163 ? 12.424 -29.696 30.553 1.00 60.64 443 HIS E O 1
ATOM 5073 N N . THR E 1 164 ? 14.615 -30.242 30.490 1.00 69.08 444 THR E N 1
ATOM 5074 C CA . THR E 1 164 ? 15.019 -29.099 31.296 1.00 73.89 444 THR E CA 1
ATOM 5075 C C . THR E 1 164 ? 14.641 -27.792 30.608 1.00 76.53 444 THR E C 1
ATOM 5076 O O . THR E 1 164 ? 14.663 -27.680 29.379 1.00 72.89 444 THR E O 1
ATOM 5080 N N . VAL E 1 165 ? 14.280 -26.799 31.422 1.00 82.14 445 VAL E N 1
ATOM 5081 C CA . VAL E 1 165 ? 13.906 -25.492 30.894 1.00 91.19 445 VAL E CA 1
ATOM 5082 C C . VAL E 1 165 ? 15.100 -24.897 30.163 1.00 100.33 445 VAL E C 1
ATOM 5083 O O . VAL E 1 165 ? 16.182 -24.728 30.740 1.00 102.08 445 VAL E O 1
ATOM 5087 N N . GLU E 1 166 ? 14.908 -24.579 28.886 1.00 107.73 446 GLU E N 1
ATOM 5088 C CA . GLU E 1 166 ? 15.998 -24.151 28.012 1.00 117.66 446 GLU E CA 1
ATOM 5089 C C . GLU E 1 166 ? 16.502 -22.784 28.457 1.00 122.65 446 GLU E C 1
ATOM 5090 O O . GLU E 1 166 ? 15.859 -21.759 28.220 1.00 123.07 446 GLU E O 1
ATOM 5096 N N . SER E 1 167 ? 17.661 -22.771 29.107 1.00 126.05 447 SER E N 1
ATOM 5097 C CA . SER E 1 167 ? 18.271 -21.537 29.582 1.00 128.62 447 SER E CA 1
ATOM 5098 C C . SER E 1 167 ? 19.791 -21.666 29.613 1.00 129.14 447 SER E C 1
ATOM 5099 O O . SER E 1 167 ? 20.327 -22.770 29.714 1.00 127.97 447 SER E O 1
ATOM 5101 N N . PHE F 1 36 ? 33.174 -51.762 55.968 1.00 115.07 316 PHE F N 1
ATOM 5102 C CA . PHE F 1 36 ? 33.050 -50.335 56.241 1.00 120.16 316 PHE F CA 1
ATOM 5103 C C . PHE F 1 36 ? 33.597 -49.509 55.082 1.00 124.90 316 PHE F C 1
ATOM 5104 O O . PHE F 1 36 ? 33.798 -48.301 55.206 1.00 126.77 316 PHE F O 1
ATOM 5106 N N . LYS F 1 37 ? 33.834 -50.171 53.954 1.00 124.49 317 LYS F N 1
ATOM 5107 C CA . LYS F 1 37 ? 34.374 -49.518 52.772 1.00 119.66 317 LYS F CA 1
ATOM 5108 C C . LYS F 1 37 ? 33.227 -49.095 51.853 1.00 116.87 317 LYS F C 1
ATOM 5109 O O . LYS F 1 37 ? 32.056 -49.100 52.240 1.00 113.95 317 LYS F O 1
ATOM 5115 N N . LYS F 1 38 ? 33.558 -48.723 50.618 1.00 117.81 318 LYS F N 1
ATOM 5116 C CA . LYS F 1 38 ? 32.538 -48.269 49.680 1.00 117.11 318 LYS F CA 1
ATOM 5117 C C . LYS F 1 38 ? 32.072 -49.426 48.805 1.00 114.05 318 LYS F C 1
ATOM 5118 O O . LYS F 1 38 ? 32.906 -50.180 48.289 1.00 110.54 318 LYS F O 1
ATOM 5120 N N . PRO F 1 39 ? 30.764 -49.599 48.623 1.00 115.24 319 PRO F N 1
ATOM 5121 C CA . PRO F 1 39 ? 30.277 -50.661 47.733 1.00 114.48 319 PRO F CA 1
ATOM 5122 C C . PRO F 1 39 ? 30.535 -50.305 46.277 1.00 113.80 319 PRO F C 1
ATOM 5123 O O . PRO F 1 39 ? 30.144 -49.234 45.805 1.00 118.70 319 PRO F O 1
ATOM 5127 N N . LEU F 1 40 ? 31.202 -51.210 45.567 1.00 108.58 320 LEU F N 1
ATOM 5128 C CA . LEU F 1 40 ? 31.524 -50.972 44.169 1.00 104.95 320 LEU F CA 1
ATOM 5129 C C . LEU F 1 40 ? 30.260 -50.972 43.316 1.00 101.19 320 LEU F C 1
ATOM 5130 O O . LEU F 1 40 ? 29.292 -51.684 43.596 1.00 106.07 320 LEU F O 1
ATOM 5132 N N . SER F 1 41 ? 30.274 -50.153 42.267 1.00 93.53 321 SER F N 1
ATOM 5133 C CA . SER F 1 41 ? 29.165 -50.101 41.319 1.00 83.07 321 SER F CA 1
ATOM 5134 C C . SER F 1 41 ? 29.130 -51.399 40.523 1.00 72.70 321 SER F C 1
ATOM 5135 O O . SER F 1 41 ? 29.976 -51.624 39.651 1.00 74.11 321 SER F O 1
ATOM 5138 N N . VAL F 1 42 ? 28.158 -52.258 40.819 1.00 61.44 322 VAL F N 1
ATOM 5139 C CA . VAL F 1 42 ? 28.078 -53.570 40.185 1.00 56.61 322 VAL F CA 1
ATOM 5140 C C . VAL F 1 42 ? 26.615 -53.948 40.002 1.00 51.26 322 VAL F C 1
ATOM 5141 O O . VAL F 1 42 ? 25.818 -53.870 40.942 1.00 55.14 322 VAL F O 1
ATOM 5145 N N . PHE F 1 43 ? 26.260 -54.342 38.782 1.00 46.80 323 PHE F N 1
ATOM 5146 C CA . PHE F 1 43 ? 25.001 -55.023 38.531 1.00 43.46 323 PHE F CA 1
ATOM 5147 C C . PHE F 1 43 ? 25.196 -56.512 38.772 1.00 40.85 323 PHE F C 1
ATOM 5148 O O . PHE F 1 43 ? 26.192 -57.097 38.337 1.00 43.14 323 PHE F O 1
ATOM 5156 N N . LYS F 1 44 ? 24.245 -57.123 39.472 1.00 41.43 324 LYS F N 1
ATOM 5157 C CA . LYS F 1 44 ? 24.302 -58.545 39.787 1.00 44.71 324 LYS F CA 1
ATOM 5158 C C . LYS F 1 44 ? 23.142 -59.250 39.102 1.00 47.55 324 LYS F C 1
ATOM 5159 O O . LYS F 1 44 ? 21.976 -58.926 39.354 1.00 46.85 324 LYS F O 1
ATOM 5165 N N . GLY F 1 45 ? 23.465 -60.202 38.231 1.00 42.30 325 GLY F N 1
ATOM 5166 C CA . GLY F 1 45 ? 22.472 -61.024 37.585 1.00 43.67 325 GLY F CA 1
ATOM 5167 C C . GLY F 1 45 ? 22.724 -62.491 37.864 1.00 41.73 325 GLY F C 1
ATOM 5168 O O . GLY F 1 45 ? 23.718 -62.859 38.497 1.00 39.30 325 GLY F O 1
ATOM 5169 N N . PRO F 1 46 ? 21.826 -63.363 37.396 1.00 40.55 326 PRO F N 1
ATOM 5170 C CA . PRO F 1 46 ? 21.997 -64.800 37.668 1.00 39.58 326 PRO F CA 1
ATOM 5171 C C . PRO F 1 46 ? 23.177 -65.422 36.943 1.00 41.08 326 PRO F C 1
ATOM 5172 O O . PRO F 1 46 ? 23.680 -66.458 37.395 1.00 47.79 326 PRO F O 1
ATOM 5176 N N . LEU F 1 47 ? 23.635 -64.833 35.841 1.00 38.00 327 LEU F N 1
ATOM 5177 C CA . LEU F 1 47 ? 24.767 -65.364 35.094 1.00 34.68 327 LEU F CA 1
ATOM 5178 C C . LEU F 1 47 ? 26.049 -64.577 35.316 1.00 41.13 327 LEU F C 1
ATOM 5179 O O . LEU F 1 47 ? 27.110 -65.177 35.514 1.00 43.43 327 LEU F O 1
ATOM 5184 N N . LEU F 1 48 ? 25.980 -63.249 35.287 1.00 36.21 328 LEU F N 1
ATOM 5185 C CA . LEU F 1 48 ? 27.165 -62.411 35.362 1.00 38.19 328 LEU F CA 1
ATOM 5186 C C . LEU F 1 48 ? 26.990 -61.316 36.402 1.00 44.17 328 LEU F C 1
ATOM 5187 O O . LEU F 1 48 ? 25.881 -60.827 36.640 1.00 43.13 328 LEU F O 1
ATOM 5192 N N . HIS F 1 49 ? 28.105 -60.939 37.018 1.00 40.86 329 HIS F N 1
ATOM 5193 C CA . HIS F 1 49 ? 28.232 -59.668 37.712 1.00 45.02 329 HIS F CA 1
ATOM 5194 C C . HIS F 1 49 ? 28.965 -58.700 36.793 1.00 45.77 329 HIS F C 1
ATOM 5195 O O . HIS F 1 49 ? 29.975 -59.059 36.179 1.00 42.97 329 HIS F O 1
ATOM 5202 N N . ILE F 1 50 ? 28.446 -57.480 36.684 1.00 42.23 330 ILE F N 1
ATOM 5203 C CA . ILE F 1 50 ? 28.940 -56.512 35.712 1.00 41.72 330 ILE F CA 1
ATOM 5204 C C . ILE F 1 50 ? 29.292 -55.225 36.442 1.00 45.33 330 ILE F C 1
ATOM 5205 O O . ILE F 1 50 ? 28.435 -54.628 37.105 1.00 42.50 330 ILE F O 1
ATOM 5210 N N . SER F 1 51 ? 30.547 -54.798 36.316 1.00 42.61 331 SER F N 1
ATOM 5211 C CA . SER F 1 51 ? 31.005 -53.523 36.833 1.00 43.60 331 SER F CA 1
ATOM 5212 C C . SER F 1 51 ? 31.511 -52.665 35.681 1.00 43.98 331 SER F C 1
ATOM 5213 O O . SER F 1 51 ? 32.310 -53.147 34.865 1.00 44.49 331 SER F O 1
ATOM 5216 N N . PRO F 1 52 ? 31.081 -51.397 35.571 1.00 47.91 332 PRO F N 1
ATOM 5217 C CA . PRO F 1 52 ? 30.155 -50.725 36.490 1.00 47.94 332 PRO F CA 1
ATOM 5218 C C . PRO F 1 52 ? 28.705 -51.162 36.311 1.00 52.35 332 PRO F C 1
ATOM 5219 O O . PRO F 1 52 ? 28.390 -51.887 35.366 1.00 48.64 332 PRO F O 1
ATOM 5223 N N . ALA F 1 53 ? 27.834 -50.712 37.216 1.00 50.39 333 ALA F N 1
ATOM 5224 C CA . ALA F 1 53 ? 26.455 -51.184 37.214 1.00 46.26 333 ALA F CA 1
ATOM 5225 C C . ALA F 1 53 ? 25.664 -50.606 36.048 1.00 45.29 333 ALA F C 1
ATOM 5226 O O . ALA F 1 53 ? 24.906 -51.328 35.390 1.00 47.37 333 ALA F O 1
ATOM 5228 N N . GLU F 1 54 ? 25.816 -49.308 35.778 1.00 49.45 334 GLU F N 1
ATOM 5229 C CA . GLU F 1 54 ? 24.962 -48.657 34.791 1.00 54.32 334 GLU F CA 1
ATOM 5230 C C . GLU F 1 54 ? 25.719 -47.691 33.886 1.00 52.10 334 GLU F C 1
ATOM 5231 O O . GLU F 1 54 ? 25.501 -47.681 32.670 1.00 51.76 334 GLU F O 1
ATOM 5237 N N . GLU F 1 55 ? 26.597 -46.869 34.456 1.00 55.39 335 GLU F N 1
ATOM 5238 C CA . GLU F 1 55 ? 27.212 -45.763 33.733 1.00 54.28 335 GLU F CA 1
ATOM 5239 C C . GLU F 1 55 ? 28.709 -45.986 33.570 1.00 45.41 335 GLU F C 1
ATOM 5240 O O . GLU F 1 55 ? 29.410 -46.283 34.543 1.00 35.32 335 GLU F O 1
ATOM 5246 N N . LEU F 1 56 ? 29.192 -45.823 32.340 1.00 41.98 336 LEU F N 1
ATOM 5247 C CA . LEU F 1 56 ? 30.608 -45.950 32.031 1.00 39.00 336 LEU F CA 1
ATOM 5248 C C . LEU F 1 56 ? 31.279 -44.582 32.055 1.00 40.77 336 LEU F C 1
ATOM 5249 O O . LEU F 1 56 ? 30.712 -43.587 31.593 1.00 41.82 336 LEU F O 1
ATOM 5254 N N . TYR F 1 57 ? 32.492 -44.540 32.601 1.00 39.83 337 TYR F N 1
ATOM 5255 C CA . TYR F 1 57 ? 33.289 -43.324 32.686 1.00 40.53 337 TYR F CA 1
ATOM 5256 C C . TYR F 1 57 ? 34.634 -43.565 32.018 1.00 41.57 337 TYR F C 1
ATOM 5257 O O . TYR F 1 57 ? 35.299 -44.568 32.299 1.00 39.89 337 TYR F O 1
ATOM 5266 N N . PHE F 1 58 ? 35.033 -42.647 31.142 1.00 38.44 338 PHE F N 1
ATOM 5267 C CA . PHE F 1 58 ? 36.282 -42.776 30.405 1.00 41.32 338 PHE F CA 1
ATOM 5268 C C . PHE F 1 58 ? 37.414 -42.053 31.123 1.00 41.04 338 PHE F C 1
ATOM 5269 O O . PHE F 1 58 ? 37.223 -40.969 31.683 1.00 40.57 338 PHE F O 1
ATOM 5277 N N . GLY F 1 59 ? 38.599 -42.663 31.097 1.00 41.78 339 GLY F N 1
ATOM 5278 C CA . GLY F 1 59 ? 39.793 -42.075 31.658 1.00 33.83 339 GLY F CA 1
ATOM 5279 C C . GLY F 1 59 ? 40.907 -41.988 30.628 1.00 36.70 339 GLY F C 1
ATOM 5280 O O . GLY F 1 59 ? 40.781 -42.454 29.493 1.00 36.53 339 GLY F O 1
ATOM 5281 N N . SER F 1 60 ? 42.010 -41.380 31.056 1.00 39.90 340 SER F N 1
ATOM 5282 C CA . SER F 1 60 ? 43.179 -41.185 30.207 1.00 41.40 340 SER F CA 1
ATOM 5283 C C . SER F 1 60 ? 44.269 -42.176 30.591 1.00 40.81 340 SER F C 1
ATOM 5284 O O . SER F 1 60 ? 44.583 -42.334 31.775 1.00 41.22 340 SER F O 1
ATOM 5287 N N . THR F 1 61 ? 44.842 -42.834 29.591 1.00 41.27 341 THR F N 1
ATOM 5288 C CA . THR F 1 61 ? 45.902 -43.801 29.815 1.00 37.73 341 THR F CA 1
ATOM 5289 C C . THR F 1 61 ? 47.264 -43.129 29.704 1.00 37.02 341 THR F C 1
ATOM 5290 O O . THR F 1 61 ? 47.418 -42.079 29.075 1.00 37.84 341 THR F O 1
ATOM 5294 N N . GLU F 1 62 ? 48.264 -43.752 30.333 1.00 36.78 342 GLU F N 1
ATOM 5295 C CA . GLU F 1 62 ? 49.630 -43.259 30.202 1.00 39.53 342 GLU F CA 1
ATOM 5296 C C . GLU F 1 62 ? 50.102 -43.321 28.755 1.00 40.92 342 GLU F C 1
ATOM 5297 O O . GLU F 1 62 ? 50.931 -42.507 28.335 1.00 39.39 342 GLU F O 1
ATOM 5303 N N . SER F 1 63 ? 49.575 -44.268 27.976 1.00 40.65 343 SER F N 1
ATOM 5304 C CA . SER F 1 63 ? 49.906 -44.375 26.561 1.00 38.45 343 SER F CA 1
ATOM 5305 C C . SER F 1 63 ? 49.285 -43.264 25.721 1.00 44.63 343 SER F C 1
ATOM 5306 O O . SER F 1 63 ? 49.577 -43.188 24.522 1.00 46.77 343 SER F O 1
ATOM 5309 N N . GLY F 1 64 ? 48.442 -42.419 26.304 1.00 42.37 344 GLY F N 1
ATOM 5310 C CA . GLY F 1 64 ? 47.923 -41.254 25.619 1.00 35.58 344 GLY F CA 1
ATOM 5311 C C . GLY F 1 64 ? 46.549 -41.392 24.998 1.00 40.18 344 GLY F C 1
ATOM 5312 O O . GLY F 1 64 ? 46.195 -40.566 24.149 1.00 38.63 344 GLY F O 1
ATOM 5313 N N . GLU F 1 65 ? 45.764 -42.388 25.396 1.00 39.46 345 GLU F N 1
ATOM 5314 C CA . GLU F 1 65 ? 44.457 -42.647 24.808 1.00 38.20 345 GLU F CA 1
ATOM 5315 C C . GLU F 1 65 ? 43.370 -42.567 25.876 1.00 46.03 345 GLU F C 1
ATOM 5316 O O . GLU F 1 65 ? 43.640 -42.386 27.066 1.00 47.59 345 GLU F O 1
ATOM 5322 N N . LYS F 1 66 ? 42.125 -42.711 25.428 1.00 43.31 346 LYS F N 1
ATOM 5323 C CA . LYS F 1 66 ? 40.951 -42.710 26.290 1.00 41.46 346 LYS F CA 1
ATOM 5324 C C . LYS F 1 66 ? 40.340 -44.104 26.301 1.00 38.62 346 LYS F C 1
ATOM 5325 O O . LYS F 1 66 ? 40.203 -44.730 25.244 1.00 37.95 346 LYS F O 1
ATOM 5331 N N . LYS F 1 67 ? 39.967 -44.587 27.484 1.00 41.02 347 LYS F N 1
ATOM 5332 C CA . LYS F 1 67 ? 39.361 -45.908 27.564 1.00 43.86 347 LYS F CA 1
ATOM 5333 C C . LYS F 1 67 ? 38.569 -46.042 28.855 1.00 40.00 347 LYS F C 1
ATOM 5334 O O . LYS F 1 67 ? 38.773 -45.297 29.817 1.00 42.90 347 LYS F O 1
ATOM 5340 N N . THR F 1 68 ? 37.648 -47.003 28.847 1.00 38.83 348 THR F N 1
ATOM 5341 C CA . THR F 1 68 ? 36.909 -47.417 30.029 1.00 42.06 348 THR F CA 1
ATOM 5342 C C . THR F 1 68 ? 36.874 -48.939 30.053 1.00 42.90 348 THR F C 1
ATOM 5343 O O . THR F 1 68 ? 37.313 -49.603 29.111 1.00 38.74 348 THR F O 1
ATOM 5347 N N . LEU F 1 69 ? 36.343 -49.497 31.138 1.00 39.02 349 LEU F N 1
ATOM 5348 C CA . LEU F 1 69 ? 36.360 -50.939 31.340 1.00 43.94 349 LEU F CA 1
ATOM 5349 C C . LEU F 1 69 ? 34.967 -51.454 31.670 1.00 48.95 349 LEU F C 1
ATOM 5350 O O . LEU F 1 69 ? 34.222 -50.824 32.427 1.00 44.37 349 LEU F O 1
ATOM 5355 N N . ILE F 1 70 ? 34.624 -52.602 31.090 1.00 46.38 350 ILE F N 1
ATOM 5356 C CA . ILE F 1 70 ? 33.432 -53.360 31.450 1.00 43.52 350 ILE F CA 1
ATOM 5357 C C . ILE F 1 70 ? 33.916 -54.703 31.977 1.00 44.76 350 ILE F C 1
ATOM 5358 O O . ILE F 1 70 ? 34.426 -55.530 31.209 1.00 48.04 350 ILE F O 1
ATOM 5363 N N . VAL F 1 71 ? 33.772 -54.920 33.281 1.00 41.33 351 VAL F N 1
ATOM 5364 C CA . VAL F 1 71 ? 34.260 -56.127 33.939 1.00 38.96 351 VAL F CA 1
ATOM 5365 C C . VAL F 1 71 ? 33.102 -57.107 34.072 1.00 35.59 351 VAL F C 1
ATOM 5366 O O . VAL F 1 71 ? 32.088 -56.801 34.711 1.00 36.28 351 VAL F O 1
ATOM 5370 N N . LEU F 1 72 ? 33.250 -58.284 33.473 1.00 32.90 352 LEU F N 1
ATOM 5371 C CA . LEU F 1 72 ? 32.267 -59.355 33.571 1.00 36.66 352 LEU F CA 1
ATOM 5372 C C . LEU F 1 72 ? 32.820 -60.451 34.469 1.00 40.96 352 LEU F C 1
ATOM 5373 O O . LEU F 1 72 ? 33.978 -60.853 34.317 1.00 38.45 352 LEU F O 1
ATOM 5378 N N . THR F 1 73 ? 31.995 -60.933 35.396 1.00 40.44 353 THR F N 1
ATOM 5379 C CA . THR F 1 73 ? 32.383 -62.004 36.307 1.00 48.44 353 THR F CA 1
ATOM 5380 C C . THR F 1 73 ? 31.356 -63.122 36.216 1.00 44.98 353 THR F C 1
ATOM 5381 O O . THR F 1 73 ? 30.174 -62.909 36.505 1.00 42.62 353 THR F O 1
ATOM 5385 N N . ASN F 1 74 ? 31.810 -64.306 35.811 1.00 40.47 354 ASN F N 1
ATOM 5386 C CA . ASN F 1 74 ? 30.956 -65.483 35.700 1.00 38.01 354 ASN F CA 1
ATOM 5387 C C . ASN F 1 74 ? 30.690 -66.026 37.100 1.00 44.87 354 ASN F C 1
ATOM 5388 O O . ASN F 1 74 ? 31.608 -66.511 37.769 1.00 46.71 354 ASN F O 1
ATOM 5393 N N . VAL F 1 75 ? 29.438 -65.952 37.542 1.00 46.57 355 VAL F N 1
ATOM 5394 C CA . VAL F 1 75 ? 29.058 -66.411 38.871 1.00 43.78 355 VAL F CA 1
ATOM 5395 C C . VAL F 1 75 ? 28.351 -67.767 38.817 1.00 48.70 355 VAL F C 1
ATOM 5396 O O . VAL F 1 75 ? 27.671 -68.148 39.770 1.00 50.86 355 VAL F O 1
ATOM 5400 N N . THR F 1 76 ? 28.503 -68.504 37.722 1.00 50.17 356 THR F N 1
ATOM 5401 C CA . THR F 1 76 ? 27.857 -69.796 37.546 1.00 52.29 356 THR F CA 1
ATOM 5402 C C . THR F 1 76 ? 28.900 -70.910 37.553 1.00 52.90 356 THR F C 1
ATOM 5403 O O . THR F 1 76 ? 30.095 -70.682 37.755 1.00 55.10 356 THR F O 1
ATOM 5407 N N . LYS F 1 77 ? 28.426 -72.134 37.323 1.00 53.98 357 LYS F N 1
ATOM 5408 C CA . LYS F 1 77 ? 29.286 -73.306 37.260 1.00 59.16 357 LYS F CA 1
ATOM 5409 C C . LYS F 1 77 ? 29.651 -73.699 35.836 1.00 58.64 357 LYS F C 1
ATOM 5410 O O . LYS F 1 77 ? 30.477 -74.599 35.652 1.00 63.37 357 LYS F O 1
ATOM 5416 N N . ASN F 1 78 ? 29.063 -73.053 34.834 1.00 58.46 358 ASN F N 1
ATOM 5417 C CA . ASN F 1 78 ? 29.326 -73.341 33.433 1.00 61.88 358 ASN F CA 1
ATOM 5418 C C . ASN F 1 78 ? 30.072 -72.183 32.783 1.00 62.02 358 ASN F C 1
ATOM 5419 O O . ASN F 1 78 ? 30.186 -71.086 33.337 1.00 62.68 358 ASN F O 1
ATOM 5424 N N . ILE F 1 79 ? 30.589 -72.450 31.584 1.00 58.66 359 ILE F N 1
ATOM 5425 C CA . ILE F 1 79 ? 31.140 -71.388 30.754 1.00 55.76 359 ILE F CA 1
ATOM 5426 C C . ILE F 1 79 ? 30.003 -70.505 30.259 1.00 53.06 359 ILE F C 1
ATOM 5427 O O . ILE F 1 79 ? 28.950 -70.998 29.828 1.00 50.90 359 ILE F O 1
ATOM 5432 N N . VAL F 1 80 ? 30.203 -69.193 30.330 1.00 47.37 360 VAL F N 1
ATOM 5433 C CA . VAL F 1 80 ? 29.215 -68.220 29.880 1.00 43.43 360 VAL F CA 1
ATOM 5434 C C . VAL F 1 80 ? 29.779 -67.496 28.666 1.00 41.62 360 VAL F C 1
ATOM 5435 O O . VAL F 1 80 ? 30.797 -66.799 28.765 1.00 38.26 360 VAL F O 1
ATOM 5439 N N . ALA F 1 81 ? 29.124 -67.668 27.522 1.00 42.90 361 ALA F N 1
ATOM 5440 C CA . ALA F 1 81 ? 29.473 -66.916 26.326 1.00 42.64 361 ALA F CA 1
ATOM 5441 C C . ALA F 1 81 ? 28.813 -65.545 26.374 1.00 40.53 361 ALA F C 1
ATOM 5442 O O . ALA F 1 81 ? 27.671 -65.407 26.822 1.00 40.59 361 ALA F O 1
ATOM 5444 N N . PHE F 1 82 ? 29.538 -64.525 25.921 1.00 38.52 362 PHE F N 1
ATOM 5445 C CA . PHE F 1 82 ? 29.031 -63.164 25.993 1.00 37.96 362 PHE F CA 1
ATOM 5446 C C . PHE F 1 82 ? 29.320 -62.421 24.699 1.00 38.32 362 PHE F C 1
ATOM 5447 O O . PHE F 1 82 ? 30.307 -62.691 24.012 1.00 42.10 362 PHE F O 1
ATOM 5455 N N . LYS F 1 83 ? 28.436 -61.477 24.378 1.00 32.09 363 LYS F N 1
ATOM 5456 C CA . LYS F 1 83 ? 28.617 -60.567 23.259 1.00 41.30 363 LYS F CA 1
ATOM 5457 C C . LYS F 1 83 ? 28.282 -59.155 23.716 1.00 42.27 363 LYS F C 1
ATOM 5458 O O . LYS F 1 83 ? 27.481 -58.959 24.634 1.00 41.49 363 LYS F O 1
ATOM 5464 N N . VAL F 1 84 ? 28.908 -58.173 23.074 1.00 41.83 364 VAL F N 1
ATOM 5465 C CA . VAL F 1 84 ? 28.745 -56.766 23.426 1.00 43.75 364 VAL F CA 1
ATOM 5466 C C . VAL F 1 84 ? 28.277 -56.021 22.185 1.00 47.47 364 VAL F C 1
ATOM 5467 O O . VAL F 1 84 ? 29.027 -55.895 21.209 1.00 56.00 364 VAL F O 1
ATOM 5471 N N . ARG F 1 85 ? 27.047 -55.520 22.223 1.00 42.68 365 ARG F N 1
ATOM 5472 C CA . ARG F 1 85 ? 26.514 -54.667 21.172 1.00 47.02 365 ARG F CA 1
ATOM 5473 C C . ARG F 1 85 ? 26.530 -53.216 21.631 1.00 52.64 365 ARG F C 1
ATOM 5474 O O . ARG F 1 85 ? 26.270 -52.921 22.801 1.00 54.63 365 ARG F O 1
ATOM 5482 N N . THR F 1 86 ? 26.837 -52.314 20.705 1.00 54.28 366 THR F N 1
ATOM 5483 C CA . THR F 1 86 ? 26.771 -50.885 20.959 1.00 56.02 366 THR F CA 1
ATOM 5484 C C . THR F 1 86 ? 25.839 -50.238 19.945 1.00 50.59 366 THR F C 1
ATOM 5485 O O . THR F 1 86 ? 25.694 -50.719 18.818 1.00 48.20 366 THR F O 1
ATOM 5489 N N . THR F 1 87 ? 25.192 -49.147 20.361 1.00 50.85 367 THR F N 1
ATOM 5490 C CA . THR F 1 87 ? 24.273 -48.447 19.472 1.00 57.46 367 THR F CA 1
ATOM 5491 C C . THR F 1 87 ? 24.995 -47.713 18.349 1.00 67.87 367 THR F C 1
ATOM 5492 O O . THR F 1 87 ? 24.355 -47.330 17.364 1.00 73.15 367 THR F O 1
ATOM 5496 N N . ALA F 1 88 ? 26.305 -47.510 18.473 1.00 75.17 368 ALA F N 1
ATOM 5497 C CA . ALA F 1 88 ? 27.104 -46.839 17.447 1.00 75.39 368 ALA F CA 1
ATOM 5498 C C . ALA F 1 88 ? 28.403 -47.605 17.265 1.00 69.51 368 ALA F C 1
ATOM 5499 O O . ALA F 1 88 ? 29.430 -47.283 17.878 1.00 69.09 368 ALA F O 1
ATOM 5501 N N . PRO F 1 89 ? 28.397 -48.641 16.420 1.00 66.98 369 PRO F N 1
ATOM 5502 C CA . PRO F 1 89 ? 29.618 -49.441 16.238 1.00 65.80 369 PRO F CA 1
ATOM 5503 C C . PRO F 1 89 ? 30.763 -48.671 15.605 1.00 68.43 369 PRO F C 1
ATOM 5504 O O . PRO F 1 89 ? 31.926 -49.035 15.817 1.00 69.79 369 PRO F O 1
ATOM 5508 N N . GLU F 1 90 ? 30.475 -47.623 14.835 1.00 66.30 370 GLU F N 1
ATOM 5509 C CA . GLU F 1 90 ? 31.518 -46.805 14.229 1.00 67.93 370 GLU F CA 1
ATOM 5510 C C . GLU F 1 90 ? 32.136 -45.810 15.203 1.00 61.83 370 GLU F C 1
ATOM 5511 O O . GLU F 1 90 ? 33.045 -45.069 14.813 1.00 59.25 370 GLU F O 1
ATOM 5517 N N . LYS F 1 91 ? 31.673 -45.773 16.451 1.00 58.60 371 LYS F N 1
ATOM 5518 C CA . LYS F 1 91 ? 32.173 -44.813 17.425 1.00 55.20 371 LYS F CA 1
ATOM 5519 C C . LYS F 1 91 ? 33.106 -45.421 18.460 1.00 47.64 371 LYS F C 1
ATOM 5520 O O . LYS F 1 91 ? 33.997 -44.722 18.950 1.00 48.90 371 LYS F O 1
ATOM 5526 N N . TYR F 1 92 ? 32.935 -46.696 18.806 1.00 46.34 372 TYR F N 1
ATOM 5527 C CA . TYR F 1 92 ? 33.687 -47.302 19.897 1.00 49.15 372 TYR F CA 1
ATOM 5528 C C . TYR F 1 92 ? 34.315 -48.618 19.464 1.00 46.31 372 TYR F C 1
ATOM 5529 O O . TYR F 1 92 ? 33.675 -49.436 18.795 1.00 47.57 372 TYR F O 1
ATOM 5538 N N . ARG F 1 93 ? 35.571 -48.811 19.857 1.00 43.39 373 ARG F N 1
ATOM 5539 C CA . ARG F 1 93 ? 36.248 -50.096 19.734 1.00 44.54 373 ARG F CA 1
ATOM 5540 C C . ARG F 1 93 ? 35.988 -50.906 21.000 1.00 50.78 373 ARG F C 1
ATOM 5541 O O . ARG F 1 93 ? 36.267 -50.437 22.110 1.00 50.23 373 ARG F O 1
ATOM 5549 N N . VAL F 1 94 ? 35.448 -52.111 20.836 1.00 45.35 374 VAL F N 1
ATOM 5550 C CA . VAL F 1 94 ? 35.112 -52.989 21.952 1.00 39.53 374 VAL F CA 1
ATOM 5551 C C . VAL F 1 94 ? 35.934 -54.261 21.811 1.00 39.62 374 VAL F C 1
ATOM 5552 O O . VAL F 1 94 ? 35.822 -54.971 20.802 1.00 41.29 374 VAL F O 1
ATOM 5556 N N . LYS F 1 95 ? 36.761 -54.548 22.816 1.00 38.97 375 LYS F N 1
ATOM 5557 C CA . LYS F 1 95 ? 37.605 -55.735 22.771 1.00 38.80 375 LYS F CA 1
ATOM 5558 C C . LYS F 1 95 ? 37.730 -56.371 24.151 1.00 38.00 375 LYS F C 1
ATOM 5559 O O . LYS F 1 95 ? 38.201 -55.726 25.096 1.00 39.86 375 LYS F O 1
ATOM 5565 N N . PRO F 1 96 ? 37.311 -57.635 24.310 1.00 37.63 376 PRO F N 1
ATOM 5566 C CA . PRO F 1 96 ? 36.651 -58.399 23.248 1.00 36.01 376 PRO F CA 1
ATOM 5567 C C . PRO F 1 96 ? 35.150 -58.128 23.198 1.00 41.14 376 PRO F C 1
ATOM 5568 O O . PRO F 1 96 ? 34.561 -57.759 24.214 1.00 45.04 376 PRO F O 1
ATOM 5572 N N . SER F 1 97 ? 34.542 -58.306 22.026 1.00 41.41 377 SER F N 1
ATOM 5573 C CA . SER F 1 97 ? 33.114 -58.087 21.856 1.00 42.89 377 SER F CA 1
ATOM 5574 C C . SER F 1 97 ? 32.326 -59.369 21.630 1.00 37.62 377 SER F C 1
ATOM 5575 O O . SER F 1 97 ? 31.092 -59.329 21.664 1.00 35.94 377 SER F O 1
ATOM 5578 N N . ASN F 1 98 ? 32.999 -60.499 21.408 1.00 40.56 378 ASN F N 1
ATOM 5579 C CA . ASN F 1 98 ? 32.325 -61.772 21.141 1.00 40.67 378 ASN F CA 1
ATOM 5580 C C . ASN F 1 98 ? 33.257 -62.880 21.638 1.00 41.00 378 ASN F C 1
ATOM 5581 O O . ASN F 1 98 ? 34.130 -63.348 20.905 1.00 47.19 378 ASN F O 1
ATOM 5586 N N . SER F 1 99 ? 33.060 -63.288 22.891 1.00 41.28 379 SER F N 1
ATOM 5587 C CA . SER F 1 99 ? 33.950 -64.263 23.510 1.00 41.82 379 SER F CA 1
ATOM 5588 C C . SER F 1 99 ? 33.228 -65.099 24.560 1.00 40.95 379 SER F C 1
ATOM 5589 O O . SER F 1 99 ? 32.018 -65.326 24.459 1.00 41.14 379 SER F O 1
ATOM 5592 N N . SER F 1 100 ? 33.966 -65.563 25.568 1.00 43.57 380 SER F N 1
ATOM 5593 C CA . SER F 1 100 ? 33.408 -66.398 26.622 1.00 44.46 380 SER F CA 1
ATOM 5594 C C . SER F 1 100 ? 34.202 -66.178 27.902 1.00 43.54 380 SER F C 1
ATOM 5595 O O . SER F 1 100 ? 35.314 -65.643 27.882 1.00 50.30 380 SER F O 1
ATOM 5598 N N . CYS F 1 101 ? 33.618 -66.603 29.020 1.00 46.40 381 CYS F N 1
ATOM 5599 C CA . CYS F 1 101 ? 34.224 -66.424 30.335 1.00 49.69 381 CYS F CA 1
ATOM 5600 C C . CYS F 1 101 ? 34.097 -67.723 31.115 1.00 52.82 381 CYS F C 1
ATOM 5601 O O . CYS F 1 101 ? 32.991 -68.253 31.261 1.00 52.32 381 CYS F O 1
ATOM 5604 N N . ASP F 1 102 ? 35.223 -68.231 31.610 1.00 54.78 382 ASP F N 1
ATOM 5605 C CA . ASP F 1 102 ? 35.215 -69.476 32.359 1.00 57.86 382 ASP F CA 1
ATOM 5606 C C . ASP F 1 102 ? 34.479 -69.295 33.687 1.00 55.51 382 ASP F C 1
ATOM 5607 O O . ASP F 1 102 ? 34.413 -68.184 34.222 1.00 51.54 382 ASP F O 1
ATOM 5612 N N . PRO F 1 103 ? 33.907 -70.369 34.233 1.00 54.79 383 PRO F N 1
ATOM 5613 C CA . PRO F 1 103 ? 33.176 -70.248 35.502 1.00 56.67 383 PRO F CA 1
ATOM 5614 C C . PRO F 1 103 ? 34.088 -69.785 36.629 1.00 60.22 383 PRO F C 1
ATOM 5615 O O . PRO F 1 103 ? 35.169 -70.338 36.847 1.00 63.14 383 PRO F O 1
ATOM 5619 N N . GLY F 1 104 ? 33.640 -68.756 37.348 1.00 56.63 384 GLY F N 1
ATOM 5620 C CA . GLY F 1 104 ? 34.421 -68.157 38.407 1.00 53.30 384 GLY F CA 1
ATOM 5621 C C . GLY F 1 104 ? 35.466 -67.165 37.951 1.00 58.49 384 GLY F C 1
ATOM 5622 O O . GLY F 1 104 ? 36.051 -66.475 38.796 1.00 61.45 384 GLY F O 1
ATOM 5623 N N . ALA F 1 105 ? 35.720 -67.063 36.650 1.00 53.81 385 ALA F N 1
ATOM 5624 C CA . ALA F 1 105 ? 36.721 -66.153 36.119 1.00 52.03 385 ALA F CA 1
ATOM 5625 C C . ALA F 1 105 ? 36.105 -64.788 35.819 1.00 49.16 385 ALA F C 1
ATOM 5626 O O . ALA F 1 105 ? 34.889 -64.594 35.873 1.00 49.50 385 ALA F O 1
ATOM 5628 N N . SER F 1 106 ? 36.973 -63.831 35.502 1.00 50.38 386 SER F N 1
ATOM 5629 C CA . SER F 1 106 ? 36.556 -62.493 35.118 1.00 53.48 386 SER F CA 1
ATOM 5630 C C . SER F 1 106 ? 37.218 -62.113 33.803 1.00 52.83 386 SER F C 1
ATOM 5631 O O . SER F 1 106 ? 38.285 -62.625 33.455 1.00 57.31 386 SER F O 1
ATOM 5634 N N . VAL F 1 107 ? 36.567 -61.212 33.071 1.00 46.05 387 VAL F N 1
ATOM 5635 C CA . VAL F 1 107 ? 37.064 -60.721 31.792 1.00 43.50 387 VAL F CA 1
ATOM 5636 C C . VAL F 1 107 ? 36.937 -59.204 31.782 1.00 40.12 387 VAL F C 1
ATOM 5637 O O . VAL F 1 107 ? 35.879 -58.664 32.123 1.00 41.76 387 VAL F O 1
ATOM 5641 N N . ASP F 1 108 ? 38.014 -58.522 31.401 1.00 39.05 388 ASP F N 1
ATOM 5642 C CA . ASP F 1 108 ? 38.021 -57.070 31.265 1.00 41.97 388 ASP F CA 1
ATOM 5643 C C . ASP F 1 108 ? 37.788 -56.719 29.800 1.00 49.84 388 ASP F C 1
ATOM 5644 O O . ASP F 1 108 ? 38.633 -57.000 28.944 1.00 57.12 388 ASP F O 1
ATOM 5649 N N . ILE F 1 109 ? 36.643 -56.111 29.514 1.00 41.98 389 ILE F N 1
ATOM 5650 C CA . ILE F 1 109 ? 36.341 -55.616 28.178 1.00 37.39 389 ILE F CA 1
ATOM 5651 C C . ILE F 1 109 ? 36.819 -54.174 28.082 1.00 37.77 389 ILE F C 1
ATOM 5652 O O . ILE F 1 109 ? 36.439 -53.329 28.902 1.00 31.77 389 ILE F O 1
ATOM 5657 N N . VAL F 1 110 ? 37.657 -53.894 27.089 1.00 36.12 390 VAL F N 1
ATOM 5658 C CA . VAL F 1 110 ? 38.235 -52.570 26.893 1.00 35.84 390 VAL F CA 1
ATOM 5659 C C . VAL F 1 110 ? 37.397 -51.828 25.863 1.00 41.39 390 VAL F C 1
ATOM 5660 O O . VAL F 1 110 ? 37.237 -52.294 24.728 1.00 41.80 390 VAL F O 1
ATOM 5664 N N . VAL F 1 111 ? 36.864 -50.674 26.254 1.00 39.73 391 VAL F N 1
ATOM 5665 C CA . VAL F 1 111 ? 36.093 -49.811 25.367 1.00 36.62 391 VAL F CA 1
ATOM 5666 C C . VAL F 1 111 ? 36.881 -48.527 25.152 1.00 37.14 391 VAL F C 1
ATOM 5667 O O . VAL F 1 111 ? 37.288 -47.871 26.118 1.00 40.22 391 VAL F O 1
ATOM 5671 N N . SER F 1 112 ? 37.099 -48.172 23.884 1.00 41.72 392 SER F N 1
ATOM 5672 C CA . SER F 1 112 ? 37.847 -46.982 23.518 1.00 42.46 392 SER F CA 1
ATOM 5673 C C . SER F 1 112 ? 37.221 -46.387 22.268 1.00 45.51 392 SER F C 1
ATOM 5674 O O . SER F 1 112 ? 36.768 -47.139 21.393 1.00 49.62 392 SER F O 1
ATOM 5677 N N . PRO F 1 113 ? 37.180 -45.062 22.150 1.00 49.55 393 PRO F N 1
ATOM 5678 C CA . PRO F 1 113 ? 36.514 -44.453 20.995 1.00 54.55 393 PRO F CA 1
ATOM 5679 C C . PRO F 1 113 ? 37.336 -44.598 19.724 1.00 56.22 393 PRO F C 1
ATOM 5680 O O . PRO F 1 113 ? 38.569 -44.564 19.748 1.00 54.75 393 PRO F O 1
ATOM 5684 N N . HIS F 1 114 ? 36.635 -44.773 18.606 1.00 59.40 394 HIS F N 1
ATOM 5685 C CA . HIS F 1 114 ? 37.249 -44.700 17.283 1.00 61.00 394 HIS F CA 1
ATOM 5686 C C . HIS F 1 114 ? 37.397 -43.227 16.932 1.00 66.91 394 HIS F C 1
ATOM 5687 O O . HIS F 1 114 ? 36.426 -42.562 16.563 1.00 71.51 394 HIS F O 1
ATOM 5694 N N . GLY F 1 115 ? 38.613 -42.707 17.060 1.00 69.15 395 GLY F N 1
ATOM 5695 C CA . GLY F 1 115 ? 38.846 -41.298 16.822 1.00 70.06 395 GLY F CA 1
ATOM 5696 C C . GLY F 1 115 ? 38.520 -40.442 18.027 1.00 71.30 395 GLY F C 1
ATOM 5697 O O . GLY F 1 115 ? 38.857 -40.800 19.160 1.00 64.18 395 GLY F O 1
ATOM 5698 N N . GLY F 1 116 ? 37.865 -39.306 17.793 1.00 74.00 396 GLY F N 1
ATOM 5699 C CA . GLY F 1 116 ? 37.556 -38.398 18.877 1.00 70.81 396 GLY F CA 1
ATOM 5700 C C . GLY F 1 116 ? 36.583 -38.993 19.875 1.00 68.60 396 GLY F C 1
ATOM 5701 O O . GLY F 1 116 ? 35.794 -39.888 19.571 1.00 64.22 396 GLY F O 1
ATOM 5702 N N . LEU F 1 117 ? 36.650 -38.477 21.101 1.00 68.45 397 LEU F N 1
ATOM 5703 C CA . LEU F 1 117 ? 35.798 -38.947 22.193 1.00 71.32 397 LEU F CA 1
ATOM 5704 C C . LEU F 1 117 ? 34.569 -38.050 22.256 1.00 77.16 397 LEU F C 1
ATOM 5705 O O . LEU F 1 117 ? 34.559 -37.012 22.920 1.00 78.87 397 LEU F O 1
ATOM 5710 N N . THR F 1 118 ? 33.518 -38.458 21.552 1.00 78.91 398 THR F N 1
ATOM 5711 C CA . THR F 1 118 ? 32.263 -37.715 21.499 1.00 78.52 398 THR F CA 1
ATOM 5712 C C . THR F 1 118 ? 31.176 -38.528 22.197 1.00 72.57 398 THR F C 1
ATOM 5713 O O . THR F 1 118 ? 30.297 -39.120 21.566 1.00 67.44 398 THR F O 1
ATOM 5717 N N . VAL F 1 119 ? 31.251 -38.555 23.527 1.00 69.78 399 VAL F N 1
ATOM 5718 C CA . VAL F 1 119 ? 30.292 -39.308 24.326 1.00 70.50 399 VAL F CA 1
ATOM 5719 C C . VAL F 1 119 ? 28.912 -38.677 24.196 1.00 69.15 399 VAL F C 1
ATOM 5720 O O . VAL F 1 119 ? 28.750 -37.459 24.345 1.00 71.96 399 VAL F O 1
ATOM 5724 N N . SER F 1 120 ? 27.910 -39.506 23.917 1.00 66.64 400 SER F N 1
ATOM 5725 C CA . SER F 1 120 ? 26.537 -39.059 23.747 1.00 68.74 400 SER F CA 1
ATOM 5726 C C . SER F 1 120 ? 25.618 -39.807 24.705 1.00 71.99 400 SER F C 1
ATOM 5727 O O . SER F 1 120 ? 25.924 -40.912 25.161 1.00 73.12 400 SER F O 1
ATOM 5730 N N . ALA F 1 121 ? 24.476 -39.183 25.007 1.00 74.63 401 ALA F N 1
ATOM 5731 C CA . ALA F 1 121 ? 23.503 -39.811 25.894 1.00 78.66 401 ALA F CA 1
ATOM 5732 C C . ALA F 1 121 ? 22.851 -41.026 25.247 1.00 81.83 401 ALA F C 1
ATOM 5733 O O . ALA F 1 121 ? 22.388 -41.927 25.954 1.00 81.57 401 ALA F O 1
ATOM 5735 N N . GLN F 1 122 ? 22.804 -41.069 23.916 1.00 89.89 402 GLN F N 1
ATOM 5736 C CA . GLN F 1 122 ? 22.259 -42.214 23.200 1.00 94.37 402 GLN F CA 1
ATOM 5737 C C . GLN F 1 122 ? 23.258 -43.354 23.054 1.00 87.17 402 GLN F C 1
ATOM 5738 O O . GLN F 1 122 ? 22.907 -44.391 22.480 1.00 93.30 402 GLN F O 1
ATOM 5744 N N . ASP F 1 123 ? 24.483 -43.194 23.549 1.00 75.41 403 ASP F N 1
ATOM 5745 C CA . ASP F 1 123 ? 25.476 -44.261 23.485 1.00 67.76 403 ASP F CA 1
ATOM 5746 C C . ASP F 1 123 ? 25.127 -45.338 24.504 1.00 61.35 403 ASP F C 1
ATOM 5747 O O . ASP F 1 123 ? 25.194 -45.104 25.715 1.00 66.87 403 ASP F O 1
ATOM 5752 N N . ARG F 1 124 ? 24.756 -46.518 24.017 1.00 55.76 404 ARG F N 1
ATOM 5753 C CA . ARG F 1 124 ? 24.404 -47.647 24.864 1.00 54.33 404 ARG F CA 1
ATOM 5754 C C . ARG F 1 124 ? 25.294 -48.837 24.536 1.00 48.55 404 ARG F C 1
ATOM 5755 O O . ARG F 1 124 ? 25.762 -48.991 23.404 1.00 47.75 404 ARG F O 1
ATOM 5763 N N . PHE F 1 125 ? 25.523 -49.680 25.540 1.00 46.49 405 PHE F N 1
ATOM 5764 C CA . PHE F 1 125 ? 26.275 -50.919 25.376 1.00 43.79 405 PHE F CA 1
ATOM 5765 C C . PHE F 1 125 ? 25.432 -52.067 25.905 1.00 46.23 405 PHE F C 1
ATOM 5766 O O . PHE F 1 125 ? 25.054 -52.072 27.082 1.00 50.11 405 PHE F O 1
ATOM 5774 N N . LEU F 1 126 ? 25.136 -53.033 25.041 1.00 38.59 406 LEU F N 1
ATOM 5775 C CA . LEU F 1 126 ? 24.284 -54.162 25.387 1.00 39.58 406 LEU F CA 1
ATOM 5776 C C . LEU F 1 126 ? 25.149 -55.394 25.624 1.00 45.61 406 LEU F C 1
ATOM 5777 O O . LEU F 1 126 ? 25.847 -55.852 24.712 1.00 47.60 406 LEU F O 1
ATOM 5782 N N . ILE F 1 127 ? 25.102 -55.922 26.843 1.00 37.36 407 ILE F N 1
ATOM 5783 C CA . ILE F 1 127 ? 25.798 -57.151 27.201 1.00 31.43 407 ILE F CA 1
ATOM 5784 C C . ILE F 1 127 ? 24.809 -58.301 27.086 1.00 35.26 407 ILE F C 1
ATOM 5785 O O . ILE F 1 127 ? 23.746 -58.280 27.715 1.00 31.92 407 ILE F O 1
ATOM 5790 N N . MET F 1 128 ? 25.151 -59.301 26.279 1.00 35.90 408 MET F N 1
ATOM 5791 C CA . MET F 1 128 ? 24.352 -60.507 26.127 1.00 33.97 408 MET F CA 1
ATOM 5792 C C . MET F 1 128 ? 25.145 -61.689 26.660 1.00 35.40 408 MET F C 1
ATOM 5793 O O . MET F 1 128 ? 26.348 -61.795 26.412 1.00 37.82 408 MET F O 1
ATOM 5798 N N . ALA F 1 129 ? 24.476 -62.575 27.397 1.00 35.00 409 ALA F N 1
ATOM 5799 C CA . ALA F 1 129 ? 25.162 -63.700 28.015 1.00 36.67 409 ALA F CA 1
ATOM 5800 C C . ALA F 1 129 ? 24.229 -64.899 28.099 1.00 37.00 409 ALA F C 1
ATOM 5801 O O . ALA F 1 129 ? 23.018 -64.752 28.285 1.00 35.43 409 ALA F O 1
ATOM 5803 N N . ALA F 1 130 ? 24.814 -66.088 27.969 1.00 35.63 410 ALA F N 1
ATOM 5804 C CA . ALA F 1 130 ? 24.076 -67.339 28.072 1.00 41.84 410 ALA F CA 1
ATOM 5805 C C . ALA F 1 130 ? 25.047 -68.444 28.463 1.00 42.63 410 ALA F C 1
ATOM 5806 O O . ALA F 1 130 ? 26.242 -68.372 28.163 1.00 42.78 410 ALA F O 1
ATOM 5808 N N . GLU F 1 131 ? 24.520 -69.464 29.138 1.00 45.29 411 GLU F N 1
ATOM 5809 C CA . GLU F 1 131 ? 25.345 -70.565 29.615 1.00 45.52 411 GLU F CA 1
ATOM 5810 C C . GLU F 1 131 ? 25.596 -71.580 28.508 1.00 46.39 411 GLU F C 1
ATOM 5811 O O . GLU F 1 131 ? 24.693 -71.924 27.740 1.00 44.93 411 GLU F O 1
ATOM 5817 N N . MET F 1 132 ? 26.833 -72.059 28.433 1.00 50.65 412 MET F N 1
ATOM 5818 C CA . MET F 1 132 ? 27.205 -73.126 27.518 1.00 59.21 412 MET F CA 1
ATOM 5819 C C . MET F 1 132 ? 27.265 -74.449 28.270 1.00 67.26 412 MET F C 1
ATOM 5820 O O . MET F 1 132 ? 27.526 -74.488 29.475 1.00 67.33 412 MET F O 1
ATOM 5825 N N . GLU F 1 133 ? 27.012 -75.535 27.547 1.00 78.01 413 GLU F N 1
ATOM 5826 C CA . GLU F 1 133 ? 27.137 -76.858 28.135 1.00 89.26 413 GLU F CA 1
ATOM 5827 C C . GLU F 1 133 ? 28.604 -77.173 28.408 1.00 96.08 413 GLU F C 1
ATOM 5828 O O . GLU F 1 133 ? 29.503 -76.704 27.704 1.00 96.91 413 GLU F O 1
ATOM 5834 N N . GLN F 1 134 ? 28.841 -77.969 29.449 1.00 103.63 414 GLN F N 1
ATOM 5835 C CA . GLN F 1 134 ? 30.206 -78.247 29.876 1.00 110.08 414 GLN F CA 1
ATOM 5836 C C . GLN F 1 134 ? 30.981 -78.983 28.788 1.00 115.25 414 GLN F C 1
ATOM 5837 O O . GLN F 1 134 ? 30.427 -79.786 28.032 1.00 115.98 414 GLN F O 1
ATOM 5843 N N . SER F 1 135 ? 32.282 -78.689 28.717 1.00 120.10 415 SER F N 1
ATOM 5844 C CA . SER F 1 135 ? 33.187 -79.272 27.725 1.00 123.72 415 SER F CA 1
ATOM 5845 C C . SER F 1 135 ? 32.720 -78.963 26.302 1.00 121.14 415 SER F C 1
ATOM 5846 O O . SER F 1 135 ? 32.547 -79.856 25.469 1.00 125.62 415 SER F O 1
ATOM 5849 N N . SER F 1 136 ? 32.518 -77.678 26.028 1.00 113.68 416 SER F N 1
ATOM 5850 C CA . SER F 1 136 ? 32.125 -77.201 24.712 1.00 105.28 416 SER F CA 1
ATOM 5851 C C . SER F 1 136 ? 33.227 -76.331 24.120 1.00 96.71 416 SER F C 1
ATOM 5852 O O . SER F 1 136 ? 34.107 -75.834 24.827 1.00 93.88 416 SER F O 1
ATOM 5855 N N . GLY F 1 137 ? 33.167 -76.155 22.802 1.00 90.86 417 GLY F N 1
ATOM 5856 C CA . GLY F 1 137 ? 34.160 -75.346 22.116 1.00 84.93 417 GLY F CA 1
ATOM 5857 C C . GLY F 1 137 ? 33.860 -73.861 22.248 1.00 78.04 417 GLY F C 1
ATOM 5858 O O . GLY F 1 137 ? 32.716 -73.422 22.139 1.00 76.44 417 GLY F O 1
ATOM 5859 N N . THR F 1 138 ? 34.917 -73.083 22.487 1.00 72.64 418 THR F N 1
ATOM 5860 C CA . THR F 1 138 ? 34.807 -71.640 22.656 1.00 67.62 418 THR F CA 1
ATOM 5861 C C . THR F 1 138 ? 35.467 -70.870 21.517 1.00 64.84 418 THR F C 1
ATOM 5862 O O . THR F 1 138 ? 35.794 -69.690 21.679 1.00 65.58 418 THR F O 1
ATOM 5866 N N . GLY F 1 139 ? 35.670 -71.512 20.370 1.00 62.47 419 GLY F N 1
ATOM 5867 C CA . GLY F 1 139 ? 36.242 -70.852 19.221 1.00 61.48 419 GLY F CA 1
ATOM 5868 C C . GLY F 1 139 ? 35.247 -69.925 18.554 1.00 62.41 419 GLY F C 1
ATOM 5869 O O . GLY F 1 139 ? 34.053 -69.931 18.869 1.00 63.66 419 GLY F O 1
ATOM 5870 N N . PRO F 1 140 ? 35.724 -69.103 17.615 1.00 62.62 420 PRO F N 1
ATOM 5871 C CA . PRO F 1 140 ? 34.814 -68.150 16.954 1.00 60.08 420 PRO F CA 1
ATOM 5872 C C . PRO F 1 140 ? 33.657 -68.818 16.233 1.00 59.40 420 PRO F C 1
ATOM 5873 O O . PRO F 1 140 ? 32.514 -68.358 16.346 1.00 55.94 420 PRO F O 1
ATOM 5877 N N . ALA F 1 141 ? 33.920 -69.900 15.497 1.00 65.13 421 ALA F N 1
ATOM 5878 C CA . ALA F 1 141 ? 32.850 -70.576 14.772 1.00 63.52 421 ALA F CA 1
ATOM 5879 C C . ALA F 1 141 ? 31.888 -71.274 15.725 1.00 64.36 421 ALA F C 1
ATOM 5880 O O . ALA F 1 141 ? 30.673 -71.282 15.493 1.00 66.00 421 ALA F O 1
ATOM 5882 N N . GLU F 1 142 ? 32.410 -71.868 16.802 1.00 58.95 422 GLU F N 1
ATOM 5883 C CA . GLU F 1 142 ? 31.541 -72.521 17.776 1.00 59.78 422 GLU F CA 1
ATOM 5884 C C . GLU F 1 142 ? 30.656 -71.507 18.490 1.00 54.34 422 GLU F C 1
ATOM 5885 O O . GLU F 1 142 ? 29.465 -71.758 18.709 1.00 57.24 422 GLU F O 1
ATOM 5891 N N . LEU F 1 143 ? 31.220 -70.355 18.860 1.00 50.12 423 LEU F N 1
ATOM 5892 C CA . LEU F 1 143 ? 30.419 -69.311 19.492 1.00 47.10 423 LEU F CA 1
ATOM 5893 C C . LEU F 1 143 ? 29.341 -68.799 18.545 1.00 46.05 423 LEU F C 1
ATOM 5894 O O . LEU F 1 143 ? 28.204 -68.553 18.964 1.00 44.94 423 LEU F O 1
ATOM 5899 N N . THR F 1 144 ? 29.679 -68.638 17.262 1.00 42.96 424 THR F N 1
ATOM 5900 C CA . THR F 1 144 ? 28.690 -68.201 16.281 1.00 43.71 424 THR F CA 1
ATOM 5901 C C . THR F 1 144 ? 27.535 -69.191 16.185 1.00 50.25 424 THR F C 1
ATOM 5902 O O . THR F 1 144 ? 26.365 -68.792 16.139 1.00 51.94 424 THR F O 1
ATOM 5906 N N . GLN F 1 145 ? 27.844 -70.490 16.161 1.00 48.03 425 GLN F N 1
ATOM 5907 C CA . GLN F 1 145 ? 26.791 -71.499 16.118 1.00 51.55 425 GLN F CA 1
ATOM 5908 C C . GLN F 1 145 ? 25.999 -71.533 17.419 1.00 54.05 425 GLN F C 1
ATOM 5909 O O . GLN F 1 145 ? 24.788 -71.779 17.404 1.00 57.18 425 GLN F O 1
ATOM 5915 N N . PHE F 1 146 ? 26.663 -71.292 18.552 1.00 51.70 426 PHE F N 1
ATOM 5916 C CA . PHE F 1 146 ? 25.966 -71.291 19.835 1.00 47.11 426 PHE F CA 1
ATOM 5917 C C . PHE F 1 146 ? 24.890 -70.214 19.875 1.00 43.93 426 PHE F C 1
ATOM 5918 O O . PHE F 1 146 ? 23.757 -70.465 20.304 1.00 46.45 426 PHE F O 1
ATOM 5926 N N . TRP F 1 147 ? 25.226 -69.003 19.425 1.00 38.91 427 TRP F N 1
ATOM 5927 C CA . TRP F 1 147 ? 24.272 -67.903 19.472 1.00 43.87 427 TRP F CA 1
ATOM 5928 C C . TRP F 1 147 ? 23.128 -68.080 18.482 1.00 48.11 427 TRP F C 1
ATOM 5929 O O . TRP F 1 147 ? 22.054 -67.508 18.691 1.00 48.55 427 TRP F O 1
ATOM 5940 N N . LYS F 1 148 ? 23.330 -68.856 17.414 1.00 51.88 428 LYS F N 1
ATOM 5941 C CA . LYS F 1 148 ? 22.216 -69.201 16.538 1.00 48.31 428 LYS F CA 1
ATOM 5942 C C . LYS F 1 148 ? 21.272 -70.196 17.199 1.00 46.07 428 LYS F C 1
ATOM 5943 O O . LYS F 1 148 ? 20.077 -70.219 16.885 1.00 49.99 428 LYS F O 1
ATOM 5949 N N . GLU F 1 149 ? 21.786 -71.017 18.115 1.00 48.02 429 GLU F N 1
ATOM 5950 C CA . GLU F 1 149 ? 21.023 -72.117 18.692 1.00 48.42 429 GLU F CA 1
ATOM 5951 C C . GLU F 1 149 ? 20.326 -71.743 19.995 1.00 45.76 429 GLU F C 1
ATOM 5952 O O . GLU F 1 149 ? 19.211 -72.210 20.248 1.00 45.97 429 GLU F O 1
ATOM 5958 N N . VAL F 1 150 ? 20.955 -70.914 20.823 1.00 41.84 430 VAL F N 1
ATOM 5959 C CA . VAL F 1 150 ? 20.461 -70.712 22.192 1.00 43.80 430 VAL F CA 1
ATOM 5960 C C . VAL F 1 150 ? 19.078 -70.068 22.154 1.00 41.54 430 VAL F C 1
ATOM 5961 O O . VAL F 1 150 ? 18.873 -69.076 21.427 1.00 40.53 430 VAL F O 1
ATOM 5965 N N . PRO F 1 151 ? 18.094 -70.597 22.882 1.00 46.07 431 PRO F N 1
ATOM 5966 C CA . PRO F 1 151 ? 16.780 -69.948 22.926 1.00 45.18 431 PRO F CA 1
ATOM 5967 C C . PRO F 1 151 ? 16.866 -68.575 23.574 1.00 41.23 431 PRO F C 1
ATOM 5968 O O . PRO F 1 151 ? 17.695 -68.327 24.452 1.00 43.75 431 PRO F O 1
ATOM 5972 N N . ARG F 1 152 ? 15.985 -67.676 23.128 1.00 39.17 432 ARG F N 1
ATOM 5973 C CA . ARG F 1 152 ? 16.051 -66.290 23.580 1.00 43.79 432 ARG F CA 1
ATOM 5974 C C . ARG F 1 152 ? 15.709 -66.153 25.058 1.00 41.78 432 ARG F C 1
ATOM 5975 O O . ARG F 1 152 ? 16.165 -65.207 25.710 1.00 34.83 432 ARG F O 1
ATOM 5983 N N . ASN F 1 153 ? 14.922 -67.077 25.607 1.00 40.61 433 ASN F N 1
ATOM 5984 C CA . ASN F 1 153 ? 14.574 -67.016 27.020 1.00 43.45 433 ASN F CA 1
ATOM 5985 C C . ASN F 1 153 ? 15.709 -67.471 27.929 1.00 43.47 433 ASN F C 1
ATOM 5986 O O . ASN F 1 153 ? 15.552 -67.435 29.155 1.00 40.81 433 ASN F O 1
ATOM 5991 N N . LYS F 1 154 ? 16.839 -67.894 27.368 1.00 40.95 434 LYS F N 1
ATOM 5992 C CA . LYS F 1 154 ? 18.016 -68.240 28.150 1.00 42.00 434 LYS F CA 1
ATOM 5993 C C . LYS F 1 154 ? 19.164 -67.266 27.935 1.00 41.23 434 LYS F C 1
ATOM 5994 O O . LYS F 1 154 ? 20.251 -67.476 28.484 1.00 42.39 434 LYS F O 1
ATOM 6000 N N . VAL F 1 155 ? 18.952 -66.210 27.156 1.00 41.32 435 VAL F N 1
ATOM 6001 C CA . VAL F 1 155 ? 19.957 -65.182 26.918 1.00 40.97 435 VAL F CA 1
ATOM 6002 C C . VAL F 1 155 ? 19.664 -64.012 27.846 1.00 44.13 435 VAL F C 1
ATOM 6003 O O . VAL F 1 155 ? 18.602 -63.385 27.753 1.00 46.43 435 VAL F O 1
ATOM 6007 N N . MET F 1 156 ? 20.600 -63.716 28.744 1.00 36.27 436 MET F N 1
ATOM 6008 C CA . MET F 1 156 ? 20.462 -62.587 29.652 1.00 35.36 436 MET F CA 1
ATOM 6009 C C . MET F 1 156 ? 21.042 -61.334 29.011 1.00 36.18 436 MET F C 1
ATOM 6010 O O . MET F 1 156 ? 22.037 -61.399 28.284 1.00 34.25 436 MET F O 1
ATOM 6015 N N . GLU F 1 157 ? 20.411 -60.194 29.280 1.00 32.96 437 GLU F N 1
ATOM 6016 C CA . GLU F 1 157 ? 20.829 -58.925 28.702 1.00 46.59 437 GLU F CA 1
ATOM 6017 C C . GLU F 1 157 ? 20.901 -57.859 29.784 1.00 41.22 437 GLU F C 1
ATOM 6018 O O . GLU F 1 157 ? 20.071 -57.830 30.697 1.00 42.85 437 GLU F O 1
ATOM 6024 N N . HIS F 1 158 ? 21.899 -56.985 29.674 1.00 40.26 438 HIS F N 1
ATOM 6025 C CA . HIS F 1 158 ? 22.038 -55.847 30.574 1.00 35.74 438 HIS F CA 1
ATOM 6026 C C . HIS F 1 158 ? 22.623 -54.682 29.793 1.00 41.25 438 HIS F C 1
ATOM 6027 O O . HIS F 1 158 ? 23.587 -54.857 29.041 1.00 41.99 438 HIS F O 1
ATOM 6034 N N . ARG F 1 159 ? 22.044 -53.501 29.974 1.00 42.18 439 ARG F N 1
ATOM 6035 C CA . ARG F 1 159 ? 22.425 -52.321 29.214 1.00 42.58 439 ARG F CA 1
ATOM 6036 C C . ARG F 1 159 ? 23.288 -51.393 30.057 1.00 39.81 439 ARG F C 1
ATOM 6037 O O . ARG F 1 159 ? 23.070 -51.244 31.262 1.00 43.12 439 ARG F O 1
ATOM 6045 N N . LEU F 1 160 ? 24.275 -50.776 29.410 1.00 36.89 440 LEU F N 1
ATOM 6046 C CA . LEU F 1 160 ? 25.118 -49.765 30.026 1.00 37.01 440 LEU F CA 1
ATOM 6047 C C . LEU F 1 160 ? 25.099 -48.514 29.161 1.00 41.88 440 LEU F C 1
ATOM 6048 O O . LEU F 1 160 ? 24.946 -48.588 27.939 1.00 44.01 440 LEU F O 1
ATOM 6053 N N . ARG F 1 161 ? 25.250 -47.360 29.804 1.00 45.58 441 ARG F N 1
ATOM 6054 C CA . ARG F 1 161 ? 25.269 -46.085 29.105 1.00 53.40 441 ARG F CA 1
ATOM 6055 C C . ARG F 1 161 ? 26.532 -45.324 29.478 1.00 52.59 441 ARG F C 1
ATOM 6056 O O . ARG F 1 161 ? 27.172 -45.598 30.496 1.00 47.29 441 ARG F O 1
ATOM 6064 N N A CYS F 1 162 ? 26.892 -44.365 28.630 0.50 56.06 442 CYS F N 1
ATOM 6065 N N B CYS F 1 162 ? 26.881 -44.353 28.640 0.50 56.07 442 CYS F N 1
ATOM 6066 C CA A CYS F 1 162 ? 28.114 -43.591 28.794 0.50 55.77 442 CYS F CA 1
ATOM 6067 C CA B CYS F 1 162 ? 28.014 -43.479 28.902 0.50 55.80 442 CYS F CA 1
ATOM 6068 C C A CYS F 1 162 ? 27.809 -42.274 29.492 0.50 59.22 442 CYS F C 1
ATOM 6069 C C B CYS F 1 162 ? 27.548 -42.236 29.648 0.50 59.12 442 CYS F C 1
ATOM 6070 O O A CYS F 1 162 ? 26.831 -41.597 29.156 0.50 60.01 442 CYS F O 1
ATOM 6071 O O B CYS F 1 162 ? 26.470 -41.701 29.375 0.50 59.38 442 CYS F O 1
ATOM 6076 N N A HIS F 1 163 ? 28.644 -41.917 30.461 0.50 59.40 443 HIS F N 1
ATOM 6077 N N B HIS F 1 163 ? 28.366 -41.782 30.594 0.50 59.16 443 HIS F N 1
ATOM 6078 C CA A HIS F 1 163 ? 28.592 -40.599 31.072 0.50 60.82 443 HIS F CA 1
ATOM 6079 C CA B HIS F 1 163 ? 28.018 -40.606 31.381 0.50 61.55 443 HIS F CA 1
ATOM 6080 C C A HIS F 1 163 ? 29.565 -39.672 30.356 0.50 56.85 443 HIS F C 1
ATOM 6081 C C B HIS F 1 163 ? 28.159 -39.344 30.540 0.50 58.10 443 HIS F C 1
ATOM 6082 O O A HIS F 1 163 ? 30.582 -40.112 29.811 0.50 50.84 443 HIS F O 1
ATOM 6083 O O B HIS F 1 163 ? 29.171 -39.145 29.862 0.50 56.63 443 HIS F O 1
ATOM 6096 N N A THR F 1 164 ? 29.241 -38.383 30.353 0.50 59.15 444 THR F N 1
ATOM 6097 N N B THR F 1 164 ? 27.140 -38.487 30.587 0.50 58.37 444 THR F N 1
ATOM 6098 C CA A THR F 1 164 ? 30.064 -37.417 29.639 0.50 61.56 444 THR F CA 1
ATOM 6099 C CA B THR F 1 164 ? 27.123 -37.240 29.833 0.50 59.70 444 THR F CA 1
ATOM 6100 C C A THR F 1 164 ? 31.447 -37.311 30.275 0.50 62.31 444 THR F C 1
ATOM 6101 C C B THR F 1 164 ? 26.791 -36.090 30.770 0.50 64.48 444 THR F C 1
ATOM 6102 O O A THR F 1 164 ? 31.639 -37.597 31.460 0.50 58.69 444 THR F O 1
ATOM 6103 O O B THR F 1 164 ? 25.780 -36.140 31.480 0.50 65.77 444 THR F O 1
ATOM 6110 N N A VAL F 1 165 ? 32.419 -36.906 29.464 0.50 64.77 445 VAL F N 1
ATOM 6111 N N B VAL F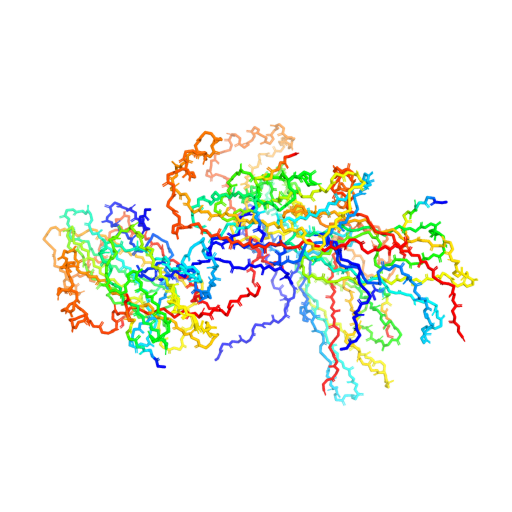 1 165 ? 27.638 -35.063 30.764 0.50 66.85 445 VAL F N 1
ATOM 6112 C CA A VAL F 1 165 ? 33.804 -36.826 29.907 0.50 66.36 445 VAL F CA 1
ATOM 6113 C CA B VAL F 1 165 ? 27.416 -33.843 31.536 0.50 69.13 445 VAL F CA 1
ATOM 6114 C C A VAL F 1 165 ? 34.104 -35.448 30.482 0.50 68.37 445 VAL F C 1
ATOM 6115 C C B VAL F 1 165 ? 27.187 -34.148 33.013 0.50 70.90 445 VAL F C 1
ATOM 6116 O O A VAL F 1 165 ? 34.809 -35.324 31.483 0.50 69.95 445 VAL F O 1
ATOM 6117 O O B VAL F 1 165 ? 27.773 -33.510 33.887 0.50 72.44 445 VAL F O 1
ATOM 6124 N N . ASP G 2 10 ? 70.070 -27.762 5.492 1.00 103.27 474 ASP G N 1
ATOM 6125 C CA . ASP G 2 10 ? 69.136 -26.816 4.894 1.00 103.23 474 ASP G CA 1
ATOM 6126 C C . ASP G 2 10 ? 67.695 -27.286 5.065 1.00 118.24 474 ASP G C 1
ATOM 6127 O O . ASP G 2 10 ? 66.778 -26.474 5.187 1.00 120.32 474 ASP G O 1
ATOM 6129 N N . GLU G 2 11 ? 67.504 -28.602 5.074 1.00 116.66 475 GLU G N 1
ATOM 6130 C CA . GLU G 2 11 ? 66.178 -29.174 5.232 1.00 116.24 475 GLU G CA 1
ATOM 6131 C C . GLU G 2 11 ? 65.743 -29.125 6.695 1.00 113.94 475 GLU G C 1
ATOM 6132 O O . GLU G 2 11 ? 66.510 -28.768 7.593 1.00 111.16 475 GLU G O 1
ATOM 6138 N N . PHE G 2 12 ? 64.488 -29.495 6.929 1.00 113.49 476 PHE G N 1
ATOM 6139 C CA . PHE G 2 12 ? 63.906 -29.479 8.262 1.00 113.90 476 PHE G CA 1
ATOM 6140 C C . PHE G 2 12 ? 63.820 -30.890 8.830 1.00 112.95 476 PHE G C 1
ATOM 6141 O O . PHE G 2 12 ? 63.667 -31.870 8.096 1.00 105.90 476 PHE G O 1
ATOM 6149 N N . TYR G 2 13 ? 63.920 -30.979 10.154 1.00 113.27 477 TYR G N 1
ATOM 6150 C CA . TYR G 2 13 ? 63.898 -32.247 10.864 1.00 106.68 477 TYR G CA 1
ATOM 6151 C C . TYR G 2 13 ? 62.918 -32.165 12.024 1.00 107.24 477 TYR G C 1
ATOM 6152 O O . TYR G 2 13 ? 62.697 -31.093 12.593 1.00 113.99 477 TYR G O 1
ATOM 6161 N N . ASP G 2 14 ? 62.339 -33.313 12.374 1.00 107.58 478 ASP G N 1
ATOM 6162 C CA . ASP G 2 14 ? 61.387 -33.375 13.477 1.00 111.85 478 ASP G CA 1
ATOM 6163 C C . ASP G 2 14 ? 62.021 -32.872 14.767 1.00 108.31 478 ASP G C 1
ATOM 6164 O O . ASP G 2 14 ? 63.086 -33.343 15.176 1.00 108.22 478 ASP G O 1
ATOM 6169 N N . ALA G 2 15 ? 61.363 -31.908 15.406 1.00 113.70 479 ALA G N 1
ATOM 6170 C CA . ALA G 2 15 ? 61.839 -31.402 16.682 1.00 113.46 479 ALA G CA 1
ATOM 6171 C C . ALA G 2 15 ? 61.641 -32.447 17.776 1.00 109.24 479 ALA G C 1
ATOM 6172 O O . ALA G 2 15 ? 60.883 -33.410 17.627 1.00 116.73 479 ALA G O 1
ATOM 6174 N N . LEU G 2 16 ? 62.338 -32.245 18.891 1.00 109.38 480 LEU G N 1
ATOM 6175 C CA . LEU G 2 16 ? 62.368 -33.212 19.977 1.00 115.41 480 LEU G CA 1
ATOM 6176 C C . LEU G 2 16 ? 62.047 -32.523 21.294 1.00 110.17 480 LEU G C 1
ATOM 6177 O O . LEU G 2 16 ? 62.557 -31.434 21.577 1.00 110.04 480 LEU G O 1
ATOM 6182 N N . SER G 2 17 ? 61.198 -33.162 22.092 1.00 116.16 481 SER G N 1
ATOM 6183 C CA . SER G 2 17 ? 60.782 -32.609 23.375 1.00 116.66 481 SER G CA 1
ATOM 6184 C C . SER G 2 17 ? 61.741 -33.018 24.489 1.00 111.22 481 SER G C 1
ATOM 6185 O O . SER G 2 17 ? 61.424 -32.892 25.672 1.00 111.63 481 SER G O 1
ATOM 6188 N N . GLU H 2 11 ? 10.122 -2.831 29.083 1.00 124.35 475 GLU H N 1
ATOM 6189 C CA . GLU H 2 11 ? 8.732 -2.642 28.685 1.00 123.06 475 GLU H CA 1
ATOM 6190 C C . GLU H 2 11 ? 8.538 -3.000 27.215 1.00 121.09 475 GLU H C 1
ATOM 6191 O O . GLU H 2 11 ? 9.230 -2.476 26.343 1.00 120.47 475 GLU H O 1
ATOM 6197 N N . PHE H 2 12 ? 7.595 -3.899 26.950 1.00 118.13 476 PHE H N 1
ATOM 6198 C CA . PHE H 2 12 ? 7.304 -4.359 25.600 1.00 115.74 476 PHE H CA 1
ATOM 6199 C C . PHE H 2 12 ? 6.067 -3.658 25.056 1.00 113.00 476 PHE H C 1
ATOM 6200 O O . PHE H 2 12 ? 5.115 -3.391 25.795 1.00 114.44 476 PHE H O 1
ATOM 6208 N N . TYR H 2 13 ? 6.090 -3.361 23.758 1.00 110.11 477 TYR H N 1
ATOM 6209 C CA . TYR H 2 13 ? 4.977 -2.724 23.072 1.00 112.87 477 TYR H CA 1
ATOM 6210 C C . TYR H 2 13 ? 4.641 -3.514 21.816 1.00 111.90 477 TYR H C 1
ATOM 6211 O O . TYR H 2 13 ? 5.495 -4.203 21.252 1.00 112.39 477 TYR H O 1
ATOM 6220 N N . ASP H 2 14 ? 3.384 -3.404 21.386 1.00 110.41 478 ASP H N 1
ATOM 6221 C CA . ASP H 2 14 ? 2.933 -4.104 20.190 1.00 111.30 478 ASP H CA 1
ATOM 6222 C C . ASP H 2 14 ? 3.787 -3.723 18.989 1.00 115.62 478 ASP H C 1
ATOM 6223 O O . ASP H 2 14 ? 4.164 -2.560 18.818 1.00 116.66 478 ASP H O 1
ATOM 6228 N N . ALA H 2 15 ? 4.095 -4.715 18.157 1.00 118.40 479 ALA H N 1
ATOM 6229 C CA . ALA H 2 15 ? 4.880 -4.463 16.958 1.00 125.55 479 ALA H CA 1
ATOM 6230 C C . ALA H 2 15 ? 4.130 -3.533 16.014 1.00 132.80 479 ALA H C 1
ATOM 6231 O O . ALA H 2 15 ? 2.907 -3.617 15.871 1.00 134.42 479 ALA H O 1
ATOM 6233 N N . LEU H 2 16 ? 4.877 -2.644 15.362 1.00 139.80 480 LEU H N 1
ATOM 6234 C CA . LEU H 2 16 ? 4.317 -1.626 14.481 1.00 145.47 480 LEU H CA 1
ATOM 6235 C C . LEU H 2 16 ? 3.893 -2.172 13.123 1.00 149.34 480 LEU H C 1
ATOM 6236 O O . LEU H 2 16 ? 3.570 -1.376 12.234 1.00 150.49 480 LEU H O 1
ATOM 6238 N N . SER H 2 17 ? 3.893 -3.492 12.950 1.00 141.93 481 SER H N 1
ATOM 6239 C CA . SER H 2 17 ? 3.517 -4.140 11.694 1.00 130.78 481 SER H CA 1
ATOM 6240 C C . SER H 2 17 ? 4.362 -3.640 10.525 1.00 120.38 481 SER H C 1
ATOM 6241 O O . SER H 2 17 ? 4.178 -4.071 9.386 1.00 114.05 481 SER H O 1
ATOM 6244 N N . ASP I 2 10 ? 54.941 -28.242 33.375 1.00 110.10 474 ASP I N 1
ATOM 6245 C CA . ASP I 2 10 ? 54.392 -29.176 32.399 1.00 108.45 474 ASP I CA 1
ATOM 6246 C C . ASP I 2 10 ? 55.062 -30.542 32.511 1.00 102.81 474 ASP I C 1
ATOM 6247 O O . ASP I 2 10 ? 54.557 -31.536 31.989 1.00 103.79 474 ASP I O 1
ATOM 6249 N N . GLU I 2 11 ? 56.203 -30.583 33.194 1.00 90.75 475 GLU I N 1
ATOM 6250 C CA . GLU I 2 11 ? 56.956 -31.813 33.395 1.00 78.83 475 GLU I CA 1
ATOM 6251 C C . GLU I 2 11 ? 56.714 -32.330 34.807 1.00 67.60 475 GLU I C 1
ATOM 6252 O O . GLU I 2 11 ? 56.885 -31.591 35.782 1.00 62.04 475 GLU I O 1
ATOM 6258 N N . PHE I 2 12 ? 56.320 -33.596 34.912 1.00 61.55 476 PHE I N 1
ATOM 6259 C CA . PHE I 2 12 ? 55.978 -34.209 36.187 1.00 61.13 476 PHE I CA 1
ATOM 6260 C C . PHE I 2 12 ? 57.141 -35.039 36.714 1.00 62.12 476 PHE I C 1
ATOM 6261 O O . PHE I 2 12 ? 57.816 -35.739 35.954 1.00 63.94 476 PHE I O 1
ATOM 6269 N N . TYR I 2 13 ? 57.367 -34.954 38.024 1.00 61.77 477 TYR I N 1
ATOM 6270 C CA . TYR I 2 13 ? 58.407 -35.709 38.706 1.00 63.53 477 TYR I CA 1
ATOM 6271 C C . TYR I 2 13 ? 57.802 -36.420 39.906 1.00 65.14 477 TYR I C 1
ATOM 6272 O O . TYR I 2 13 ? 56.793 -35.976 40.460 1.00 70.14 477 TYR I O 1
ATOM 6281 N N . ASP I 2 14 ? 58.434 -37.522 40.308 1.00 63.34 478 ASP I N 1
ATOM 6282 C CA . ASP I 2 14 ? 57.955 -38.289 41.451 1.00 66.53 478 ASP I CA 1
ATOM 6283 C C . ASP I 2 14 ? 57.908 -37.420 42.702 1.00 61.13 478 ASP I C 1
ATOM 6284 O O . ASP I 2 14 ? 58.857 -36.691 43.005 1.00 56.92 478 ASP I O 1
ATOM 6289 N N . ALA I 2 15 ? 56.797 -37.501 43.427 1.00 64.87 479 ALA I N 1
ATOM 6290 C CA . ALA I 2 15 ? 56.642 -36.722 44.643 1.00 67.21 479 ALA I CA 1
ATOM 6291 C C . ALA I 2 15 ? 57.544 -37.264 45.749 1.00 75.31 479 ALA I C 1
ATOM 6292 O O . ALA I 2 15 ? 58.015 -38.404 45.706 1.00 78.07 479 ALA I O 1
ATOM 6294 N N . LEU I 2 16 ? 57.779 -36.424 46.752 1.00 76.00 480 LEU I N 1
ATOM 6295 C CA . LEU I 2 16 ? 58.671 -36.742 47.855 1.00 80.74 480 LEU I CA 1
ATOM 6296 C C . LEU I 2 16 ? 57.937 -36.590 49.181 1.00 79.20 480 LEU I C 1
ATOM 6297 O O . LEU I 2 16 ? 56.983 -35.815 49.298 1.00 69.11 480 LEU I O 1
ATOM 6302 N N . SER I 2 17 ? 58.393 -37.340 50.179 1.00 88.53 481 SER I N 1
ATOM 6303 C CA . SER I 2 17 ? 57.798 -37.297 51.509 1.00 95.90 481 SER I CA 1
ATOM 6304 C C . SER I 2 17 ? 58.153 -35.999 52.227 1.00 98.43 481 SER I C 1
ATOM 6305 O O . SER I 2 17 ? 59.327 -35.664 52.378 1.00 102.67 481 SER I O 1
ATOM 6308 N N . ASP J 2 10 ? 32.641 -1.524 -6.333 1.00 125.19 474 ASP J N 1
ATOM 6309 C CA . ASP J 2 10 ? 33.216 -2.572 -7.168 1.00 124.54 474 ASP J CA 1
ATOM 6310 C C . ASP J 2 10 ? 32.131 -3.496 -7.708 1.00 123.69 474 ASP J C 1
ATOM 6311 O O . ASP J 2 10 ? 31.032 -3.566 -7.156 1.00 126.20 474 ASP J O 1
ATOM 6313 N N . GLU J 2 11 ? 32.442 -4.202 -8.791 1.00 119.77 475 GLU J N 1
ATOM 6314 C CA . GLU J 2 11 ? 31.526 -5.153 -9.402 1.00 117.13 475 GLU J CA 1
ATOM 6315 C C . GLU J 2 11 ? 32.066 -6.568 -9.250 1.00 112.51 475 GLU J C 1
ATOM 6316 O O . GLU J 2 11 ? 33.260 -6.813 -9.448 1.00 113.40 475 GLU J O 1
ATOM 6322 N N . PHE J 2 12 ? 31.180 -7.494 -8.897 1.00 105.74 476 PHE J N 1
ATOM 6323 C CA . PHE J 2 12 ? 31.547 -8.878 -8.644 1.00 99.07 476 PHE J CA 1
ATOM 6324 C C . PHE J 2 12 ? 31.172 -9.753 -9.832 1.00 99.38 476 PHE J C 1
ATOM 6325 O O . PHE J 2 12 ? 30.083 -9.620 -10.398 1.00 97.97 476 PHE J O 1
ATOM 6333 N N . TYR J 2 13 ? 32.084 -10.644 -10.205 1.00 83.83 477 TYR J N 1
ATOM 6334 C CA . TYR J 2 13 ? 31.884 -11.584 -11.295 1.00 94.89 477 TYR J CA 1
ATOM 6335 C C . TYR J 2 13 ? 31.815 -13.002 -10.745 1.00 92.69 477 TYR J C 1
ATOM 6336 O O . TYR J 2 13 ? 32.308 -13.291 -9.651 1.00 82.92 477 TYR J O 1
ATOM 6345 N N . ASP J 2 14 ? 31.198 -13.891 -11.521 1.00 91.80 478 ASP J N 1
ATOM 6346 C CA . ASP J 2 14 ? 31.105 -15.290 -11.123 1.00 93.37 478 ASP J CA 1
ATOM 6347 C C . ASP J 2 14 ? 32.495 -15.904 -11.015 1.00 96.40 478 ASP J C 1
ATOM 6348 O O . ASP J 2 14 ? 33.313 -15.789 -11.932 1.00 96.91 478 ASP J O 1
ATOM 6353 N N . ALA J 2 15 ? 32.759 -16.555 -9.886 1.00 96.16 479 ALA J N 1
ATOM 6354 C CA . ALA J 2 15 ? 34.076 -17.118 -9.633 1.00 96.76 479 ALA J CA 1
ATOM 6355 C C . ALA J 2 15 ? 34.330 -18.330 -10.522 1.00 95.60 479 ALA J C 1
ATOM 6356 O O . ALA J 2 15 ? 33.410 -19.060 -10.899 1.00 92.00 479 ALA J O 1
ATOM 6358 N N . LEU J 2 16 ? 35.600 -18.538 -10.855 1.00 98.69 480 LEU J N 1
ATOM 6359 C CA . LEU J 2 16 ? 36.028 -19.631 -11.711 1.00 102.77 480 LEU J CA 1
ATOM 6360 C C . LEU J 2 16 ? 36.817 -20.654 -10.904 1.00 102.29 480 LEU J C 1
ATOM 6361 O O . LEU J 2 16 ? 37.385 -20.347 -9.852 1.00 98.32 480 LEU J O 1
ATOM 6366 N N . SER J 2 17 ? 36.848 -21.881 -11.414 1.00 105.68 481 SER J N 1
ATOM 6367 C CA . SER J 2 17 ? 37.591 -22.955 -10.766 1.00 107.91 481 SER J CA 1
ATOM 6368 C C . SER J 2 17 ? 39.004 -23.055 -11.331 1.00 107.70 481 SER J C 1
ATOM 6369 O O . SER J 2 17 ? 39.463 -22.162 -12.042 1.00 106.87 481 SER J O 1
ATOM 6372 N N . GLU K 2 11 ? 10.226 -44.969 40.107 1.00 83.59 475 GLU K N 1
ATOM 6373 C CA . GLU K 2 11 ? 8.896 -45.301 40.606 1.00 84.58 475 GLU K CA 1
ATOM 6374 C C . GLU K 2 11 ? 7.938 -44.136 40.376 1.00 79.76 475 GLU K C 1
ATOM 6375 O O . GLU K 2 11 ? 8.319 -42.974 40.515 1.00 75.86 475 GLU K O 1
ATOM 6381 N N . PHE K 2 12 ? 6.694 -44.450 40.026 1.00 79.23 476 PHE K N 1
ATOM 6382 C CA . PHE K 2 12 ? 5.679 -43.446 39.749 1.00 80.19 476 PHE K CA 1
ATOM 6383 C C . PHE K 2 12 ? 4.685 -43.359 40.901 1.00 75.97 476 PHE K C 1
ATOM 6384 O O . PHE K 2 12 ? 4.369 -44.359 41.551 1.00 92.77 476 PHE K O 1
ATOM 6392 N N . TYR K 2 13 ? 4.194 -42.146 41.143 1.00 85.25 477 TYR K N 1
ATOM 6393 C CA . TYR K 2 13 ? 3.228 -41.880 42.197 1.00 81.93 477 TYR K CA 1
ATOM 6394 C C . TYR K 2 13 ? 2.076 -41.066 41.628 1.00 79.33 477 TYR K C 1
ATOM 6395 O O . TYR K 2 13 ? 2.210 -40.398 40.600 1.00 77.49 477 TYR K O 1
ATOM 6404 N N . ASP K 2 14 ? 0.937 -41.125 42.315 1.00 78.15 478 ASP K N 1
ATOM 6405 C CA . ASP K 2 14 ? -0.243 -40.391 41.877 1.00 80.87 478 ASP K CA 1
ATOM 6406 C C . ASP K 2 14 ? 0.025 -38.891 41.873 1.00 81.30 478 ASP K C 1
ATOM 6407 O O . ASP K 2 14 ? 0.446 -38.318 42.883 1.00 82.21 478 ASP K O 1
ATOM 6412 N N . ALA K 2 15 ? -0.221 -38.257 40.730 1.00 80.89 479 ALA K N 1
ATOM 6413 C CA . ALA K 2 15 ? -0.061 -36.816 40.613 1.00 80.55 479 ALA K CA 1
ATOM 6414 C C . ALA K 2 15 ? -1.302 -36.100 41.131 1.00 81.45 479 ALA K C 1
ATOM 6415 O O . ALA K 2 15 ? -2.429 -36.587 40.997 1.00 79.66 479 ALA K O 1
ATOM 6417 N N . LEU K 2 16 ? -1.085 -34.934 41.731 1.00 85.39 480 LEU K N 1
ATOM 6418 C CA . LEU K 2 16 ? -2.160 -34.145 42.309 1.00 96.23 480 LEU K CA 1
ATOM 6419 C C . LEU K 2 16 ? -2.280 -32.813 41.580 1.00 103.82 480 LEU K C 1
ATOM 6420 O O . LEU K 2 16 ? -1.332 -32.334 40.953 1.00 76.52 480 LEU K O 1
ATOM 6425 N N . SER K 2 17 ? -3.465 -32.220 41.674 1.00 106.90 481 SER K N 1
ATOM 6426 C CA . SER K 2 17 ? -3.745 -30.952 41.011 1.00 110.07 481 SER K CA 1
ATOM 6427 C C . SER K 2 17 ? -3.407 -29.769 41.912 1.00 109.50 481 SER K C 1
ATOM 6428 O O . SER K 2 17 ? -3.849 -28.647 41.668 1.00 109.42 481 SER K O 1
#

InterPro domains:
  IPR000535 Major sperm protein (MSP) domain [PF00635] (328-430)
  IPR000535 Major sperm protein (MSP) domain [PS50202] (327-445)
  IPR001251 CRAL-TRIO lipid binding domain [PF00650] (93-233)
  IPR001251 CRAL-TRIO lipid binding domain [PS50191] (82-239)
  IPR001251 CRAL-TRIO lipid binding domain [SM00516] (89-236)
  IPR001251 CRAL-TRIO lipid binding domain [cd00170] (93-234)
  IPR008962 PapD-like superfamily [SSF49354] (319-457)
  IPR013783 Immunoglobulin-like fold [G3DSA:2.60.40.10] (322-443)
  IPR036273 CRAL/TRIO, N-terminal domain superfamily [SSF46938] (35-83)
  IPR036865 CRAL-TRIO lipid binding domain superfamily [G3DSA:3.40.525.10] (2-286)
  IPR036865 CRAL-TRIO lipid binding domain superfamily [SSF52087] (85-250)
  IPR053012 Endoplasmic reticulum-organelle contact domain-containing protein [PTHR46384] (3-517)

Radius of gyration: 32.48 Å; Cα contacts (8 Å, |Δi|>4): 2113; chains: 11; bounding box: 100×84×78 Å

Nearest PDB structures (foldseek):
  6tqu-assembly2_B  TM=9.808E-01  e=4.420E-21  Homo sapiens
  1wic-assembly1_A  TM=9.210E-01  e=1.314E-19  Mus musculus
  1z9o-assembly1_A  TM=8.251E-01  e=6.308E-09  Rattus norvegicus
  1z9l-assembly1_A  TM=7.746E-01  e=7.798E-09  Rattus norvegicus
  2rr3-assembly1_A  TM=7.925E-01  e=7.396E-09  Homo sapiens

B-factor: mean 63.32, std 24.35, range [28.73, 170.97]

GO terms:
  GO:0044232 organelle membrane contact site (C, IDA)
  GO:0005789 endoplasmic reticulum membrane (C, IDA)
  GO:0033149 FFAT motif binding (F, IDA)
  GO:0051260 protein homooligomerization (P, IDA)
  GO:0140042 lipid droplet formation (P, IDA)
  GO:0005789 endoplasmic reticulum membrane (C, EXP)
  GO:0005515 protein binding (F, IPI)
  GO:0035579 specific granule membrane (C, TAS)
  GO:0005886 plasma membrane (C, TAS)
  GO:0005783 endoplasmic reticulum (C, IDA)
  GO:0140284 endoplasmic reticulum-endosome membrane contact site (C, IDA)
  GO:0005886 plasma membrane (C, IDA)
  GO:0090023 positive regulation of neutrophil chemotaxis (P, IDA)
  GO:0090026 positive regulation of monocyte chemotaxis (P, IDA)
  GO:0016020 membrane (C, HDA)

Secondary structure (DSSP, 8-state):
-PPP--EE-SSEEEESSSEE--EE-TTS-EEEEEEEEE-SSS-EEEEEEES-TTTEEEESSEEEE-TT-EEEEEEEEPTT----TT-EEEEEEEEPPTT---SHHHHHHHHHHS-GGG-EEEEEEEPPP--/-PPPP--EE-SSEEEESSSEEE-EEBSSS-EEEEEEEEE-SSS-EEEEEEES-TTTEEEES-EEEE-TT-EEEEEEEEPTT----TT-EEEEEEEE--SS---SHHHHHHHHHHS-GGGEEEEEEEEEPPP-/-PPPPP--EE-SSEEEESSSEE--EE-TTS-EEEEEEEEE-SSS-EEEEEEES-TTTEEEESSEEEE-TT-EEEEEEEEPTT----TT-EEEEEEEEPPSS---SHHHHHHHHHHS-GGG-EEEEEEEPPP-/---EE-SSEEEESSSEE--EEETTS-EEEEEEEEE-SSS-EEEEEEES-TTTEEEESSEEEE-TT-EEEEEEEEPTTPPP-TT-EEEEEEEEPPTT---SHHHHHHHHHHS-GGG-EEEEEEE-PPPP-/----EE-SSEEEESSSEE--EEETTS-EEEEEEEEE-SSS-EEEEEEES-TTTEEEESSEEEE-TT-EEEEEEEEPTT-PPPTT-EEEEEEEEPPSS---SHHHHHHHHHHS-GGG-EEEEEEE-----/--PPP--EE-SSEEEESSSEE--EEETTS-EEEEEEEEE-SSS-EEEEEEES-TTTEEEESSEEEE-TT-EEEEEEEESSS----TT-EEEEEEEEPPSS---SHHHHHHHHHHS-GGG-EEEEEEEPP-/---EE-B-/--EE---/---EE---/---EE-B-/--EE---

Organism: Homo sapiens (NCBI:txid9606)

Sequence (821 aa):
KKPLSVFKGPLLHISPAEELYFGSTESGEKKTLIVLTNVTKNIVAFKVRTTAPEKYRVKPSNSSCDPGASVDIVVSPHGGLTVSAQDRFLIMAAEMEQSSGTGPAELTQFWKEVPRNNKVMEHRLRCHTVESFKKPLSVFKGPLLHISPAEELYFGSTESGEKKTLIVLTNVTKNIVAFKVRTTAPEKYRVKPSNSSCDPGASVDIVVVSSPPHHGGGGLTVSAQDRFLIMAAEMEQSSGTGPAELTQFWKEVPRNKVMEHRRLRCHTVESAFKKPLSVFKGPLLHISSPAEELYFGSTESGEKKTLIVLTNVTKNIVAFKVRTTAPEKYRRVKPSNSSCDPGASVDIVVSPHGGLTVSAQDRFLIMAAEMEQSSGTGPAELTQQFWKEEVPRNKVMEHRLRCHTVELSVFKGPLLHISPAEELYFGSTESGEKKTLIVLTNVTKNIVAFKVRRTTAPEKYRVKPSNSSCDPGASVDIVVSPHGGLTVSAQDRRFLIMAAEMEQSSGTGPAELTQFWKEVPRNKVMEHRLRRCHTVESSPLSVFKGPLLHISPAEELYFGSTESGEKKTLIVLTNVTKNIVAFKVRTTAPEKYRVKPSNSSCDPGASVDIVVSPHGGLTVSAQDRFLIMAAEMEQSSGTGPAELTQFWKEVPRNKVMEHRLRCHTVESFKKPLSVFKGPLLHISPAEELYFGSTESGEKKTLIVLTNVTKNIVAFKVRTTAPEKYRVKPSNSSCDPGASVDIVVSPHGGLTVSAQDRFLIMAAEMEQSSGTGPAELTQFWKEVPRNKVMEHRLRCCHHTTVVDEFYDALSEFYDALSDEFYDALSDEFYDALSEFYDALS

Foldseek 3Di:
DDDFQWDDDPFWIKPNAAEWAWDADPVGFTKTKIKIFGQDQAKKWKAKDKPCPPFKDWPPGGFIAHHRGMDIIIITTDPPDFFDQAMKMKMKIAGDDRPFDTDDVRSVVCVVPDDPVRIDMHMYTYDGYDD/DDDDFQWDDDPFKIKPNAAEWAWDQDPPLGTKTKIKIAGQDQAKKWKAKDKPCPVFWDKPPGTFIAGHGGMDIIIIGGNDDDWWDQPMKMKMKMAGDDRDFDGDPVRSVVCVVVDDPVRIDMGMYTYDTHDD/DDDDDFQWDDDPFWIWPNAAEWAWDADPVGFTKTKIKIFGQDQAKKWKAKDKPCPVFKDWPPGTWIAHHGGMDIIIITGDPPDFFDQAIKMKMKIAGDDHPFDTDPVRSVVCVVPDPPVRIDMGMYTYDGHD/DQWDDDPFKIKPRPAEWEWDADPVGFIKTKIKIFGQDQAKKWKAKDKPCPVFKDWPPGGFIAGHGGMDIIIITTDPPDWADQPIKMKMKIFGDDHPFDTDPVRSVVCVVPPDPVGIDMDMYTYDTDDDD/DFQWDDDPFKIKPRQAEWAWDADPVGFIKTKIKIFGQDQAKKWKAKDKPCPQFWDWPPGTWIAGHGGMDMIIITTDPPHWADQAIKMKMKIAGDDRPFDGDPVRSVVVVVPDDPVRIDMHMYTYDTHDD/DDDDFQWDDDPFWIWPNPAAWEWDADPVGFIKTKIKIFGQDQFKKWKAKDKPCPQFKDWPPGTFIAGHGGMDIIIIGTDPDDDFDQRIKMKMKIAGDDPPFDTDPVRSVVCVVPDDPVRIDIDMYGYDDD/DDDDDDDD/DDDDDPD/DDDDDDDD/DDDDDDDD/DDDDDDD